Protein AF-0000000080200320 (afdb_homodimer)

Organism: NCBI:txid67003

InterPro domains:
  IPR001333 Peptidase M32, carboxypeptidase Taq [PF02074] (8-499)
  IPR001333 Peptidase M32, carboxypeptidase Taq [PIRSF006615] (2-500)
  IPR001333 Peptidase M32, carboxypeptidase Taq [PR00998] (148-168)
  IPR001333 Peptidase M32, carboxypeptidase Taq [PR00998] (246-265)
  IPR001333 Peptidase M32, carboxypeptidase Taq [PR00998] (266-285)
  IPR001333 Peptidase M32, carboxypeptidase Taq [PR00998] (334-353)
  IPR001333 Peptidase M32, carboxypeptidase Taq [PR00998] (404-425)
  IPR001333 Peptidase M32, carboxypeptidase Taq [PR00998] (451-469)
  IPR001333 Peptidase M32, carboxypeptidase Taq [PS52034] (1-500)
  IPR001333 Peptidase M32, carboxypeptidase Taq [PTHR34217] (1-501)

Sequence (1008 aa):
MMKAYKELEKVFAKLYRYGHLLHLADWDSQTMMPPKGAEARGAAMAELQVHMHEIITSPKLQQLLAEAETGSNELDLLQRANLREMRRSWEMENLLPESFVERKTILTTNAQQLWKKCRAENDFAGFLPTLKQLVELYREEGKLRAGNSGKHPYEALVDLYEPGMTLQRLDEIFNNVKSWLPDLLKEVQAKQKTLNASVVEPKGPFPVAQQEALGRFCMGVWKFDFDGGRLDVSAHPFCGNSKEDVRITTNYRETDFDKSLLAIIHETGHAKYEQNCGPKGFETQPARMGRSQAVHEGQALFAEMQVARSGAFMEFLAPKLSEYFGNQPAFTPENMKRITQRVEPGYIRIDADELCYPLHVILRYELERDLIDGKLEAEDVPKAWNEKMKSYLGLETLGNDKEGCLQDVHWAAGLFGYFPTYSLGAMLAAQLMNSVRKELGESVVDDCIRKGELDKLLEKQKEKIWQHGSSLTTDDLIKQATGESLNPEYYRKHLERRYRDDSGMMKAYKELEKVFAKLYRYGHLLHLADWDSQTMMPPKGAEARGAAMAELQVHMHEIITSPKLQQLLAEAETGSNELDLLQRANLREMRRSWEMENLLPESFVERKTILTTNAQQLWKKCRAENDFAGFLPTLKQLVELYREEGKLRAGNSGKHPYEALVDLYEPGMTLQRLDEIFNNVKSWLPDLLKEVQAKQKTLNASVVEPKGPFPVAQQEALGRFCMGVWKFDFDGGRLDVSAHPFCGNSKEDVRITTNYRETDFDKSLLAIIHETGHAKYEQNCGPKGFETQPARMGRSQAVHEGQALFAEMQVARSGAFMEFLAPKLSEYFGNQPAFTPENMKRITQRVEPGYIRIDADELCYPLHVILRYELERDLIDGKLEAEDVPKAWNEKMKSYLGLETLGNDKEGCLQDVHWAAGLFGYFPTYSLGAMLAAQLMNSVRKELGESVVDDCIRKGELDKLLEKQKEKIWQHGSSLTTDDLIKQATGESLNPEYYRKHLERRYRDDSG

Secondary structure (DSSP, 8-state):
-HHHHHHHHHHHHHHHHHHHHHHHHHHHHHHT--GGGHHHHHHHHHHHHHHHHHHHT-HHHHHHHHHHHHTGGGS-HHHHHHHHHHHHHHHHHHSS-HHHHHHHHHHHHHHHHHHHHHHHTT-HHHHHHHHHHHHHHHHHHHHHHHTTS---HHHHHHTTTSTT--HHHHHHHHHHHHHHHHHHHHHHHHHHHHHTTT---------HHHHHHHHHHHHHHTT--GGGEEEEE-SS--EEEETTEEEEEE--BTTBSHHHHHHHHHHHHHHHHHHH-S-TT-TTSGGGS---HHHHHHHHHIIIIIIITSHHHHHHHHHHHHHHH---TT-SHHHHHHHHT-----S-GGG--TTTHHHHHHHHHHHHHHHHHTSS-GGGHHHHHHHHHHHHHS---TT-TTTTTTS-STTTTT-TT-THHHHHHHHHHHHHHHHHHHHH-HHHHHHHHHHT--HHHHHHHHHHTGGGTTSS-HHHHHHHHHSSS--HHHHHHHHIIIIIS---/-HHHHHHHHHHHHHHHHHHHHHHHHHHHHHHT--GGGHHHHHHHHHHHHHHHHHHHT-HHHHHHHHHHHHTGGGS-HHHHHHHHHHHHHHHHHHSS-HHHHHHHHHHHHHHHHHHHHHHHTT-HHHHHHHHHHHHHHHHHHHHHHHTTS---HHHHHHTTTSTT--HHHHHHHHHHHHHHHHHHHHHHHHHHHHHTTT-----S---HHHHHHHHHHHHHHTT--TTSEEEEE-SS--EEEETTEEEEEE--BTTBSHHHHHHHHHHHHHHHHHHH-S-TT-TTSGGGS---HHHHHHHHHIIIIIIITSHHHHHHHHHHHHHHH---TT-SHHHHHHHHT-----S-GGG--TTTHHHHHHHHHHHHHHHHHTSS-GGGHHHHHHHHHHHHHS---TT-TTTTTTS-STTTTT-TT-THHHHHHHHHHHHHHHHHHHHH-HHHHHHHHHHT--HHHHHHHHHHTGGGTTSS-HHHHHHHHHSSS--HHHHHHHHIIIIIS---

pLDDT: mean 96.86, std 2.33, range [79.75, 98.81]

Foldseek 3Di:
DVVLLVVLLVLLLVLLVLVLVLQVLVVCVFFPDDPVCVVVSVVVSVVSVVVSLCSLQPPSNVVSLVVCVVVVVPDDLLSNLLSVLSVVVSLVSHLDDPVLVVVLVVLLVVLLVQLVVCLVVVHLVSSLVSLQVLLVSQLVVLCSQCPPVPADSLQSLLCVFANPDHPVNLCVLLVVCLVCLLVVLVLLVVVLVVVCPPFDDDFWQQDPVLLVVLLVVLLVLVPQDVQQEEEGAGPDWAWTRALSYIYTYFHDDRGDSVVRNLSSQLRSLLNLLSVQFAAPPQRSTQQRAAAGLLQSNLSSCLRRPVFCLDLLLLLVCLVVCCVSGNDDPNSDSSSSNSVSQPAAQDLALVPHHPSLNSLVLSLLLVLLSCSSVVVDGSVCQQVSQQVSCCVRRVDGCVSPCSSTVSVDSCSSNSSRSPSSSNVSSLLLSLLLVVQLCVVQNVVRCSVCSNNSNCVSVSVLCSVLHRHRGSSDHPQVSSCSSRVGGRDSVSVVVVCCCCRVVVND/DVVLLVVLLVLLLVLLVLVLVLQVLVVCVFFPDDPVCVVVSVVVSVVSVVVSLCSLQPPSNVVSLVVCVVVVVPDDLLSNLLSVLSVVVSLVSHLDDPVLVVVLVVLLVVLLVQLVVCLVVVNLVSSLVSLQVLLVSQLVVLCSQCPPVPAGSLQSLLCVFANPDHPVNLCVLLVVCLVCLLVVLVLLVVVLVVVCPPFDDDFWQQDPVLLVVLLVVLLVLVPQDVQQEEEGAGPDWAWTRALSYIYTYFHDDRGDSVVRNLSSQLRSLLNLLSVQFAAPPQRSTQQRAAAGLLQSNLSSCLRRPVFCLDLLLLLVCLVVCCVSGNDDPNSDSSSSNSVSQPAAQDLALVPHHPSLNSLVLSLLLVQLSCSSVVVDGSVCQQVSQQVSCCVRRVDGCVSPCSSTVSVDSCSSNSSRSPSSSNVSSLLLSLLLVVQLCVVQNVVRCSVCSNNSNCVSVSVLCSVLHRHRGSSDHPQVSSCSSRVGGRDSVSVVVVCCCCRVVVND

Radius of gyration: 32.93 Å; Cα contacts (8 Å, |Δi|>4): 1588; chains: 2; bounding box: 68×91×69 Å

Solvent-accessible surface area (backbone atoms only — not comparable to full-atom values): 50701 Å² total; per-residue (Å²): 66,70,64,32,42,55,52,46,52,52,52,41,32,50,49,41,27,54,46,44,54,49,29,47,52,51,51,35,62,54,57,68,54,33,73,57,23,49,65,62,50,51,52,23,48,51,54,53,50,51,51,49,50,52,55,59,59,29,69,65,48,56,49,31,50,53,43,20,60,74,35,42,85,78,45,53,74,66,54,44,25,25,50,55,38,48,50,49,56,37,46,74,65,57,58,59,55,69,69,54,52,52,53,48,54,57,48,31,59,50,31,40,58,49,42,56,54,22,30,74,64,51,31,58,77,78,40,43,68,57,47,42,52,47,49,53,52,50,35,48,48,10,43,51,63,15,59,89,73,74,50,51,33,53,30,36,35,22,31,74,40,34,55,85,55,46,55,67,58,49,50,52,50,51,52,53,48,61,71,48,46,56,59,49,49,52,55,30,43,62,54,43,58,66,71,52,71,76,62,52,77,76,76,58,77,40,55,61,70,43,49,50,51,51,35,52,52,50,37,49,45,70,60,55,57,63,49,28,24,52,80,48,55,21,94,63,60,43,59,44,51,38,56,47,35,28,36,28,26,26,49,82,45,44,74,45,59,63,67,32,42,48,44,40,41,23,29,43,20,37,38,52,37,44,63,44,34,12,44,88,92,31,85,48,39,60,19,17,35,77,60,27,49,20,59,44,40,10,38,13,34,30,37,31,56,67,40,61,49,18,42,42,24,21,58,39,45,19,62,51,48,29,70,61,71,47,83,54,90,26,54,33,35,69,43,41,29,52,63,67,63,49,72,61,75,66,71,48,58,93,75,35,28,86,82,48,33,51,53,51,32,48,50,52,42,54,50,51,46,29,42,51,69,63,77,36,54,67,90,47,44,57,61,54,48,22,53,46,36,34,71,62,59,70,38,83,32,78,94,35,36,33,57,35,76,47,59,59,62,44,66,35,62,60,46,62,47,47,55,52,29,58,48,51,2,45,25,47,19,32,34,48,50,52,41,50,30,70,75,65,28,61,68,51,51,45,50,24,40,33,68,50,50,42,62,69,60,51,50,49,44,37,73,42,48,21,37,41,21,26,50,42,55,59,59,57,36,38,24,71,47,55,73,43,61,93,48,61,63,38,30,50,52,48,50,40,37,33,57,67,66,62,75,62,67,70,65,33,42,54,50,48,52,52,52,42,34,51,48,41,28,55,45,42,55,48,29,45,53,51,52,35,62,51,57,68,53,34,73,57,24,49,66,61,51,52,51,22,48,51,53,52,49,52,52,50,49,52,55,58,58,28,68,66,46,56,50,32,50,54,43,21,59,73,36,41,87,78,45,55,72,66,55,44,25,25,51,54,38,48,50,50,57,36,46,74,65,56,56,59,54,67,68,56,52,52,52,48,52,56,49,31,60,52,31,40,58,49,42,56,54,22,32,76,64,50,28,57,77,77,38,42,68,56,48,42,51,47,50,53,50,50,35,50,49,10,42,50,62,15,59,89,74,75,50,51,31,52,30,37,35,22,33,76,40,34,56,84,54,45,56,66,57,49,49,53,50,52,52,54,48,62,71,47,47,55,60,50,50,54,52,31,44,61,53,44,59,66,72,50,70,75,62,52,77,76,77,57,79,40,55,61,70,44,49,51,52,51,36,51,52,49,37,48,44,72,62,54,57,62,48,27,24,52,80,48,56,22,95,62,60,42,59,44,52,38,56,47,35,29,36,28,25,25,51,81,45,43,74,45,59,63,67,34,41,46,42,39,42,22,28,42,20,38,38,52,38,43,62,44,36,12,44,87,90,30,84,47,38,60,18,16,36,76,60,27,50,19,60,45,41,10,38,13,34,30,38,29,57,66,41,61,47,19,42,43,24,20,58,41,44,19,63,51,49,28,70,61,70,46,83,53,90,26,52,34,36,70,42,42,29,51,62,66,62,50,70,61,76,65,69,48,59,92,74,34,26,86,81,49,32,49,55,52,31,50,50,52,44,53,51,50,46,28,43,50,69,64,78,37,53,68,89,47,43,57,60,54,47,22,53,46,35,34,71,64,58,69,39,83,30,78,95,35,36,33,56,37,76,44,58,58,63,45,67,33,64,60,47,62,48,47,54,53,28,58,50,50,1,46,27,48,20,32,35,49,48,51,40,49,30,68,73,67,30,61,67,51,50,43,49,24,39,33,69,50,50,40,64,70,60,52,50,50,44,37,72,40,49,22,38,41,22,28,49,44,55,59,59,58,37,39,24,71,47,54,72,43,61,93,49,63,63,40,30,50,52,49,51,40,37,32,58,65,66,62,76,61

Nearest PDB structures (foldseek):
  3dwc-assembly2_C  TM=9.964E-01  e=3.372E-61  Trypanosoma cruzi
  3dwc-assembly2_D  TM=9.963E-01  e=1.013E-58  Trypanosoma cruzi
  5giv-assembly3_E  TM=9.480E-01  e=1.657E-33  Deinococcus radiodurans R1 = ATCC 13939 = DSM 20539
  5e3x-assembly1_A-2  TM=9.395E-01  e=3.184E-33  Fervidobacterium islandicum
  1ka2-assembly1_A  TM=9.566E-01  e=1.741E-32  Pyrococcus furiosus

Structure (mmCIF, N/CA/C/O backbone):
data_AF-0000000080200320-model_v1
#
loop_
_entity.id
_entity.type
_entity.pdbx_description
1 polymer 'carboxypeptidase Taq'
#
loop_
_atom_site.group_PDB
_atom_site.id
_atom_site.type_symbol
_atom_site.label_atom_id
_atom_site.label_alt_id
_atom_site.label_comp_id
_atom_site.label_asym_id
_atom_site.label_entity_id
_atom_site.label_seq_id
_atom_site.pdbx_PDB_ins_code
_atom_site.Cartn_x
_atom_site.Cartn_y
_atom_site.Cartn_z
_atom_site.occupancy
_atom_site.B_iso_or_equiv
_atom_site.auth_seq_id
_atom_site.auth_comp_id
_atom_site.auth_asym_id
_atom_site.auth_atom_id
_atom_site.pdbx_PDB_model_num
ATOM 1 N N . MET A 1 1 ? -33.406 -9.492 -20.016 1 81.38 1 MET A N 1
ATOM 2 C CA . MET A 1 1 ? -32.281 -10.422 -19.875 1 81.38 1 MET A CA 1
ATOM 3 C C . MET A 1 1 ? -30.953 -9.703 -20.062 1 81.38 1 MET A C 1
ATOM 5 O O . MET A 1 1 ? -30.078 -9.789 -19.188 1 81.38 1 MET A O 1
ATOM 9 N N . MET A 1 2 ? -30.953 -8.898 -21.125 1 87.06 2 MET A N 1
ATOM 10 C CA . MET A 1 2 ? -29.75 -8.078 -21.312 1 87.06 2 MET A CA 1
ATOM 11 C C . MET A 1 2 ? -29.578 -7.086 -20.172 1 87.06 2 MET A C 1
ATOM 13 O O . MET A 1 2 ? -28.453 -6.789 -19.766 1 87.06 2 MET A O 1
ATOM 17 N N . LYS A 1 3 ? -30.719 -6.641 -19.609 1 92.94 3 LYS A N 1
ATOM 18 C CA . LYS A 1 3 ? -30.688 -5.715 -18.484 1 92.94 3 LYS A CA 1
ATOM 19 C C . LYS A 1 3 ? -30.062 -6.371 -17.25 1 92.94 3 LYS A C 1
ATOM 21 O O . LYS A 1 3 ? -29.266 -5.75 -16.547 1 92.94 3 LYS A O 1
ATOM 26 N N . ALA A 1 4 ? -30.438 -7.605 -16.984 1 97.38 4 ALA A N 1
ATOM 27 C CA . ALA A 1 4 ? -29.906 -8.352 -15.844 1 97.38 4 ALA A CA 1
ATOM 28 C C . ALA A 1 4 ? -28.391 -8.562 -15.992 1 97.38 4 ALA A C 1
ATOM 30 O O . ALA A 1 4 ? -27.656 -8.422 -15.023 1 97.38 4 ALA A O 1
ATOM 31 N N . TYR A 1 5 ? -27.969 -8.867 -17.188 1 98.06 5 TYR A N 1
ATOM 32 C CA . TYR A 1 5 ? -26.547 -9.062 -17.438 1 98.06 5 TYR A CA 1
ATOM 33 C C . TYR A 1 5 ? -25.766 -7.773 -17.188 1 98.06 5 TYR A C 1
ATOM 35 O O . TYR A 1 5 ? -24.703 -7.793 -16.594 1 98.06 5 TYR A O 1
ATOM 43 N N . LYS A 1 6 ? -26.312 -6.676 -17.672 1 97.62 6 LYS A N 1
ATOM 44 C CA . LYS A 1 6 ? -25.641 -5.387 -17.484 1 97.62 6 LYS A CA 1
ATOM 45 C C . LYS A 1 6 ? -25.531 -5.031 -16 1 97.62 6 LYS A C 1
ATOM 47 O O . LYS A 1 6 ? -24.547 -4.445 -15.57 1 97.62 6 LYS A O 1
ATOM 52 N N . GLU A 1 7 ? -26.547 -5.379 -15.297 1 98 7 GLU A N 1
ATOM 53 C CA . GLU A 1 7 ? -26.5 -5.16 -13.852 1 98 7 GLU A CA 1
ATOM 54 C C . GLU A 1 7 ? -25.453 -6.047 -13.195 1 98 7 GLU A C 1
ATOM 56 O O . GLU A 1 7 ? -24.766 -5.621 -12.266 1 98 7 GLU A O 1
ATOM 61 N N . LEU A 1 8 ? -25.328 -7.277 -13.664 1 98.56 8 LEU A N 1
ATOM 62 C CA . LEU A 1 8 ? -24.297 -8.172 -13.164 1 98.56 8 LEU A CA 1
ATOM 63 C C . LEU A 1 8 ? -22.906 -7.602 -13.43 1 98.56 8 LEU A C 1
ATOM 65 O O . LEU A 1 8 ? -22.031 -7.66 -12.57 1 98.56 8 LEU A O 1
ATOM 69 N N . GLU A 1 9 ? -22.703 -7.07 -14.609 1 98.31 9 GLU A N 1
ATOM 70 C CA . GLU A 1 9 ? -21.422 -6.465 -14.945 1 98.31 9 GLU A CA 1
ATOM 71 C C . GLU A 1 9 ? -21.062 -5.355 -13.961 1 98.31 9 GLU A C 1
ATOM 73 O O . GLU A 1 9 ? -19.906 -5.23 -13.555 1 98.31 9 GLU A O 1
ATOM 78 N N . LYS A 1 10 ? -22.062 -4.605 -13.617 1 98.12 10 LYS A N 1
ATOM 79 C CA . LYS A 1 10 ? -21.828 -3.52 -12.664 1 98.12 10 LYS A CA 1
ATOM 80 C C . LYS A 1 10 ? -21.453 -4.062 -11.289 1 98.12 10 LYS A C 1
ATOM 82 O O . LYS A 1 10 ? -20.547 -3.529 -10.641 1 98.12 10 LYS A O 1
ATOM 87 N N . VAL A 1 11 ? -22.141 -5.102 -10.883 1 98.44 11 VAL A N 1
ATOM 88 C CA . VAL A 1 11 ? -21.891 -5.688 -9.57 1 98.44 11 VAL A CA 1
ATOM 89 C C . VAL A 1 11 ? -20.469 -6.273 -9.539 1 98.44 11 VAL A C 1
ATOM 91 O O . VAL A 1 11 ? -19.734 -6.07 -8.57 1 98.44 11 VAL A O 1
ATOM 94 N N . PHE A 1 12 ? -20.078 -6.961 -10.547 1 98.56 12 PHE A N 1
ATOM 95 C CA . PHE A 1 12 ? -18.781 -7.613 -10.555 1 98.56 12 PHE A CA 1
ATOM 96 C C . PHE A 1 12 ? -17.656 -6.594 -10.742 1 98.56 12 PHE A C 1
ATOM 98 O O . PHE A 1 12 ? -16.547 -6.793 -10.266 1 98.56 12 PHE A O 1
ATOM 105 N N . ALA A 1 13 ? -17.938 -5.496 -11.453 1 98.38 13 ALA A N 1
ATOM 106 C CA . ALA A 1 13 ? -16.984 -4.395 -11.484 1 98.38 13 ALA A CA 1
ATOM 107 C C . ALA A 1 13 ? -16.75 -3.836 -10.086 1 98.38 13 ALA A C 1
ATOM 109 O O . ALA A 1 13 ? -15.602 -3.529 -9.727 1 98.38 13 ALA A O 1
ATOM 110 N N . LYS A 1 14 ? -17.828 -3.693 -9.312 1 97.94 14 LYS A N 1
ATOM 111 C CA . LYS A 1 14 ? -17.719 -3.242 -7.93 1 97.94 14 LYS A CA 1
ATOM 112 C C . LYS A 1 14 ? -16.859 -4.199 -7.105 1 97.94 14 LYS A C 1
ATOM 114 O O . LYS A 1 14 ? -16 -3.764 -6.332 1 97.94 14 LYS A O 1
ATOM 119 N N . LEU A 1 15 ? -17.094 -5.48 -7.258 1 98.38 15 LEU A N 1
ATOM 120 C CA . LEU A 1 15 ? -16.344 -6.492 -6.523 1 98.38 15 LEU A CA 1
ATOM 121 C C . LEU A 1 15 ? -14.867 -6.457 -6.91 1 98.38 15 LEU A C 1
ATOM 123 O O . LEU A 1 15 ? -13.992 -6.605 -6.051 1 98.38 15 LEU A O 1
ATOM 127 N N . TYR A 1 16 ? -14.617 -6.27 -8.211 1 98.19 16 TYR A N 1
ATOM 128 C CA . TYR A 1 16 ? -13.242 -6.145 -8.68 1 98.19 16 TYR A CA 1
ATOM 129 C C . TYR A 1 16 ? -12.547 -4.961 -8.023 1 98.19 16 TYR A C 1
ATOM 131 O O . TYR A 1 16 ? -11.391 -5.066 -7.602 1 98.19 16 TYR A O 1
ATOM 139 N N . ARG A 1 17 ? -13.227 -3.875 -7.926 1 98.44 17 ARG A N 1
ATOM 140 C CA . ARG A 1 17 ? -12.672 -2.646 -7.363 1 98.44 17 ARG A CA 1
ATOM 141 C C . ARG A 1 17 ? -12.391 -2.807 -5.871 1 98.44 17 ARG A C 1
ATOM 143 O O . ARG A 1 17 ? -11.359 -2.355 -5.379 1 98.44 17 ARG A O 1
ATOM 150 N N . TYR A 1 18 ? -13.289 -3.443 -5.148 1 98.62 18 TYR A N 1
ATOM 151 C CA . TYR A 1 18 ? -13.008 -3.748 -3.746 1 98.62 18 TYR A CA 1
ATOM 152 C C . TYR A 1 18 ? -11.812 -4.68 -3.617 1 98.62 18 TYR A C 1
ATOM 154 O O . TYR A 1 18 ? -10.945 -4.473 -2.766 1 98.62 18 TYR A O 1
ATOM 162 N N . GLY A 1 19 ? -11.742 -5.691 -4.484 1 98.19 19 GLY A N 1
ATOM 163 C CA . GLY A 1 19 ? -10.625 -6.617 -4.48 1 98.19 19 GLY A CA 1
ATOM 164 C C . GLY A 1 19 ? -9.289 -5.938 -4.715 1 98.19 19 GLY A C 1
ATOM 165 O O . GLY A 1 19 ? -8.266 -6.355 -4.164 1 98.19 19 GLY A O 1
ATOM 166 N N . HIS A 1 20 ? -9.328 -4.926 -5.547 1 98.44 20 HIS A N 1
ATOM 167 C CA . HIS A 1 20 ? -8.141 -4.121 -5.805 1 98.44 20 HIS A CA 1
ATOM 168 C C . HIS A 1 20 ? -7.508 -3.637 -4.508 1 98.44 20 HIS A C 1
ATOM 170 O O . HIS A 1 20 ? -6.293 -3.734 -4.332 1 98.44 20 HIS A O 1
ATOM 176 N N . LEU A 1 21 ? -8.312 -3.156 -3.574 1 98.69 21 LEU A N 1
ATOM 177 C CA . LEU A 1 21 ? -7.824 -2.623 -2.307 1 98.69 21 LEU A CA 1
ATOM 178 C C . LEU A 1 21 ? -7.328 -3.742 -1.398 1 98.69 21 LEU A C 1
ATOM 180 O O . LEU A 1 21 ? -6.359 -3.566 -0.66 1 98.69 21 LEU A O 1
ATOM 184 N N . LEU A 1 22 ? -7.965 -4.875 -1.444 1 98.38 22 LEU A N 1
ATOM 185 C CA . LEU A 1 22 ? -7.543 -6.012 -0.637 1 98.38 22 LEU A CA 1
ATOM 186 C C . LEU A 1 22 ? -6.188 -6.535 -1.104 1 98.38 22 LEU A C 1
ATOM 188 O O . LEU A 1 22 ? -5.336 -6.883 -0.283 1 98.38 22 LEU A O 1
ATOM 192 N N . HIS A 1 23 ? -6.016 -6.609 -2.404 1 98.19 23 HIS A N 1
ATOM 193 C CA . HIS A 1 23 ? -4.742 -7.07 -2.945 1 98.19 23 HIS A CA 1
ATOM 194 C C . HIS A 1 23 ? -3.607 -6.121 -2.568 1 98.19 23 HIS A C 1
ATOM 196 O O . HIS A 1 23 ? -2.504 -6.562 -2.244 1 98.19 23 HIS A O 1
ATOM 202 N N . LEU A 1 24 ? -3.877 -4.836 -2.623 1 98.69 24 LEU A N 1
ATOM 203 C CA . LEU A 1 24 ? -2.883 -3.85 -2.209 1 98.69 24 LEU A CA 1
ATOM 204 C C . LEU A 1 24 ? -2.514 -4.035 -0.741 1 98.69 24 LEU A C 1
ATOM 206 O O . LEU A 1 24 ? -1.334 -3.982 -0.382 1 98.69 24 LEU A O 1
ATOM 210 N N . ALA A 1 25 ? -3.549 -4.18 0.047 1 98.56 25 ALA A N 1
ATOM 211 C CA . ALA A 1 25 ? -3.332 -4.363 1.479 1 98.56 25 ALA A CA 1
ATOM 212 C C . ALA A 1 25 ? -2.486 -5.605 1.752 1 98.56 25 ALA A C 1
ATOM 214 O O . ALA A 1 25 ? -1.626 -5.594 2.637 1 98.56 25 ALA A O 1
ATOM 215 N N . ASP A 1 26 ? -2.717 -6.605 1.021 1 97.06 26 ASP A N 1
ATOM 216 C CA . ASP A 1 26 ? -1.963 -7.848 1.172 1 97.06 26 ASP A CA 1
ATOM 217 C C . ASP A 1 26 ? -0.501 -7.652 0.775 1 97.06 26 ASP A C 1
ATOM 219 O O . ASP A 1 26 ? 0.405 -8.047 1.512 1 97.06 26 ASP A O 1
ATOM 223 N N . TRP A 1 27 ? -0.26 -7.062 -0.391 1 97.94 27 TRP A N 1
ATOM 224 C CA . TRP A 1 27 ? 1.1 -6.758 -0.823 1 97.94 27 TRP A CA 1
ATOM 225 C C . TRP A 1 27 ? 1.843 -5.957 0.24 1 97.94 27 TRP A C 1
ATOM 227 O O . TRP A 1 27 ? 2.973 -6.289 0.602 1 97.94 27 TRP A O 1
ATOM 237 N N . ASP A 1 28 ? 1.208 -4.918 0.737 1 98.44 28 ASP A N 1
ATOM 238 C CA . ASP A 1 28 ? 1.854 -4.055 1.72 1 98.44 28 ASP A CA 1
ATOM 239 C C . ASP A 1 28 ? 2.184 -4.82 2.998 1 98.44 28 ASP A C 1
ATOM 241 O O . ASP A 1 28 ? 3.232 -4.602 3.607 1 98.44 28 ASP A O 1
ATOM 245 N N . SER A 1 29 ? 1.301 -5.684 3.439 1 97.44 29 SER A N 1
ATOM 246 C CA . SER A 1 29 ? 1.502 -6.453 4.664 1 97.44 29 SER A CA 1
ATOM 247 C C . SER A 1 29 ? 2.721 -7.363 4.551 1 97.44 29 SER A C 1
ATOM 249 O O . SER A 1 29 ? 3.357 -7.684 5.559 1 97.44 29 SER A O 1
ATOM 251 N N . GLN A 1 30 ? 3.098 -7.703 3.293 1 96.56 30 GLN A N 1
ATOM 252 C CA . GLN A 1 30 ? 4.188 -8.656 3.09 1 96.56 30 GLN A CA 1
ATOM 253 C C . GLN A 1 30 ? 5.48 -7.938 2.713 1 96.56 30 GLN A C 1
ATOM 255 O O . GLN A 1 30 ? 6.523 -8.57 2.559 1 96.56 30 GLN A O 1
ATOM 260 N N . THR A 1 31 ? 5.402 -6.633 2.504 1 97.44 31 THR A N 1
ATOM 261 C CA . THR A 1 31 ? 6.57 -5.949 1.965 1 97.44 31 THR A CA 1
ATOM 262 C C . THR A 1 31 ? 6.914 -4.723 2.807 1 97.44 31 THR A C 1
ATOM 264 O O . THR A 1 31 ? 8.07 -4.531 3.191 1 97.44 31 THR A O 1
ATOM 267 N N . MET A 1 32 ? 5.906 -3.908 3.158 1 97.5 32 MET A N 1
ATOM 268 C CA . MET A 1 32 ? 6.191 -2.561 3.646 1 97.5 32 MET A CA 1
ATOM 269 C C . MET A 1 32 ? 5.703 -2.389 5.082 1 97.5 32 MET A C 1
ATOM 271 O O . MET A 1 32 ? 6.273 -1.608 5.848 1 97.5 32 MET A O 1
ATOM 275 N N . MET A 1 33 ? 4.641 -3.045 5.5 1 97.81 33 MET A N 1
ATOM 276 C CA . MET A 1 33 ? 3.902 -2.736 6.719 1 97.81 33 MET A CA 1
ATOM 277 C C . MET A 1 33 ? 4.746 -3.035 7.957 1 97.81 33 MET A C 1
ATOM 279 O O . MET A 1 33 ? 5.266 -4.141 8.102 1 97.81 33 MET A O 1
ATOM 283 N N . PRO A 1 34 ? 4.953 -2.045 8.844 1 97.69 34 PRO A N 1
ATOM 284 C CA . PRO A 1 34 ? 5.594 -2.344 10.125 1 97.69 34 PRO A CA 1
ATOM 285 C C . PRO A 1 34 ? 4.777 -3.305 10.984 1 97.69 34 PRO A C 1
ATOM 287 O O . PRO A 1 34 ? 3.557 -3.395 10.828 1 97.69 34 PRO A O 1
ATOM 290 N N . PRO A 1 35 ? 5.359 -3.994 11.922 1 96.5 35 PRO A N 1
ATOM 291 C CA . PRO A 1 35 ? 4.715 -5.078 12.664 1 96.5 35 PRO A CA 1
ATOM 292 C C . PRO A 1 35 ? 3.496 -4.609 13.461 1 96.5 35 PRO A C 1
ATOM 294 O O . PRO A 1 35 ? 2.51 -5.344 13.57 1 96.5 35 PRO A O 1
ATOM 297 N N . LYS A 1 36 ? 3.436 -3.406 13.961 1 97.31 36 LYS A N 1
ATOM 298 C CA . LYS A 1 36 ? 2.355 -2.947 14.836 1 97.31 36 LYS A CA 1
ATOM 299 C C . LYS A 1 36 ? 1.099 -2.629 14.031 1 97.31 36 LYS A C 1
ATOM 301 O O . LYS A 1 36 ? 0.015 -2.475 14.594 1 97.31 36 LYS A O 1
ATOM 306 N N . GLY A 1 37 ? 1.262 -2.564 12.703 1 97.5 37 GLY A N 1
ATOM 307 C CA . GLY A 1 37 ? 0.108 -2.283 11.867 1 97.5 37 GLY A CA 1
ATOM 308 C C . GLY A 1 37 ? -0.724 -3.514 11.562 1 97.5 37 GLY A C 1
ATOM 309 O O . GLY A 1 37 ? -1.831 -3.406 11.023 1 97.5 37 GLY A O 1
ATOM 310 N N . ALA A 1 38 ? -0.299 -4.707 11.961 1 96.44 38 ALA A N 1
ATOM 311 C CA . ALA A 1 38 ? -0.834 -5.98 11.492 1 96.44 38 ALA A CA 1
ATOM 312 C C . ALA A 1 38 ? -2.283 -6.164 11.93 1 96.44 38 ALA A C 1
ATOM 314 O O . ALA A 1 38 ? -3.143 -6.531 11.125 1 96.44 38 ALA A O 1
ATOM 315 N N . GLU A 1 39 ? -2.592 -5.906 13.172 1 96.38 39 GLU A N 1
ATOM 316 C CA . GLU A 1 39 ? -3.934 -6.129 13.703 1 96.38 39 GLU A CA 1
ATOM 317 C C . GLU A 1 39 ? -4.953 -5.219 13.016 1 96.38 39 GLU A C 1
ATOM 319 O O . GLU A 1 39 ? -6.012 -5.68 12.586 1 96.38 39 GLU A O 1
ATOM 324 N N . ALA A 1 40 ? -4.648 -3.936 12.914 1 97.44 40 ALA A N 1
ATOM 325 C CA . ALA A 1 40 ? -5.551 -2.979 12.281 1 97.44 40 ALA A CA 1
ATOM 326 C C . ALA A 1 40 ? -5.75 -3.307 10.805 1 97.44 40 ALA A C 1
ATOM 328 O O . ALA A 1 40 ? -6.863 -3.201 10.281 1 97.44 40 ALA A O 1
ATOM 329 N N . ARG A 1 41 ? -4.641 -3.705 10.133 1 98 41 ARG A N 1
ATOM 330 C CA . ARG A 1 41 ? -4.719 -4.113 8.734 1 98 41 ARG A CA 1
ATOM 331 C C . ARG A 1 41 ? -5.645 -5.312 8.562 1 98 41 ARG A C 1
ATOM 333 O O . ARG A 1 41 ? -6.5 -5.32 7.672 1 98 41 ARG A O 1
ATOM 340 N N . GLY A 1 42 ? -5.418 -6.309 9.406 1 96.5 42 GLY A N 1
ATOM 341 C CA . GLY A 1 42 ? -6.266 -7.488 9.359 1 96.5 42 GLY A CA 1
ATOM 342 C C . GLY A 1 42 ? -7.738 -7.176 9.539 1 96.5 42 GLY A C 1
ATOM 343 O O . GLY A 1 42 ? -8.586 -7.695 8.812 1 96.5 42 GLY A O 1
ATOM 344 N N . ALA A 1 43 ? -8.07 -6.27 10.461 1 97.12 43 ALA A N 1
ATOM 345 C CA . ALA A 1 43 ? -9.453 -5.879 10.727 1 97.12 43 ALA A CA 1
ATOM 346 C C . ALA A 1 43 ? -10.055 -5.152 9.531 1 97.12 43 ALA A C 1
ATOM 348 O O . ALA A 1 43 ? -11.219 -5.379 9.18 1 97.12 43 ALA A O 1
ATOM 349 N N . ALA A 1 44 ? -9.297 -4.277 8.914 1 98.19 44 ALA A N 1
ATOM 350 C CA . ALA A 1 44 ? -9.766 -3.533 7.75 1 98.19 44 ALA A CA 1
ATOM 351 C C . ALA A 1 44 ? -10.062 -4.469 6.582 1 98.19 44 ALA A C 1
ATOM 353 O O . ALA A 1 44 ? -11.117 -4.363 5.945 1 98.19 44 ALA A O 1
ATOM 354 N N . MET A 1 45 ? -9.18 -5.41 6.336 1 97.75 45 MET A N 1
ATOM 355 C CA . MET A 1 45 ? -9.359 -6.371 5.254 1 97.75 45 MET A CA 1
ATOM 356 C C . MET A 1 45 ? -10.586 -7.25 5.504 1 97.75 45 MET A C 1
ATOM 358 O O . MET A 1 45 ? -11.391 -7.473 4.602 1 97.75 45 MET A O 1
ATOM 362 N N . ALA A 1 46 ? -10.695 -7.699 6.734 1 96.06 46 ALA A N 1
ATOM 363 C CA . ALA A 1 46 ? -11.836 -8.547 7.094 1 96.06 46 ALA A CA 1
ATOM 364 C C . ALA A 1 46 ? -13.156 -7.816 6.875 1 96.06 46 ALA A C 1
ATOM 366 O O . ALA A 1 46 ? -14.109 -8.398 6.359 1 96.06 46 ALA A O 1
ATOM 367 N N . GLU A 1 47 ? -13.18 -6.52 7.266 1 97.56 47 GLU A N 1
ATOM 368 C CA . GLU A 1 47 ? -14.398 -5.73 7.113 1 97.56 47 GLU A CA 1
ATOM 369 C C . GLU A 1 47 ? -14.82 -5.633 5.648 1 97.56 47 GLU A C 1
ATOM 371 O O . GLU A 1 47 ? -16 -5.793 5.32 1 97.56 47 GLU A O 1
ATOM 376 N N . LEU A 1 48 ? -13.883 -5.355 4.77 1 98 48 LEU A N 1
ATOM 377 C CA . LEU A 1 48 ? -14.195 -5.23 3.352 1 98 48 LEU A CA 1
ATOM 378 C C . LEU A 1 48 ? -14.578 -6.578 2.758 1 98 48 LEU A C 1
ATOM 380 O O . LEU A 1 48 ? -15.477 -6.66 1.913 1 98 48 LEU A O 1
ATOM 384 N N . GLN A 1 49 ? -13.906 -7.648 3.205 1 95.75 49 GLN A N 1
ATOM 385 C CA . GLN A 1 49 ? -14.227 -8.992 2.734 1 95.75 49 GLN A CA 1
ATOM 386 C C . GLN A 1 49 ? -15.656 -9.375 3.096 1 95.75 49 GLN A C 1
ATOM 388 O O . GLN A 1 49 ? -16.359 -10.016 2.301 1 95.75 49 GLN A O 1
ATOM 393 N N . VAL A 1 50 ? -16.078 -9.047 4.285 1 95 50 VAL A N 1
ATOM 394 C CA . VAL A 1 50 ? -17.438 -9.312 4.711 1 95 50 VAL A CA 1
ATOM 395 C C . VAL A 1 50 ? -18.422 -8.586 3.785 1 95 50 VAL A C 1
ATOM 397 O O . VAL A 1 50 ? -19.422 -9.172 3.352 1 95 50 VAL A O 1
ATOM 400 N N . HIS A 1 51 ? -18.125 -7.352 3.459 1 96.81 51 HIS A N 1
ATOM 401 C CA . HIS A 1 51 ? -18.984 -6.582 2.572 1 96.81 51 HIS A CA 1
ATOM 402 C C . HIS A 1 51 ? -19.062 -7.215 1.188 1 96.81 51 HIS A C 1
ATOM 404 O O . HIS A 1 51 ? -20.141 -7.34 0.616 1 96.81 51 HIS A O 1
ATOM 410 N N . MET A 1 52 ? -18 -7.613 0.655 1 97.5 52 MET A N 1
ATOM 411 C CA . MET A 1 52 ? -17.953 -8.281 -0.644 1 97.5 52 MET A CA 1
ATOM 412 C C . MET A 1 52 ? -18.766 -9.57 -0.617 1 97.5 52 MET A C 1
ATOM 414 O O . MET A 1 52 ? -19.516 -9.859 -1.561 1 97.5 52 MET A O 1
ATOM 418 N N . HIS A 1 53 ? -18.594 -10.297 0.469 1 95.06 53 HIS A N 1
ATOM 419 C CA . HIS A 1 53 ? -19.344 -11.539 0.635 1 95.06 53 HIS A CA 1
ATOM 420 C C . HIS A 1 53 ? -20.844 -11.281 0.654 1 95.06 53 HIS A C 1
ATOM 422 O O . HIS A 1 53 ? -21.609 -12.031 0.053 1 95.06 53 HIS A O 1
ATOM 428 N N . GLU A 1 54 ? -21.234 -10.219 1.329 1 95.75 54 GLU A N 1
ATOM 429 C CA . GLU A 1 54 ? -22.641 -9.836 1.376 1 95.75 54 GLU A CA 1
ATOM 430 C C . GLU A 1 54 ? -23.172 -9.539 -0.021 1 95.75 54 GLU A C 1
ATOM 432 O O . GLU A 1 54 ? -24.312 -9.914 -0.351 1 95.75 54 GLU A O 1
ATOM 437 N N . ILE A 1 55 ? -22.391 -8.898 -0.824 1 97.25 55 ILE A N 1
ATOM 438 C CA . ILE A 1 55 ? -22.812 -8.523 -2.172 1 97.25 55 ILE A CA 1
ATOM 439 C C . ILE A 1 55 ? -23 -9.773 -3.021 1 97.25 55 ILE A C 1
ATOM 441 O O . ILE A 1 55 ? -24.062 -9.961 -3.631 1 97.25 55 ILE A O 1
ATOM 445 N N . ILE A 1 56 ? -22.031 -10.641 -2.998 1 97.25 56 ILE A N 1
ATOM 446 C CA . ILE A 1 56 ? -22.031 -11.758 -3.938 1 97.25 56 ILE A CA 1
ATOM 447 C C . ILE A 1 56 ? -23.047 -12.805 -3.486 1 97.25 56 ILE A C 1
ATOM 449 O O . ILE A 1 56 ? -23.562 -13.57 -4.305 1 97.25 56 ILE A O 1
ATOM 453 N N . THR A 1 57 ? -23.406 -12.836 -2.188 1 95.88 57 THR A N 1
ATOM 454 C CA . THR A 1 57 ? -24.328 -13.844 -1.681 1 95.88 57 THR A CA 1
ATOM 455 C C . THR A 1 57 ? -25.734 -13.273 -1.567 1 95.88 57 THR A C 1
ATOM 457 O O . THR A 1 57 ? -26.641 -13.945 -1.064 1 95.88 57 THR A O 1
ATOM 460 N N . SER A 1 58 ? -25.938 -12.031 -2.004 1 96.38 58 SER A N 1
ATOM 461 C CA . SER A 1 58 ? -27.25 -11.391 -1.895 1 96.38 58 SER A CA 1
ATOM 462 C C . SER A 1 58 ? -28.281 -12.117 -2.738 1 96.38 58 SER A C 1
ATOM 464 O O . SER A 1 58 ? -27.984 -12.609 -3.826 1 96.38 58 SER A O 1
ATOM 466 N N . PRO A 1 59 ? -29.562 -12.125 -2.328 1 96.75 59 PRO A N 1
ATOM 467 C CA . PRO A 1 59 ? -30.625 -12.703 -3.137 1 96.75 59 PRO A CA 1
ATOM 468 C C . PRO A 1 59 ? -30.797 -12.016 -4.488 1 96.75 59 PRO A C 1
ATOM 470 O O . PRO A 1 59 ? -31.125 -12.664 -5.48 1 96.75 59 PRO A O 1
ATOM 473 N N . LYS A 1 60 ? -30.547 -10.781 -4.449 1 96.81 60 LYS A N 1
ATOM 474 C CA . LYS A 1 60 ? -30.656 -10.008 -5.684 1 96.81 60 LYS A CA 1
ATOM 475 C C . LYS A 1 60 ? -29.703 -10.539 -6.746 1 96.81 60 LYS A C 1
ATOM 477 O O . LYS A 1 60 ? -30.062 -10.641 -7.922 1 96.81 60 LYS A O 1
ATOM 482 N N . LEU A 1 61 ? -28.5 -10.875 -6.359 1 97.56 61 LEU A N 1
ATOM 483 C CA . LEU A 1 61 ? -27.516 -11.375 -7.316 1 97.56 61 LEU A CA 1
ATOM 484 C C . LEU A 1 61 ? -27.938 -12.734 -7.859 1 97.56 61 LEU A C 1
ATOM 486 O O . LEU A 1 61 ? -27.75 -13.016 -9.047 1 97.56 61 LEU A O 1
ATOM 490 N N . GLN A 1 62 ? -28.406 -13.555 -7.004 1 96.75 62 GLN A N 1
ATOM 491 C CA . GLN A 1 62 ? -28.906 -14.852 -7.438 1 96.75 62 GLN A CA 1
ATOM 492 C C . GLN A 1 62 ? -30 -14.695 -8.492 1 96.75 62 GLN A C 1
ATOM 494 O O . GLN A 1 62 ? -30.016 -15.414 -9.492 1 96.75 62 GLN A O 1
ATOM 499 N N . GLN A 1 63 ? -30.875 -13.727 -8.266 1 97.75 63 GLN A N 1
ATOM 500 C CA . GLN A 1 63 ? -31.969 -13.453 -9.195 1 97.75 63 GLN A CA 1
ATOM 501 C C . GLN A 1 63 ? -31.438 -12.93 -10.523 1 97.75 63 GLN A C 1
ATOM 503 O O . GLN A 1 63 ? -31.891 -13.344 -11.594 1 97.75 63 GLN A O 1
ATOM 508 N N . LEU A 1 64 ? -30.484 -12.031 -10.43 1 98.06 64 LEU A N 1
ATOM 509 C CA . LEU A 1 64 ? -29.891 -11.469 -11.633 1 98.06 64 LEU A CA 1
ATOM 510 C C . LEU A 1 64 ? -29.219 -12.562 -12.461 1 98.06 64 LEU A C 1
ATOM 512 O O . LEU A 1 64 ? -29.312 -12.562 -13.695 1 98.06 64 LEU A O 1
ATOM 516 N N . LEU A 1 65 ? -28.531 -13.469 -11.812 1 98.19 65 LEU A N 1
ATOM 517 C CA . LEU A 1 65 ? -27.859 -14.57 -12.492 1 98.19 65 LEU A CA 1
ATOM 518 C C . LEU A 1 65 ? -28.875 -15.461 -13.211 1 98.19 65 LEU A C 1
ATOM 520 O O . LEU A 1 65 ? -28.688 -15.797 -14.383 1 98.19 65 LEU A O 1
ATOM 524 N N . ALA A 1 66 ? -29.938 -15.797 -12.539 1 97.5 66 ALA A N 1
ATOM 525 C CA . ALA A 1 66 ? -30.969 -16.641 -13.125 1 97.5 66 ALA A CA 1
ATOM 526 C C . ALA A 1 66 ? -31.594 -15.984 -14.352 1 97.5 66 ALA A C 1
ATOM 528 O O . ALA A 1 66 ? -31.797 -16.641 -15.375 1 97.5 66 ALA A O 1
ATOM 529 N N . GLU A 1 67 ? -31.859 -14.727 -14.195 1 97.62 67 GLU A N 1
ATOM 530 C CA . GLU A 1 67 ? -32.469 -13.977 -15.289 1 97.62 67 GLU A CA 1
ATOM 531 C C . GLU A 1 67 ? -31.531 -13.883 -16.484 1 97.62 67 GLU A C 1
ATOM 533 O O . GLU A 1 67 ? -31.938 -14.062 -17.625 1 97.62 67 GLU A O 1
ATOM 538 N N . ALA A 1 68 ? -30.297 -13.547 -16.203 1 98.06 68 ALA A N 1
ATOM 539 C CA . ALA A 1 68 ? -29.328 -13.43 -17.281 1 98.06 68 ALA A CA 1
ATOM 540 C C . ALA A 1 68 ? -29.109 -14.766 -17.984 1 98.06 68 ALA A C 1
ATOM 542 O O . ALA A 1 68 ? -28.938 -14.812 -19.203 1 98.06 68 ALA A O 1
ATOM 543 N N . GLU A 1 69 ? -29.094 -15.836 -17.234 1 97.44 69 GLU A N 1
ATOM 544 C CA . GLU A 1 69 ? -28.906 -17.172 -17.781 1 97.44 69 GLU A CA 1
ATOM 545 C C . GLU A 1 69 ? -30.062 -17.594 -18.672 1 97.44 69 GLU A C 1
ATOM 547 O O . GLU A 1 69 ? -29.875 -18.281 -19.672 1 97.44 69 GLU A O 1
ATOM 552 N N . THR A 1 70 ? -31.25 -17.203 -18.312 1 96.06 70 THR A N 1
ATOM 553 C CA . THR A 1 70 ? -32.438 -17.484 -19.125 1 96.06 70 THR A CA 1
ATOM 554 C C . THR A 1 70 ? -32.344 -16.797 -20.469 1 96.06 70 THR A C 1
ATOM 556 O O . THR A 1 70 ? -32.812 -17.328 -21.484 1 96.06 70 THR A O 1
ATOM 559 N N . GLY A 1 71 ? -31.812 -15.617 -20.469 1 93.44 71 GLY A N 1
ATOM 560 C CA . GLY A 1 71 ? -31.688 -14.852 -21.703 1 93.44 71 GLY A CA 1
ATOM 561 C C . GLY A 1 71 ? -30.312 -14.977 -22.344 1 93.44 71 GLY A C 1
ATOM 562 O O . GLY A 1 71 ? -29.875 -14.07 -23.062 1 93.44 71 GLY A O 1
ATOM 563 N N . SER A 1 72 ? -29.578 -16.047 -22.094 1 92.44 72 SER A N 1
ATOM 564 C CA . SER A 1 72 ? -28.188 -16.172 -22.5 1 92.44 72 SER A CA 1
ATOM 565 C C . SER A 1 72 ? -28.047 -16.172 -24.016 1 92.44 72 SER A C 1
ATOM 567 O O . SER A 1 72 ? -27 -15.812 -24.562 1 92.44 72 SER A O 1
ATOM 569 N N . ASN A 1 73 ? -29.031 -16.406 -24.734 1 93.5 73 ASN A N 1
ATOM 570 C CA . ASN A 1 73 ? -29.016 -16.422 -26.188 1 93.5 73 ASN A CA 1
ATOM 571 C C . ASN A 1 73 ? -28.844 -15.023 -26.766 1 93.5 73 ASN A C 1
ATOM 573 O O . ASN A 1 73 ? -28.453 -14.875 -27.938 1 93.5 73 ASN A O 1
ATOM 577 N N . GLU A 1 74 ? -29.094 -14.008 -25.969 1 94.88 74 GLU A N 1
ATOM 578 C CA . GLU A 1 74 ? -28.953 -12.625 -26.406 1 94.88 74 GLU A CA 1
ATOM 579 C C . GLU A 1 74 ? -27.531 -12.125 -26.203 1 94.88 74 GLU A C 1
ATOM 581 O O . GLU A 1 74 ? -27.156 -11.07 -26.719 1 94.88 74 GLU A O 1
ATOM 586 N N . LEU A 1 75 ? -26.781 -12.883 -25.562 1 97 75 LEU A N 1
ATOM 587 C CA . LEU A 1 75 ? -25.422 -12.484 -25.234 1 97 75 LEU A CA 1
ATOM 588 C C . LEU A 1 75 ? -24.438 -12.977 -26.281 1 97 75 LEU A C 1
ATOM 590 O O . LEU A 1 75 ? -24.625 -14.047 -26.875 1 97 75 LEU A O 1
ATOM 594 N N . ASP A 1 76 ? -23.422 -12.133 -26.609 1 96.12 76 ASP A N 1
ATOM 595 C CA . ASP A 1 76 ? -22.375 -12.609 -27.5 1 96.12 76 ASP A CA 1
ATOM 596 C C . ASP A 1 76 ? -21.484 -13.633 -26.797 1 96.12 76 ASP A C 1
ATOM 598 O O . ASP A 1 76 ? -21.719 -13.969 -25.641 1 96.12 76 ASP A O 1
ATOM 602 N N . LEU A 1 77 ? -20.547 -14.188 -27.484 1 96.31 77 LEU A N 1
ATOM 603 C CA . LEU A 1 77 ? -19.75 -15.305 -27 1 96.31 77 LEU A CA 1
ATOM 604 C C . LEU A 1 77 ? -18.969 -14.914 -25.75 1 96.31 77 LEU A C 1
ATOM 606 O O . LEU A 1 77 ? -18.906 -15.68 -24.781 1 96.31 77 LEU A O 1
ATOM 610 N N . LEU A 1 78 ? -18.359 -13.75 -25.75 1 97.5 78 LEU A N 1
ATOM 611 C CA . LEU A 1 78 ? -17.562 -13.305 -24.609 1 97.5 78 LEU A CA 1
ATOM 612 C C . LEU A 1 78 ? -18.453 -13 -23.406 1 97.5 78 LEU A C 1
ATOM 614 O O . LEU A 1 78 ? -18.078 -13.289 -22.266 1 97.5 78 LEU A O 1
ATOM 618 N N . GLN A 1 79 ? -19.594 -12.438 -23.641 1 97.94 79 GLN A N 1
ATOM 619 C CA . GLN A 1 79 ? -20.547 -12.164 -22.562 1 97.94 79 GLN A CA 1
ATOM 620 C C . GLN A 1 79 ? -21.047 -13.453 -21.938 1 97.94 79 GLN A C 1
ATOM 622 O O . GLN A 1 79 ? -21.234 -13.523 -20.719 1 97.94 79 GLN A O 1
ATOM 627 N N . ARG A 1 80 ? -21.266 -14.422 -22.75 1 98 80 ARG A N 1
ATOM 628 C CA . ARG A 1 80 ? -21.688 -15.719 -22.219 1 98 80 ARG A CA 1
ATOM 629 C C . ARG A 1 80 ? -20.594 -16.328 -21.359 1 98 80 ARG A C 1
ATOM 631 O O . ARG A 1 80 ? -20.875 -16.922 -20.312 1 98 80 ARG A O 1
ATOM 638 N N . ALA A 1 81 ? -19.359 -16.266 -21.844 1 97.94 81 ALA A N 1
ATOM 639 C CA . ALA A 1 81 ? -18.234 -16.75 -21.047 1 97.94 81 ALA A CA 1
ATOM 640 C C . ALA A 1 81 ? -18.125 -16 -19.719 1 97.94 81 ALA A C 1
ATOM 642 O O . ALA A 1 81 ? -17.875 -16.625 -18.688 1 97.94 81 ALA A O 1
ATOM 643 N N . ASN A 1 82 ? -18.344 -14.727 -19.797 1 98.44 82 ASN A N 1
ATOM 644 C CA . ASN A 1 82 ? -18.297 -13.914 -18.578 1 98.44 82 ASN A CA 1
ATOM 645 C C . ASN A 1 82 ? -19.391 -14.32 -17.594 1 98.44 82 ASN A C 1
ATOM 647 O O . ASN A 1 82 ? -19.141 -14.414 -16.391 1 98.44 82 ASN A O 1
ATOM 651 N N . LEU A 1 83 ? -20.578 -14.523 -18.141 1 98.5 83 LEU A N 1
ATOM 652 C CA . LEU A 1 83 ? -21.688 -14.969 -17.312 1 98.5 83 LEU A CA 1
ATOM 653 C C . LEU A 1 83 ? -21.375 -16.297 -16.641 1 98.5 83 LEU A C 1
ATOM 655 O O . LEU A 1 83 ? -21.703 -16.5 -15.469 1 98.5 83 LEU A O 1
ATOM 659 N N . ARG A 1 84 ? -20.75 -17.234 -17.344 1 97.62 84 ARG A N 1
ATOM 660 C CA . ARG A 1 84 ? -20.328 -18.516 -16.797 1 97.62 84 ARG A CA 1
ATOM 661 C C . ARG A 1 84 ? -19.375 -18.312 -15.609 1 97.62 84 ARG A C 1
ATOM 663 O O . ARG A 1 84 ? -19.531 -18.953 -14.57 1 97.62 84 ARG A O 1
ATOM 670 N N . GLU A 1 85 ? -18.469 -17.375 -15.773 1 98 85 GLU A N 1
ATOM 671 C CA . GLU A 1 85 ? -17.484 -17.125 -14.719 1 98 85 GLU A CA 1
ATOM 672 C C . GLU A 1 85 ? -18.125 -16.391 -13.539 1 98 85 GLU A C 1
ATOM 674 O O . GLU A 1 85 ? -17.734 -16.594 -12.391 1 98 85 GLU A O 1
ATOM 679 N N . MET A 1 86 ? -19.094 -15.539 -13.82 1 98.31 86 MET A N 1
ATOM 680 C CA . MET A 1 86 ? -19.859 -14.914 -12.742 1 98.31 86 MET A CA 1
ATOM 681 C C . MET A 1 86 ? -20.578 -15.969 -11.898 1 98.31 86 MET A C 1
ATOM 683 O O . MET A 1 86 ? -20.547 -15.906 -10.672 1 98.31 86 MET A O 1
ATOM 687 N N . ARG A 1 87 ? -21.188 -16.891 -12.594 1 97.38 87 ARG A N 1
ATOM 688 C CA . ARG A 1 87 ? -21.859 -18 -11.914 1 97.38 87 ARG A CA 1
ATOM 689 C C . ARG A 1 87 ? -20.891 -18.781 -11.039 1 97.38 87 ARG A C 1
ATOM 691 O O . ARG A 1 87 ? -21.203 -19.094 -9.891 1 97.38 87 ARG A O 1
ATOM 698 N N . ARG A 1 88 ? -19.766 -19.047 -11.539 1 96.31 88 ARG A N 1
ATOM 699 C CA . ARG A 1 88 ? -18.75 -19.766 -10.789 1 96.31 88 ARG A CA 1
ATOM 700 C C . ARG A 1 88 ? -18.344 -19 -9.539 1 96.31 88 ARG A C 1
ATOM 702 O O . ARG A 1 88 ? -18.234 -19.578 -8.453 1 96.31 88 ARG A O 1
ATOM 709 N N . SER A 1 89 ? -18.094 -17.734 -9.719 1 96.69 89 SER A N 1
ATOM 710 C CA . SER A 1 89 ? -17.734 -16.891 -8.578 1 96.69 89 SER A CA 1
ATOM 711 C C . SER A 1 89 ? -18.812 -16.922 -7.504 1 96.69 89 SER A C 1
ATOM 713 O O . SER A 1 89 ? -18.5 -16.984 -6.312 1 96.69 89 SER A O 1
ATOM 715 N N . TRP A 1 90 ? -20.016 -16.828 -7.961 1 97.06 90 TRP A N 1
ATOM 716 C CA . TRP A 1 90 ? -21.156 -16.875 -7.047 1 97.06 90 TRP A CA 1
ATOM 717 C C . TRP A 1 90 ? -21.203 -18.219 -6.316 1 97.06 90 TRP A C 1
ATOM 719 O O . TRP A 1 90 ? -21.391 -18.266 -5.098 1 97.06 90 TRP A O 1
ATOM 729 N N . GLU A 1 91 ? -20.984 -19.297 -7 1 94.12 91 GLU A N 1
ATOM 730 C CA . GLU A 1 91 ? -21.047 -20.641 -6.422 1 94.12 91 GLU A CA 1
ATOM 731 C C . GLU A 1 91 ? -19.953 -20.844 -5.371 1 94.12 91 GLU A C 1
ATOM 733 O O . GLU A 1 91 ? -20.188 -21.484 -4.344 1 94.12 91 GLU A O 1
ATOM 738 N N . MET A 1 92 ? -18.859 -20.312 -5.625 1 92.06 92 MET A N 1
ATOM 739 C CA . MET A 1 92 ? -17.734 -20.438 -4.703 1 92.06 92 MET A CA 1
ATOM 740 C C . MET A 1 92 ? -18.078 -19.828 -3.348 1 92.06 92 MET A C 1
ATOM 742 O O . MET A 1 92 ? -17.625 -20.312 -2.311 1 92.06 92 MET A O 1
ATOM 746 N N . GLU A 1 93 ? -18.938 -18.859 -3.365 1 91.88 93 GLU A N 1
ATOM 747 C CA . GLU A 1 93 ? -19.234 -18.125 -2.141 1 91.88 93 GLU A CA 1
ATOM 748 C C . GLU A 1 93 ? -20.562 -18.562 -1.532 1 91.88 93 GLU A C 1
ATOM 750 O O . GLU A 1 93 ? -20.828 -18.312 -0.357 1 91.88 93 GLU A O 1
ATOM 755 N N . ASN A 1 94 ? -21.391 -19.219 -2.312 1 92.12 94 ASN A N 1
ATOM 756 C CA . ASN A 1 94 ? -22.766 -19.438 -1.88 1 92.12 94 ASN A CA 1
ATOM 757 C C . ASN A 1 94 ? -23.047 -20.906 -1.613 1 92.12 94 ASN A C 1
ATOM 759 O O . ASN A 1 94 ? -24.078 -21.266 -1.035 1 92.12 94 ASN A O 1
ATOM 763 N N . LEU A 1 95 ? -22.078 -21.766 -1.932 1 91.25 95 LEU A N 1
ATOM 764 C CA . LEU A 1 95 ? -22.328 -23.203 -1.817 1 91.25 95 LEU A CA 1
ATOM 765 C C . LEU A 1 95 ? -22.188 -23.656 -0.371 1 91.25 95 LEU A C 1
ATOM 767 O O . LEU A 1 95 ? -22.719 -24.719 0.004 1 91.25 95 LEU A O 1
ATOM 771 N N . LEU A 1 96 ? -21.469 -22.891 0.469 1 93.31 96 LEU A N 1
ATOM 772 C CA . LEU A 1 96 ? -21.203 -23.312 1.841 1 93.31 96 LEU A CA 1
ATOM 773 C C . LEU A 1 96 ? -22.078 -22.547 2.822 1 93.31 96 LEU A C 1
ATOM 775 O O . LEU A 1 96 ? -22.234 -21.328 2.715 1 93.31 96 LEU A O 1
ATOM 779 N N . PRO A 1 97 ? -22.656 -23.203 3.777 1 93.44 97 PRO A N 1
ATOM 780 C CA . PRO A 1 97 ? -23.422 -22.531 4.824 1 93.44 97 PRO A CA 1
ATOM 781 C C . PRO A 1 97 ? -22.547 -21.578 5.652 1 93.44 97 PRO A C 1
ATOM 783 O O . PRO A 1 97 ? -21.375 -21.844 5.883 1 93.44 97 PRO A O 1
ATOM 786 N N . GLU A 1 98 ? -23.156 -20.547 6.09 1 89.81 98 GLU A N 1
ATOM 787 C CA . GLU A 1 98 ? -22.453 -19.562 6.898 1 89.81 98 GLU A CA 1
ATOM 788 C C . GLU A 1 98 ? -21.797 -20.219 8.109 1 89.81 98 GLU A C 1
ATOM 790 O O . GLU A 1 98 ? -20.672 -19.844 8.484 1 89.81 98 GLU A O 1
ATOM 795 N N . SER A 1 99 ? -22.453 -21.062 8.719 1 94.06 99 SER A N 1
ATOM 796 C CA . SER A 1 99 ? -21.922 -21.75 9.898 1 94.06 99 SER A CA 1
ATOM 797 C C . SER A 1 99 ? -20.656 -22.531 9.555 1 94.06 99 SER A C 1
ATOM 799 O O . SER A 1 99 ? -19.719 -22.594 10.352 1 94.06 99 SER A O 1
ATOM 801 N N . PHE A 1 100 ? -20.641 -23.156 8.414 1 95.62 100 PHE A N 1
ATOM 802 C CA . PHE A 1 100 ? -19.453 -23.891 7.969 1 95.62 100 PHE A CA 1
ATOM 803 C C . PHE A 1 100 ? -18.281 -22.938 7.746 1 95.62 100 PHE A C 1
ATOM 805 O O . PHE A 1 100 ? -17.172 -23.234 8.164 1 95.62 100 PHE A O 1
ATOM 812 N N . VAL A 1 101 ? -18.594 -21.859 7.09 1 92.25 101 VAL A N 1
ATOM 813 C CA . VAL A 1 101 ? -17.562 -20.875 6.773 1 92.25 101 VAL A CA 1
ATOM 814 C C . VAL A 1 101 ? -16.953 -20.328 8.062 1 92.25 101 VAL A C 1
ATOM 816 O O . VAL A 1 101 ? -15.742 -20.125 8.141 1 92.25 101 VAL A O 1
ATOM 819 N N . GLU A 1 102 ? -17.734 -20.078 9.016 1 91.06 102 GLU A N 1
ATOM 820 C CA . GLU A 1 102 ? -17.25 -19.609 10.312 1 91.06 102 GLU A CA 1
ATOM 821 C C . GLU A 1 102 ? -16.328 -20.625 10.961 1 91.06 102 GLU A C 1
ATOM 823 O O . GLU A 1 102 ? -15.234 -20.266 11.43 1 91.06 102 GLU A O 1
ATOM 828 N N . ARG A 1 103 ? -16.734 -21.844 11 1 95.06 103 ARG A N 1
ATOM 829 C CA . ARG A 1 103 ? -15.914 -22.906 11.555 1 95.06 103 ARG A CA 1
ATOM 830 C C . ARG A 1 103 ? -14.594 -23.031 10.805 1 95.06 103 ARG A C 1
ATOM 832 O O . ARG A 1 103 ? -13.539 -23.203 11.422 1 95.06 103 ARG A O 1
ATOM 839 N N . LYS A 1 104 ? -14.648 -22.984 9.562 1 95.81 104 LYS A N 1
ATOM 840 C CA . LYS A 1 104 ? -13.469 -23.094 8.711 1 95.81 104 LYS A CA 1
ATOM 841 C C . LYS A 1 104 ? -12.477 -21.969 9 1 95.81 104 LYS A C 1
ATOM 843 O O . LYS A 1 104 ? -11.273 -22.234 9.156 1 95.81 104 LYS A O 1
ATOM 848 N N . THR A 1 105 ? -13.016 -20.812 9.047 1 90.56 105 THR A N 1
ATOM 849 C CA . THR A 1 105 ? -12.164 -19.656 9.281 1 90.56 105 THR A CA 1
ATOM 850 C C . THR A 1 105 ? -11.453 -19.766 10.625 1 90.56 105 THR A C 1
ATOM 852 O O . THR A 1 105 ? -10.242 -19.547 10.711 1 90.56 105 THR A O 1
ATOM 855 N N . ILE A 1 106 ? -12.125 -20.047 11.656 1 92.69 106 ILE A N 1
ATOM 856 C CA . ILE A 1 106 ? -11.57 -20.172 13 1 92.69 106 ILE A CA 1
ATOM 857 C C . ILE A 1 106 ? -10.523 -21.281 13.023 1 92.69 106 ILE A C 1
ATOM 859 O O . ILE A 1 106 ? -9.406 -21.078 13.508 1 92.69 106 ILE A O 1
ATOM 863 N N . LEU A 1 107 ? -10.844 -22.344 12.438 1 96.12 107 LEU A N 1
ATOM 864 C CA . LEU A 1 107 ? -9.961 -23.516 12.477 1 96.12 107 LEU A CA 1
ATOM 865 C C . LEU A 1 107 ? -8.688 -23.25 11.688 1 96.12 107 LEU A C 1
ATOM 867 O O . LEU A 1 107 ? -7.582 -23.531 12.164 1 96.12 107 LEU A O 1
ATOM 871 N N . THR A 1 108 ? -8.797 -22.734 10.547 1 95.62 108 THR A N 1
ATOM 872 C CA . THR A 1 108 ? -7.637 -22.578 9.68 1 95.62 108 THR A CA 1
ATOM 873 C C . THR A 1 108 ? -6.711 -21.484 10.219 1 95.62 108 THR A C 1
ATOM 875 O O . THR A 1 108 ? -5.488 -21.594 10.094 1 95.62 108 THR A O 1
ATOM 878 N N . THR A 1 109 ? -7.266 -20.469 10.789 1 90.12 109 THR A N 1
ATOM 879 C CA . THR A 1 109 ? -6.445 -19.438 11.406 1 90.12 109 THR A CA 1
ATOM 880 C C . THR A 1 109 ? -5.613 -20 12.547 1 90.12 109 THR A C 1
ATOM 882 O O . THR A 1 109 ? -4.406 -19.781 12.617 1 90.12 109 THR A O 1
ATOM 885 N N . ASN A 1 110 ? -6.176 -20.734 13.344 1 94.25 110 ASN A N 1
ATOM 886 C CA . ASN A 1 110 ? -5.496 -21.344 14.477 1 94.25 110 ASN A CA 1
ATOM 887 C C . ASN A 1 110 ? -4.52 -22.438 14.023 1 94.25 110 ASN A C 1
ATOM 889 O O . ASN A 1 110 ? -3.451 -22.594 14.617 1 94.25 110 ASN A O 1
ATOM 893 N N . ALA A 1 111 ? -4.945 -23.094 13.016 1 97.38 111 ALA A N 1
ATOM 894 C CA . ALA A 1 111 ? -4.145 -24.219 12.531 1 97.38 111 ALA A CA 1
ATOM 895 C C . ALA A 1 111 ? -2.801 -23.734 11.984 1 97.38 111 ALA A C 1
ATOM 897 O O . ALA A 1 111 ? -1.774 -24.375 12.188 1 97.38 111 ALA A O 1
ATOM 898 N N . GLN A 1 112 ? -2.77 -22.703 11.328 1 96.06 112 GLN A N 1
ATOM 899 C CA . GLN A 1 112 ? -1.533 -22.172 10.758 1 96.06 112 GLN A CA 1
ATOM 900 C C . GLN A 1 112 ? -0.539 -21.797 11.859 1 96.06 112 GLN A C 1
ATOM 902 O O . GLN A 1 112 ? 0.654 -22.094 11.742 1 96.06 112 GLN A O 1
ATOM 907 N N . GLN A 1 113 ? -1.001 -21.203 12.883 1 94.19 113 GLN A N 1
ATOM 908 C CA . GLN A 1 113 ? -0.144 -20.828 14 1 94.19 113 GLN A CA 1
ATOM 909 C C . GLN A 1 113 ? 0.418 -22.062 14.703 1 94.19 113 GLN A C 1
ATOM 911 O O . GLN A 1 113 ? 1.609 -22.109 15.016 1 94.19 113 GLN A O 1
ATOM 916 N N . LEU A 1 114 ? -0.455 -22.938 14.906 1 96.94 114 LEU A N 1
ATOM 917 C CA . LEU A 1 114 ? -0.035 -24.156 15.562 1 96.94 114 LEU A CA 1
ATOM 918 C C . LEU A 1 114 ? 0.949 -24.938 14.695 1 96.94 114 LEU A C 1
ATOM 920 O O . LEU A 1 114 ? 1.917 -25.516 15.211 1 96.94 114 LEU A O 1
ATOM 924 N N . TRP A 1 115 ? 0.706 -24.969 13.422 1 97.88 115 TRP A N 1
ATOM 925 C CA . TRP A 1 115 ? 1.584 -25.656 12.477 1 97.88 115 TRP A CA 1
ATOM 926 C C . TRP A 1 115 ? 2.996 -25.094 12.531 1 97.88 115 TRP A C 1
ATOM 928 O O . TRP A 1 115 ? 3.977 -25.844 12.57 1 97.88 115 TRP A O 1
ATOM 938 N N . LYS A 1 116 ? 3.158 -23.828 12.539 1 95.81 116 LYS A N 1
ATOM 939 C CA . LYS A 1 116 ? 4.469 -23.188 12.602 1 95.81 116 LYS A CA 1
ATOM 940 C C . LYS A 1 116 ? 5.258 -23.656 13.82 1 95.81 116 LYS A C 1
ATOM 942 O O . LYS A 1 116 ? 6.441 -23.984 13.711 1 95.81 116 LYS A O 1
ATOM 947 N N . LYS A 1 117 ? 4.555 -23.641 14.906 1 97.19 117 LYS A N 1
ATOM 948 C CA . LYS A 1 117 ? 5.184 -24.094 16.141 1 97.19 117 LYS A CA 1
ATOM 949 C C . LYS A 1 117 ? 5.566 -25.562 16.062 1 97.19 117 LYS A C 1
ATOM 951 O O . LYS A 1 117 ? 6.695 -25.938 16.391 1 97.19 117 LYS A O 1
ATOM 956 N N . CYS A 1 118 ? 4.621 -26.312 15.625 1 98.19 118 CYS A N 1
ATOM 957 C CA . CYS A 1 118 ? 4.828 -27.766 15.586 1 98.19 118 CYS A CA 1
ATOM 958 C C . CYS A 1 118 ? 5.918 -28.125 14.586 1 98.19 118 CYS A C 1
ATOM 960 O O . CYS A 1 118 ? 6.711 -29.047 14.828 1 98.19 118 CYS A O 1
ATOM 962 N N . ARG A 1 119 ? 5.949 -27.5 13.453 1 97.88 119 ARG A N 1
ATOM 963 C CA . ARG A 1 119 ? 7.012 -27.75 12.477 1 97.88 119 ARG A CA 1
ATOM 964 C C . ARG A 1 119 ? 8.375 -27.422 13.07 1 97.88 119 ARG A C 1
ATOM 966 O O . ARG A 1 119 ? 9.312 -28.219 12.945 1 97.88 119 ARG A O 1
ATOM 973 N N . ALA A 1 120 ? 8.477 -26.312 13.703 1 97 120 ALA A N 1
ATOM 974 C CA . ALA A 1 120 ? 9.742 -25.891 14.297 1 97 120 ALA A CA 1
ATOM 975 C C . ALA A 1 120 ? 10.234 -26.922 15.32 1 97 120 ALA A C 1
ATOM 977 O O . ALA A 1 120 ? 11.445 -27.125 15.469 1 97 120 ALA A O 1
ATOM 978 N N . GLU A 1 121 ? 9.359 -27.562 15.953 1 97.94 121 GLU A N 1
ATOM 979 C CA . GLU A 1 121 ? 9.695 -28.484 17.031 1 97.94 121 GLU A CA 1
ATOM 980 C C . GLU A 1 121 ? 9.664 -29.938 16.547 1 97.94 121 GLU A C 1
ATOM 982 O O . GLU A 1 121 ? 9.812 -30.859 17.344 1 97.94 121 GLU A O 1
ATOM 987 N N . ASN A 1 122 ? 9.461 -30.141 15.273 1 98.06 122 ASN A N 1
ATOM 988 C CA . ASN A 1 122 ? 9.32 -31.484 14.719 1 98.06 122 ASN A CA 1
ATOM 989 C C . ASN A 1 122 ? 8.297 -32.312 15.5 1 98.06 122 ASN A C 1
ATOM 991 O O . ASN A 1 122 ? 8.562 -33.438 15.875 1 98.06 122 ASN A O 1
ATOM 995 N N . ASP A 1 123 ? 7.156 -31.672 15.773 1 97.94 123 ASP A N 1
ATOM 996 C CA . ASP A 1 123 ? 6.152 -32.219 16.672 1 97.94 123 ASP A CA 1
ATOM 997 C C . ASP A 1 123 ? 4.855 -32.531 15.922 1 97.94 123 ASP A C 1
ATOM 999 O O . ASP A 1 123 ? 3.859 -31.812 16.094 1 97.94 123 ASP A O 1
ATOM 1003 N N . PHE A 1 124 ? 4.809 -33.656 15.289 1 98.12 124 PHE A N 1
ATOM 1004 C CA . PHE A 1 124 ? 3.59 -34.031 14.586 1 98.12 124 PHE A CA 1
ATOM 1005 C C . PHE A 1 124 ? 2.484 -34.375 15.578 1 98.12 124 PHE A C 1
ATOM 1007 O O . PHE A 1 124 ? 1.31 -34.094 15.328 1 98.12 124 PHE A O 1
ATOM 1014 N N . ALA A 1 125 ? 2.818 -35.031 16.609 1 97.94 125 ALA A N 1
ATOM 1015 C CA . ALA A 1 125 ? 1.844 -35.406 17.625 1 97.94 125 ALA A CA 1
ATOM 1016 C C . ALA A 1 125 ? 1.062 -34.188 18.125 1 97.94 125 ALA A C 1
ATOM 1018 O O . ALA A 1 125 ? -0.138 -34.281 18.391 1 97.94 125 ALA A O 1
ATOM 1019 N N . GLY A 1 126 ? 1.785 -33.125 18.312 1 98.25 126 GLY A N 1
ATOM 1020 C CA . GLY A 1 126 ? 1.14 -31.891 18.734 1 98.25 126 GLY A CA 1
ATOM 1021 C C . GLY A 1 126 ? 0.188 -31.328 17.703 1 98.25 126 GLY A C 1
ATOM 1022 O O . GLY A 1 126 ? -0.812 -30.688 18.047 1 98.25 126 GLY A O 1
ATOM 1023 N N . PHE A 1 127 ? 0.437 -31.516 16.406 1 98.44 127 PHE A N 1
ATOM 1024 C CA . PHE A 1 127 ? -0.375 -30.984 15.312 1 98.44 127 PHE A CA 1
ATOM 1025 C C . PHE A 1 127 ? -1.518 -31.938 14.977 1 98.44 127 PHE A C 1
ATOM 1027 O O . PHE A 1 127 ? -2.527 -31.516 14.398 1 98.44 127 PHE A O 1
ATOM 1034 N N . LEU A 1 128 ? -1.412 -33.188 15.375 1 98.44 128 LEU A N 1
ATOM 1035 C CA . LEU A 1 128 ? -2.285 -34.25 14.938 1 98.44 128 LEU A CA 1
ATOM 1036 C C . LEU A 1 128 ? -3.742 -33.938 15.258 1 98.44 128 LEU A C 1
ATOM 1038 O O . LEU A 1 128 ? -4.621 -34.125 14.414 1 98.44 128 LEU A O 1
ATOM 1042 N N . PRO A 1 129 ? -4.082 -33.438 16.484 1 98.5 129 PRO A N 1
ATOM 1043 C CA . PRO A 1 129 ? -5.492 -33.156 16.766 1 98.5 129 PRO A CA 1
ATOM 1044 C C . PRO A 1 129 ? -6.078 -32.125 15.797 1 98.5 129 PRO A C 1
ATOM 1046 O O . PRO A 1 129 ? -7.219 -32.25 15.352 1 98.5 129 PRO A O 1
ATOM 1049 N N . THR A 1 130 ? -5.293 -31.141 15.492 1 98.38 130 THR A N 1
ATOM 1050 C CA . THR A 1 130 ? -5.73 -30.109 14.555 1 98.38 130 THR A CA 1
ATOM 1051 C C . THR A 1 130 ? -5.84 -30.672 13.141 1 98.38 130 THR A C 1
ATOM 1053 O O . THR A 1 130 ? -6.781 -30.344 12.414 1 98.38 130 THR A O 1
ATOM 1056 N N . LEU A 1 131 ? -4.891 -31.484 12.75 1 98.44 131 LEU A N 1
ATOM 1057 C CA . LEU A 1 131 ? -4.949 -32.094 11.43 1 98.44 131 LEU A CA 1
ATOM 1058 C C . LEU A 1 131 ? -6.199 -32.969 11.273 1 98.44 131 LEU A C 1
ATOM 1060 O O . LEU A 1 131 ? -6.82 -32.969 10.211 1 98.44 131 LEU A O 1
ATOM 1064 N N . LYS A 1 132 ? -6.555 -33.656 12.289 1 98.5 132 LYS A N 1
ATOM 1065 C CA . LYS A 1 132 ? -7.777 -34.469 12.273 1 98.5 132 LYS A CA 1
ATOM 1066 C C . LYS A 1 132 ? -9 -33.594 12.016 1 98.5 132 LYS A C 1
ATOM 1068 O O . LYS A 1 132 ? -9.859 -33.938 11.211 1 98.5 132 LYS A O 1
ATOM 1073 N N . GLN A 1 133 ? -9.031 -32.469 12.688 1 98.38 133 GLN A N 1
ATOM 1074 C CA . GLN A 1 133 ? -10.141 -31.531 12.508 1 98.38 133 GLN A CA 1
ATOM 1075 C C . GLN A 1 133 ? -10.164 -30.969 11.086 1 98.38 133 GLN A C 1
ATOM 1077 O O . GLN A 1 133 ? -11.227 -30.812 10.492 1 98.38 133 GLN A O 1
ATOM 1082 N N . LEU A 1 134 ? -9 -30.672 10.562 1 98.38 134 LEU A N 1
ATOM 1083 C CA . LEU A 1 134 ? -8.898 -30.156 9.203 1 98.38 134 LEU A CA 1
ATOM 1084 C C . LEU A 1 134 ? -9.391 -31.188 8.195 1 98.38 134 LEU A C 1
ATOM 1086 O O . LEU A 1 134 ? -10.18 -30.859 7.301 1 98.38 134 LEU A O 1
ATOM 1090 N N . VAL A 1 135 ? -8.969 -32.406 8.367 1 98.38 135 VAL A N 1
ATOM 1091 C CA . VAL A 1 135 ? -9.359 -33.469 7.445 1 98.38 135 VAL A CA 1
ATOM 1092 C C . VAL A 1 135 ? -10.883 -33.625 7.465 1 98.38 135 VAL A C 1
ATOM 1094 O O . VAL A 1 135 ? -11.516 -33.719 6.41 1 98.38 135 VAL A O 1
ATOM 1097 N N . GLU A 1 136 ? -11.438 -33.656 8.609 1 98.25 136 GLU A N 1
ATOM 1098 C CA . GLU A 1 136 ? -12.891 -33.781 8.727 1 98.25 136 GLU A CA 1
ATOM 1099 C C . GLU A 1 136 ? -13.594 -32.562 8.086 1 98.25 136 GLU A C 1
ATOM 1101 O O . GLU A 1 136 ? -14.609 -32.75 7.402 1 98.25 136 GLU A O 1
ATOM 1106 N N . LEU A 1 137 ? -13.078 -31.438 8.391 1 98.25 137 LEU A N 1
ATOM 1107 C CA . LEU A 1 137 ? -13.656 -30.219 7.828 1 98.25 137 LEU A CA 1
ATOM 1108 C C . LEU A 1 137 ? -13.625 -30.266 6.301 1 98.25 137 LEU A C 1
ATOM 1110 O O . LEU A 1 137 ? -14.602 -29.891 5.648 1 98.25 137 LEU A O 1
ATOM 1114 N N . TYR A 1 138 ? -12.57 -30.719 5.719 1 98 138 TYR A N 1
ATOM 1115 C CA . TYR A 1 138 ? -12.438 -30.656 4.27 1 98 138 TYR A CA 1
ATOM 1116 C C . TYR A 1 138 ? -13.102 -31.859 3.611 1 98 138 TYR A C 1
ATOM 1118 O O . TYR A 1 138 ? -13.445 -31.828 2.428 1 98 138 TYR A O 1
ATOM 1126 N N . ARG A 1 139 ? -13.328 -32.938 4.328 1 98.12 139 ARG A N 1
ATOM 1127 C CA . ARG A 1 139 ? -14.266 -33.969 3.881 1 98.12 139 ARG A CA 1
ATOM 1128 C C . ARG A 1 139 ? -15.672 -33.375 3.725 1 98.12 139 ARG A C 1
ATOM 1130 O O . ARG A 1 139 ? -16.328 -33.625 2.711 1 98.12 139 ARG A O 1
ATOM 1137 N N . GLU A 1 140 ? -16 -32.625 4.738 1 97.81 140 GLU A N 1
ATOM 1138 C CA . GLU A 1 140 ? -17.297 -31.984 4.711 1 97.81 140 GLU A CA 1
ATOM 1139 C C . GLU A 1 140 ? -17.391 -30.969 3.576 1 97.81 140 GLU A C 1
ATOM 1141 O O . GLU A 1 140 ? -18.391 -30.938 2.846 1 97.81 140 GLU A O 1
ATOM 1146 N N . GLU A 1 141 ? -16.359 -30.156 3.406 1 97.69 141 GLU A N 1
ATOM 1147 C CA . GLU A 1 141 ? -16.375 -29.172 2.336 1 97.69 141 GLU A CA 1
ATOM 1148 C C . GLU A 1 141 ? -16.484 -29.828 0.968 1 97.69 141 GLU A C 1
ATOM 1150 O O . GLU A 1 141 ? -17.234 -29.359 0.103 1 97.69 141 GLU A O 1
ATOM 1155 N N . GLY A 1 142 ? -15.672 -30.859 0.801 1 97.75 142 GLY A N 1
ATOM 1156 C CA . GLY A 1 142 ? -15.75 -31.594 -0.453 1 97.75 142 GLY A CA 1
ATOM 1157 C C . GLY A 1 142 ? -17.156 -32.062 -0.781 1 97.75 142 GLY A C 1
ATOM 1158 O O . GLY A 1 142 ? -17.609 -31.922 -1.914 1 97.75 142 GLY A O 1
ATOM 1159 N N . LYS A 1 143 ? -17.797 -32.531 0.175 1 97.19 143 LYS A N 1
ATOM 1160 C CA . LYS A 1 143 ? -19.156 -33.031 -0.016 1 97.19 143 LYS A CA 1
ATOM 1161 C C . LYS A 1 143 ? -20.125 -31.906 -0.331 1 97.19 143 LYS A C 1
ATOM 1163 O O . LYS A 1 143 ? -20.984 -32.031 -1.209 1 97.19 143 LYS A O 1
ATOM 1168 N N . LEU A 1 144 ? -20 -30.859 0.439 1 96.81 144 LEU A N 1
ATOM 1169 C CA . LEU A 1 144 ? -20.875 -29.719 0.236 1 96.81 144 LEU A CA 1
ATOM 1170 C C . LEU A 1 144 ? -20.703 -29.141 -1.169 1 96.81 144 LEU A C 1
ATOM 1172 O O . LEU A 1 144 ? -21.688 -28.797 -1.827 1 96.81 144 LEU A O 1
ATOM 1176 N N . ARG A 1 145 ? -19.547 -29.109 -1.655 1 96.19 145 ARG A N 1
ATOM 1177 C CA . ARG A 1 145 ? -19.266 -28.516 -2.961 1 96.19 145 ARG A CA 1
ATOM 1178 C C . ARG A 1 145 ? -19.656 -29.469 -4.086 1 96.19 145 ARG A C 1
ATOM 1180 O O . ARG A 1 145 ? -20.078 -29.047 -5.16 1 96.19 145 ARG A O 1
ATOM 1187 N N . ALA A 1 146 ? -19.453 -30.734 -3.795 1 95.81 146 ALA A N 1
ATOM 1188 C CA . ALA A 1 146 ? -19.891 -31.734 -4.773 1 95.81 146 ALA A CA 1
ATOM 1189 C C . ALA A 1 146 ? -21.422 -31.703 -4.941 1 95.81 146 ALA A C 1
ATOM 1191 O O . ALA A 1 146 ? -21.922 -31.875 -6.047 1 95.81 146 ALA A O 1
ATOM 1192 N N . GLY A 1 147 ? -22.047 -31.531 -3.807 1 93.81 147 GLY A N 1
ATOM 1193 C CA . GLY A 1 147 ? -23.5 -31.531 -3.836 1 93.81 147 GLY A CA 1
ATOM 1194 C C . GLY A 1 147 ? -24.078 -32.75 -4.547 1 93.81 147 GLY A C 1
ATOM 1195 O O . GLY A 1 147 ? -23.703 -33.875 -4.258 1 93.81 147 GLY A O 1
ATOM 1196 N N . ASN A 1 148 ? -24.953 -32.375 -5.566 1 91.94 148 ASN A N 1
ATOM 1197 C CA . ASN A 1 148 ? -25.609 -33.438 -6.301 1 91.94 148 ASN A CA 1
ATOM 1198 C C . ASN A 1 148 ? -25 -33.625 -7.688 1 91.94 148 ASN A C 1
ATOM 1200 O O . ASN A 1 148 ? -25.594 -34.25 -8.555 1 91.94 148 ASN A O 1
ATOM 1204 N N . SER A 1 149 ? -23.875 -33.062 -7.828 1 90.19 149 SER A N 1
ATOM 1205 C CA . SER A 1 149 ? -23.25 -33.094 -9.141 1 90.19 149 SER A CA 1
ATOM 1206 C C . SER A 1 149 ? -22.688 -34.469 -9.477 1 90.19 149 SER A C 1
ATOM 1208 O O . SER A 1 149 ? -22.391 -34.781 -10.633 1 90.19 149 SER A O 1
ATOM 1210 N N . GLY A 1 150 ? -22.406 -35.312 -8.43 1 90.25 150 GLY A N 1
ATOM 1211 C CA . GLY A 1 150 ? -21.766 -36.594 -8.625 1 90.25 150 GLY A CA 1
ATOM 1212 C C . GLY A 1 150 ? -20.25 -36.531 -8.57 1 90.25 150 GLY A C 1
ATOM 1213 O O . GLY A 1 150 ? -19.578 -37.562 -8.594 1 90.25 150 GLY A O 1
ATOM 1214 N N . LYS A 1 151 ? -19.688 -35.344 -8.398 1 93.19 151 LYS A N 1
ATOM 1215 C CA . LYS A 1 151 ? -18.25 -35.188 -8.266 1 93.19 151 LYS A CA 1
ATOM 1216 C C . LYS A 1 151 ? -17.734 -35.875 -6.992 1 93.19 151 LYS A C 1
ATOM 1218 O O . LYS A 1 151 ? -18.406 -35.812 -5.953 1 93.19 151 LYS A O 1
ATOM 1223 N N . HIS A 1 152 ? -16.625 -36.469 -7.203 1 94.81 152 HIS A N 1
ATOM 1224 C CA . HIS A 1 152 ? -15.906 -36.906 -6.008 1 94.81 152 HIS A CA 1
ATOM 1225 C C . HIS A 1 152 ? -15.57 -35.719 -5.105 1 94.81 152 HIS A C 1
ATOM 1227 O O . HIS A 1 152 ? -15.211 -34.625 -5.594 1 94.81 152 HIS A O 1
ATOM 1233 N N . PRO A 1 153 ? -15.703 -35.875 -3.775 1 96.88 153 PRO A N 1
ATOM 1234 C CA . PRO A 1 153 ? -15.445 -34.75 -2.859 1 96.88 153 PRO A CA 1
ATOM 1235 C C . PRO A 1 153 ? -14.078 -34.125 -3.072 1 96.88 153 PRO A C 1
ATOM 1237 O O . PRO A 1 153 ? -13.945 -32.906 -3.041 1 96.88 153 PRO A O 1
ATOM 1240 N N . TYR A 1 154 ? -13.047 -34.906 -3.271 1 98 154 TYR A N 1
ATOM 1241 C CA . TYR A 1 154 ? -11.719 -34.344 -3.512 1 98 154 TYR A CA 1
ATOM 1242 C C . TYR A 1 154 ? -11.672 -33.594 -4.844 1 98 154 TYR A C 1
ATOM 1244 O O . TYR A 1 154 ? -10.984 -32.594 -4.973 1 98 154 TYR A O 1
ATOM 1252 N N . GLU A 1 155 ? -12.359 -34.156 -5.832 1 97.56 155 GLU A N 1
ATOM 1253 C CA . GLU A 1 155 ? -12.469 -33.469 -7.117 1 97.56 155 GLU A CA 1
ATOM 1254 C C . GLU A 1 155 ? -13.078 -32.062 -6.953 1 97.56 155 GLU A C 1
ATOM 1256 O O . GLU A 1 155 ? -12.641 -31.109 -7.598 1 97.56 155 GLU A O 1
ATOM 1261 N N . ALA A 1 156 ? -14.055 -32.031 -6.086 1 97.19 156 ALA A N 1
ATOM 1262 C CA . ALA A 1 156 ? -14.711 -30.734 -5.82 1 97.19 156 ALA A CA 1
ATOM 1263 C C . ALA A 1 156 ? -13.742 -29.75 -5.195 1 97.19 156 ALA A C 1
ATOM 1265 O O . ALA A 1 156 ? -13.82 -28.547 -5.457 1 97.19 156 ALA A O 1
ATOM 1266 N N . LEU A 1 157 ? -12.812 -30.234 -4.387 1 97.94 157 LEU A N 1
ATOM 1267 C CA . LEU A 1 157 ? -11.797 -29.375 -3.787 1 97.94 157 LEU A CA 1
ATOM 1268 C C . LEU A 1 157 ? -10.773 -28.922 -4.828 1 97.94 157 LEU A C 1
ATOM 1270 O O . LEU A 1 157 ? -10.367 -27.766 -4.852 1 97.94 157 LEU A O 1
ATOM 1274 N N . VAL A 1 158 ? -10.391 -29.828 -5.723 1 98.06 158 VAL A N 1
ATOM 1275 C CA . VAL A 1 158 ? -9.453 -29.5 -6.797 1 98.06 158 VAL A CA 1
ATOM 1276 C C . VAL A 1 158 ? -10.07 -28.469 -7.73 1 98.06 158 VAL A C 1
ATOM 1278 O O . VAL A 1 158 ? -9.375 -27.578 -8.234 1 98.06 158 VAL A O 1
ATOM 1281 N N . ASP A 1 159 ? -11.367 -28.547 -7.91 1 96.5 159 ASP A N 1
ATOM 1282 C CA . ASP A 1 159 ? -12.109 -27.688 -8.828 1 96.5 159 ASP A CA 1
ATOM 1283 C C . ASP A 1 159 ? -12.008 -26.234 -8.406 1 96.5 159 ASP A C 1
ATOM 1285 O O . ASP A 1 159 ? -12.203 -25.328 -9.227 1 96.5 159 ASP A O 1
ATOM 1289 N N . LEU A 1 160 ? -11.68 -26.031 -7.164 1 96 160 LEU A N 1
ATOM 1290 C CA . LEU A 1 160 ? -11.5 -24.672 -6.672 1 96 160 LEU A CA 1
ATOM 1291 C C . LEU A 1 160 ? -10.305 -24 -7.355 1 96 160 LEU A C 1
ATOM 1293 O O . LEU A 1 160 ? -10.312 -22.797 -7.57 1 96 160 LEU A O 1
ATOM 1297 N N . TYR A 1 161 ? -9.344 -24.812 -7.738 1 97.44 161 TYR A N 1
ATOM 1298 C CA . TYR A 1 161 ? -8.078 -24.297 -8.25 1 97.44 161 TYR A CA 1
ATOM 1299 C C . TYR A 1 161 ? -7.93 -24.594 -9.734 1 97.44 161 TYR A C 1
ATOM 1301 O O . TYR A 1 161 ? -7.242 -23.859 -10.461 1 97.44 161 TYR A O 1
ATOM 1309 N N . GLU A 1 162 ? -8.516 -25.656 -10.117 1 97.38 162 GLU A N 1
ATOM 1310 C CA . GLU A 1 162 ? -8.414 -26.125 -11.492 1 97.38 162 GLU A CA 1
ATOM 1311 C C . GLU A 1 162 ? -9.781 -26.516 -12.047 1 97.38 162 GLU A C 1
ATOM 1313 O O . GLU A 1 162 ? -10.055 -27.688 -12.266 1 97.38 162 GLU A O 1
ATOM 1318 N N . PRO A 1 163 ? -10.531 -25.516 -12.438 1 95.75 163 PRO A N 1
ATOM 1319 C CA . PRO A 1 163 ? -11.898 -25.797 -12.898 1 95.75 163 PRO A CA 1
ATOM 1320 C C . PRO A 1 163 ? -11.93 -26.734 -14.109 1 95.75 163 PRO A C 1
ATOM 1322 O O . PRO A 1 163 ? -11.234 -26.484 -15.102 1 95.75 163 PRO A O 1
ATOM 1325 N N . GLY A 1 164 ? -12.688 -27.75 -13.953 1 93.75 164 GLY A N 1
ATOM 1326 C CA . GLY A 1 164 ? -12.883 -28.672 -15.07 1 93.75 164 GLY A CA 1
ATOM 1327 C C . GLY A 1 164 ? -11.992 -29.891 -14.992 1 93.75 164 GLY A C 1
ATOM 1328 O O . GLY A 1 164 ? -12.211 -30.875 -15.719 1 93.75 164 GLY A O 1
ATOM 1329 N N . MET A 1 165 ? -11.031 -29.891 -14.102 1 96.19 165 MET A N 1
ATOM 1330 C CA . MET A 1 165 ? -10.156 -31.047 -13.945 1 96.19 165 MET A CA 1
ATOM 1331 C C . MET A 1 165 ? -10.852 -32.156 -13.172 1 96.19 165 MET A C 1
ATOM 1333 O O . MET A 1 165 ? -11.367 -31.938 -12.078 1 96.19 165 MET A O 1
ATOM 1337 N N . THR A 1 166 ? -10.898 -33.312 -13.734 1 96.5 166 THR A N 1
ATOM 1338 C CA . THR A 1 166 ? -11.539 -34.438 -13.055 1 96.5 166 THR A CA 1
ATOM 1339 C C . THR A 1 166 ? -10.508 -35.312 -12.336 1 96.5 166 THR A C 1
ATOM 1341 O O . THR A 1 166 ? -9.328 -35.281 -12.695 1 96.5 166 THR A O 1
ATOM 1344 N N . LEU A 1 167 ? -10.969 -35.938 -11.352 1 96.75 167 LEU A N 1
ATOM 1345 C CA . LEU A 1 167 ? -10.094 -36.875 -10.633 1 96.75 167 LEU A CA 1
ATOM 1346 C C . LEU A 1 167 ? -9.586 -37.969 -11.555 1 96.75 167 LEU A C 1
ATOM 1348 O O . LEU A 1 167 ? -8.43 -38.375 -11.453 1 96.75 167 LEU A O 1
ATOM 1352 N N . GLN A 1 168 ? -10.422 -38.406 -12.406 1 96.75 168 GLN A N 1
ATOM 1353 C CA . GLN A 1 168 ? -10.039 -39.438 -13.375 1 96.75 168 GLN A CA 1
ATOM 1354 C C . GLN A 1 168 ? -8.891 -38.969 -14.258 1 96.75 168 GLN A C 1
ATOM 1356 O O . GLN A 1 168 ? -7.918 -39.688 -14.469 1 96.75 168 GLN A O 1
ATOM 1361 N N . ARG A 1 169 ? -9.031 -37.812 -14.773 1 97.06 169 ARG A N 1
ATOM 1362 C CA . ARG A 1 169 ? -7.988 -37.25 -15.625 1 97.06 169 ARG A CA 1
ATOM 1363 C C . ARG A 1 169 ? -6.688 -37.062 -14.852 1 97.06 169 ARG A C 1
ATOM 1365 O O . ARG A 1 169 ? -5.605 -37.312 -15.375 1 97.06 169 ARG A O 1
ATOM 1372 N N . LEU A 1 170 ? -6.793 -36.625 -13.594 1 97.44 170 LEU A N 1
ATOM 1373 C CA . LEU A 1 170 ? -5.613 -36.469 -12.75 1 97.44 170 LEU A CA 1
ATOM 1374 C C . LEU A 1 170 ? -4.914 -37.781 -12.531 1 97.44 170 LEU A C 1
ATOM 1376 O O . LEU A 1 170 ? -3.686 -37.875 -12.617 1 97.44 170 LEU A O 1
ATOM 1380 N N . ASP A 1 171 ? -5.691 -38.781 -12.258 1 97.12 171 ASP A N 1
ATOM 1381 C CA . ASP A 1 171 ? -5.133 -40.094 -12.07 1 97.12 171 ASP A CA 1
ATOM 1382 C C . ASP A 1 171 ? -4.41 -40.594 -13.32 1 97.12 171 ASP A C 1
ATOM 1384 O O . ASP A 1 171 ? -3.318 -41.156 -13.242 1 97.12 171 ASP A O 1
ATOM 1388 N N . GLU A 1 172 ? -5.031 -40.344 -14.406 1 97.69 172 GLU A N 1
ATOM 1389 C CA . GLU A 1 172 ? -4.422 -40.719 -15.672 1 97.69 172 GLU A CA 1
ATOM 1390 C C . GLU A 1 172 ? -3.082 -40.031 -15.883 1 97.69 172 GLU A C 1
ATOM 1392 O O . GLU A 1 172 ? -2.092 -40.688 -16.234 1 97.69 172 GLU A O 1
ATOM 1397 N N . ILE A 1 173 ? -3.061 -38.781 -15.641 1 97.88 173 ILE A N 1
ATOM 1398 C CA . ILE A 1 173 ? -1.874 -37.969 -15.875 1 97.88 173 ILE A CA 1
ATOM 1399 C C . ILE A 1 173 ? -0.768 -38.375 -14.906 1 97.88 173 ILE A C 1
ATOM 1401 O O . ILE A 1 173 ? 0.362 -38.656 -15.32 1 97.88 173 ILE A O 1
ATOM 1405 N N . PHE A 1 174 ? -1.076 -38.469 -13.625 1 98 174 PHE A N 1
ATOM 1406 C CA . PHE A 1 174 ? -0.055 -38.719 -12.617 1 98 174 PHE A CA 1
ATOM 1407 C C . PHE A 1 174 ? 0.416 -40.156 -12.664 1 98 174 PHE A C 1
ATOM 1409 O O . PHE A 1 174 ? 1.587 -40.469 -12.406 1 98 174 PHE A O 1
ATOM 1416 N N . ASN A 1 175 ? -0.486 -41.062 -13.016 1 97 175 ASN A N 1
ATOM 1417 C CA . ASN A 1 175 ? -0.063 -42.438 -13.219 1 97 175 ASN A CA 1
ATOM 1418 C C . ASN A 1 175 ? 0.896 -42.562 -14.398 1 97 175 ASN A C 1
ATOM 1420 O O . ASN A 1 175 ? 1.844 -43.344 -14.352 1 97 175 ASN A O 1
ATOM 1424 N N . ASN A 1 176 ? 0.557 -41.844 -15.398 1 97.56 176 ASN A N 1
ATOM 1425 C CA . ASN A 1 176 ? 1.475 -41.781 -16.531 1 97.56 176 ASN A CA 1
ATOM 1426 C C . ASN A 1 176 ? 2.859 -41.312 -16.109 1 97.56 176 ASN A C 1
ATOM 1428 O O . ASN A 1 176 ? 3.865 -41.938 -16.422 1 97.56 176 ASN A O 1
ATOM 1432 N N . VAL A 1 177 ? 2.963 -40.281 -15.406 1 97.81 177 VAL A N 1
ATOM 1433 C CA . VAL A 1 177 ? 4.23 -39.688 -14.977 1 97.81 177 VAL A CA 1
ATOM 1434 C C . VAL A 1 177 ? 4.984 -40.688 -14.086 1 97.81 177 VAL A C 1
ATOM 1436 O O . VAL A 1 177 ? 6.188 -40.875 -14.25 1 97.81 177 VAL A O 1
ATOM 1439 N N . LYS A 1 178 ? 4.277 -41.344 -13.18 1 95.44 178 LYS A N 1
ATOM 1440 C CA . LYS A 1 178 ? 4.883 -42.281 -12.242 1 95.44 178 LYS A CA 1
ATOM 1441 C C . LYS A 1 178 ? 5.469 -43.5 -12.969 1 95.44 178 LYS A C 1
ATOM 1443 O O . LYS A 1 178 ? 6.406 -44.125 -12.477 1 95.44 178 LYS A O 1
ATOM 1448 N N . SER A 1 179 ? 4.957 -43.719 -14.102 1 96.38 179 SER A N 1
ATOM 1449 C CA . SER A 1 179 ? 5.352 -44.938 -14.82 1 96.38 179 SER A CA 1
ATOM 1450 C C . SER A 1 179 ? 6.75 -44.781 -15.414 1 96.38 179 SER A C 1
ATOM 1452 O O . SER A 1 179 ? 7.414 -45.781 -15.688 1 96.38 179 SER A O 1
ATOM 1454 N N . TRP A 1 180 ? 7.211 -43.625 -15.656 1 96.81 180 TRP A N 1
ATOM 1455 C CA . TRP A 1 180 ? 8.492 -43.5 -16.344 1 96.81 180 TRP A CA 1
ATOM 1456 C C . TRP A 1 180 ? 9.453 -42.625 -15.547 1 96.81 180 TRP A C 1
ATOM 1458 O O . TRP A 1 180 ? 10.672 -42.719 -15.68 1 96.81 180 TRP A O 1
ATOM 1468 N N . LEU A 1 181 ? 8.977 -41.75 -14.656 1 97.31 181 LEU A N 1
ATOM 1469 C CA . LEU A 1 181 ? 9.797 -40.688 -14.07 1 97.31 181 LEU A CA 1
ATOM 1470 C C . LEU A 1 181 ? 10.82 -41.25 -13.109 1 97.31 181 LEU A C 1
ATOM 1472 O O . LEU A 1 181 ? 11.984 -40.844 -13.102 1 97.31 181 LEU A O 1
ATOM 1476 N N . PRO A 1 182 ? 10.469 -42.25 -12.234 1 93.69 182 PRO A N 1
ATOM 1477 C CA . PRO A 1 182 ? 11.469 -42.812 -11.328 1 93.69 182 PRO A CA 1
ATOM 1478 C C . PRO A 1 182 ? 12.656 -43.438 -12.062 1 93.69 182 PRO A C 1
ATOM 1480 O O . PRO A 1 182 ? 13.805 -43.281 -11.641 1 93.69 182 PRO A O 1
ATOM 1483 N N . ASP A 1 183 ? 12.422 -44.062 -13.148 1 94.75 183 ASP A N 1
ATOM 1484 C CA . ASP A 1 183 ? 13.492 -44.656 -13.938 1 94.75 183 ASP A CA 1
ATOM 1485 C C . ASP A 1 183 ? 14.344 -43.594 -14.617 1 94.75 183 ASP A C 1
ATOM 1487 O O . ASP A 1 183 ? 15.57 -43.688 -14.656 1 94.75 183 ASP A O 1
ATOM 1491 N N . LEU A 1 184 ? 13.641 -42.625 -15.148 1 96.88 184 LEU A N 1
ATOM 1492 C CA . LEU A 1 184 ? 14.367 -41.531 -15.758 1 96.88 184 LEU A CA 1
ATOM 1493 C C . LEU A 1 184 ? 15.273 -40.844 -14.727 1 96.88 184 LEU A C 1
ATOM 1495 O O . LEU A 1 184 ? 16.406 -40.469 -15.047 1 96.88 184 LEU A O 1
ATOM 1499 N N . LEU A 1 185 ? 14.766 -40.688 -13.547 1 96.44 185 LEU A N 1
ATOM 1500 C CA . LEU A 1 185 ? 15.531 -40.062 -12.469 1 96.44 185 LEU A CA 1
ATOM 1501 C C . LEU A 1 185 ? 16.812 -40.844 -12.195 1 96.44 185 LEU A C 1
ATOM 1503 O O . LEU A 1 185 ? 17.891 -40.25 -12.094 1 96.44 185 LEU A O 1
ATOM 1507 N N . LYS A 1 186 ? 16.766 -42.125 -12.148 1 94.25 186 LYS A N 1
ATOM 1508 C CA . LYS A 1 186 ? 17.922 -42.969 -11.914 1 94.25 186 LYS A CA 1
ATOM 1509 C C . LYS A 1 186 ? 18.938 -42.844 -13.047 1 94.25 186 LYS A C 1
ATOM 1511 O O . LYS A 1 186 ? 20.141 -42.781 -12.797 1 94.25 186 LYS A O 1
ATOM 1516 N N . GLU A 1 187 ? 18.406 -42.875 -14.211 1 95.81 187 GLU A N 1
ATOM 1517 C CA . GLU A 1 187 ? 19.25 -42.75 -15.383 1 95.81 187 GLU A CA 1
ATOM 1518 C C . GLU A 1 187 ? 20.016 -41.438 -15.375 1 95.81 187 GLU A C 1
ATOM 1520 O O . GLU A 1 187 ? 21.219 -41.406 -15.648 1 95.81 187 GLU A O 1
ATOM 1525 N N . VAL A 1 188 ? 19.297 -40.406 -15.094 1 96.25 188 VAL A N 1
ATOM 1526 C CA . VAL A 1 188 ? 19.859 -39.062 -15.109 1 96.25 188 VAL A CA 1
ATOM 1527 C C . VAL A 1 188 ? 20.891 -38.906 -13.984 1 96.25 188 VAL A C 1
ATOM 1529 O O . VAL A 1 188 ? 21.953 -38.344 -14.18 1 96.25 188 VAL A O 1
ATOM 1532 N N . GLN A 1 189 ? 20.594 -39.438 -12.82 1 94.19 189 GLN A N 1
ATOM 1533 C CA . GLN A 1 189 ? 21.531 -39.375 -11.695 1 94.19 189 GLN A CA 1
ATOM 1534 C C . GLN A 1 189 ? 22.844 -40.094 -12.031 1 94.19 189 GLN A C 1
ATOM 1536 O O . GLN A 1 189 ? 23.922 -39.594 -11.711 1 94.19 189 GLN A O 1
ATOM 1541 N N . ALA A 1 190 ? 22.734 -41.188 -12.641 1 93.88 190 ALA A N 1
ATOM 1542 C CA . ALA A 1 190 ? 23.922 -41.969 -13.023 1 93.88 190 ALA A CA 1
ATOM 1543 C C . ALA A 1 190 ? 24.781 -41.188 -14.023 1 93.88 190 ALA A C 1
ATOM 1545 O O . ALA A 1 190 ? 26 -41.156 -13.906 1 93.88 190 ALA A O 1
ATOM 1546 N N . LYS A 1 191 ? 24.141 -40.625 -14.914 1 93.62 191 LYS A N 1
ATOM 1547 C CA . LYS A 1 191 ? 24.828 -39.844 -15.93 1 93.62 191 LYS A CA 1
ATOM 1548 C C . LYS A 1 191 ? 25.484 -38.594 -15.32 1 93.62 191 LYS A C 1
ATOM 1550 O O . LYS A 1 191 ? 26.625 -38.25 -15.672 1 93.62 191 LYS A O 1
ATOM 1555 N N . GLN A 1 192 ? 24.844 -37.938 -14.453 1 93.56 192 GLN A N 1
ATOM 1556 C CA . GLN A 1 192 ? 25.312 -36.656 -13.93 1 93.56 192 GLN A CA 1
ATOM 1557 C C . GLN A 1 192 ? 26.438 -36.844 -12.922 1 93.56 192 GLN A C 1
ATOM 1559 O O . GLN A 1 192 ? 27.203 -35.906 -12.641 1 93.56 192 GLN A O 1
ATOM 1564 N N . LYS A 1 193 ? 26.562 -38.031 -12.383 1 91.44 193 LYS A N 1
ATOM 1565 C CA . LYS A 1 193 ? 27.703 -38.312 -11.508 1 91.44 193 LYS A CA 1
ATOM 1566 C C . LYS A 1 193 ? 29.016 -38.031 -12.219 1 91.44 193 LYS A C 1
ATOM 1568 O O . LYS A 1 193 ? 29.953 -37.469 -11.617 1 91.44 193 LYS A O 1
ATOM 1573 N N . THR A 1 194 ? 29.109 -38.312 -13.43 1 88.5 194 THR A N 1
ATOM 1574 C CA . THR A 1 194 ? 30.328 -38.125 -14.211 1 88.5 194 THR A CA 1
ATOM 1575 C C . THR A 1 194 ? 30.406 -36.688 -14.734 1 88.5 194 THR A C 1
ATOM 1577 O O . THR A 1 194 ? 31.469 -36.062 -14.688 1 88.5 194 THR A O 1
ATOM 1580 N N . LEU A 1 195 ? 29.344 -36.188 -15.164 1 86.69 195 LEU A N 1
ATOM 1581 C CA . LEU A 1 195 ? 29.312 -34.875 -15.812 1 86.69 195 LEU A CA 1
ATOM 1582 C C . LEU A 1 195 ? 29.594 -33.781 -14.812 1 86.69 195 LEU A C 1
ATOM 1584 O O . LEU A 1 195 ? 30.125 -32.719 -15.18 1 86.69 195 LEU A O 1
ATOM 1588 N N . ASN A 1 196 ? 29.234 -34 -13.539 1 84.06 196 ASN A N 1
ATOM 1589 C CA . ASN A 1 196 ? 29.266 -32.938 -12.547 1 84.06 196 ASN A CA 1
ATOM 1590 C C . ASN A 1 196 ? 30.547 -33 -11.719 1 84.06 196 ASN A C 1
ATOM 1592 O O . ASN A 1 196 ? 30.734 -32.188 -10.805 1 84.06 196 ASN A O 1
ATOM 1596 N N . ALA A 1 197 ? 31.422 -33.781 -11.977 1 86.38 197 ALA A N 1
ATOM 1597 C CA . ALA A 1 197 ? 32.656 -34 -11.195 1 86.38 197 ALA A CA 1
ATOM 1598 C C . ALA A 1 197 ? 33.531 -32.75 -11.25 1 86.38 197 ALA A C 1
ATOM 1600 O O . ALA A 1 197 ? 34.281 -32.469 -10.305 1 86.38 197 ALA A O 1
ATOM 1601 N N . SER A 1 198 ? 33.406 -31.953 -12.195 1 90.94 198 SER A N 1
ATOM 1602 C CA . SER A 1 198 ? 34.281 -30.812 -12.367 1 90.94 198 SER A CA 1
ATOM 1603 C C . SER A 1 198 ? 33.562 -29.5 -12.227 1 90.94 198 SER A C 1
ATOM 1605 O O . SER A 1 198 ? 34.062 -28.438 -12.625 1 90.94 198 SER A O 1
ATOM 1607 N N . VAL A 1 199 ? 32.406 -29.547 -11.711 1 95.25 199 VAL A N 1
ATOM 1608 C CA . VAL A 1 199 ? 31.609 -28.328 -11.586 1 95.25 199 VAL A CA 1
ATOM 1609 C C . VAL A 1 199 ? 32.25 -27.391 -10.578 1 95.25 199 VAL A C 1
ATOM 1611 O O . VAL A 1 199 ? 32.719 -27.828 -9.523 1 95.25 199 VAL A O 1
ATOM 1614 N N . VAL A 1 200 ? 32.344 -26.094 -10.922 1 96.75 200 VAL A N 1
ATOM 1615 C CA . VAL A 1 200 ? 32.875 -25.047 -10.055 1 96.75 200 VAL A CA 1
ATOM 1616 C C . VAL A 1 200 ? 31.719 -24.188 -9.523 1 96.75 200 VAL A C 1
ATOM 1618 O O . VAL A 1 200 ? 30.984 -23.578 -10.297 1 96.75 200 VAL A O 1
ATOM 1621 N N . GLU A 1 201 ? 31.594 -24.141 -8.18 1 96.44 201 GLU A N 1
ATOM 1622 C CA . GLU A 1 201 ? 30.516 -23.375 -7.574 1 96.44 201 GLU A CA 1
ATOM 1623 C C . GLU A 1 201 ? 30.812 -21.891 -7.59 1 96.44 201 GLU A C 1
ATOM 1625 O O . GLU A 1 201 ? 31.969 -21.484 -7.371 1 96.44 201 GLU A O 1
ATOM 1630 N N . PRO A 1 202 ? 29.859 -21.031 -7.898 1 96.94 202 PRO A N 1
ATOM 1631 C CA . PRO A 1 202 ? 30.062 -19.594 -7.73 1 96.94 202 PRO A CA 1
ATOM 1632 C C . PRO A 1 202 ? 30.406 -19.203 -6.293 1 96.94 202 PRO A C 1
ATOM 1634 O O . PRO A 1 202 ? 29.875 -19.797 -5.348 1 96.94 202 PRO A O 1
ATOM 1637 N N . LYS A 1 203 ? 31.297 -18.234 -6.16 1 95.81 203 LYS A N 1
ATOM 1638 C CA . LYS A 1 203 ? 31.719 -17.766 -4.84 1 95.81 203 LYS A CA 1
ATOM 1639 C C . LYS A 1 203 ? 31.203 -16.359 -4.562 1 95.81 203 LYS A C 1
ATOM 1641 O O . LYS A 1 203 ? 31.469 -15.438 -5.336 1 95.81 203 LYS A O 1
ATOM 1646 N N . GLY A 1 204 ? 30.516 -16.312 -3.461 1 95 204 GLY A N 1
ATOM 1647 C CA . GLY A 1 204 ? 30.062 -15 -3.031 1 95 204 GLY A CA 1
ATOM 1648 C C . GLY A 1 204 ? 31.156 -14.188 -2.375 1 95 204 GLY A C 1
ATOM 1649 O O . GLY A 1 204 ? 32.344 -14.57 -2.398 1 95 204 GLY A O 1
ATOM 1650 N N . PRO A 1 205 ? 30.797 -13.008 -1.814 1 97.44 205 PRO A N 1
ATOM 1651 C CA . PRO A 1 205 ? 29.438 -12.469 -1.668 1 97.44 205 PRO A CA 1
ATOM 1652 C C . PRO A 1 205 ? 28.891 -11.898 -2.971 1 97.44 205 PRO A C 1
ATOM 1654 O O . PRO A 1 205 ? 29.656 -11.383 -3.793 1 97.44 205 PRO A O 1
ATOM 1657 N N . PHE A 1 206 ? 27.641 -12.016 -3.131 1 98.25 206 PHE A N 1
ATOM 1658 C CA . PHE A 1 206 ? 26.859 -11.375 -4.184 1 98.25 206 PHE A CA 1
ATOM 1659 C C . PHE A 1 206 ? 26.016 -10.242 -3.619 1 98.25 206 PHE A C 1
ATOM 1661 O O . PHE A 1 206 ? 24.922 -10.477 -3.107 1 98.25 206 PHE A O 1
ATOM 1668 N N . PRO A 1 207 ? 26.5 -9.078 -3.787 1 97.69 207 PRO A N 1
ATOM 1669 C CA . PRO A 1 207 ? 25.812 -7.957 -3.148 1 97.69 207 PRO A CA 1
ATOM 1670 C C . PRO A 1 207 ? 24.344 -7.836 -3.576 1 97.69 207 PRO A C 1
ATOM 1672 O O . PRO A 1 207 ? 24.031 -8.023 -4.75 1 97.69 207 PRO A O 1
ATOM 1675 N N . VAL A 1 208 ? 23.484 -7.441 -2.639 1 97.62 208 VAL A N 1
ATOM 1676 C CA . VAL A 1 208 ? 22.031 -7.383 -2.848 1 97.62 208 VAL A CA 1
ATOM 1677 C C . VAL A 1 208 ? 21.719 -6.402 -3.973 1 97.62 208 VAL A C 1
ATOM 1679 O O . VAL A 1 208 ? 20.875 -6.691 -4.836 1 97.62 208 VAL A O 1
ATOM 1682 N N . ALA A 1 209 ? 22.391 -5.254 -3.992 1 96.75 209 ALA A N 1
ATOM 1683 C CA . ALA A 1 209 ? 22.141 -4.238 -5.012 1 96.75 209 ALA A CA 1
ATOM 1684 C C . ALA A 1 209 ? 22.422 -4.785 -6.41 1 96.75 209 ALA A C 1
ATOM 1686 O O . ALA A 1 209 ? 21.688 -4.48 -7.355 1 96.75 209 ALA A O 1
ATOM 1687 N N . GLN A 1 210 ? 23.484 -5.547 -6.559 1 98.12 210 GLN A N 1
ATOM 1688 C CA . GLN A 1 210 ? 23.828 -6.145 -7.844 1 98.12 210 GLN A CA 1
ATOM 1689 C C . GLN A 1 210 ? 22.844 -7.242 -8.227 1 98.12 210 GLN A C 1
ATOM 1691 O O . GLN A 1 210 ? 22.516 -7.406 -9.398 1 98.12 210 GLN A O 1
ATOM 1696 N N . GLN A 1 211 ? 22.375 -8.031 -7.242 1 98.56 211 GLN A N 1
ATOM 1697 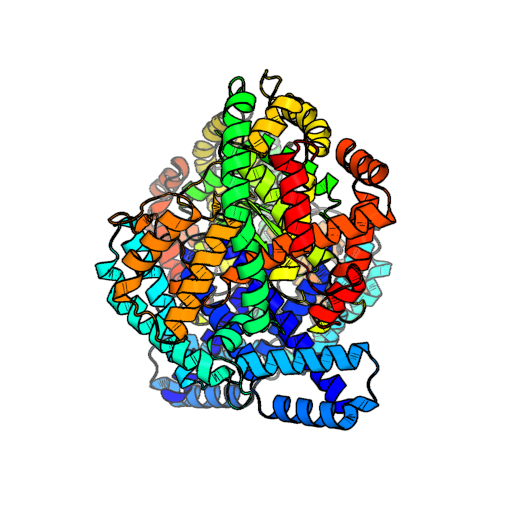C CA . GLN A 1 211 ? 21.359 -9.047 -7.492 1 98.56 211 GLN A CA 1
ATOM 1698 C C . GLN A 1 211 ? 20.062 -8.414 -8 1 98.56 211 GLN A C 1
ATOM 1700 O O . GLN A 1 211 ? 19.453 -8.906 -8.961 1 98.56 211 GLN A O 1
ATOM 1705 N N . GLU A 1 212 ? 19.656 -7.34 -7.297 1 98.31 212 GLU A N 1
ATOM 1706 C CA . GLU A 1 212 ? 18.438 -6.645 -7.707 1 98.31 212 GLU A CA 1
ATOM 1707 C C . GLU A 1 212 ? 18.578 -6.094 -9.125 1 98.31 212 GLU A C 1
ATOM 1709 O O . GLU A 1 212 ? 17.641 -6.191 -9.922 1 98.31 212 GLU A O 1
ATOM 1714 N N . ALA A 1 213 ? 19.703 -5.48 -9.406 1 98.38 213 ALA A N 1
ATOM 1715 C CA . ALA A 1 213 ? 19.938 -4.922 -10.734 1 98.38 213 ALA A CA 1
ATOM 1716 C C . ALA A 1 213 ? 19.891 -6.008 -11.805 1 98.38 213 ALA A C 1
ATOM 1718 O O . ALA A 1 213 ? 19.297 -5.809 -12.875 1 98.38 213 ALA A O 1
ATOM 1719 N N . LEU A 1 214 ? 20.547 -7.133 -11.531 1 98.69 214 LEU A N 1
ATOM 1720 C CA . LEU A 1 214 ? 20.5 -8.258 -12.453 1 98.69 214 LEU A CA 1
ATOM 1721 C C . LEU A 1 214 ? 19.078 -8.781 -12.625 1 98.69 214 LEU A C 1
ATOM 1723 O O . LEU A 1 214 ? 18.656 -9.109 -13.734 1 98.69 214 LEU A O 1
ATOM 1727 N N . GLY A 1 215 ? 18.328 -8.898 -11.516 1 98.62 215 GLY A N 1
ATOM 1728 C CA . GLY A 1 215 ? 16.938 -9.297 -11.57 1 98.62 215 GLY A CA 1
ATOM 1729 C C . GLY A 1 215 ? 16.094 -8.391 -12.438 1 98.62 215 GLY A C 1
ATOM 1730 O O . GLY A 1 215 ? 15.336 -8.859 -13.289 1 98.62 215 GLY A O 1
ATOM 1731 N N . ARG A 1 216 ? 16.234 -7.098 -12.266 1 98.62 216 ARG A N 1
ATOM 1732 C CA . ARG A 1 216 ? 15.5 -6.121 -13.055 1 98.62 216 ARG A CA 1
ATOM 1733 C C . ARG A 1 216 ? 15.883 -6.211 -14.531 1 98.62 216 ARG A C 1
ATOM 1735 O O . ARG A 1 216 ? 15.031 -6.051 -15.406 1 98.62 216 ARG A O 1
ATOM 1742 N N . PHE A 1 217 ? 17.188 -6.352 -14.766 1 98.62 217 PHE A N 1
ATOM 1743 C CA . PHE A 1 217 ? 17.641 -6.562 -16.141 1 98.62 217 PHE A CA 1
ATOM 1744 C C . PHE A 1 217 ? 16.922 -7.738 -16.781 1 98.62 217 PHE A C 1
ATOM 1746 O O . PHE A 1 217 ? 16.422 -7.629 -17.891 1 98.62 217 PHE A O 1
ATOM 1753 N N . CYS A 1 218 ? 16.797 -8.883 -16.031 1 98.69 218 CYS A N 1
ATOM 1754 C CA . CYS A 1 218 ? 16.125 -10.07 -16.562 1 98.69 218 CYS A CA 1
ATOM 1755 C C . CYS A 1 218 ? 14.641 -9.82 -16.766 1 98.69 218 CYS A C 1
ATOM 1757 O O . CYS A 1 218 ? 14.047 -10.305 -17.734 1 98.69 218 CYS A O 1
ATOM 1759 N N . MET A 1 219 ? 14.023 -9.109 -15.82 1 98.81 219 MET A N 1
ATOM 1760 C CA . MET A 1 219 ? 12.633 -8.719 -16.031 1 98.81 219 MET A CA 1
ATOM 1761 C C . MET A 1 219 ? 12.461 -7.977 -17.344 1 98.81 219 MET A C 1
ATOM 1763 O O . MET A 1 219 ? 11.477 -8.188 -18.062 1 98.81 219 MET A O 1
ATOM 1767 N N . GLY A 1 220 ? 13.406 -7.125 -17.625 1 98.56 220 GLY A N 1
ATOM 1768 C CA . GLY A 1 220 ? 13.398 -6.414 -18.891 1 98.56 220 GLY A CA 1
ATOM 1769 C C . GLY A 1 220 ? 13.516 -7.332 -20.094 1 98.56 220 GLY A C 1
ATOM 1770 O O . GLY A 1 220 ? 12.906 -7.082 -21.125 1 98.56 220 GLY A O 1
ATOM 1771 N N . VAL A 1 221 ? 14.344 -8.359 -19.938 1 98.62 221 VAL A N 1
ATOM 1772 C CA . VAL A 1 221 ? 14.484 -9.359 -20.984 1 98.62 221 VAL A CA 1
ATOM 1773 C C . VAL A 1 221 ? 13.117 -9.969 -21.297 1 98.62 221 VAL A C 1
ATOM 1775 O O . VAL A 1 221 ? 12.805 -10.25 -22.469 1 98.62 221 VAL A O 1
ATOM 1778 N N . TRP A 1 222 ? 12.273 -10.156 -20.281 1 98.62 222 TRP A N 1
ATOM 1779 C CA . TRP A 1 222 ? 10.922 -10.695 -20.453 1 98.62 222 TRP A CA 1
ATOM 1780 C C . TRP A 1 222 ? 9.945 -9.586 -20.812 1 98.62 222 TRP A C 1
ATOM 1782 O O . TRP A 1 222 ? 8.734 -9.812 -20.859 1 98.62 222 TRP A O 1
ATOM 1792 N N . LYS A 1 223 ? 10.43 -8.352 -20.969 1 98.44 223 LYS A N 1
ATOM 1793 C CA . LYS A 1 223 ? 9.609 -7.207 -21.359 1 98.44 223 LYS A CA 1
ATOM 1794 C C . LYS A 1 223 ? 8.555 -6.891 -20.297 1 98.44 223 LYS A C 1
ATOM 1796 O O . LYS A 1 223 ? 7.414 -6.57 -20.625 1 98.44 223 LYS A O 1
ATOM 1801 N N . PHE A 1 224 ? 8.93 -7.086 -19.078 1 98.56 224 PHE A N 1
ATOM 1802 C CA . PHE A 1 224 ? 8.07 -6.629 -18 1 98.56 224 PHE A CA 1
ATOM 1803 C C . PHE A 1 224 ? 7.797 -5.133 -18.109 1 98.56 224 PHE A C 1
ATOM 1805 O O . PHE A 1 224 ? 8.711 -4.352 -18.391 1 98.56 224 PHE A O 1
ATOM 1812 N N . ASP A 1 225 ? 6.531 -4.75 -18 1 98.44 225 ASP A N 1
ATOM 1813 C CA . ASP A 1 225 ? 6.152 -3.344 -18.062 1 98.44 225 ASP A CA 1
ATOM 1814 C C . ASP A 1 225 ? 6.316 -2.66 -16.719 1 98.44 225 ASP A C 1
ATOM 1816 O O . ASP A 1 225 ? 5.418 -2.715 -15.875 1 98.44 225 ASP A O 1
ATOM 1820 N N . PHE A 1 226 ? 7.375 -1.948 -16.5 1 98.25 226 PHE A N 1
ATOM 1821 C CA . PHE A 1 226 ? 7.68 -1.319 -15.227 1 98.25 226 PHE A CA 1
ATOM 1822 C C . PHE A 1 226 ? 6.766 -0.127 -14.977 1 98.25 226 PHE A C 1
ATOM 1824 O O . PHE A 1 226 ? 6.699 0.389 -13.859 1 98.25 226 PHE A O 1
ATOM 1831 N N . ASP A 1 227 ? 5.977 0.337 -15.953 1 98.06 227 ASP A N 1
ATOM 1832 C CA . ASP A 1 227 ? 4.973 1.376 -15.734 1 98.06 227 ASP A CA 1
ATOM 1833 C C . ASP A 1 227 ? 3.693 0.791 -15.141 1 98.06 227 ASP A C 1
ATOM 1835 O O . ASP A 1 227 ? 2.832 1.53 -14.664 1 98.06 227 ASP A O 1
ATOM 1839 N N . GLY A 1 228 ? 3.596 -0.549 -15.203 1 98.12 228 GLY A N 1
ATOM 1840 C CA . GLY A 1 228 ? 2.434 -1.229 -14.648 1 98.12 228 GLY A CA 1
ATOM 1841 C C . GLY A 1 228 ? 2.789 -2.268 -13.602 1 98.12 228 GLY A C 1
ATOM 1842 O O . GLY A 1 228 ? 2.027 -3.211 -13.375 1 98.12 228 GLY A O 1
ATOM 1843 N N . GLY A 1 229 ? 3.975 -2.143 -13.031 1 98.12 229 GLY A N 1
ATOM 1844 C CA . GLY A 1 229 ? 4.383 -3.104 -12.016 1 98.12 229 GLY A CA 1
ATOM 1845 C C . GLY A 1 229 ? 5.715 -2.766 -11.375 1 98.12 229 GLY A C 1
ATOM 1846 O O . GLY A 1 229 ? 6.352 -1.776 -11.742 1 98.12 229 GLY A O 1
ATOM 1847 N N . ARG A 1 230 ? 6.09 -3.566 -10.375 1 97.69 230 ARG A N 1
ATOM 1848 C CA . ARG A 1 230 ? 7.344 -3.299 -9.672 1 97.69 230 ARG A CA 1
ATOM 1849 C C . ARG A 1 230 ? 7.887 -4.566 -9.023 1 97.69 230 ARG A C 1
ATOM 1851 O O . ARG A 1 230 ? 7.211 -5.598 -8.992 1 97.69 230 ARG A O 1
ATOM 1858 N N . LEU A 1 231 ? 9.109 -4.57 -8.57 1 98.5 231 LEU A N 1
ATOM 1859 C CA . LEU A 1 231 ? 9.812 -5.617 -7.828 1 98.5 231 LEU A CA 1
ATOM 1860 C C . LEU A 1 231 ? 10.117 -5.164 -6.406 1 98.5 231 LEU A C 1
ATOM 1862 O O . LEU A 1 231 ? 10.703 -4.102 -6.199 1 98.5 231 LEU A O 1
ATOM 1866 N N . ASP A 1 232 ? 9.641 -5.926 -5.445 1 98.19 232 ASP A N 1
ATOM 1867 C CA . ASP A 1 232 ? 9.891 -5.605 -4.043 1 98.19 232 ASP A CA 1
ATOM 1868 C C . ASP A 1 232 ? 10.461 -6.812 -3.301 1 98.19 232 ASP A C 1
ATOM 1870 O O . ASP A 1 232 ? 10.703 -7.859 -3.9 1 98.19 232 ASP A O 1
ATOM 1874 N N . VAL A 1 233 ? 10.82 -6.66 -2.055 1 97.88 233 VAL A N 1
ATOM 1875 C CA . VAL A 1 233 ? 11.406 -7.703 -1.224 1 97.88 233 VAL A CA 1
ATOM 1876 C C . VAL A 1 233 ? 10.367 -8.242 -0.247 1 97.88 233 VAL A C 1
ATOM 1878 O O . VAL A 1 233 ? 9.602 -7.469 0.341 1 97.88 233 VAL A O 1
ATOM 1881 N N . SER A 1 234 ? 10.195 -9.438 -0.153 1 96.81 234 SER A N 1
ATOM 1882 C CA . SER A 1 234 ? 9.344 -10.117 0.815 1 96.81 234 SER A CA 1
ATOM 1883 C C . SER A 1 234 ? 10 -11.406 1.313 1 96.81 234 SER A C 1
ATOM 1885 O O . SER A 1 234 ? 11.008 -11.844 0.766 1 96.81 234 SER A O 1
ATOM 1887 N N . ALA A 1 235 ? 9.445 -12.008 2.393 1 92.31 235 ALA A N 1
ATOM 1888 C CA . ALA A 1 235 ? 9.969 -13.266 2.93 1 92.31 235 ALA A CA 1
ATOM 1889 C C . ALA A 1 235 ? 9.836 -14.398 1.914 1 92.31 235 ALA A C 1
ATOM 1891 O O . ALA A 1 235 ? 10.734 -15.227 1.775 1 92.31 235 ALA A O 1
ATOM 1892 N N . HIS A 1 236 ? 8.68 -14.383 1.23 1 92 236 HIS A N 1
ATOM 1893 C CA . HIS A 1 236 ? 8.414 -15.352 0.175 1 92 236 HIS A CA 1
ATOM 1894 C C . HIS A 1 236 ? 8.055 -14.656 -1.135 1 92 236 HIS A C 1
ATOM 1896 O O . HIS A 1 236 ? 7.168 -13.805 -1.166 1 92 236 HIS A O 1
ATOM 1902 N N . PRO A 1 237 ? 8.758 -15.047 -2.154 1 95.31 237 PRO A N 1
ATOM 1903 C CA . PRO A 1 237 ? 8.445 -14.438 -3.451 1 95.31 237 PRO A CA 1
ATOM 1904 C C . PRO A 1 237 ? 6.992 -14.641 -3.869 1 95.31 237 PRO A C 1
ATOM 1906 O O . PRO A 1 237 ? 6.426 -15.719 -3.641 1 95.31 237 PRO A O 1
ATOM 1909 N N . PHE A 1 238 ? 6.414 -13.688 -4.426 1 96 238 PHE A N 1
ATOM 1910 C CA . PHE A 1 238 ? 5.066 -13.82 -4.961 1 96 238 PHE A CA 1
ATOM 1911 C C . PHE A 1 238 ? 4.805 -12.773 -6.039 1 96 238 PHE A C 1
ATOM 1913 O O . PHE A 1 238 ? 5.617 -11.875 -6.246 1 96 238 PHE A O 1
ATOM 1920 N N . CYS A 1 239 ? 3.791 -12.969 -6.758 1 97.62 239 CYS A N 1
ATOM 1921 C CA . CYS A 1 239 ? 3.188 -12.039 -7.703 1 97.62 239 CYS A CA 1
ATOM 1922 C C . CYS A 1 239 ? 1.76 -11.695 -7.297 1 97.62 239 CYS A C 1
ATOM 1924 O O . CYS A 1 239 ? 0.947 -12.586 -7.055 1 97.62 239 CYS A O 1
ATOM 1926 N N . GLY A 1 240 ? 1.53 -10.453 -7.184 1 96.44 240 GLY A N 1
ATOM 1927 C CA . GLY A 1 240 ? 0.18 -10.117 -6.758 1 96.44 240 GLY A CA 1
ATOM 1928 C C . GLY A 1 240 ? -0.249 -8.719 -7.16 1 96.44 240 GLY A C 1
ATOM 1929 O O . GLY A 1 240 ? 0.13 -8.234 -8.227 1 96.44 240 GLY A O 1
ATOM 1930 N N . ASN A 1 241 ? -1.153 -8.195 -6.426 1 94.88 241 ASN A N 1
ATOM 1931 C CA . ASN A 1 241 ? -1.8 -6.902 -6.621 1 94.88 241 ASN A CA 1
ATOM 1932 C C . ASN A 1 241 ? -2.809 -6.945 -7.766 1 94.88 241 ASN A C 1
ATOM 1934 O O . ASN A 1 241 ? -3.582 -7.898 -7.879 1 94.88 241 ASN A O 1
ATOM 1938 N N . SER A 1 242 ? -2.992 -5.852 -8.578 1 94.56 242 SER A N 1
ATOM 1939 C CA . SER A 1 242 ? -3.99 -5.812 -9.641 1 94.56 242 SER A CA 1
ATOM 1940 C C . SER A 1 242 ? -3.34 -5.938 -11.016 1 94.56 242 SER A C 1
ATOM 1942 O O . SER A 1 242 ? -2.123 -5.785 -11.148 1 94.56 242 SER A O 1
ATOM 1944 N N . LYS A 1 243 ? -4.102 -6.23 -12.023 1 94.19 243 LYS A N 1
ATOM 1945 C CA . LYS A 1 243 ? -3.6 -6.453 -13.383 1 94.19 243 LYS A CA 1
ATOM 1946 C C . LYS A 1 243 ? -2.953 -5.188 -13.938 1 94.19 243 LYS A C 1
ATOM 1948 O O . LYS A 1 243 ? -2.031 -5.266 -14.758 1 94.19 243 LYS A O 1
ATOM 1953 N N . GLU A 1 244 ? -3.408 -4.016 -13.477 1 95.81 244 GLU A N 1
ATOM 1954 C CA . GLU A 1 244 ? -2.904 -2.734 -13.961 1 95.81 244 GLU A CA 1
ATOM 1955 C C . GLU A 1 244 ? -1.628 -2.332 -13.227 1 95.81 244 GLU A C 1
ATOM 1957 O O . GLU A 1 244 ? -0.917 -1.423 -13.656 1 95.81 244 GLU A O 1
ATOM 1962 N N . ASP A 1 245 ? -1.353 -2.943 -12.18 1 98 245 ASP A N 1
ATOM 1963 C CA . ASP A 1 245 ? -0.211 -2.727 -11.297 1 98 245 ASP A CA 1
ATOM 1964 C C . ASP A 1 245 ? 0.25 -4.035 -10.656 1 98 245 ASP A C 1
ATOM 1966 O O . ASP A 1 245 ? 0.005 -4.273 -9.477 1 98 245 ASP A O 1
ATOM 1970 N N . VAL A 1 246 ? 0.99 -4.828 -11.445 1 98.56 246 VAL A N 1
ATOM 1971 C CA . VAL A 1 246 ? 1.41 -6.156 -11.008 1 98.56 246 VAL A CA 1
ATOM 1972 C C . VAL A 1 246 ? 2.705 -6.047 -10.203 1 98.56 246 VAL A C 1
ATOM 1974 O O . VAL A 1 246 ? 3.719 -5.559 -10.711 1 98.56 246 VAL A O 1
ATOM 1977 N N . ARG A 1 247 ? 2.666 -6.531 -8.992 1 98.56 247 ARG A N 1
ATOM 1978 C CA . ARG A 1 247 ? 3.822 -6.402 -8.109 1 98.56 247 ARG A CA 1
ATOM 1979 C C . ARG A 1 247 ? 4.406 -7.77 -7.777 1 98.56 247 ARG A C 1
ATOM 1981 O O . ARG A 1 247 ? 3.688 -8.664 -7.336 1 98.56 247 ARG A O 1
ATOM 1988 N N . ILE A 1 248 ? 5.703 -7.926 -8.047 1 98.38 248 ILE A N 1
ATOM 1989 C CA . ILE A 1 248 ? 6.379 -9.18 -7.734 1 98.38 248 ILE A CA 1
ATOM 1990 C C . ILE A 1 248 ? 7.41 -8.953 -6.629 1 98.38 248 ILE A C 1
ATOM 1992 O O . ILE A 1 248 ? 7.867 -7.824 -6.422 1 98.38 248 ILE A O 1
ATOM 1996 N N . THR A 1 249 ? 7.691 -9.938 -5.902 1 98.19 249 THR A N 1
ATOM 1997 C CA . THR A 1 249 ? 8.641 -9.82 -4.801 1 98.19 249 THR A CA 1
ATOM 1998 C C . THR A 1 249 ? 9.648 -10.961 -4.832 1 98.19 249 THR A C 1
ATOM 2000 O O . THR A 1 249 ? 9.43 -11.969 -5.508 1 98.19 249 THR A O 1
ATOM 2003 N N . THR A 1 250 ? 10.703 -10.75 -4.27 1 98.06 250 THR A N 1
ATOM 2004 C CA . THR A 1 250 ? 11.75 -11.742 -4.062 1 98.06 250 THR A CA 1
ATOM 2005 C C . THR A 1 250 ? 12.492 -11.477 -2.754 1 98.06 250 THR A C 1
ATOM 2007 O O . THR A 1 250 ? 12.086 -10.617 -1.97 1 98.06 250 THR A O 1
ATOM 2010 N N . ASN A 1 251 ? 13.398 -12.32 -2.428 1 97.5 251 ASN A N 1
ATOM 2011 C CA . ASN A 1 251 ? 14.359 -12.117 -1.345 1 97.5 251 ASN A CA 1
ATOM 2012 C C . ASN A 1 251 ? 15.781 -12.414 -1.791 1 97.5 251 ASN A C 1
ATOM 2014 O O . ASN A 1 251 ? 15.992 -13.039 -2.834 1 97.5 251 ASN A O 1
ATOM 2018 N N . TYR A 1 252 ? 16.781 -11.961 -1.078 1 97.62 252 TYR A N 1
ATOM 2019 C CA . TYR A 1 252 ? 18.188 -12.047 -1.501 1 97.62 252 TYR A CA 1
ATOM 2020 C C . TYR A 1 252 ? 19.047 -12.672 -0.412 1 97.62 252 TYR A C 1
ATOM 2022 O O . TYR A 1 252 ? 18.781 -12.492 0.779 1 97.62 252 TYR A O 1
ATOM 2030 N N . ARG A 1 253 ? 19.969 -13.477 -0.899 1 96 253 ARG A N 1
ATOM 2031 C CA . ARG A 1 253 ? 21.047 -13.984 -0.065 1 96 253 ARG A CA 1
ATOM 2032 C C . ARG A 1 253 ? 22.406 -13.672 -0.68 1 96 253 ARG A C 1
ATOM 2034 O O . ARG A 1 253 ? 22.672 -14.008 -1.838 1 96 253 ARG A O 1
ATOM 2041 N N . GLU A 1 254 ? 23.281 -13.117 0.114 1 97.06 254 GLU A N 1
ATOM 2042 C CA . GLU A 1 254 ? 24.578 -12.711 -0.431 1 97.06 254 GLU A CA 1
ATOM 2043 C C . GLU A 1 254 ? 25.438 -13.922 -0.781 1 97.06 254 GLU A C 1
ATOM 2045 O O . GLU A 1 254 ? 26.422 -13.805 -1.512 1 97.06 254 GLU A O 1
ATOM 2050 N N . THR A 1 255 ? 25.078 -15.078 -0.303 1 96.44 255 THR A N 1
ATOM 2051 C CA . THR A 1 255 ? 25.859 -16.281 -0.542 1 96.44 255 THR A CA 1
ATOM 2052 C C . THR A 1 255 ? 25.359 -17.016 -1.782 1 96.44 255 THR A C 1
ATOM 2054 O O . THR A 1 255 ? 26 -17.969 -2.254 1 96.44 255 THR A O 1
ATOM 2057 N N . ASP A 1 256 ? 24.266 -16.625 -2.264 1 94.94 256 ASP A N 1
ATOM 2058 C CA . ASP A 1 256 ? 23.625 -17.312 -3.379 1 94.94 256 ASP A CA 1
ATOM 2059 C C . ASP A 1 256 ? 22.75 -16.359 -4.184 1 94.94 256 ASP A C 1
ATOM 2061 O O . ASP A 1 256 ? 21.797 -15.789 -3.646 1 94.94 256 ASP A O 1
ATOM 2065 N N . PHE A 1 257 ? 23.016 -16.219 -5.473 1 96.94 257 PHE A N 1
ATOM 2066 C CA . PHE A 1 257 ? 22.219 -15.312 -6.297 1 96.94 257 PHE A CA 1
ATOM 2067 C C . PHE A 1 257 ? 21.188 -16.078 -7.109 1 96.94 257 PHE A C 1
ATOM 2069 O O . PHE A 1 257 ? 20.203 -15.5 -7.574 1 96.94 257 PHE A O 1
ATOM 2076 N N . ASP A 1 258 ? 21.438 -17.328 -7.289 1 95.5 258 ASP A N 1
ATOM 2077 C CA . ASP A 1 258 ? 20.688 -18.141 -8.25 1 95.5 258 ASP A CA 1
ATOM 2078 C C . ASP A 1 258 ? 19.234 -18.25 -7.84 1 95.5 258 ASP A C 1
ATOM 2080 O O . ASP A 1 258 ? 18.328 -18.109 -8.672 1 95.5 258 ASP A O 1
ATOM 2084 N N . LYS A 1 259 ? 18.969 -18.547 -6.586 1 94.62 259 LYS A N 1
ATOM 2085 C CA . LYS A 1 259 ? 17.594 -18.734 -6.098 1 94.62 259 LYS A CA 1
ATOM 2086 C C . LYS A 1 259 ? 16.781 -17.453 -6.281 1 94.62 259 LYS A C 1
ATOM 2088 O O . LYS A 1 259 ? 15.633 -17.516 -6.742 1 94.62 259 LYS A O 1
ATOM 2093 N N . SER A 1 260 ? 17.344 -16.328 -5.941 1 97.19 260 SER A N 1
ATOM 2094 C CA . SER A 1 260 ? 16.656 -15.039 -6.078 1 97.19 260 SER A CA 1
ATOM 2095 C C . SER A 1 260 ? 16.391 -14.711 -7.547 1 97.19 260 SER A C 1
ATOM 2097 O O . SER A 1 260 ? 15.312 -14.242 -7.898 1 97.19 260 SER A O 1
ATOM 2099 N N . LEU A 1 261 ? 17.406 -14.961 -8.344 1 98.25 261 LEU A N 1
ATOM 2100 C CA . LEU A 1 261 ? 17.281 -14.641 -9.766 1 98.25 261 LEU A CA 1
ATOM 2101 C C . LEU A 1 261 ? 16.188 -15.477 -10.414 1 98.25 261 LEU A C 1
ATOM 2103 O O . LEU A 1 261 ? 15.344 -14.945 -11.141 1 98.25 261 LEU A O 1
ATOM 2107 N N . LEU A 1 262 ? 16.203 -16.75 -10.172 1 97.56 262 LEU A N 1
ATOM 2108 C CA . LEU A 1 262 ? 15.211 -17.641 -10.766 1 97.56 262 LEU A CA 1
ATOM 2109 C C . LEU A 1 262 ? 13.82 -17.359 -10.219 1 97.56 262 LEU A C 1
ATOM 2111 O O . LEU A 1 262 ? 12.82 -17.484 -10.938 1 97.56 262 LEU A O 1
ATOM 2115 N N . ALA A 1 263 ? 13.742 -16.984 -8.914 1 98.06 263 ALA A N 1
ATOM 2116 C CA . ALA A 1 263 ? 12.469 -16.562 -8.344 1 98.06 263 ALA A CA 1
ATOM 2117 C C . ALA A 1 263 ? 11.922 -15.328 -9.062 1 98.06 263 ALA A C 1
ATOM 2119 O O . ALA A 1 263 ? 10.727 -15.25 -9.359 1 98.06 263 ALA A O 1
ATOM 2120 N N . ILE A 1 264 ? 12.789 -14.359 -9.352 1 98.69 264 ILE A N 1
ATOM 2121 C CA . ILE A 1 264 ? 12.383 -13.156 -10.07 1 98.69 264 ILE A CA 1
ATOM 2122 C C . ILE A 1 264 ? 11.859 -13.531 -11.453 1 98.69 264 ILE A C 1
ATOM 2124 O O . ILE A 1 264 ? 10.797 -13.055 -11.867 1 98.69 264 ILE A O 1
ATOM 2128 N N . ILE A 1 265 ? 12.547 -14.391 -12.125 1 98.81 265 ILE A N 1
ATOM 2129 C CA . ILE A 1 265 ? 12.141 -14.805 -13.461 1 98.81 265 ILE A CA 1
ATOM 2130 C C . ILE A 1 265 ? 10.82 -15.562 -13.391 1 98.81 265 ILE A C 1
ATOM 2132 O O . ILE A 1 265 ? 9.922 -15.328 -14.203 1 98.81 265 ILE A O 1
ATOM 2136 N N . HIS A 1 266 ? 10.68 -16.422 -12.398 1 98.69 266 HIS A N 1
ATOM 2137 C CA . HIS A 1 266 ? 9.445 -17.156 -12.148 1 98.69 266 HIS A CA 1
ATOM 2138 C C . HIS A 1 266 ? 8.266 -16.203 -11.953 1 98.69 266 HIS A C 1
ATOM 2140 O O . HIS A 1 266 ? 7.25 -16.312 -12.648 1 98.69 266 HIS A O 1
ATOM 2146 N N . GLU A 1 267 ? 8.414 -15.258 -11.055 1 98.75 267 GLU A N 1
ATOM 2147 C CA . GLU A 1 267 ? 7.348 -14.305 -10.758 1 98.75 267 GLU A CA 1
ATOM 2148 C C . GLU A 1 267 ? 7.086 -13.383 -11.945 1 98.75 267 GLU A C 1
ATOM 2150 O O . GLU A 1 267 ? 5.953 -12.945 -12.156 1 98.75 267 GLU A O 1
ATOM 2155 N N . THR A 1 268 ? 8.133 -13.133 -12.734 1 98.81 268 THR A N 1
ATOM 2156 C CA . THR A 1 268 ? 7.941 -12.344 -13.945 1 98.81 268 THR A CA 1
ATOM 2157 C C . THR A 1 268 ? 7.047 -13.086 -14.93 1 98.81 268 THR A C 1
ATOM 2159 O O . THR A 1 268 ? 6.246 -12.469 -15.641 1 98.81 268 THR A O 1
ATOM 2162 N N . GLY A 1 269 ? 7.188 -14.398 -14.977 1 98.81 269 GLY A N 1
ATOM 2163 C CA . GLY A 1 269 ? 6.27 -15.188 -15.789 1 98.81 269 GLY A CA 1
ATOM 2164 C C . GLY A 1 269 ? 4.816 -15.008 -15.383 1 98.81 269 GLY A C 1
ATOM 2165 O O . GLY A 1 269 ? 3.953 -14.789 -16.234 1 98.81 269 GLY A O 1
ATOM 2166 N N . HIS A 1 270 ? 4.539 -15.062 -14.094 1 98.62 270 HIS A N 1
ATOM 2167 C CA . HIS A 1 270 ? 3.211 -14.758 -13.578 1 98.62 270 HIS A CA 1
ATOM 2168 C C . HIS A 1 270 ? 2.771 -13.352 -13.992 1 98.62 270 HIS A C 1
ATOM 2170 O O . HIS A 1 270 ? 1.646 -13.164 -14.461 1 98.62 270 HIS A O 1
ATOM 2176 N N . ALA A 1 271 ? 3.68 -12.445 -13.805 1 98.69 271 ALA A N 1
ATOM 2177 C CA . ALA A 1 271 ? 3.381 -11.031 -13.992 1 98.69 271 ALA A CA 1
ATOM 2178 C C . ALA A 1 271 ? 3.033 -10.734 -15.453 1 98.69 271 ALA A C 1
ATOM 2180 O O . ALA A 1 271 ? 2.141 -9.93 -15.734 1 98.69 271 ALA A O 1
ATOM 2181 N N . LYS A 1 272 ? 3.768 -11.359 -16.312 1 98.62 272 LYS A N 1
ATOM 2182 C CA . LYS A 1 272 ? 3.48 -11.148 -17.734 1 98.62 272 LYS A CA 1
ATOM 2183 C C . LYS A 1 272 ? 2.094 -11.664 -18.094 1 98.62 272 LYS A C 1
ATOM 2185 O O . LYS A 1 272 ? 1.381 -11.047 -18.891 1 98.62 272 LYS A O 1
ATOM 2190 N N . TYR A 1 273 ? 1.712 -12.766 -17.547 1 98.44 273 TYR A N 1
ATOM 2191 C CA . TYR A 1 273 ? 0.352 -13.258 -17.734 1 98.44 273 TYR A CA 1
ATOM 2192 C C . TYR A 1 273 ? -0.668 -12.25 -17.219 1 98.44 273 TYR A C 1
ATOM 2194 O O . TYR A 1 273 ? -1.58 -11.859 -17.953 1 98.44 273 TYR A O 1
ATOM 2202 N N . GLU A 1 274 ? -0.441 -11.727 -16.094 1 98 274 GLU A N 1
ATOM 2203 C CA . GLU A 1 274 ? -1.381 -10.805 -15.469 1 98 274 GLU A CA 1
ATOM 2204 C C . GLU A 1 274 ? -1.461 -9.492 -16.234 1 98 274 GLU A C 1
ATOM 2206 O O . GLU A 1 274 ? -2.553 -8.961 -16.453 1 98 274 GLU A O 1
ATOM 2211 N N . GLN A 1 275 ? -0.322 -8.992 -16.641 1 97.75 275 GLN A N 1
ATOM 2212 C CA . GLN A 1 275 ? -0.271 -7.711 -17.344 1 97.75 275 GLN A CA 1
ATOM 2213 C C . GLN A 1 275 ? -1.007 -7.789 -18.688 1 97.75 275 GLN A C 1
ATOM 2215 O O . GLN A 1 275 ? -1.426 -6.766 -19.234 1 97.75 275 GLN A O 1
ATOM 2220 N N . ASN A 1 276 ? -1.188 -9.047 -19.188 1 97.44 276 ASN A N 1
ATOM 2221 C CA . ASN A 1 276 ? -1.762 -9.211 -20.516 1 97.44 276 ASN A CA 1
ATOM 2222 C C . ASN A 1 276 ? -3.041 -10.039 -20.484 1 97.44 276 ASN A C 1
ATOM 2224 O O . ASN A 1 276 ? -3.578 -10.414 -21.516 1 97.44 276 ASN A O 1
ATOM 2228 N N . CYS A 1 277 ? -3.584 -10.289 -19.375 1 96.06 277 CYS A N 1
ATOM 2229 C CA . CYS A 1 277 ? -4.555 -11.352 -19.172 1 96.06 277 CYS A CA 1
ATOM 2230 C C . CYS A 1 277 ? -5.949 -10.914 -19.609 1 96.06 277 CYS A C 1
ATOM 2232 O O . CYS A 1 277 ? -6.449 -9.883 -19.141 1 96.06 277 CYS A O 1
ATOM 2234 N N . GLY A 1 278 ? -6.516 -11.742 -20.453 1 95.75 278 GLY A N 1
ATOM 2235 C CA . GLY A 1 278 ? -7.945 -11.672 -20.719 1 95.75 278 GLY A CA 1
ATOM 2236 C C . GLY A 1 278 ? -8.297 -10.789 -21.906 1 95.75 278 GLY A C 1
ATOM 2237 O O . GLY A 1 278 ? -7.434 -10.094 -22.438 1 95.75 278 GLY A O 1
ATOM 2238 N N . PRO A 1 279 ? -9.578 -10.867 -22.312 1 96.31 279 PRO A N 1
ATOM 2239 C CA . PRO A 1 279 ? -10.039 -10.078 -23.469 1 96.31 279 PRO A CA 1
ATOM 2240 C C . PRO A 1 279 ? -10.203 -8.602 -23.141 1 96.31 279 PRO A C 1
ATOM 2242 O O . PRO A 1 279 ? -10.617 -8.242 -22.031 1 96.31 279 PRO A O 1
ATOM 2245 N N . LYS A 1 280 ? -9.914 -7.812 -24.141 1 93 280 LYS A N 1
ATOM 2246 C CA . LYS A 1 280 ? -10.078 -6.367 -24 1 93 280 LYS A CA 1
ATOM 2247 C C . LYS A 1 280 ? -11.531 -6 -23.734 1 93 280 LYS A C 1
ATOM 2249 O O . LYS A 1 280 ? -12.445 -6.598 -24.312 1 93 280 LYS A O 1
ATOM 2254 N N . GLY A 1 281 ? -11.75 -5.078 -22.891 1 94.56 281 GLY A N 1
ATOM 2255 C CA . GLY A 1 281 ? -13.094 -4.609 -22.594 1 94.56 281 GLY A CA 1
ATOM 2256 C C . GLY A 1 281 ? -13.727 -5.281 -21.391 1 94.56 281 GLY A C 1
ATOM 2257 O O . GLY A 1 281 ? -14.812 -4.902 -20.969 1 94.56 281 GLY A O 1
ATOM 2258 N N . PHE A 1 282 ? -13.086 -6.238 -20.875 1 96.69 282 PHE A N 1
ATOM 2259 C CA . PHE A 1 282 ? -13.617 -6.984 -19.734 1 96.69 282 PHE A CA 1
ATOM 2260 C C . PHE A 1 282 ? -12.719 -6.82 -18.516 1 96.69 282 PHE A C 1
ATOM 2262 O O . PHE A 1 282 ? -12.695 -7.688 -17.641 1 96.69 282 PHE A O 1
ATOM 2269 N N . GLU A 1 283 ? -11.945 -5.723 -18.391 1 95 283 GLU A N 1
ATOM 2270 C CA . GLU A 1 283 ? -10.859 -5.508 -17.438 1 95 283 GLU A CA 1
ATOM 2271 C C . GLU A 1 283 ? -11.336 -5.73 -16 1 95 283 GLU A C 1
ATOM 2273 O O . GLU A 1 283 ? -10.57 -6.203 -15.156 1 95 283 GLU A O 1
ATOM 2278 N N . THR A 1 284 ? -12.625 -5.5 -15.711 1 97.31 284 THR A N 1
ATOM 2279 C CA . THR A 1 284 ? -13.125 -5.602 -14.344 1 97.31 284 THR A CA 1
ATOM 2280 C C . THR A 1 284 ? -14.023 -6.828 -14.188 1 97.31 284 THR A C 1
ATOM 2282 O O . THR A 1 284 ? -14.797 -6.918 -13.227 1 97.31 284 THR A O 1
ATOM 2285 N N . GLN A 1 285 ? -14.008 -7.684 -15.18 1 98.19 285 GLN A N 1
ATOM 2286 C CA . GLN A 1 285 ? -14.938 -8.805 -15.211 1 98.19 285 GLN A CA 1
ATOM 2287 C C . GLN A 1 285 ? -14.219 -10.125 -14.953 1 98.19 285 GLN A C 1
ATOM 2289 O O . GLN A 1 285 ? -13.023 -10.258 -15.242 1 98.19 285 GLN A O 1
ATOM 2294 N N . PRO A 1 286 ? -14.922 -11.172 -14.516 1 97.94 286 PRO A N 1
ATOM 2295 C CA . PRO A 1 286 ? -14.305 -12.469 -14.211 1 97.94 286 PRO A CA 1
ATOM 2296 C C . PRO A 1 286 ? -13.672 -13.117 -15.438 1 97.94 286 PRO A C 1
ATOM 2298 O O . PRO A 1 286 ? -12.68 -13.844 -15.312 1 97.94 286 PRO A O 1
ATOM 2301 N N . ALA A 1 287 ? -14.148 -12.781 -16.609 1 97.75 287 ALA A N 1
ATOM 2302 C CA . ALA A 1 287 ? -13.633 -13.406 -17.828 1 97.75 287 ALA A CA 1
ATOM 2303 C C . ALA A 1 287 ? -12.188 -12.984 -18.094 1 97.75 287 ALA A C 1
ATOM 2305 O O . ALA A 1 287 ? -11.461 -13.664 -18.812 1 97.75 287 ALA A O 1
ATOM 2306 N N . ARG A 1 288 ? -11.789 -11.914 -17.547 1 96.19 288 ARG A N 1
ATOM 2307 C CA . ARG A 1 288 ? -10.453 -11.391 -17.797 1 96.19 288 ARG A CA 1
ATOM 2308 C C . ARG A 1 288 ? -9.438 -11.977 -16.812 1 96.19 288 ARG A C 1
ATOM 2310 O O . ARG A 1 288 ? -8.227 -11.844 -17.016 1 96.19 288 ARG A O 1
ATOM 2317 N N . MET A 1 289 ? -9.867 -12.719 -15.789 1 95.81 289 MET A N 1
ATOM 2318 C CA . MET A 1 289 ? -8.977 -13.273 -14.766 1 95.81 289 MET A CA 1
ATOM 2319 C C . MET A 1 289 ? -8.25 -14.508 -15.289 1 95.81 289 MET A C 1
ATOM 2321 O O . MET A 1 289 ? -8.672 -15.109 -16.281 1 95.81 289 MET A O 1
ATOM 2325 N N . GLY A 1 290 ? -7.176 -14.781 -14.586 1 96.38 290 GLY A N 1
ATOM 2326 C CA . GLY A 1 290 ? -6.48 -16 -14.938 1 96.38 290 GLY A CA 1
ATOM 2327 C C . GLY A 1 290 ? -7.367 -17.234 -14.883 1 96.38 290 GLY A C 1
ATOM 2328 O O . GLY A 1 290 ? -8.227 -17.344 -14 1 96.38 290 GLY A O 1
ATOM 2329 N N . ARG A 1 291 ? -7.16 -18.047 -15.711 1 96.38 291 ARG A N 1
ATOM 2330 C CA . ARG A 1 291 ? -8.039 -19.188 -15.93 1 96.38 291 ARG A CA 1
ATOM 2331 C C . ARG A 1 291 ? -8 -20.156 -14.742 1 96.38 291 ARG A C 1
ATOM 2333 O O . ARG A 1 291 ? -9.047 -20.594 -14.266 1 96.38 291 ARG A O 1
ATOM 2340 N N . SER A 1 292 ? -6.824 -20.531 -14.336 1 97.44 292 SER A N 1
ATOM 2341 C CA . SER A 1 292 ? -6.641 -21.5 -13.258 1 97.44 292 SER A CA 1
ATOM 2342 C C . SER A 1 292 ? -5.25 -21.391 -12.641 1 97.44 292 SER A C 1
ATOM 2344 O O . SER A 1 292 ? -4.391 -20.672 -13.164 1 97.44 292 SER A O 1
ATOM 2346 N N . GLN A 1 293 ? -5.074 -22.078 -11.539 1 97.44 293 GLN A N 1
ATOM 2347 C CA . GLN A 1 293 ? -3.764 -22.062 -10.891 1 97.44 293 GLN A CA 1
ATOM 2348 C C . GLN A 1 293 ? -2.723 -22.781 -11.75 1 97.44 293 GLN A C 1
ATOM 2350 O O . GLN A 1 293 ? -1.566 -22.359 -11.812 1 97.44 293 GLN A O 1
ATOM 2355 N N . ALA A 1 294 ? -3.113 -23.781 -12.43 1 98.25 294 ALA A N 1
ATOM 2356 C CA . ALA A 1 294 ? -2.18 -24.5 -13.289 1 98.25 294 ALA A CA 1
ATOM 2357 C C . ALA A 1 294 ? -1.756 -23.656 -14.477 1 98.25 294 ALA A C 1
ATOM 2359 O O . ALA A 1 294 ? -0.586 -23.656 -14.867 1 98.25 294 ALA A O 1
ATOM 2360 N N . VAL A 1 295 ? -2.742 -22.969 -15.062 1 98.5 295 VAL A N 1
ATOM 2361 C CA . VAL A 1 295 ? -2.422 -22.125 -16.203 1 98.5 295 VAL A CA 1
ATOM 2362 C C . VAL A 1 295 ? -1.521 -20.969 -15.75 1 98.5 295 VAL A C 1
ATOM 2364 O O . VAL A 1 295 ? -0.54 -20.641 -16.422 1 98.5 295 VAL A O 1
ATOM 2367 N N . HIS A 1 296 ? -1.873 -20.406 -14.633 1 98.25 296 HIS A N 1
ATOM 2368 C CA . HIS A 1 296 ? -1.06 -19.344 -14.062 1 98.25 296 HIS A CA 1
ATOM 2369 C C . HIS A 1 296 ? 0.353 -19.828 -13.75 1 98.25 296 HIS A C 1
ATOM 2371 O O . HIS A 1 296 ? 1.333 -19.203 -14.156 1 98.25 296 HIS A O 1
ATOM 2377 N N . GLU A 1 297 ? 0.457 -20.953 -13.094 1 98.31 297 GLU A N 1
ATOM 2378 C CA . GLU A 1 297 ? 1.741 -21.578 -12.781 1 98.31 297 GLU A CA 1
ATOM 2379 C C . GLU A 1 297 ? 2.496 -21.953 -14.055 1 98.31 297 GLU A C 1
ATOM 2381 O O . GLU A 1 297 ? 3.725 -21.859 -14.102 1 98.31 297 GLU A O 1
ATOM 2386 N N . GLY A 1 298 ? 1.786 -22.359 -15.031 1 98.69 298 GLY A N 1
ATOM 2387 C CA . GLY A 1 298 ? 2.395 -22.719 -16.312 1 98.69 298 GLY A CA 1
ATOM 2388 C C . GLY A 1 298 ? 3.145 -21.562 -16.953 1 98.69 298 GLY A C 1
ATOM 2389 O O . GLY A 1 298 ? 4.176 -21.766 -17.594 1 98.69 298 GLY A O 1
ATOM 2390 N N . GLN A 1 299 ? 2.609 -20.359 -16.719 1 98.75 299 GLN A N 1
ATOM 2391 C CA . GLN A 1 299 ? 3.295 -19.188 -17.266 1 98.75 299 GLN A CA 1
ATOM 2392 C C . GLN A 1 299 ? 4.598 -18.922 -16.531 1 98.75 299 GLN A C 1
ATOM 2394 O O . GLN A 1 299 ? 5.605 -18.562 -17.141 1 98.75 299 GLN A O 1
ATOM 2399 N N . ALA A 1 300 ? 4.582 -19.062 -15.258 1 98.69 300 ALA A N 1
ATOM 2400 C CA . ALA A 1 300 ? 5.785 -18.891 -14.445 1 98.69 300 ALA A CA 1
ATOM 2401 C C . ALA A 1 300 ? 6.832 -19.953 -14.797 1 98.69 300 ALA A C 1
ATOM 2403 O O . ALA A 1 300 ? 8.016 -19.641 -14.945 1 98.69 300 ALA A O 1
ATOM 2404 N N . LEU A 1 301 ? 6.367 -21.156 -14.977 1 98.75 301 LEU A N 1
ATOM 2405 C CA . LEU A 1 301 ? 7.281 -22.266 -15.242 1 98.75 301 LEU A CA 1
ATOM 2406 C C . LEU A 1 301 ? 7.762 -22.234 -16.688 1 98.75 301 LEU A C 1
ATOM 2408 O O . LEU A 1 301 ? 8.852 -22.719 -17 1 98.75 301 LEU A O 1
ATOM 2412 N N . PHE A 1 302 ? 6.957 -21.672 -17.578 1 98.81 302 PHE A N 1
ATOM 2413 C CA . PHE A 1 302 ? 7.457 -21.422 -18.922 1 98.81 302 PHE A CA 1
ATOM 2414 C C . PHE A 1 302 ? 8.68 -20.516 -18.891 1 98.81 302 PHE A C 1
ATOM 2416 O O . PHE A 1 302 ? 9.688 -20.797 -19.547 1 98.81 302 PHE A O 1
ATOM 2423 N N . ALA A 1 303 ? 8.617 -19.5 -18.078 1 98.75 303 ALA A N 1
ATOM 2424 C CA . ALA A 1 303 ? 9.727 -18.547 -17.953 1 98.75 303 ALA A CA 1
ATOM 2425 C C . ALA A 1 303 ? 10.906 -19.172 -17.234 1 98.75 303 ALA A C 1
ATOM 2427 O O . ALA A 1 303 ? 12.039 -19.141 -17.734 1 98.75 303 ALA A O 1
ATOM 2428 N N . GLU A 1 304 ? 10.703 -19.812 -16.172 1 98.38 304 GLU A N 1
ATOM 2429 C CA . GLU A 1 304 ? 11.766 -20.297 -15.289 1 98.38 304 GLU A CA 1
ATOM 2430 C C . GLU A 1 304 ? 12.391 -21.594 -15.836 1 98.38 304 GLU A C 1
ATOM 2432 O O . GLU A 1 304 ? 13.609 -21.688 -15.969 1 98.38 304 GLU A O 1
ATOM 2437 N N . MET A 1 305 ? 11.5 -22.531 -16.188 1 98.12 305 MET A N 1
ATOM 2438 C CA . MET A 1 305 ? 11.992 -23.875 -16.484 1 98.12 305 MET A CA 1
ATOM 2439 C C . MET A 1 305 ? 12.266 -24.031 -17.969 1 98.12 305 MET A C 1
ATOM 2441 O O . MET A 1 305 ? 13.32 -24.547 -18.359 1 98.12 305 MET A O 1
ATOM 2445 N N . GLN A 1 306 ? 11.375 -23.578 -18.812 1 98.38 306 GLN A N 1
ATOM 2446 C CA . GLN A 1 306 ? 11.539 -23.797 -20.25 1 98.38 306 GLN A CA 1
ATOM 2447 C C . GLN A 1 306 ? 12.609 -22.891 -20.828 1 98.38 306 GLN A C 1
ATOM 2449 O O . GLN A 1 306 ? 13.344 -23.281 -21.734 1 98.38 306 GLN A O 1
ATOM 2454 N N . VAL A 1 307 ? 12.688 -21.656 -20.219 1 98.5 307 VAL A N 1
ATOM 2455 C CA . VAL A 1 307 ? 13.578 -20.688 -20.844 1 98.5 307 VAL A CA 1
ATOM 2456 C C . VAL A 1 307 ? 14.805 -20.469 -19.953 1 98.5 307 VAL A C 1
ATOM 2458 O O . VAL A 1 307 ? 15.914 -20.859 -20.312 1 98.5 307 VAL A O 1
ATOM 2461 N N . ALA A 1 308 ? 14.672 -20.078 -18.766 1 98.38 308 ALA A N 1
ATOM 2462 C CA . ALA A 1 308 ? 15.75 -19.547 -17.938 1 98.38 308 ALA A CA 1
ATOM 2463 C C . ALA A 1 308 ? 16.719 -20.641 -17.531 1 98.38 308 ALA A C 1
ATOM 2465 O O . ALA A 1 308 ? 17.906 -20.375 -17.266 1 98.38 308 ALA A O 1
ATOM 2466 N N . ARG A 1 309 ? 16.297 -21.875 -17.484 1 97.25 309 ARG A N 1
ATOM 2467 C CA . ARG A 1 309 ? 17.156 -22.969 -17.078 1 97.25 309 ARG A CA 1
ATOM 2468 C C . ARG A 1 309 ? 17.734 -23.703 -18.281 1 97.25 309 ARG A C 1
ATOM 2470 O O . ARG A 1 309 ? 18.469 -24.688 -18.125 1 97.25 309 ARG A O 1
ATOM 2477 N N . SER A 1 310 ? 17.484 -23.219 -19.484 1 97.5 310 SER A N 1
ATOM 2478 C CA . SER A 1 310 ? 17.984 -23.859 -20.688 1 97.5 310 SER A CA 1
ATOM 2479 C C . SER A 1 310 ? 19.469 -23.562 -20.891 1 97.5 310 SER A C 1
ATOM 2481 O O . SER A 1 310 ? 19.984 -22.578 -20.344 1 97.5 310 SER A O 1
ATOM 2483 N N . GLY A 1 311 ? 20.078 -24.453 -21.625 1 96.81 311 GLY A N 1
ATOM 2484 C CA . GLY A 1 311 ? 21.469 -24.203 -22 1 96.81 311 GLY A CA 1
ATOM 2485 C C . GLY A 1 311 ? 21.641 -22.938 -22.812 1 96.81 311 GLY A C 1
ATOM 2486 O O . GLY A 1 311 ? 22.609 -22.203 -22.625 1 96.81 311 GLY A O 1
ATOM 2487 N N . ALA A 1 312 ? 20.75 -22.672 -23.719 1 97.62 312 ALA A N 1
ATOM 2488 C CA . ALA A 1 312 ? 20.797 -21.469 -24.547 1 97.62 312 ALA A CA 1
ATOM 2489 C C . ALA A 1 312 ? 20.75 -20.203 -23.672 1 97.62 312 ALA A C 1
ATOM 2491 O O . ALA A 1 312 ? 21.469 -19.234 -23.953 1 97.62 312 ALA A O 1
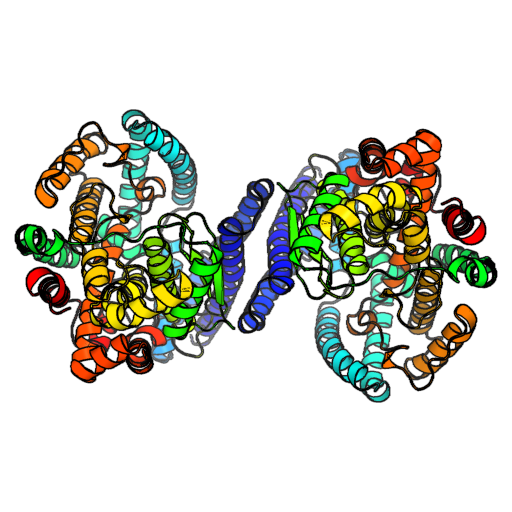ATOM 2492 N N . PHE A 1 313 ? 19.969 -20.219 -22.641 1 98.31 313 PHE A N 1
ATOM 2493 C CA . PHE A 1 313 ? 19.875 -19.047 -21.781 1 98.31 313 PHE A CA 1
ATOM 2494 C C . PHE A 1 313 ? 21.141 -18.875 -20.953 1 98.31 313 PHE A C 1
ATOM 2496 O O . PHE A 1 313 ? 21.531 -17.75 -20.641 1 98.31 313 PHE A O 1
ATOM 2503 N N . MET A 1 314 ? 21.812 -19.984 -20.594 1 97.88 314 MET A N 1
ATOM 2504 C CA . MET A 1 314 ? 23.062 -19.875 -19.859 1 97.88 314 MET A CA 1
ATOM 2505 C C . MET A 1 314 ? 24.125 -19.172 -20.672 1 97.88 314 MET A C 1
ATOM 2507 O O . MET A 1 314 ? 24.969 -18.469 -20.125 1 97.88 314 MET A O 1
ATOM 2511 N N . GLU A 1 315 ? 24.047 -19.422 -22 1 98.06 315 GLU A N 1
ATOM 2512 C CA . GLU A 1 315 ? 24.953 -18.703 -22.891 1 98.06 315 GLU A CA 1
ATOM 2513 C C . GLU A 1 315 ? 24.688 -17.203 -22.828 1 98.06 315 GLU A C 1
ATOM 2515 O O . GLU A 1 315 ? 25.625 -16.406 -22.922 1 98.06 315 GLU A O 1
ATOM 2520 N N . PHE A 1 316 ? 23.469 -16.828 -22.703 1 98.38 316 PHE A N 1
ATOM 2521 C CA . PHE A 1 316 ? 23.078 -15.438 -22.578 1 98.38 316 PHE A CA 1
ATOM 2522 C C . PHE A 1 316 ? 23.453 -14.883 -21.203 1 98.38 316 PHE A C 1
ATOM 2524 O O . PHE A 1 316 ? 23.984 -13.773 -21.109 1 98.38 316 PHE A O 1
ATOM 2531 N N . LEU A 1 317 ? 23.25 -15.633 -20.109 1 98.25 317 LEU A N 1
ATOM 2532 C CA . LEU A 1 317 ? 23.297 -15.164 -18.734 1 98.25 317 LEU A CA 1
ATOM 2533 C C . LEU A 1 317 ? 24.734 -15.086 -18.234 1 98.25 317 LEU A C 1
ATOM 2535 O O . LEU A 1 317 ? 25.078 -14.203 -17.453 1 98.25 317 LEU A O 1
ATOM 2539 N N . ALA A 1 318 ? 25.609 -16 -18.641 1 97.88 318 ALA A N 1
ATOM 2540 C CA . ALA A 1 318 ? 26.938 -16.172 -18.078 1 97.88 318 ALA A CA 1
ATOM 2541 C C . ALA A 1 318 ? 27.734 -14.867 -18.172 1 97.88 318 ALA A C 1
ATOM 2543 O O . ALA A 1 318 ? 28.297 -14.398 -17.172 1 97.88 318 ALA A O 1
ATOM 2544 N N . PRO A 1 319 ? 27.766 -14.227 -19.344 1 98.12 319 PRO A N 1
ATOM 2545 C CA . PRO A 1 319 ? 28.5 -12.953 -19.406 1 98.12 319 PRO A CA 1
ATOM 2546 C C . PRO A 1 319 ? 27.891 -11.883 -18.5 1 98.12 319 PRO A C 1
ATOM 2548 O O . PRO A 1 319 ? 28.609 -11.031 -17.984 1 98.12 319 PRO A O 1
ATOM 2551 N N . LYS A 1 320 ? 26.562 -11.891 -18.344 1 98.38 320 LYS A N 1
ATOM 2552 C CA . LYS A 1 320 ? 25.906 -10.922 -17.484 1 98.38 320 LYS A CA 1
ATOM 2553 C C . LYS A 1 320 ? 26.281 -11.133 -16.016 1 98.38 320 LYS A C 1
ATOM 2555 O O . LYS A 1 320 ? 26.406 -10.172 -15.258 1 98.38 320 LYS A O 1
ATOM 2560 N N . LEU A 1 321 ? 26.484 -12.398 -15.625 1 98.44 321 LEU A N 1
ATOM 2561 C CA . LEU A 1 321 ? 26.922 -12.688 -14.258 1 98.44 321 LEU A CA 1
ATOM 2562 C C . LEU A 1 321 ? 28.266 -12.047 -13.977 1 98.44 321 LEU A C 1
ATOM 2564 O O . LEU A 1 321 ? 28.484 -11.461 -12.906 1 98.44 321 LEU A O 1
ATOM 2568 N N . SER A 1 322 ? 29.156 -12.156 -14.938 1 98.12 322 SER A N 1
ATOM 2569 C CA . SER A 1 322 ? 30.469 -11.539 -14.805 1 98.12 322 SER A CA 1
ATOM 2570 C C . SER A 1 322 ? 30.359 -10.016 -14.742 1 98.12 322 SER A C 1
ATOM 2572 O O . SER A 1 322 ? 31.094 -9.367 -13.992 1 98.12 322 SER A O 1
ATOM 2574 N N . GLU A 1 323 ? 29.453 -9.5 -15.523 1 98.25 323 GLU A N 1
ATOM 2575 C CA . GLU A 1 323 ? 29.25 -8.062 -15.562 1 98.25 323 GLU A CA 1
ATOM 2576 C C . GLU A 1 323 ? 28.766 -7.535 -14.211 1 98.25 323 GLU A C 1
ATOM 2578 O O . GLU A 1 323 ? 29.219 -6.492 -13.742 1 98.25 323 GLU A O 1
ATOM 2583 N N . TYR A 1 324 ? 27.891 -8.242 -13.586 1 98.12 324 TYR A N 1
ATOM 2584 C CA . TYR A 1 324 ? 27.234 -7.734 -12.383 1 98.12 324 TYR A CA 1
ATOM 2585 C C . TYR A 1 324 ? 28.031 -8.125 -11.133 1 98.12 324 TYR A C 1
ATOM 2587 O O . TYR A 1 324 ? 28.016 -7.398 -10.133 1 98.12 324 TYR A O 1
ATOM 2595 N N . PHE A 1 325 ? 28.797 -9.305 -11.156 1 98 325 PHE A N 1
ATOM 2596 C CA . PHE A 1 325 ? 29.391 -9.828 -9.93 1 98 325 PHE A CA 1
ATOM 2597 C C . PHE A 1 325 ? 30.906 -9.883 -10.055 1 98 325 PHE A C 1
ATOM 2599 O O . PHE A 1 325 ? 31.594 -10.242 -9.094 1 98 325 PHE A O 1
ATOM 2606 N N . GLY A 1 326 ? 31.422 -9.57 -11.195 1 97.62 326 GLY A N 1
ATOM 2607 C CA . GLY A 1 326 ? 32.844 -9.742 -11.453 1 97.62 326 GLY A CA 1
ATOM 2608 C C . GLY A 1 326 ? 33.188 -11.102 -12.039 1 97.62 326 GLY A C 1
ATOM 2609 O O . GLY A 1 326 ? 32.438 -12.07 -11.828 1 97.62 326 GLY A O 1
ATOM 2610 N N . ASN A 1 327 ? 34.25 -11.211 -12.711 1 96.94 327 ASN A N 1
ATOM 2611 C CA . ASN A 1 327 ? 34.688 -12.445 -13.375 1 96.94 327 ASN A CA 1
ATOM 2612 C C . ASN A 1 327 ? 35.062 -13.531 -12.367 1 96.94 327 ASN A C 1
ATOM 2614 O O . ASN A 1 327 ? 35.688 -13.242 -11.359 1 96.94 327 ASN A O 1
ATOM 2618 N N . GLN A 1 328 ? 34.469 -14.758 -12.703 1 95.94 328 GLN A N 1
ATOM 2619 C CA . GLN A 1 328 ? 34.844 -15.953 -11.953 1 95.94 328 GLN A CA 1
ATOM 2620 C C . GLN A 1 328 ? 34.844 -17.188 -12.844 1 95.94 328 GLN A C 1
ATOM 2622 O O . GLN A 1 328 ? 34.062 -17.266 -13.805 1 95.94 328 GLN A O 1
ATOM 2627 N N . PRO A 1 329 ? 35.625 -18.141 -12.469 1 96.88 329 PRO A N 1
ATOM 2628 C CA . PRO A 1 329 ? 35.688 -19.375 -13.273 1 96.88 329 PRO A CA 1
ATOM 2629 C C . PRO A 1 329 ? 34.344 -20.094 -13.367 1 96.88 329 PRO A C 1
ATOM 2631 O O . PRO A 1 329 ? 34.094 -20.781 -14.352 1 96.88 329 PRO A O 1
ATOM 2634 N N . ALA A 1 330 ? 33.531 -19.812 -12.477 1 97.5 330 ALA A N 1
ATOM 2635 C CA . ALA A 1 330 ? 32.25 -20.5 -12.43 1 97.5 330 ALA A CA 1
ATOM 2636 C C . ALA A 1 330 ? 31.281 -19.969 -13.492 1 97.5 330 ALA A C 1
ATOM 2638 O O . ALA A 1 330 ? 30.359 -20.672 -13.922 1 97.5 330 ALA A O 1
ATOM 2639 N N . PHE A 1 331 ? 31.516 -18.766 -13.969 1 98 331 PHE A N 1
ATOM 2640 C CA . PHE A 1 331 ? 30.547 -18.078 -14.82 1 98 331 PHE A CA 1
ATOM 2641 C C . PHE A 1 331 ? 30.812 -18.391 -16.281 1 98 331 PHE A C 1
ATOM 2643 O O . PHE A 1 331 ? 30.969 -17.484 -17.109 1 98 331 PHE A O 1
ATOM 2650 N N . THR A 1 332 ? 30.875 -19.656 -16.594 1 97.56 332 THR A N 1
ATOM 2651 C CA . THR A 1 332 ? 30.828 -20.125 -17.969 1 97.56 332 THR A CA 1
ATOM 2652 C C . THR A 1 332 ? 29.484 -20.75 -18.297 1 97.56 332 THR A C 1
ATOM 2654 O O . THR A 1 332 ? 28.812 -21.297 -17.406 1 97.56 332 THR A O 1
ATOM 2657 N N . PRO A 1 333 ? 29.094 -20.656 -19.547 1 97.06 333 PRO A N 1
ATOM 2658 C CA . PRO A 1 333 ? 27.797 -21.234 -19.906 1 97.06 333 PRO A CA 1
ATOM 2659 C C . PRO A 1 333 ? 27.688 -22.719 -19.531 1 97.06 333 PRO A C 1
ATOM 2661 O O . PRO A 1 333 ? 26.672 -23.141 -19 1 97.06 333 PRO A O 1
ATOM 2664 N N . GLU A 1 334 ? 28.734 -23.453 -19.766 1 95.75 334 GLU A N 1
ATOM 2665 C CA . GLU A 1 334 ? 28.719 -24.891 -19.516 1 95.75 334 GLU A CA 1
ATOM 2666 C C . GLU A 1 334 ? 28.609 -25.203 -18.031 1 95.75 334 GLU A C 1
ATOM 2668 O O . GLU A 1 334 ? 27.844 -26.062 -17.625 1 95.75 334 GLU A O 1
ATOM 2673 N N . ASN A 1 335 ? 29.406 -24.5 -17.297 1 97.19 335 ASN A N 1
ATOM 2674 C CA . ASN A 1 335 ? 29.391 -24.719 -15.859 1 97.19 335 ASN A CA 1
ATOM 2675 C C . ASN A 1 335 ? 28.047 -24.297 -15.242 1 97.19 335 ASN A C 1
ATOM 2677 O O . ASN A 1 335 ? 27.5 -25.016 -14.406 1 97.19 335 ASN A O 1
ATOM 2681 N N . MET A 1 336 ? 27.562 -23.156 -15.703 1 96.75 336 MET A N 1
ATOM 2682 C CA . MET A 1 336 ? 26.297 -22.672 -15.164 1 96.75 336 MET A CA 1
ATOM 2683 C C . MET A 1 336 ? 25.141 -23.594 -15.562 1 96.75 336 MET A C 1
ATOM 2685 O O . MET A 1 336 ? 24.203 -23.781 -14.789 1 96.75 336 MET A O 1
ATOM 2689 N N . LYS A 1 337 ? 25.172 -24.141 -16.75 1 96.25 337 LYS A N 1
ATOM 2690 C CA . LYS A 1 337 ? 24.172 -25.125 -17.156 1 96.25 337 LYS A CA 1
ATOM 2691 C C . LYS A 1 337 ? 24.172 -26.328 -16.219 1 96.25 337 LYS A C 1
ATOM 2693 O O . LYS A 1 337 ? 23.109 -26.797 -15.805 1 96.25 337 LYS A O 1
ATOM 2698 N N . ARG A 1 338 ? 25.375 -26.797 -15.859 1 95.75 338 ARG A N 1
ATOM 2699 C CA . ARG A 1 338 ? 25.484 -27.953 -14.961 1 95.75 338 ARG A CA 1
ATOM 2700 C C . ARG A 1 338 ? 24.906 -27.625 -13.586 1 95.75 338 ARG A C 1
ATOM 2702 O O . ARG A 1 338 ? 24.219 -28.453 -12.992 1 95.75 338 ARG A O 1
ATOM 2709 N N . ILE A 1 339 ? 25.172 -26.484 -13.188 1 95.25 339 ILE A N 1
ATOM 2710 C CA . ILE A 1 339 ? 24.734 -26.062 -11.859 1 95.25 339 ILE A CA 1
ATOM 2711 C C . ILE A 1 339 ? 23.203 -25.922 -11.852 1 95.25 339 ILE A C 1
ATOM 2713 O O . ILE A 1 339 ? 22.531 -26.406 -10.945 1 95.25 339 ILE A O 1
ATOM 2717 N N . THR A 1 340 ? 22.641 -25.328 -12.867 1 94.88 340 THR A N 1
ATOM 2718 C CA . THR A 1 340 ? 21.219 -25 -12.906 1 94.88 340 THR A CA 1
ATOM 2719 C C . THR A 1 340 ? 20.391 -26.234 -13.211 1 94.88 340 THR A C 1
ATOM 2721 O O . THR A 1 340 ? 19.203 -26.297 -12.875 1 94.88 340 THR A O 1
ATOM 2724 N N . GLN A 1 341 ? 21 -27.297 -13.789 1 96.06 341 GLN A N 1
ATOM 2725 C CA . GLN A 1 341 ? 20.281 -28.484 -14.203 1 96.06 341 GLN A CA 1
ATOM 2726 C C . GLN A 1 341 ? 20.656 -29.688 -13.344 1 96.06 341 GLN A C 1
ATOM 2728 O O . GLN A 1 341 ? 20.438 -30.828 -13.742 1 96.06 341 GLN A O 1
ATOM 2733 N N . ARG A 1 342 ? 21.219 -29.375 -12.203 1 95.06 342 ARG A N 1
ATOM 2734 C CA . ARG A 1 342 ? 21.578 -30.453 -11.273 1 95.06 342 ARG A CA 1
ATOM 2735 C C . ARG A 1 342 ? 20.344 -31.141 -10.742 1 95.06 342 ARG A C 1
ATOM 2737 O O . ARG A 1 342 ? 19.359 -30.5 -10.398 1 95.06 342 ARG A O 1
ATOM 2744 N N . VAL A 1 343 ? 20.359 -32.5 -10.758 1 96.31 343 VAL A N 1
ATOM 2745 C CA . VAL A 1 343 ? 19.25 -33.312 -10.273 1 96.31 343 VAL A CA 1
ATOM 2746 C C . VAL A 1 343 ? 19.688 -34.125 -9.039 1 96.31 343 VAL A C 1
ATOM 2748 O O . VAL A 1 343 ? 20.625 -34.906 -9.102 1 96.31 343 VAL A O 1
ATOM 2751 N N . GLU A 1 344 ? 19.094 -33.812 -7.961 1 94.31 344 GLU A N 1
ATOM 2752 C CA . GLU A 1 344 ? 19.375 -34.469 -6.695 1 94.31 344 GLU A CA 1
ATOM 2753 C C . GLU A 1 344 ? 18.109 -34.562 -5.832 1 94.31 344 GLU A C 1
ATOM 2755 O O . GLU A 1 344 ? 17.578 -33.531 -5.402 1 94.31 344 GLU A O 1
ATOM 2760 N N . PRO A 1 345 ? 17.672 -35.812 -5.582 1 96.25 345 PRO A N 1
ATOM 2761 C CA . PRO A 1 345 ? 16.516 -35.938 -4.691 1 96.25 345 PRO A CA 1
ATOM 2762 C C . PRO A 1 345 ? 16.734 -35.25 -3.344 1 96.25 345 PRO A C 1
ATOM 2764 O O . PRO A 1 345 ? 17.844 -35.312 -2.787 1 96.25 345 PRO A O 1
ATOM 2767 N N . GLY A 1 346 ? 15.812 -34.5 -2.896 1 96.62 346 GLY A N 1
ATOM 2768 C CA . GLY A 1 346 ? 15.828 -33.844 -1.607 1 96.62 346 GLY A CA 1
ATOM 2769 C C . GLY A 1 346 ? 14.516 -33.938 -0.862 1 96.62 346 GLY A C 1
ATOM 2770 O O . GLY A 1 346 ? 13.516 -34.406 -1.418 1 96.62 346 GLY A O 1
ATOM 2771 N N . TYR A 1 347 ? 14.508 -33.531 0.347 1 97.62 347 TYR A N 1
ATOM 2772 C CA . TYR A 1 347 ? 13.344 -33.688 1.215 1 97.62 347 TYR A CA 1
ATOM 2773 C C . TYR A 1 347 ? 12.312 -32.594 0.936 1 97.62 347 TYR A C 1
ATOM 2775 O O . TYR A 1 347 ? 11.109 -32.812 1.08 1 97.62 347 TYR A O 1
ATOM 2783 N N . ILE A 1 348 ? 12.797 -31.422 0.548 1 96.62 348 ILE A N 1
ATOM 2784 C CA . ILE A 1 348 ? 11.977 -30.219 0.55 1 96.62 348 ILE A CA 1
ATOM 2785 C C . ILE A 1 348 ? 11.469 -29.938 -0.864 1 96.62 348 ILE A C 1
ATOM 2787 O O . ILE A 1 348 ? 12.266 -29.734 -1.783 1 96.62 348 ILE A O 1
ATOM 2791 N N . ARG A 1 349 ? 10.188 -29.891 -1.027 1 96.88 349 ARG A N 1
ATOM 2792 C CA . ARG A 1 349 ? 9.531 -29.766 -2.324 1 96.88 349 ARG A CA 1
ATOM 2793 C C . ARG A 1 349 ? 9.961 -28.484 -3.033 1 96.88 349 ARG A C 1
ATOM 2795 O O . ARG A 1 349 ? 10.328 -28.516 -4.211 1 96.88 349 ARG A O 1
ATOM 2802 N N . ILE A 1 350 ? 9.992 -27.344 -2.346 1 92.31 350 ILE A N 1
ATOM 2803 C CA . ILE A 1 350 ? 10.211 -26.047 -2.969 1 92.31 350 ILE A CA 1
ATOM 2804 C C . ILE A 1 350 ? 11.664 -25.922 -3.41 1 92.31 350 ILE A C 1
ATOM 2806 O O . ILE A 1 350 ? 12 -25.047 -4.219 1 92.31 350 ILE A O 1
ATOM 2810 N N . ASP A 1 351 ? 12.531 -26.797 -2.922 1 93.12 351 ASP A N 1
ATOM 2811 C CA . ASP A 1 351 ? 13.945 -26.797 -3.285 1 93.12 351 ASP A CA 1
ATOM 2812 C C . ASP A 1 351 ? 14.242 -27.891 -4.316 1 93.12 351 ASP A C 1
ATOM 2814 O O . ASP A 1 351 ? 15.383 -28.016 -4.781 1 93.12 351 ASP A O 1
ATOM 2818 N N . ALA A 1 352 ? 13.234 -28.609 -4.672 1 96.69 352 ALA A N 1
ATOM 2819 C CA . ALA A 1 352 ? 13.445 -29.75 -5.547 1 96.69 352 ALA A CA 1
ATOM 2820 C C . ALA A 1 352 ? 13.781 -29.312 -6.969 1 96.69 352 ALA A C 1
ATOM 2822 O O . ALA A 1 352 ? 13.281 -28.281 -7.438 1 96.69 352 ALA A O 1
ATOM 2823 N N . ASP A 1 353 ? 14.625 -30.094 -7.629 1 96.44 353 ASP A N 1
ATOM 2824 C CA . ASP A 1 353 ? 14.922 -29.875 -9.039 1 96.44 353 ASP A CA 1
ATOM 2825 C C . ASP A 1 353 ? 13.727 -30.25 -9.914 1 96.44 353 ASP A C 1
ATOM 2827 O O . ASP A 1 353 ? 12.742 -30.797 -9.43 1 96.44 353 ASP A O 1
ATOM 2831 N N . GLU A 1 354 ? 13.852 -30.047 -11.18 1 96.56 354 GLU A N 1
ATOM 2832 C CA . GLU A 1 354 ? 12.742 -30.172 -12.117 1 96.56 354 GLU A CA 1
ATOM 2833 C C . GLU A 1 354 ? 12.289 -31.625 -12.25 1 96.56 354 GLU A C 1
ATOM 2835 O O . GLU A 1 354 ? 11.117 -31.891 -12.5 1 96.56 354 GLU A O 1
ATOM 2840 N N . LEU A 1 355 ? 13.203 -32.562 -12.062 1 96.94 355 LEU A N 1
ATOM 2841 C CA . LEU A 1 355 ? 12.883 -34 -12.242 1 96.94 355 LEU A CA 1
ATOM 2842 C C . LEU A 1 355 ? 12.219 -34.562 -10.992 1 96.94 355 LEU A C 1
ATOM 2844 O O . LEU A 1 355 ? 11.336 -35.406 -11.086 1 96.94 355 LEU A O 1
ATOM 2848 N N . CYS A 1 356 ? 12.617 -34.062 -9.867 1 97.75 356 CYS A N 1
ATOM 2849 C CA . CYS A 1 356 ? 12.133 -34.625 -8.602 1 97.75 356 CYS A CA 1
ATOM 2850 C C . CYS A 1 356 ? 10.812 -33.969 -8.195 1 97.75 356 CYS A C 1
ATOM 2852 O O . CYS A 1 356 ? 10 -34.594 -7.504 1 97.75 356 CYS A O 1
ATOM 2854 N N . TYR A 1 357 ? 10.555 -32.75 -8.617 1 97.94 357 TYR A N 1
ATOM 2855 C CA . TYR A 1 357 ? 9.453 -31.938 -8.148 1 97.94 357 TYR A CA 1
ATOM 2856 C C . TYR A 1 357 ? 8.117 -32.625 -8.383 1 97.94 357 TYR A C 1
ATOM 2858 O O . TYR A 1 357 ? 7.266 -32.656 -7.492 1 97.94 357 TYR A O 1
ATOM 2866 N N . PRO A 1 358 ? 7.867 -33.25 -9.539 1 98.31 358 PRO A N 1
ATOM 2867 C CA . PRO A 1 358 ? 6.559 -33.875 -9.758 1 98.31 358 PRO A CA 1
ATOM 2868 C C . PRO A 1 358 ? 6.289 -35.031 -8.797 1 98.31 358 PRO A C 1
ATOM 2870 O O . PRO A 1 358 ? 5.137 -35.281 -8.438 1 98.31 358 PRO A O 1
ATOM 2873 N N . LEU A 1 359 ? 7.336 -35.688 -8.406 1 98.12 359 LEU A N 1
ATOM 2874 C CA . LEU A 1 359 ? 7.16 -36.781 -7.457 1 98.12 359 LEU A CA 1
ATOM 2875 C C . LEU A 1 359 ? 6.727 -36.281 -6.09 1 98.12 359 LEU A C 1
ATOM 2877 O O . LEU A 1 359 ? 5.914 -36.906 -5.41 1 98.12 359 LEU A O 1
ATOM 2881 N N . HIS A 1 360 ? 7.293 -35.094 -5.719 1 98.25 360 HIS A N 1
ATOM 2882 C CA . HIS A 1 360 ? 6.836 -34.406 -4.508 1 98.25 360 HIS A CA 1
ATOM 2883 C C . HIS A 1 360 ? 5.355 -34.062 -4.605 1 98.25 360 HIS A C 1
ATOM 2885 O O . HIS A 1 360 ? 4.617 -34.188 -3.627 1 98.25 360 HIS A O 1
ATOM 2891 N N . VAL A 1 361 ? 4.879 -33.625 -5.734 1 98.44 361 VAL A N 1
ATOM 2892 C CA . VAL A 1 361 ? 3.496 -33.219 -5.941 1 98.44 361 VAL A CA 1
ATOM 2893 C C . VAL A 1 361 ? 2.584 -34.438 -5.93 1 98.44 361 VAL A C 1
ATOM 2895 O O . VAL A 1 361 ? 1.529 -34.438 -5.289 1 98.44 361 VAL A O 1
ATOM 2898 N N . ILE A 1 362 ? 3.006 -35.5 -6.609 1 98.06 362 ILE A N 1
ATOM 2899 C CA . ILE A 1 362 ? 2.193 -36.688 -6.75 1 98.06 362 ILE A CA 1
ATOM 2900 C C . ILE A 1 362 ? 1.963 -37.312 -5.379 1 98.06 362 ILE A C 1
ATOM 2902 O O . ILE A 1 362 ? 0.852 -37.75 -5.066 1 98.06 362 ILE A O 1
ATOM 2906 N N . LEU A 1 363 ? 2.996 -37.344 -4.594 1 97.69 363 LEU A N 1
ATOM 2907 C CA . LEU A 1 363 ? 2.846 -37.906 -3.26 1 97.69 363 LEU A CA 1
ATOM 2908 C C . LEU A 1 363 ? 1.791 -37.156 -2.461 1 97.69 363 LEU A C 1
ATOM 2910 O O . LEU A 1 363 ? 0.963 -37.781 -1.781 1 97.69 363 LEU A O 1
ATOM 2914 N N . ARG A 1 364 ? 1.729 -35.844 -2.508 1 98.12 364 ARG A N 1
ATOM 2915 C CA . ARG A 1 364 ? 0.771 -35 -1.784 1 98.12 364 ARG A CA 1
ATOM 2916 C C . ARG A 1 364 ? -0.639 -35.188 -2.334 1 98.12 364 ARG A C 1
ATOM 2918 O O . ARG A 1 364 ? -1.604 -35.25 -1.57 1 98.12 364 ARG A O 1
ATOM 2925 N N . TYR A 1 365 ? -0.743 -35.281 -3.643 1 98 365 TYR A N 1
ATOM 2926 C CA . TYR A 1 365 ? -2.025 -35.531 -4.285 1 98 365 TYR A CA 1
ATOM 2927 C C . TYR A 1 365 ? -2.631 -36.844 -3.787 1 98 365 TYR A C 1
ATOM 2929 O O . TYR A 1 365 ? -3.797 -36.875 -3.391 1 98 365 TYR A O 1
ATOM 2937 N N . GLU A 1 366 ? -1.819 -37.844 -3.811 1 97.94 366 GLU A N 1
ATOM 2938 C CA . GLU A 1 366 ? -2.289 -39.156 -3.412 1 97.94 366 GLU A CA 1
ATOM 2939 C C . GLU A 1 366 ? -2.682 -39.188 -1.938 1 97.94 366 GLU A C 1
ATOM 2941 O O . GLU A 1 366 ? -3.695 -39.781 -1.571 1 97.94 366 GLU A O 1
ATOM 2946 N N . LEU A 1 367 ? -1.893 -38.562 -1.146 1 98.31 367 LEU A N 1
ATOM 2947 C CA . LEU A 1 367 ? -2.211 -38.5 0.277 1 98.31 367 LEU A CA 1
ATOM 2948 C C . LEU A 1 367 ? -3.508 -37.75 0.519 1 98.31 367 LEU A C 1
ATOM 2950 O O . LEU A 1 367 ? -4.367 -38.188 1.282 1 98.31 367 LEU A O 1
ATOM 2954 N N . GLU A 1 368 ? -3.668 -36.594 -0.139 1 98.38 368 GLU A N 1
ATOM 2955 C CA . GLU A 1 368 ? -4.875 -35.781 0.033 1 98.38 368 GLU A CA 1
ATOM 2956 C C . GLU A 1 368 ? -6.117 -36.531 -0.424 1 98.38 368 GLU A C 1
ATOM 2958 O O . GLU A 1 368 ? -7.141 -36.531 0.259 1 98.38 368 GLU A O 1
ATOM 2963 N N . ARG A 1 369 ? -6 -37.125 -1.581 1 97.56 369 ARG A N 1
ATOM 2964 C CA . ARG A 1 369 ? -7.109 -37.906 -2.111 1 97.56 369 ARG A CA 1
ATOM 2965 C C . ARG A 1 369 ? -7.527 -39 -1.134 1 97.56 369 ARG A C 1
ATOM 2967 O O . ARG A 1 369 ? -8.711 -39.156 -0.843 1 97.56 369 ARG A O 1
ATOM 2974 N N . ASP A 1 370 ? -6.59 -39.719 -0.6 1 98 370 ASP A N 1
ATOM 2975 C CA . ASP A 1 370 ? -6.867 -40.812 0.313 1 98 370 ASP A CA 1
ATOM 2976 C C . ASP A 1 370 ? -7.418 -40.312 1.643 1 98 370 ASP A C 1
ATOM 2978 O O . ASP A 1 370 ? -8.258 -40.938 2.266 1 98 370 ASP A O 1
ATOM 2982 N N . LEU A 1 371 ? -6.902 -39.156 2.117 1 98.38 371 LEU A N 1
ATOM 2983 C C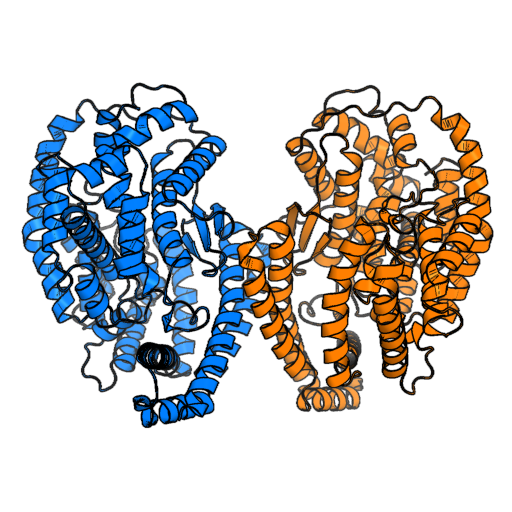A . LEU A 1 371 ? -7.434 -38.562 3.334 1 98.38 371 LEU A CA 1
ATOM 2984 C C . LEU A 1 371 ? -8.906 -38.188 3.164 1 98.38 371 LEU A C 1
ATOM 2986 O O . LEU A 1 371 ? -9.727 -38.5 4.027 1 98.38 371 LEU A O 1
ATOM 2990 N N . ILE A 1 372 ? -9.219 -37.594 2.012 1 98.19 372 ILE A N 1
ATOM 2991 C CA . ILE A 1 372 ? -10.578 -37.094 1.765 1 98.19 372 ILE A CA 1
ATOM 2992 C C . ILE A 1 372 ? -11.508 -38.281 1.525 1 98.19 372 ILE A C 1
ATOM 2994 O O . ILE A 1 372 ? -12.672 -38.25 1.927 1 98.19 372 ILE A O 1
ATOM 2998 N N . ASP A 1 373 ? -10.969 -39.375 0.982 1 95.12 373 ASP A N 1
ATOM 2999 C CA . ASP A 1 373 ? -11.75 -40.562 0.667 1 95.12 373 ASP A CA 1
ATOM 3000 C C . ASP A 1 373 ? -11.922 -41.469 1.899 1 95.12 373 ASP A C 1
ATOM 3002 O O . ASP A 1 373 ? -12.703 -42.406 1.881 1 95.12 373 ASP A O 1
ATOM 3006 N N . GLY A 1 374 ? -11.203 -41.219 2.871 1 96.06 374 GLY A N 1
ATOM 3007 C CA . GLY A 1 374 ? -11.297 -42.031 4.082 1 96.06 374 GLY A CA 1
ATOM 3008 C C . GLY A 1 374 ? -10.438 -43.281 4.035 1 96.06 374 GLY A C 1
ATOM 3009 O O . GLY A 1 374 ? -10.531 -44.125 4.914 1 96.06 374 GLY A O 1
ATOM 3010 N N . LYS A 1 375 ? -9.633 -43.375 3.104 1 97.5 375 LYS A N 1
ATOM 3011 C CA . LYS A 1 375 ? -8.727 -44.531 2.975 1 97.5 375 LYS A CA 1
ATOM 3012 C C . LYS A 1 375 ? -7.48 -44.344 3.836 1 97.5 375 LYS A C 1
ATOM 3014 O O . LYS A 1 375 ? -6.762 -45.281 4.113 1 97.5 375 LYS A O 1
ATOM 3019 N N . LEU A 1 376 ? -7.203 -43.125 4.16 1 98 376 LEU A N 1
ATOM 3020 C CA . LEU A 1 376 ? -6.102 -42.75 5.035 1 98 376 LEU A CA 1
ATOM 3021 C C . LEU A 1 376 ? -6.598 -41.844 6.168 1 98 376 LEU A C 1
ATOM 3023 O O . LEU A 1 376 ? -7.441 -40.969 5.953 1 98 376 LEU A O 1
ATOM 3027 N N . GLU A 1 377 ? -6.082 -42.094 7.297 1 98.06 377 GLU A N 1
ATOM 3028 C CA . GLU A 1 377 ? -6.414 -41.25 8.438 1 98.06 377 GLU A CA 1
ATOM 3029 C C . GLU A 1 377 ? -5.238 -40.344 8.82 1 98.06 377 GLU A C 1
ATOM 3031 O O . GLU A 1 377 ? -4.086 -40.656 8.5 1 98.06 377 GLU A O 1
ATOM 3036 N N . ALA A 1 378 ? -5.562 -39.312 9.555 1 98.19 378 ALA A N 1
ATOM 3037 C CA . ALA A 1 378 ? -4.574 -38.281 9.883 1 98.19 378 ALA A CA 1
ATOM 3038 C C . ALA A 1 378 ? -3.395 -38.875 10.641 1 98.19 378 ALA A C 1
ATOM 3040 O O . ALA A 1 378 ? -2.246 -38.469 10.438 1 98.19 378 ALA A O 1
ATOM 3041 N N . GLU A 1 379 ? -3.635 -39.812 11.492 1 97.38 379 GLU A N 1
ATOM 3042 C CA . GLU A 1 379 ? -2.6 -40.375 12.344 1 97.38 379 GLU A CA 1
ATOM 3043 C C . GLU A 1 379 ? -1.599 -41.188 11.539 1 97.38 379 GLU A C 1
ATOM 3045 O O . GLU A 1 379 ? -0.471 -41.406 11.977 1 97.38 379 GLU A O 1
ATOM 3050 N N . ASP A 1 380 ? -1.963 -41.594 10.305 1 97.81 380 ASP A N 1
ATOM 3051 C CA . ASP A 1 380 ? -1.128 -42.469 9.484 1 97.81 380 ASP A CA 1
ATOM 3052 C C . ASP A 1 380 ? -0.295 -41.656 8.5 1 97.81 380 ASP A C 1
ATOM 3054 O O . ASP A 1 380 ? 0.512 -42.219 7.754 1 97.81 380 ASP A O 1
ATOM 3058 N N . VAL A 1 381 ? -0.446 -40.406 8.484 1 98.31 381 VAL A N 1
ATOM 3059 C CA . VAL A 1 381 ? 0.131 -39.531 7.461 1 98.31 381 VAL A CA 1
ATOM 3060 C C . VAL A 1 381 ? 1.653 -39.656 7.477 1 98.31 381 VAL A C 1
ATOM 3062 O O . VAL A 1 381 ? 2.281 -39.812 6.43 1 98.31 381 VAL A O 1
ATOM 3065 N N . PRO A 1 382 ? 2.324 -39.625 8.688 1 98.12 382 PRO A N 1
ATOM 3066 C CA . PRO A 1 382 ? 3.785 -39.719 8.672 1 98.12 382 PRO A CA 1
ATOM 3067 C C . PRO A 1 382 ? 4.289 -41 8.055 1 98.12 382 PRO A C 1
ATOM 3069 O O . PRO A 1 382 ? 5.25 -41 7.277 1 98.12 382 PRO A O 1
ATOM 3072 N N . LYS A 1 383 ? 3.656 -42.062 8.375 1 97.94 383 LYS A N 1
ATOM 3073 C CA . LYS A 1 383 ? 4.043 -43.344 7.836 1 97.94 383 LYS A CA 1
ATOM 3074 C C . LYS A 1 383 ? 3.805 -43.406 6.328 1 97.94 383 LYS A C 1
ATOM 3076 O O . LYS A 1 383 ? 4.672 -43.875 5.574 1 97.94 383 LYS A O 1
ATOM 3081 N N . ALA A 1 384 ? 2.625 -43 5.879 1 98.31 384 ALA A N 1
ATOM 3082 C CA . ALA A 1 384 ? 2.295 -43 4.457 1 98.31 384 ALA A CA 1
ATOM 3083 C C . ALA A 1 384 ? 3.236 -42.094 3.676 1 98.31 384 ALA A C 1
ATOM 3085 O O . ALA A 1 384 ? 3.664 -42.438 2.568 1 98.31 384 ALA A O 1
ATOM 3086 N N . TRP A 1 385 ? 3.512 -40.906 4.258 1 98.38 385 TRP A N 1
ATOM 3087 C CA . TRP A 1 385 ? 4.461 -39.969 3.66 1 98.38 385 TRP A CA 1
ATOM 3088 C C . TRP A 1 385 ? 5.824 -40.625 3.473 1 98.38 385 TRP A C 1
ATOM 3090 O O . TRP A 1 385 ? 6.422 -40.531 2.398 1 98.38 385 TRP A O 1
ATOM 3100 N N . ASN A 1 386 ? 6.316 -41.281 4.469 1 98 386 ASN A N 1
ATOM 3101 C CA . ASN A 1 386 ? 7.613 -41.938 4.43 1 98 386 ASN A CA 1
ATOM 3102 C C . ASN A 1 386 ? 7.648 -43.031 3.355 1 98 386 ASN A C 1
ATOM 3104 O O . ASN A 1 386 ? 8.641 -43.156 2.633 1 98 386 ASN A O 1
ATOM 3108 N N . GLU A 1 387 ? 6.66 -43.812 3.262 1 97.69 387 GLU A N 1
ATOM 3109 C CA . GLU A 1 387 ? 6.59 -44.875 2.27 1 97.69 387 GLU A CA 1
ATOM 3110 C C . GLU A 1 387 ? 6.688 -44.312 0.852 1 97.69 387 GLU A C 1
ATOM 3112 O O . GLU A 1 387 ? 7.406 -44.844 0.013 1 97.69 387 GLU A O 1
ATOM 3117 N N . LYS A 1 388 ? 5.98 -43.281 0.631 1 96.81 388 LYS A N 1
ATOM 3118 C CA . LYS A 1 388 ? 5.984 -42.688 -0.703 1 96.81 388 LYS A CA 1
ATOM 3119 C C . LYS A 1 388 ? 7.309 -42 -0.993 1 96.81 388 LYS A C 1
ATOM 3121 O O . LYS A 1 388 ? 7.805 -42.031 -2.121 1 96.81 388 LYS A O 1
ATOM 3126 N N . MET A 1 389 ? 7.875 -41.281 0.006 1 97.38 389 MET A N 1
ATOM 3127 C CA . MET A 1 389 ? 9.188 -40.656 -0.159 1 97.38 389 MET A CA 1
ATOM 3128 C C . MET A 1 389 ? 10.242 -41.688 -0.493 1 97.38 389 MET A C 1
ATOM 3130 O O . MET A 1 389 ? 11.094 -41.469 -1.362 1 97.38 389 MET A O 1
ATOM 3134 N N . LYS A 1 390 ? 10.18 -42.781 0.167 1 95.81 390 LYS A N 1
ATOM 3135 C CA . LYS A 1 390 ? 11.117 -43.875 -0.093 1 95.81 390 LYS A CA 1
ATOM 3136 C C . LYS A 1 390 ? 10.93 -44.438 -1.5 1 95.81 390 LYS A C 1
ATOM 3138 O O . LYS A 1 390 ? 11.898 -44.625 -2.23 1 95.81 390 LYS A O 1
ATOM 3143 N N . SER A 1 391 ? 9.766 -44.625 -1.834 1 94.94 391 SER A N 1
ATOM 3144 C CA . SER A 1 391 ? 9.445 -45.25 -3.113 1 94.94 391 SER A CA 1
ATOM 3145 C C . SER A 1 391 ? 9.789 -44.344 -4.281 1 94.94 391 SER A C 1
ATOM 3147 O O . SER A 1 391 ? 10.297 -44.781 -5.305 1 94.94 391 SER A O 1
ATOM 3149 N N . TYR A 1 392 ? 9.5 -43.062 -4.133 1 94.75 392 TYR A N 1
ATOM 3150 C CA . TYR A 1 392 ? 9.594 -42.156 -5.266 1 94.75 392 TYR A CA 1
ATOM 3151 C C . TYR A 1 392 ? 10.969 -41.5 -5.328 1 94.75 392 TYR A C 1
ATOM 3153 O O . TYR A 1 392 ? 11.523 -41.312 -6.414 1 94.75 392 TYR A O 1
ATOM 3161 N N . LEU A 1 393 ? 11.539 -41.188 -4.148 1 95.62 393 LEU A N 1
ATOM 3162 C CA . LEU A 1 393 ? 12.742 -40.375 -4.145 1 95.62 393 LEU A CA 1
ATOM 3163 C C . LEU A 1 393 ? 13.891 -41.094 -3.441 1 95.62 393 LEU A C 1
ATOM 3165 O O . LEU A 1 393 ? 15.008 -40.562 -3.4 1 95.62 393 LEU A O 1
ATOM 3169 N N . GLY A 1 394 ? 13.602 -42.281 -2.852 1 94.62 394 GLY A N 1
ATOM 3170 C CA . GLY A 1 394 ? 14.633 -43.031 -2.156 1 94.62 394 GLY A CA 1
ATOM 3171 C C . GLY A 1 394 ? 15.039 -42.406 -0.834 1 94.62 394 GLY A C 1
ATOM 3172 O O . GLY A 1 394 ? 16.156 -42.625 -0.369 1 94.62 394 GLY A O 1
ATOM 3173 N N . LEU A 1 395 ? 14.172 -41.625 -0.242 1 96.5 395 LEU A N 1
ATOM 3174 C CA . LEU A 1 395 ? 14.508 -40.906 0.982 1 96.5 395 LEU A CA 1
ATOM 3175 C C . LEU A 1 395 ? 13.625 -41.344 2.139 1 96.5 395 LEU A C 1
ATOM 3177 O O . LEU A 1 395 ? 12.438 -41.625 1.943 1 96.5 395 LEU A O 1
ATOM 3181 N N . GLU A 1 396 ? 14.148 -41.406 3.271 1 97 396 GLU A N 1
ATOM 3182 C CA . GLU A 1 396 ? 13.414 -41.781 4.48 1 97 396 GLU A CA 1
ATOM 3183 C C . GLU A 1 396 ? 13.102 -40.562 5.328 1 97 396 GLU A C 1
ATOM 3185 O O . GLU A 1 396 ? 13.953 -39.688 5.508 1 97 396 GLU A O 1
ATOM 3190 N N . THR A 1 397 ? 11.883 -40.469 5.848 1 97.06 397 THR A N 1
ATOM 3191 C CA . THR A 1 397 ? 11.484 -39.281 6.59 1 97.06 397 THR A CA 1
ATOM 3192 C C . THR A 1 397 ? 10.945 -39.656 7.969 1 97.06 397 THR A C 1
ATOM 3194 O O . THR A 1 397 ? 10.508 -38.781 8.727 1 97.06 397 THR A O 1
ATOM 3197 N N . LEU A 1 398 ? 10.922 -40.938 8.336 1 94.69 398 LEU A N 1
ATOM 3198 C CA . LEU A 1 398 ? 10.398 -41.312 9.641 1 94.69 398 LEU A CA 1
ATOM 3199 C C . LEU A 1 398 ? 11.18 -40.625 10.758 1 94.69 398 LEU A C 1
ATOM 3201 O O . LEU A 1 398 ? 12.414 -40.625 10.766 1 94.69 398 LEU A O 1
ATOM 3205 N N . GLY A 1 399 ? 10.508 -40.062 11.664 1 93.94 399 GLY A N 1
ATOM 3206 C CA . GLY A 1 399 ? 11.133 -39.312 12.758 1 93.94 399 GLY A CA 1
ATOM 3207 C C . GLY A 1 399 ? 11.516 -37.906 12.375 1 93.94 399 GLY A C 1
ATOM 3208 O O . GLY A 1 399 ? 11.922 -37.125 13.234 1 93.94 399 GLY A O 1
ATOM 3209 N N . ASN A 1 400 ? 11.383 -37.531 11.148 1 97.06 400 ASN A N 1
ATOM 3210 C CA . ASN A 1 400 ? 11.688 -36.219 10.633 1 97.06 400 ASN A CA 1
ATOM 3211 C C . ASN A 1 400 ? 10.477 -35.594 9.953 1 97.06 400 ASN A C 1
ATOM 3213 O O . ASN A 1 400 ? 10.508 -35.312 8.75 1 97.06 400 ASN A O 1
ATOM 3217 N N . ASP A 1 401 ? 9.508 -35.281 10.789 1 97.12 401 ASP A N 1
ATOM 3218 C CA . ASP A 1 401 ? 8.258 -34.75 10.242 1 97.12 401 ASP A CA 1
ATOM 3219 C C . ASP A 1 401 ? 8.43 -33.312 9.758 1 97.12 401 ASP A C 1
ATOM 3221 O O . ASP A 1 401 ? 7.73 -32.875 8.844 1 97.12 401 ASP A O 1
ATOM 3225 N N . LYS A 1 402 ? 9.375 -32.625 10.359 1 97.44 402 LYS A N 1
ATOM 3226 C CA . LYS A 1 402 ? 9.688 -31.266 9.977 1 97.44 402 LYS A CA 1
ATOM 3227 C C . LYS A 1 402 ? 10.008 -31.156 8.492 1 97.44 402 LYS A C 1
ATOM 3229 O O . LYS A 1 402 ? 9.523 -30.25 7.805 1 97.44 402 LYS A O 1
ATOM 3234 N N . GLU A 1 403 ? 10.789 -32.094 7.98 1 97.25 403 GLU A N 1
ATOM 3235 C CA . GLU A 1 403 ? 11.141 -32.125 6.562 1 97.25 403 GLU A CA 1
ATOM 3236 C C . GLU A 1 403 ? 10.289 -33.156 5.809 1 97.25 403 GLU A C 1
ATOM 3238 O O . GLU A 1 403 ? 10.516 -33.406 4.621 1 97.25 403 GLU A O 1
ATOM 3243 N N . GLY A 1 404 ? 9.375 -33.75 6.543 1 97.56 404 GLY A N 1
ATOM 3244 C CA . GLY A 1 404 ? 8.406 -34.656 5.969 1 97.56 404 GLY A CA 1
ATOM 3245 C C . GLY A 1 404 ? 7.02 -34.062 5.832 1 97.56 404 GLY A C 1
ATOM 3246 O O . GLY A 1 404 ? 6.852 -33.031 5.184 1 97.56 404 GLY A O 1
ATOM 3247 N N . CYS A 1 405 ? 6.102 -34.594 6.594 1 97.69 405 CYS A N 1
ATOM 3248 C CA . CYS A 1 405 ? 4.695 -34.281 6.371 1 97.69 405 CYS A CA 1
ATOM 3249 C C . CYS A 1 405 ? 4.352 -32.906 6.91 1 97.69 405 CYS A C 1
ATOM 3251 O O . CYS A 1 405 ? 3.299 -32.344 6.59 1 97.69 405 CYS A O 1
ATOM 3253 N N . LEU A 1 406 ? 5.242 -32.219 7.672 1 97.81 406 LEU A N 1
ATOM 3254 C CA . LEU A 1 406 ? 4.98 -30.875 8.203 1 97.81 406 LEU A CA 1
ATOM 3255 C C . LEU A 1 406 ? 5.691 -29.812 7.375 1 97.81 406 LEU A C 1
ATOM 3257 O O . LEU A 1 406 ? 5.699 -28.625 7.742 1 97.81 406 LEU A O 1
ATOM 3261 N N . GLN A 1 407 ? 6.258 -30.156 6.227 1 96.38 407 GLN A N 1
ATOM 3262 C CA . GLN A 1 407 ? 7.141 -29.219 5.539 1 96.38 407 GLN A CA 1
ATOM 3263 C C . GLN A 1 407 ? 6.348 -28.109 4.867 1 96.38 407 GLN A C 1
ATOM 3265 O O . GLN A 1 407 ? 6.875 -27.031 4.621 1 96.38 407 GLN A O 1
ATOM 3270 N N . ASP A 1 408 ? 5.012 -28.391 4.609 1 95.69 408 ASP A N 1
ATOM 3271 C CA . ASP A 1 408 ? 4.195 -27.422 3.893 1 95.69 408 ASP A CA 1
ATOM 3272 C C . ASP A 1 408 ? 3.076 -26.891 4.785 1 95.69 408 ASP A C 1
ATOM 3274 O O . ASP A 1 408 ? 2.486 -27.625 5.566 1 95.69 408 ASP A O 1
ATOM 3278 N N . VAL A 1 409 ? 2.76 -25.656 4.582 1 95.31 409 VAL A N 1
ATOM 3279 C CA . VAL A 1 409 ? 1.717 -25 5.367 1 95.31 409 VAL A CA 1
ATOM 3280 C C . VAL A 1 409 ? 0.348 -25.312 4.762 1 95.31 409 VAL A C 1
ATOM 3282 O O . VAL A 1 409 ? -0.683 -25.109 5.406 1 95.31 409 VAL A O 1
ATOM 3285 N N . HIS A 1 410 ? 0.226 -25.859 3.578 1 96.25 410 HIS A N 1
ATOM 3286 C CA . HIS A 1 41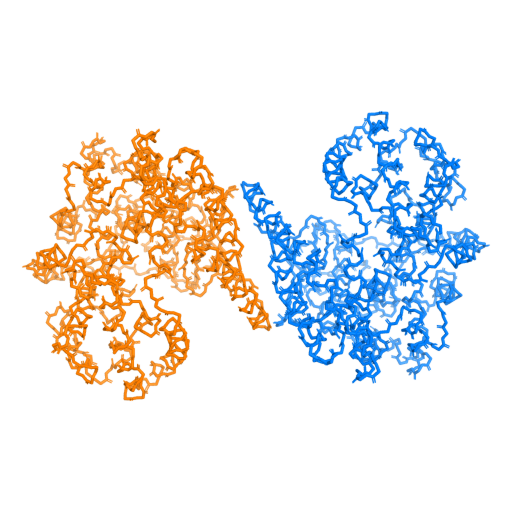0 ? -0.966 -25.906 2.738 1 96.25 410 HIS A CA 1
ATOM 3287 C C . HIS A 1 410 ? -2.131 -26.562 3.469 1 96.25 410 HIS A C 1
ATOM 3289 O O . HIS A 1 410 ? -3.252 -26.062 3.445 1 96.25 410 HIS A O 1
ATOM 3295 N N . TRP A 1 411 ? -1.835 -27.641 4.176 1 97 411 TRP A N 1
ATOM 3296 C CA . TRP A 1 411 ? -2.916 -28.328 4.883 1 97 411 TRP A CA 1
ATOM 3297 C C . TRP A 1 411 ? -3.41 -27.484 6.055 1 97 411 TRP A C 1
ATOM 3299 O O . TRP A 1 411 ? -4.617 -27.375 6.281 1 97 411 TRP A O 1
ATOM 3309 N N . ALA A 1 412 ? -2.479 -26.875 6.754 1 96.62 412 ALA A N 1
ATOM 3310 C CA . ALA A 1 412 ? -2.84 -26 7.867 1 96.62 412 ALA A CA 1
ATOM 3311 C C . ALA A 1 412 ? -3.629 -24.781 7.383 1 96.62 412 ALA A C 1
ATOM 3313 O O . ALA A 1 412 ? -4.527 -24.297 8.078 1 96.62 412 ALA A O 1
ATOM 3314 N N . ALA A 1 413 ? -3.338 -24.406 6.168 1 94.94 413 ALA A N 1
ATOM 3315 C CA . ALA A 1 413 ? -4.012 -23.25 5.582 1 94.94 413 ALA A CA 1
ATOM 3316 C C . ALA A 1 413 ? -5.309 -23.656 4.891 1 94.94 413 ALA A C 1
ATOM 3318 O O . ALA A 1 413 ? -6.047 -22.812 4.387 1 94.94 413 ALA A O 1
ATOM 3319 N N . GLY A 1 414 ? -5.5 -24.875 4.832 1 95.38 414 GLY A N 1
ATOM 3320 C CA . GLY A 1 414 ? -6.734 -25.359 4.242 1 95.38 414 GLY A CA 1
ATOM 3321 C C . GLY A 1 414 ? -6.68 -25.453 2.729 1 95.38 414 GLY A C 1
ATOM 3322 O O . GLY A 1 414 ? -7.715 -25.406 2.061 1 95.38 414 GLY A O 1
ATOM 3323 N N . LEU A 1 415 ? -5.59 -25.656 2.115 1 96.81 415 LEU A N 1
ATOM 3324 C CA . LEU A 1 415 ? -5.434 -25.656 0.664 1 96.81 415 LEU A CA 1
ATOM 3325 C C . LEU A 1 415 ? -5.391 -27.078 0.125 1 96.81 415 LEU A C 1
ATOM 3327 O O . LEU A 1 415 ? -4.484 -27.438 -0.632 1 96.81 415 LEU A O 1
ATOM 3331 N N . PHE A 1 416 ? -6.43 -27.828 0.504 1 97.62 416 PHE A N 1
ATOM 3332 C CA . PHE A 1 416 ? -6.574 -29.156 -0.069 1 97.62 416 PHE A CA 1
ATOM 3333 C C . PHE A 1 416 ? -6.996 -29.078 -1.531 1 97.62 416 PHE A C 1
ATOM 3335 O O . PHE A 1 416 ? -7.91 -28.328 -1.879 1 97.62 416 PHE A O 1
ATOM 3342 N N . GLY A 1 417 ? -6.332 -29.812 -2.346 1 97.81 417 GLY A N 1
ATOM 3343 C CA . GLY A 1 417 ? -6.621 -29.828 -3.77 1 97.81 417 GLY A CA 1
ATOM 3344 C C . GLY A 1 417 ? -5.719 -28.906 -4.566 1 97.81 417 GLY A C 1
ATOM 3345 O O . GLY A 1 417 ? -5.75 -28.906 -5.801 1 97.81 417 GLY A O 1
ATOM 3346 N N . TYR A 1 418 ? -4.844 -28.219 -3.891 1 98 418 TYR A N 1
ATOM 3347 C CA . TYR A 1 418 ? -4.027 -27.188 -4.516 1 98 418 TYR A CA 1
ATOM 3348 C C . TYR A 1 418 ? -2.789 -27.781 -5.168 1 98 418 TYR A C 1
ATOM 3350 O O . TYR A 1 418 ? -2.355 -27.328 -6.23 1 98 418 TYR A O 1
ATOM 3358 N N . PHE A 1 419 ? -2.162 -28.812 -4.68 1 98.06 419 PHE A N 1
ATOM 3359 C CA . PHE A 1 419 ? -0.824 -29.281 -5.004 1 98.06 419 PHE A CA 1
ATOM 3360 C C . PHE A 1 419 ? -0.749 -29.734 -6.457 1 98.06 419 PHE A C 1
ATOM 3362 O O . PHE A 1 419 ? 0.231 -29.453 -7.152 1 98.06 419 PHE A O 1
ATOM 3369 N N . PRO A 1 420 ? -1.799 -30.359 -6.996 1 98.31 420 PRO A N 1
ATOM 3370 C CA . PRO A 1 420 ? -1.693 -30.828 -8.375 1 98.31 420 PRO A CA 1
ATOM 3371 C C . PRO A 1 420 ? -1.426 -29.703 -9.367 1 98.31 420 PRO A C 1
ATOM 3373 O O . PRO A 1 420 ? -0.85 -29.922 -10.438 1 98.31 420 PRO A O 1
ATOM 3376 N N . THR A 1 421 ? -1.819 -28.5 -8.977 1 98.12 421 THR A N 1
ATOM 3377 C CA . THR A 1 421 ? -1.741 -27.391 -9.914 1 98.12 421 THR A CA 1
ATOM 3378 C C . THR A 1 421 ? -0.292 -27.109 -10.297 1 98.12 421 THR A C 1
ATOM 3380 O O . THR A 1 421 ? -0.017 -26.641 -11.406 1 98.12 421 THR A O 1
ATOM 3383 N N . TYR A 1 422 ? 0.655 -27.469 -9.438 1 97.75 422 TYR A N 1
ATOM 3384 C CA . TYR A 1 422 ? 2.064 -27.219 -9.711 1 97.75 422 TYR A CA 1
ATOM 3385 C C . TYR A 1 422 ? 2.559 -28.062 -10.883 1 97.75 422 TYR A C 1
ATOM 3387 O O . TYR A 1 422 ? 3.178 -27.531 -11.812 1 97.75 422 TYR A O 1
ATOM 3395 N N . SER A 1 423 ? 2.281 -29.328 -10.836 1 98.25 423 SER A N 1
ATOM 3396 C CA . SER A 1 423 ? 2.746 -30.234 -11.883 1 98.25 423 SER A CA 1
ATOM 3397 C C . SER A 1 423 ? 1.958 -30.016 -13.172 1 98.25 423 SER A C 1
ATOM 3399 O O . SER A 1 423 ? 2.516 -30.109 -14.273 1 98.25 423 SER A O 1
ATOM 3401 N N . LEU A 1 424 ? 0.653 -29.781 -13.016 1 98.69 424 LEU A N 1
ATOM 3402 C CA . LEU A 1 424 ? -0.146 -29.484 -14.195 1 98.69 424 LEU A CA 1
ATOM 3403 C C . LEU A 1 424 ? 0.397 -28.25 -14.914 1 98.69 424 LEU A C 1
ATOM 3405 O O . LEU A 1 424 ? 0.441 -28.219 -16.156 1 98.69 424 LEU A O 1
ATOM 3409 N N . GLY A 1 425 ? 0.825 -27.281 -14.133 1 98.62 425 GLY A N 1
ATOM 3410 C CA . GLY A 1 425 ? 1.439 -26.094 -14.711 1 98.62 425 GLY A CA 1
ATOM 3411 C C . GLY A 1 425 ? 2.727 -26.406 -15.461 1 98.62 425 GLY A C 1
ATOM 3412 O O . GLY A 1 425 ? 2.959 -25.875 -16.547 1 98.62 425 GLY A O 1
ATOM 3413 N N . ALA A 1 426 ? 3.549 -27.266 -14.906 1 98.69 426 ALA A N 1
ATOM 3414 C CA . ALA A 1 426 ? 4.801 -27.656 -15.547 1 98.69 426 ALA A CA 1
ATOM 3415 C C . ALA A 1 426 ? 4.535 -28.375 -16.859 1 98.69 426 ALA A C 1
ATOM 3417 O O . ALA A 1 426 ? 5.227 -28.141 -17.859 1 98.69 426 ALA A O 1
ATOM 3418 N N . MET A 1 427 ? 3.553 -29.219 -16.875 1 98.75 427 MET A N 1
ATOM 3419 C CA . MET A 1 427 ? 3.186 -29.953 -18.078 1 98.75 427 MET A CA 1
ATOM 3420 C C . MET A 1 427 ? 2.66 -29.016 -19.156 1 98.75 427 MET A C 1
ATOM 3422 O O . MET A 1 427 ? 2.992 -29.156 -20.328 1 98.75 427 MET A O 1
ATOM 3426 N N . LEU A 1 428 ? 1.854 -28.062 -18.688 1 98.75 428 LEU A N 1
ATOM 3427 C CA . LEU A 1 428 ? 1.35 -27.094 -19.641 1 98.75 428 LEU A CA 1
ATOM 3428 C C . LEU A 1 428 ? 2.492 -26.266 -20.234 1 98.75 428 LEU A C 1
ATOM 3430 O O . LEU A 1 428 ? 2.51 -26 -21.438 1 98.75 428 LEU A O 1
ATOM 3434 N N . ALA A 1 429 ? 3.453 -25.859 -19.406 1 98.81 429 ALA A N 1
ATOM 3435 C CA . ALA A 1 429 ? 4.602 -25.078 -19.875 1 98.81 429 ALA A CA 1
ATOM 3436 C C . ALA A 1 429 ? 5.363 -25.844 -20.969 1 98.81 429 ALA A C 1
ATOM 3438 O O . ALA A 1 429 ? 5.715 -25.266 -22 1 98.81 429 ALA A O 1
ATOM 3439 N N . ALA A 1 430 ? 5.59 -27.094 -20.766 1 98.75 430 ALA A N 1
ATOM 3440 C CA . ALA A 1 430 ? 6.312 -27.938 -21.719 1 98.75 430 ALA A CA 1
ATOM 3441 C C . ALA A 1 430 ? 5.516 -28.094 -23.016 1 98.75 430 ALA A C 1
ATOM 3443 O O . ALA A 1 430 ? 6.082 -28.031 -24.109 1 98.75 430 ALA A O 1
ATOM 3444 N N . GLN A 1 431 ? 4.207 -28.328 -22.844 1 98.81 431 GLN A N 1
ATOM 3445 C CA . GLN A 1 431 ? 3.34 -28.484 -24 1 98.81 431 GLN A CA 1
ATOM 3446 C C . GLN A 1 431 ? 3.283 -27.188 -24.812 1 98.81 431 GLN A C 1
ATOM 3448 O O . GLN A 1 431 ? 3.312 -27.234 -26.047 1 98.81 431 GLN A O 1
ATOM 3453 N N . LEU A 1 432 ? 3.23 -26.062 -24.188 1 98.81 432 LEU A N 1
ATOM 3454 C CA . LEU A 1 432 ? 3.238 -24.766 -24.844 1 98.81 432 LEU A CA 1
ATOM 3455 C C . LEU A 1 432 ? 4.555 -24.531 -25.578 1 98.81 432 LEU A C 1
ATOM 3457 O O . LEU A 1 432 ? 4.555 -24.094 -26.734 1 98.81 432 LEU A O 1
ATOM 3461 N N . MET A 1 433 ? 5.684 -24.828 -24.906 1 98.62 433 MET A N 1
ATOM 3462 C CA . MET A 1 433 ? 6.984 -24.656 -25.547 1 98.62 433 MET A CA 1
ATOM 3463 C C . MET A 1 433 ? 7.102 -25.531 -26.781 1 98.62 433 MET A C 1
ATOM 3465 O O . MET A 1 433 ? 7.605 -25.078 -27.812 1 98.62 433 MET A O 1
ATOM 3469 N N . ASN A 1 434 ? 6.621 -26.75 -26.656 1 98.25 434 ASN A N 1
ATOM 3470 C CA . ASN A 1 434 ? 6.629 -27.625 -27.828 1 98.25 434 ASN A CA 1
ATOM 3471 C C . ASN A 1 434 ? 5.863 -27.016 -28.984 1 98.25 434 ASN A C 1
ATOM 3473 O O . ASN A 1 434 ? 6.324 -27.062 -30.125 1 98.25 434 ASN A O 1
ATOM 3477 N N . SER A 1 435 ? 4.715 -26.484 -28.688 1 98.5 435 SER A N 1
ATOM 3478 C CA . SER A 1 435 ? 3.896 -25.859 -29.719 1 98.5 435 SER A CA 1
ATOM 3479 C C . SER A 1 435 ? 4.598 -24.641 -30.312 1 98.5 435 SER A C 1
ATOM 3481 O O . SER A 1 435 ? 4.57 -24.438 -31.531 1 98.5 435 SER A O 1
ATOM 3483 N N . VAL A 1 436 ? 5.238 -23.844 -29.516 1 98.5 436 VAL A N 1
ATOM 3484 C CA . VAL A 1 436 ? 5.957 -22.656 -29.953 1 98.5 436 VAL A CA 1
ATOM 3485 C C . VAL A 1 436 ? 7.125 -23.062 -30.859 1 98.5 436 VAL A C 1
ATOM 3487 O O . VAL A 1 436 ? 7.34 -22.469 -31.922 1 98.5 436 VAL A O 1
ATOM 3490 N N . ARG A 1 437 ? 7.859 -24.062 -30.453 1 97.94 437 ARG A N 1
ATOM 3491 C CA . ARG A 1 437 ? 8.984 -24.562 -31.234 1 97.94 437 ARG A CA 1
ATOM 3492 C C . ARG A 1 437 ? 8.516 -25.094 -32.594 1 97.94 437 ARG A C 1
ATOM 3494 O O . ARG A 1 437 ? 9.188 -24.906 -33.594 1 97.94 437 ARG A O 1
ATOM 3501 N N . LYS A 1 438 ? 7.41 -25.75 -32.562 1 97.94 438 LYS A N 1
ATOM 3502 C CA . LYS A 1 438 ? 6.848 -26.266 -33.812 1 97.94 438 LYS A CA 1
ATOM 3503 C C . LYS A 1 438 ? 6.492 -25.141 -34.781 1 97.94 438 LYS A C 1
ATOM 3505 O O . LYS A 1 438 ? 6.727 -25.25 -35.969 1 97.94 438 LYS A O 1
ATOM 3510 N N . GLU A 1 439 ? 5.969 -24.109 -34.281 1 98.12 439 GLU A N 1
ATOM 3511 C CA . GLU A 1 439 ? 5.469 -23.016 -35.094 1 98.12 439 GLU A CA 1
ATOM 3512 C C . GLU A 1 439 ? 6.602 -22.094 -35.531 1 98.12 439 GLU A C 1
ATOM 3514 O O . GLU A 1 439 ? 6.637 -21.641 -36.688 1 98.12 439 GLU A O 1
ATOM 3519 N N . LEU A 1 440 ? 7.535 -21.812 -34.625 1 98.12 440 LEU A N 1
ATOM 3520 C CA . LEU A 1 440 ? 8.586 -20.844 -34.906 1 98.12 440 LEU A CA 1
ATOM 3521 C C . LEU A 1 440 ? 9.828 -21.531 -35.469 1 98.12 440 LEU A C 1
ATOM 3523 O O . LEU A 1 440 ? 10.633 -20.891 -36.188 1 98.12 440 LEU A O 1
ATOM 3527 N N . GLY A 1 441 ? 10.062 -22.734 -35.156 1 97.94 441 GLY A N 1
ATOM 3528 C CA . GLY A 1 441 ? 11.281 -23.469 -35.438 1 97.94 441 GLY A CA 1
ATOM 3529 C C . GLY A 1 441 ? 12.227 -23.562 -34.25 1 97.94 441 GLY A C 1
ATOM 3530 O O . GLY A 1 441 ? 12.414 -22.594 -33.531 1 97.94 441 GLY A O 1
ATOM 3531 N N . GLU A 1 442 ? 12.766 -24.75 -34.125 1 95.75 442 GLU A N 1
ATOM 3532 C CA . GLU A 1 442 ? 13.656 -25.031 -33 1 95.75 442 GLU A CA 1
ATOM 3533 C C . GLU A 1 442 ? 14.82 -24.047 -32.938 1 95.75 442 GLU A C 1
ATOM 3535 O O . GLU A 1 442 ? 15.133 -23.5 -31.891 1 95.75 442 GLU A O 1
ATOM 3540 N N . SER A 1 443 ? 15.383 -23.828 -34.062 1 96.81 443 SER A N 1
ATOM 3541 C CA . SER A 1 443 ? 16.562 -22.969 -34.125 1 96.81 443 SER A CA 1
ATOM 3542 C C . SER A 1 443 ? 16.219 -21.516 -33.812 1 96.81 443 SER A C 1
ATOM 3544 O O . SER A 1 443 ? 17 -20.812 -33.188 1 96.81 443 SER A O 1
ATOM 3546 N N . VAL A 1 444 ? 15.062 -21.125 -34.219 1 98.12 444 VAL A N 1
ATOM 3547 C CA . VAL A 1 444 ? 14.625 -19.75 -33.969 1 98.12 444 VAL A CA 1
ATOM 3548 C C . VAL A 1 444 ? 14.406 -19.547 -32.469 1 98.12 444 VAL A C 1
ATOM 3550 O O . VAL A 1 444 ? 14.852 -18.547 -31.922 1 98.12 444 VAL A O 1
ATOM 3553 N N . VAL A 1 445 ? 13.75 -20.5 -31.844 1 98.19 445 VAL A N 1
ATOM 3554 C CA . VAL A 1 445 ? 13.477 -20.406 -30.422 1 98.19 445 VAL A CA 1
ATOM 3555 C C . VAL A 1 445 ? 14.789 -20.375 -29.641 1 98.19 445 VAL A C 1
ATOM 3557 O O . VAL A 1 445 ? 14.977 -19.516 -28.766 1 98.19 445 VAL A O 1
ATOM 3560 N N . ASP A 1 446 ? 15.719 -21.234 -29.984 1 97.56 446 ASP A N 1
ATOM 3561 C CA . ASP A 1 446 ? 17 -21.281 -29.281 1 97.56 446 ASP A CA 1
ATOM 3562 C C . ASP A 1 446 ? 17.781 -19.984 -29.469 1 97.56 446 ASP A C 1
ATOM 3564 O O . ASP A 1 446 ? 18.438 -19.5 -28.547 1 97.56 446 ASP A O 1
ATOM 3568 N N . ASP A 1 447 ? 17.734 -19.484 -30.672 1 98.25 447 ASP A N 1
ATOM 3569 C CA . ASP A 1 447 ? 18.422 -18.234 -30.969 1 98.25 447 ASP A CA 1
ATOM 3570 C C . ASP A 1 447 ? 17.844 -17.078 -30.172 1 98.25 447 ASP A C 1
ATOM 3572 O O . ASP A 1 447 ? 18.594 -16.234 -29.656 1 98.25 447 ASP A O 1
ATOM 3576 N N . CYS A 1 448 ? 16.5 -17.047 -30.125 1 98.5 448 CYS A N 1
ATOM 3577 C CA . CYS A 1 448 ? 15.836 -16.031 -29.312 1 98.5 448 CYS A CA 1
ATOM 3578 C C . CYS A 1 448 ? 16.297 -16.094 -27.859 1 98.5 448 CYS A C 1
ATOM 3580 O O . CYS A 1 448 ? 16.625 -15.078 -27.25 1 98.5 448 CYS A O 1
ATOM 3582 N N . ILE A 1 449 ? 16.406 -17.297 -27.312 1 98.56 449 ILE A N 1
ATOM 3583 C CA . ILE A 1 449 ? 16.781 -17.516 -25.922 1 98.56 449 ILE A CA 1
ATOM 3584 C C . ILE A 1 449 ? 18.25 -17.156 -25.703 1 98.56 449 ILE A C 1
ATOM 3586 O O . ILE A 1 449 ? 18.594 -16.469 -24.75 1 98.56 449 ILE A O 1
ATOM 3590 N N . ARG A 1 450 ? 19.094 -17.547 -26.641 1 98.19 450 ARG A N 1
ATOM 3591 C CA . ARG A 1 450 ? 20.531 -17.344 -26.562 1 98.19 450 ARG A CA 1
ATOM 3592 C C . ARG A 1 450 ? 20.875 -15.867 -26.594 1 98.19 450 ARG A C 1
ATOM 3594 O O . ARG A 1 450 ? 21.844 -15.438 -25.953 1 98.19 450 ARG A O 1
ATOM 3601 N N . LYS A 1 451 ? 20.047 -15.117 -27.219 1 98.31 451 LYS A N 1
ATOM 3602 C CA . LYS A 1 451 ? 20.312 -13.688 -27.391 1 98.31 451 LYS A CA 1
ATOM 3603 C C . LYS A 1 451 ? 19.531 -12.859 -26.375 1 98.31 451 LYS A C 1
ATOM 3605 O O . LYS A 1 451 ? 19.719 -11.648 -26.266 1 98.31 451 LYS A O 1
ATOM 3610 N N . GLY A 1 452 ? 18.609 -13.508 -25.656 1 98.12 452 GLY A N 1
ATOM 3611 C CA . GLY A 1 452 ? 17.75 -12.789 -24.719 1 98.12 452 GLY A CA 1
ATOM 3612 C C . GLY A 1 452 ? 16.703 -11.945 -25.422 1 98.12 452 GLY A C 1
ATOM 3613 O O . GLY A 1 452 ? 16.281 -10.914 -24.906 1 98.12 452 GLY A O 1
ATOM 3614 N N . GLU A 1 453 ? 16.391 -12.266 -26.625 1 98.56 453 GLU A N 1
ATOM 3615 C CA . GLU A 1 453 ? 15.359 -11.602 -27.422 1 98.56 453 GLU A CA 1
ATOM 3616 C C . GLU A 1 453 ? 14.086 -12.43 -27.469 1 98.56 453 GLU A C 1
ATOM 3618 O O . GLU A 1 453 ? 13.82 -13.117 -28.453 1 98.56 453 GLU A O 1
ATOM 3623 N N . LEU A 1 454 ? 13.242 -12.258 -26.5 1 98.62 454 LEU A N 1
ATOM 3624 C CA . LEU A 1 454 ? 12.164 -13.211 -26.25 1 98.62 454 LEU A CA 1
ATOM 3625 C C . LEU A 1 454 ? 10.867 -12.742 -26.891 1 98.62 454 LEU A C 1
ATOM 3627 O O . LEU A 1 454 ? 9.82 -13.359 -26.703 1 98.62 454 LEU A O 1
ATOM 3631 N N . ASP A 1 455 ? 10.883 -11.688 -27.703 1 98.38 455 ASP A N 1
ATOM 3632 C CA . ASP A 1 455 ? 9.68 -11.07 -28.25 1 98.38 455 ASP A CA 1
ATOM 3633 C C . ASP A 1 455 ? 8.812 -12.109 -28.969 1 98.38 455 ASP A C 1
ATOM 3635 O O . ASP A 1 455 ? 7.602 -12.172 -28.734 1 98.38 455 ASP A O 1
ATOM 3639 N N . LYS A 1 456 ? 9.422 -12.953 -29.781 1 98.5 456 LYS A N 1
ATOM 3640 C CA . LYS A 1 456 ? 8.664 -13.938 -30.547 1 98.5 456 LYS A CA 1
ATOM 3641 C C . LYS A 1 456 ? 7.984 -14.953 -29.625 1 98.5 456 LYS A C 1
ATOM 3643 O O . LYS A 1 456 ? 6.844 -15.352 -29.875 1 98.5 456 LYS A O 1
ATOM 3648 N N . LEU A 1 457 ? 8.68 -15.367 -28.625 1 98.62 457 LEU A N 1
ATOM 3649 C CA . LEU A 1 457 ? 8.125 -16.312 -27.672 1 98.62 457 LEU A CA 1
ATOM 3650 C C . LEU A 1 457 ? 6.984 -15.688 -26.875 1 98.62 457 LEU A C 1
ATOM 3652 O O . LEU A 1 457 ? 5.945 -16.328 -26.656 1 98.62 457 LEU A O 1
ATOM 3656 N N . LEU A 1 458 ? 7.148 -14.438 -26.453 1 98.44 458 LEU A N 1
ATOM 3657 C CA . LEU A 1 458 ? 6.148 -13.742 -25.656 1 98.44 458 LEU A CA 1
ATOM 3658 C C . LEU A 1 458 ? 4.895 -13.461 -26.484 1 98.44 458 LEU A C 1
ATOM 3660 O O . LEU A 1 458 ? 3.777 -13.531 -25.969 1 98.44 458 LEU A O 1
ATOM 3664 N N . GLU A 1 459 ? 5.109 -13.172 -27.734 1 98.5 459 GLU A N 1
ATOM 3665 C CA . GLU A 1 459 ? 3.969 -12.977 -28.625 1 98.5 459 GLU A CA 1
ATOM 3666 C C . GLU A 1 459 ? 3.154 -14.258 -28.766 1 98.5 459 GLU A C 1
ATOM 3668 O O . GLU A 1 459 ? 1.924 -14.219 -28.828 1 98.5 459 GLU A O 1
ATOM 3673 N N . LYS A 1 460 ? 3.848 -15.367 -28.875 1 98.56 460 LYS A N 1
ATOM 3674 C CA . LYS A 1 460 ? 3.16 -16.656 -28.938 1 98.56 460 LYS A CA 1
ATOM 3675 C C . LYS A 1 460 ? 2.4 -16.938 -27.641 1 98.56 460 LYS A C 1
ATOM 3677 O O . LYS A 1 460 ? 1.288 -17.469 -27.672 1 98.56 460 LYS A O 1
ATOM 3682 N N . GLN A 1 461 ? 3.004 -16.625 -26.484 1 98.19 461 GLN A N 1
ATOM 3683 C CA . GLN A 1 461 ? 2.314 -16.797 -25.219 1 98.19 461 GLN A CA 1
ATOM 3684 C C . GLN A 1 461 ? 1.041 -15.961 -25.156 1 98.19 461 GLN A C 1
ATOM 3686 O O . GLN A 1 461 ? 0 -16.438 -24.703 1 98.19 461 GLN A O 1
ATOM 3691 N N . LYS A 1 462 ? 1.136 -14.695 -25.594 1 98.12 462 LYS A N 1
ATOM 3692 C CA . LYS A 1 462 ? -0.018 -13.805 -25.609 1 98.12 462 LYS A CA 1
ATOM 3693 C C . LYS A 1 462 ? -1.128 -14.359 -26.5 1 98.12 462 LYS A C 1
ATOM 3695 O O . LYS A 1 462 ? -2.287 -14.43 -26.078 1 98.12 462 LYS A O 1
ATOM 3700 N N . GLU A 1 463 ? -0.726 -14.781 -27.672 1 98.12 463 GLU A N 1
ATOM 3701 C CA . GLU A 1 463 ? -1.666 -15.32 -28.641 1 98.12 463 GLU A CA 1
ATOM 3702 C C . GLU A 1 463 ? -2.34 -16.578 -28.109 1 98.12 463 GLU A C 1
ATOM 3704 O O . GLU A 1 463 ? -3.555 -16.75 -28.25 1 98.12 463 GLU A O 1
ATOM 3709 N N . LYS A 1 464 ? -1.606 -17.406 -27.5 1 98.31 464 LYS A N 1
ATOM 3710 C CA . LYS A 1 464 ? -2.072 -18.75 -27.188 1 98.31 464 LYS A CA 1
ATOM 3711 C C . LYS A 1 464 ? -2.793 -18.781 -25.844 1 98.31 464 LYS A C 1
ATOM 3713 O O . LYS A 1 464 ? -3.711 -19.578 -25.641 1 98.31 464 LYS A O 1
ATOM 3718 N N . ILE A 1 465 ? -2.305 -17.953 -24.891 1 98.56 465 ILE A N 1
ATOM 3719 C CA . ILE A 1 465 ? -2.807 -18.125 -23.531 1 98.56 465 ILE A CA 1
ATOM 3720 C C . ILE A 1 465 ? -3.309 -16.781 -23 1 98.56 465 ILE A C 1
ATOM 3722 O O . ILE A 1 465 ? -4.48 -16.656 -22.641 1 98.56 465 ILE A O 1
ATOM 3726 N N . TRP A 1 466 ? -2.463 -15.727 -22.953 1 98.38 466 TRP A N 1
ATOM 3727 C CA . TRP A 1 466 ? -2.645 -14.562 -22.094 1 98.38 466 TRP A CA 1
ATOM 3728 C C . TRP A 1 466 ? -3.932 -13.82 -22.438 1 98.38 466 TRP A C 1
ATOM 3730 O O . TRP A 1 466 ? -4.73 -13.5 -21.547 1 98.38 466 TRP A O 1
ATOM 3740 N N . GLN A 1 467 ? -4.223 -13.555 -23.672 1 97.5 467 GLN A N 1
ATOM 3741 C CA . GLN A 1 467 ? -5.293 -12.656 -24.078 1 97.5 467 GLN A CA 1
ATOM 3742 C C . GLN A 1 467 ? -6.66 -13.289 -23.844 1 97.5 467 GLN A C 1
ATOM 3744 O O . GLN A 1 467 ? -7.688 -12.617 -23.969 1 97.5 467 GLN A O 1
ATOM 3749 N N . HIS A 1 468 ? -6.672 -14.602 -23.438 1 97.88 468 HIS A N 1
ATOM 3750 C CA . HIS A 1 468 ? -7.941 -15.312 -23.328 1 97.88 468 HIS A CA 1
ATOM 3751 C C . HIS A 1 468 ? -8.469 -15.289 -21.906 1 97.88 468 HIS A C 1
ATOM 3753 O O . HIS A 1 468 ? -9.672 -15.414 -21.672 1 97.88 468 HIS A O 1
ATOM 3759 N N . GLY A 1 469 ? -7.555 -15.172 -20.969 1 97.25 469 GLY A N 1
ATOM 3760 C CA . GLY A 1 469 ? -8.008 -15.227 -19.594 1 97.25 469 GLY A CA 1
ATOM 3761 C C . GLY A 1 469 ? -8.938 -16.391 -19.312 1 97.25 469 GLY A C 1
ATOM 3762 O O . GLY A 1 469 ? -8.641 -17.531 -19.688 1 97.25 469 GLY A O 1
ATOM 3763 N N . SER A 1 470 ? -10.047 -16.078 -18.719 1 97.94 470 SER A N 1
ATOM 3764 C CA . SER A 1 470 ? -11.023 -17.109 -18.375 1 97.94 470 SER A CA 1
ATOM 3765 C C . SER A 1 470 ? -12.188 -17.125 -19.359 1 97.94 470 SER A C 1
ATOM 3767 O O . SER A 1 470 ? -13.273 -17.609 -19.031 1 97.94 470 SER A O 1
ATOM 3769 N N . SER A 1 471 ? -11.984 -16.547 -20.531 1 97.88 471 SER A N 1
ATOM 3770 C CA . SER A 1 471 ? -13.039 -16.562 -21.547 1 97.88 471 SER A CA 1
ATOM 3771 C C . SER A 1 471 ? -13.25 -17.953 -22.109 1 97.88 471 SER A C 1
ATOM 3773 O O . SER A 1 471 ? -14.305 -18.25 -22.688 1 97.88 471 SER A O 1
ATOM 3775 N N . LEU A 1 472 ? -12.234 -18.828 -21.953 1 97.62 472 LEU A N 1
ATOM 3776 C CA . LEU A 1 472 ? -12.32 -20.234 -22.344 1 97.62 472 LEU A CA 1
ATOM 3777 C C . LEU A 1 472 ? -12.211 -21.156 -21.125 1 97.62 472 LEU A C 1
ATOM 3779 O O . LEU A 1 472 ? -11.633 -20.76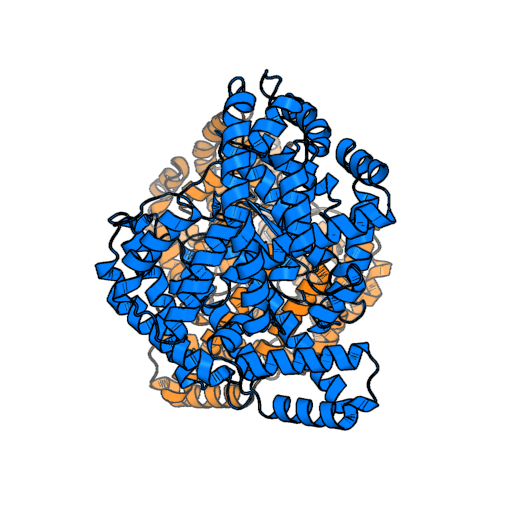6 -20.109 1 97.62 472 LEU A O 1
ATOM 3783 N N . THR A 1 473 ? -12.805 -22.359 -21.281 1 97.06 473 THR A N 1
ATOM 3784 C CA . THR A 1 473 ? -12.516 -23.359 -20.266 1 97.06 473 THR A CA 1
ATOM 3785 C C . THR A 1 473 ? -11.055 -23.797 -20.328 1 97.06 473 THR A C 1
ATOM 3787 O O . THR A 1 473 ? -10.367 -23.547 -21.328 1 97.06 473 THR A O 1
ATOM 3790 N N . THR A 1 474 ? -10.602 -24.422 -19.297 1 97.25 474 THR A N 1
ATOM 3791 C CA . THR A 1 474 ? -9.195 -24.812 -19.25 1 97.25 474 THR A CA 1
ATOM 3792 C C . THR A 1 474 ? -8.844 -25.734 -20.422 1 97.25 474 THR A C 1
ATOM 3794 O O . THR A 1 474 ? -7.859 -25.5 -21.125 1 97.25 474 THR A O 1
ATOM 3797 N N . ASP A 1 475 ? -9.688 -26.688 -20.625 1 97.25 475 ASP A N 1
ATOM 3798 C CA . ASP A 1 475 ? -9.422 -27.641 -21.688 1 97.25 475 ASP A CA 1
ATOM 3799 C C . ASP A 1 475 ? -9.492 -26.969 -23.062 1 97.25 475 ASP A C 1
ATOM 3801 O O . ASP A 1 475 ? -8.648 -27.203 -23.922 1 97.25 475 ASP A O 1
ATOM 3805 N N . ASP A 1 476 ? -10.484 -26.094 -23.281 1 97.94 476 ASP A N 1
ATOM 3806 C CA . ASP A 1 476 ? -10.609 -25.391 -24.562 1 97.94 476 ASP A CA 1
ATOM 3807 C C . ASP A 1 476 ? -9.422 -24.469 -24.797 1 97.94 476 ASP A C 1
ATOM 3809 O O . ASP A 1 476 ? -8.953 -24.312 -25.922 1 97.94 476 ASP A O 1
ATOM 3813 N N . LEU A 1 477 ? -8.984 -23.844 -23.719 1 98.25 477 LEU A N 1
ATOM 3814 C CA . LEU A 1 477 ? -7.832 -22.969 -23.812 1 98.25 477 LEU A CA 1
ATOM 3815 C C . LEU A 1 477 ? -6.59 -23.719 -24.266 1 98.25 477 LEU A C 1
ATOM 3817 O O . LEU A 1 477 ? -5.875 -23.281 -25.156 1 98.25 477 LEU A O 1
ATOM 3821 N N . ILE A 1 478 ? -6.336 -24.859 -23.656 1 98.38 478 ILE A N 1
ATOM 3822 C CA . ILE A 1 478 ? -5.152 -25.656 -23.969 1 98.38 478 ILE A CA 1
ATOM 3823 C C . ILE A 1 478 ? -5.258 -26.219 -25.375 1 98.38 478 ILE A C 1
ATOM 3825 O O . ILE A 1 478 ? -4.285 -26.172 -26.141 1 98.38 478 ILE A O 1
ATOM 3829 N N . LYS A 1 479 ? -6.469 -26.688 -25.781 1 98.44 479 LYS A N 1
ATOM 3830 C CA . LYS A 1 479 ? -6.676 -27.203 -27.125 1 98.44 479 LYS A CA 1
ATOM 3831 C C . LYS A 1 479 ? -6.438 -26.109 -28.172 1 98.44 479 LYS A C 1
ATOM 3833 O O . LYS A 1 479 ? -5.801 -26.359 -29.188 1 98.44 479 LYS A O 1
ATOM 3838 N N . GLN A 1 480 ? -6.973 -25 -27.844 1 97.56 480 GLN A N 1
ATOM 3839 C CA . GLN A 1 480 ? -6.781 -23.875 -28.766 1 97.56 480 GLN A CA 1
ATOM 3840 C C . GLN A 1 480 ? -5.309 -23.484 -28.844 1 97.56 480 GLN A C 1
ATOM 3842 O O . GLN A 1 480 ? -4.816 -23.141 -29.922 1 97.56 480 GLN A O 1
ATOM 3847 N N . ALA A 1 481 ? -4.586 -23.547 -27.812 1 98.25 481 ALA A N 1
ATOM 3848 C CA . ALA A 1 481 ? -3.199 -23.094 -27.719 1 98.25 481 ALA A CA 1
ATOM 3849 C C . ALA A 1 481 ? -2.256 -24.109 -28.375 1 98.25 481 ALA A C 1
ATOM 3851 O O . ALA A 1 481 ? -1.271 -23.719 -29.016 1 98.25 481 ALA A O 1
ATOM 3852 N N . THR A 1 482 ? -2.611 -25.422 -28.234 1 98.44 482 THR A N 1
ATOM 3853 C CA . THR A 1 482 ? -1.566 -26.391 -28.547 1 98.44 482 THR A CA 1
ATOM 3854 C C . THR A 1 482 ? -2.102 -27.484 -29.469 1 98.44 482 THR A C 1
ATOM 3856 O O . THR A 1 482 ? -1.346 -28.359 -29.922 1 98.44 482 THR A O 1
ATOM 3859 N N . GLY A 1 483 ? -3.406 -27.516 -29.688 1 98 483 GLY A N 1
ATOM 3860 C CA . GLY A 1 483 ? -3.998 -28.438 -30.641 1 98 483 GLY A CA 1
ATOM 3861 C C . GLY A 1 483 ? -4.574 -29.688 -29.969 1 98 483 GLY A C 1
ATOM 3862 O O . GLY A 1 483 ? -5.273 -30.469 -30.625 1 98 483 GLY A O 1
ATOM 3863 N N . GLU A 1 484 ? -4.383 -29.906 -28.703 1 97.88 484 GLU A N 1
ATOM 3864 C CA . GLU A 1 484 ? -4.914 -31.062 -27.984 1 97.88 484 GLU A CA 1
ATOM 3865 C C . GLU A 1 484 ? -5.016 -30.781 -26.484 1 97.88 484 GLU A C 1
ATOM 3867 O O . GLU A 1 484 ? -4.523 -29.766 -26 1 97.88 484 GLU A O 1
ATOM 3872 N N . SER A 1 485 ? -5.695 -31.656 -25.734 1 97.81 485 SER A N 1
ATOM 3873 C CA . SER A 1 485 ? -5.793 -31.547 -24.297 1 97.81 485 SER A CA 1
ATOM 3874 C C . SER A 1 485 ? -4.434 -31.734 -23.625 1 97.81 485 SER A C 1
ATOM 3876 O O . SER A 1 485 ? -3.484 -32.188 -24.266 1 97.81 485 SER A O 1
ATOM 3878 N N . LEU A 1 486 ? -4.332 -31.359 -22.406 1 98.19 486 LEU A N 1
ATOM 3879 C CA . LEU A 1 486 ? -3.08 -31.5 -21.672 1 98.19 486 LEU A CA 1
ATOM 3880 C C . LEU A 1 486 ? -2.52 -32.906 -21.797 1 98.19 486 LEU A C 1
ATOM 3882 O O . LEU A 1 486 ? -3.219 -33.875 -21.516 1 98.19 486 LEU A O 1
ATOM 3886 N N . ASN A 1 487 ? -1.34 -32.969 -22.281 1 97.94 487 ASN A N 1
ATOM 3887 C CA . ASN A 1 487 ? -0.667 -34.219 -22.578 1 97.94 487 ASN A CA 1
ATOM 3888 C C . ASN A 1 487 ? 0.691 -34.312 -21.875 1 97.94 487 ASN A C 1
ATOM 3890 O O . ASN A 1 487 ? 1.632 -33.625 -22.266 1 97.94 487 ASN A O 1
ATOM 3894 N N . PRO A 1 488 ? 0.832 -35.188 -20.859 1 97.44 488 PRO A N 1
ATOM 3895 C CA . PRO A 1 488 ? 2.076 -35.25 -20.078 1 97.44 488 PRO A CA 1
ATOM 3896 C C . PRO A 1 488 ? 3.26 -35.719 -20.922 1 97.44 488 PRO A C 1
ATOM 3898 O O . PRO A 1 488 ? 4.41 -35.625 -20.5 1 97.44 488 PRO A O 1
ATOM 3901 N N . GLU A 1 489 ? 2.994 -36.219 -22.125 1 97.88 489 GLU A N 1
ATOM 3902 C CA . GLU A 1 489 ? 4.066 -36.688 -23 1 97.88 489 GLU A CA 1
ATOM 3903 C C . GLU A 1 489 ? 5.047 -35.562 -23.328 1 97.88 489 GLU A C 1
ATOM 3905 O O . GLU A 1 489 ? 6.242 -35.812 -23.5 1 97.88 489 GLU A O 1
ATOM 3910 N N . TYR A 1 490 ? 4.547 -34.375 -23.516 1 98.31 490 TYR A N 1
ATOM 3911 C CA . TYR A 1 490 ? 5.418 -33.25 -23.844 1 98.31 490 TYR A CA 1
ATOM 3912 C C . TYR A 1 490 ? 6.344 -32.938 -22.672 1 98.31 490 TYR A C 1
ATOM 3914 O O . TYR A 1 490 ? 7.473 -32.469 -22.875 1 98.31 490 TYR A O 1
ATOM 3922 N N . TYR A 1 491 ? 5.828 -33.125 -21.484 1 98.38 491 TYR A N 1
ATOM 3923 C CA . TYR A 1 491 ? 6.66 -32.938 -20.297 1 98.38 491 TYR A CA 1
ATOM 3924 C C . TYR A 1 491 ? 7.762 -33.969 -20.25 1 98.38 491 TYR A C 1
ATOM 3926 O O . TYR A 1 491 ? 8.914 -33.656 -19.938 1 98.38 491 TYR A O 1
ATOM 3934 N N . ARG A 1 492 ? 7.43 -35.219 -20.547 1 98.31 492 ARG A N 1
ATOM 3935 C CA . ARG A 1 492 ? 8.422 -36.281 -20.594 1 98.31 492 ARG A CA 1
ATOM 3936 C C . ARG A 1 492 ? 9.516 -35.969 -21.609 1 98.31 492 ARG A C 1
ATOM 3938 O O . ARG A 1 492 ? 10.703 -36.062 -21.297 1 98.31 492 ARG A O 1
ATOM 3945 N N . LYS A 1 493 ? 9.102 -35.594 -22.781 1 97.88 493 LYS A N 1
ATOM 3946 C CA . LYS A 1 493 ? 10.055 -35.25 -23.844 1 97.88 493 LYS A CA 1
ATOM 3947 C C . LYS A 1 493 ? 10.977 -34.125 -23.406 1 97.88 493 LYS A C 1
ATOM 3949 O O . LYS A 1 493 ? 12.18 -34.156 -23.688 1 97.88 493 LYS A O 1
ATOM 3954 N N . HIS A 1 494 ? 10.398 -33.188 -22.812 1 97.81 494 HIS A N 1
ATOM 3955 C CA . HIS A 1 494 ? 11.172 -32.062 -22.312 1 97.81 494 HIS A CA 1
ATOM 3956 C C . HIS A 1 494 ? 12.227 -32.5 -21.312 1 97.81 494 HIS A C 1
ATOM 3958 O O . HIS A 1 494 ? 13.398 -32.125 -21.422 1 97.81 494 HIS A O 1
ATOM 3964 N N . LEU A 1 495 ? 11.836 -33.312 -20.297 1 98.06 495 LEU A N 1
ATOM 3965 C CA . LEU A 1 495 ? 12.75 -33.75 -19.25 1 98.06 495 LEU A CA 1
ATOM 3966 C C . LEU A 1 495 ? 13.836 -34.656 -19.828 1 98.06 495 LEU A C 1
ATOM 3968 O O . LEU A 1 495 ? 15 -34.562 -19.438 1 98.06 495 LEU A O 1
ATOM 3972 N N . GLU A 1 496 ? 13.453 -35.5 -20.766 1 97.5 496 GLU A N 1
ATOM 3973 C CA . GLU A 1 496 ? 14.43 -36.375 -21.422 1 97.5 496 GLU A CA 1
ATOM 3974 C C . GLU A 1 496 ? 15.438 -35.562 -22.234 1 97.5 496 GLU A C 1
ATOM 3976 O O . GLU A 1 496 ? 16.641 -35.781 -22.141 1 97.5 496 GLU A O 1
ATOM 3981 N N . ARG A 1 497 ? 14.945 -34.656 -22.953 1 95.69 497 ARG A N 1
ATOM 3982 C CA . ARG A 1 497 ? 15.805 -33.812 -23.766 1 95.69 497 ARG A CA 1
ATOM 3983 C C . ARG A 1 497 ? 16.828 -33.062 -22.906 1 95.69 497 ARG A C 1
ATOM 3985 O O . ARG A 1 497 ? 18.016 -33.062 -23.219 1 95.69 497 ARG A O 1
ATOM 3992 N N . ARG A 1 498 ? 16.438 -32.531 -21.812 1 96.25 498 ARG A N 1
ATOM 3993 C CA . ARG A 1 498 ? 17.266 -31.672 -20.984 1 96.25 498 ARG A CA 1
ATOM 3994 C C . ARG A 1 498 ? 18.234 -32.5 -20.141 1 96.25 498 ARG A C 1
ATOM 3996 O O . ARG A 1 498 ? 19.438 -32.25 -20.109 1 96.25 498 ARG A O 1
ATOM 4003 N N . TYR A 1 499 ? 17.734 -33.531 -19.531 1 96.25 499 TYR A N 1
ATOM 4004 C CA . TYR A 1 499 ? 18.5 -34.188 -18.469 1 96.25 499 TYR A CA 1
ATOM 4005 C C . TYR A 1 499 ? 19.125 -35.469 -18.953 1 96.25 499 TYR A C 1
ATOM 4007 O O . TYR A 1 499 ? 20.234 -35.812 -18.547 1 96.25 499 TYR A O 1
ATOM 4015 N N . ARG A 1 500 ? 18.359 -36.188 -19.734 1 94.31 500 ARG A N 1
ATOM 4016 C CA . ARG A 1 500 ? 18.891 -37.469 -20.25 1 94.31 500 ARG A CA 1
ATOM 4017 C C . ARG A 1 500 ? 19.797 -37.219 -21.453 1 94.31 500 ARG A C 1
ATOM 4019 O O . ARG A 1 500 ? 20.922 -37.75 -21.5 1 94.31 500 ARG A O 1
ATOM 4026 N N . ASP A 1 501 ? 19.391 -36.438 -22.406 1 93 501 ASP A N 1
ATOM 4027 C CA . ASP A 1 501 ? 20.109 -36.25 -23.656 1 93 501 ASP A CA 1
ATOM 4028 C C . ASP A 1 501 ? 21.078 -35.062 -23.562 1 93 501 ASP A C 1
ATOM 4030 O O . ASP A 1 501 ? 21.922 -34.875 -24.438 1 93 501 ASP A O 1
ATOM 4034 N N . ASP A 1 502 ? 20.953 -34.25 -22.625 1 90.5 502 ASP A N 1
ATOM 4035 C CA . ASP A 1 502 ? 21.797 -33.094 -22.359 1 90.5 502 ASP A CA 1
ATOM 4036 C C . ASP A 1 502 ? 21.703 -32.062 -23.5 1 90.5 502 ASP A C 1
ATOM 4038 O O . ASP A 1 502 ? 22.719 -31.453 -23.859 1 90.5 502 ASP A O 1
ATOM 4042 N N . SER A 1 503 ? 20.609 -31.906 -24.25 1 84 503 SER A N 1
ATOM 4043 C CA . SER A 1 503 ? 20.453 -31.031 -25.391 1 84 503 SER A CA 1
ATOM 4044 C C . SER A 1 503 ? 19.453 -29.922 -25.109 1 84 503 SER A C 1
ATOM 4046 O O . SER A 1 503 ? 19.047 -29.188 -26.016 1 84 503 SER A O 1
ATOM 4048 N N . GLY A 1 504 ? 19.203 -29.703 -23.906 1 79.75 504 GLY A N 1
ATOM 4049 C CA . GLY A 1 504 ? 18.234 -28.672 -23.531 1 79.75 504 GLY A CA 1
ATOM 4050 C C . GLY A 1 504 ? 18.688 -27.828 -22.359 1 79.75 504 GLY A C 1
ATOM 4051 O O . GLY A 1 504 ? 19.562 -28.234 -21.594 1 79.75 504 GLY A O 1
ATOM 4052 N N . MET B 1 1 ? -31.266 3.555 24.5 1 80.88 1 MET B N 1
ATOM 4053 C CA . MET B 1 1 ? -30.359 4.66 24.203 1 80.88 1 MET B CA 1
ATOM 4054 C C . MET B 1 1 ? -28.906 4.18 24.188 1 80.88 1 MET B C 1
ATOM 4056 O O . MET B 1 1 ? -28.188 4.391 23.203 1 80.88 1 MET B O 1
ATOM 4060 N N . MET B 1 2 ? -28.609 3.391 25.219 1 86.88 2 MET B N 1
ATOM 4061 C CA . MET B 1 2 ? -27.281 2.789 25.234 1 86.88 2 MET B CA 1
ATOM 4062 C C . MET B 1 2 ? -27.109 1.826 24.062 1 86.88 2 MET B C 1
ATOM 4064 O O . MET B 1 2 ? -26.016 1.719 23.5 1 86.88 2 MET B O 1
ATOM 4068 N N . LYS B 1 3 ? -28.234 1.161 23.672 1 93.25 3 LYS B N 1
ATOM 4069 C CA . LYS B 1 3 ? -28.203 0.241 22.531 1 93.25 3 LYS B CA 1
ATOM 4070 C C . LYS B 1 3 ? -27.891 0.979 21.234 1 93.25 3 LYS B C 1
ATOM 4072 O O . LYS B 1 3 ? -27.125 0.489 20.406 1 93.25 3 LYS B O 1
ATOM 4077 N N . ALA B 1 4 ? -28.484 2.133 21.031 1 97.44 4 ALA B N 1
ATOM 4078 C CA . ALA B 1 4 ? -28.266 2.947 19.828 1 97.44 4 ALA B CA 1
ATOM 4079 C C . ALA B 1 4 ? -26.812 3.42 19.766 1 97.44 4 ALA B C 1
ATOM 4081 O O . ALA B 1 4 ? -26.203 3.393 18.688 1 97.44 4 ALA B O 1
ATOM 4082 N N . TYR B 1 5 ? -26.281 3.818 20.891 1 98.06 5 TYR B N 1
ATOM 4083 C CA . TYR B 1 5 ? -24.891 4.262 20.922 1 98.06 5 TYR B CA 1
ATOM 4084 C C . TYR B 1 5 ? -23.938 3.125 20.562 1 98.06 5 TYR B C 1
ATOM 4086 O O . TYR B 1 5 ? -22.984 3.32 19.812 1 98.06 5 TYR B O 1
ATOM 4094 N N . LYS B 1 6 ? -24.203 1.96 21.094 1 97.62 6 LYS B N 1
ATOM 4095 C CA . LYS B 1 6 ? -23.359 0.803 20.797 1 97.62 6 LYS B CA 1
ATOM 4096 C C . LYS B 1 6 ? -23.406 0.451 19.312 1 97.62 6 LYS B C 1
ATOM 4098 O O . LYS B 1 6 ? -22.406 0.04 18.734 1 97.62 6 LYS B O 1
ATOM 4103 N N . GLU B 1 7 ? -24.562 0.606 18.766 1 98 7 GLU B N 1
ATOM 4104 C CA . GLU B 1 7 ? -24.688 0.379 17.328 1 98 7 GLU B CA 1
ATOM 4105 C C . GLU B 1 7 ? -23.906 1.428 16.547 1 98 7 GLU B C 1
ATOM 4107 O O . GLU B 1 7 ? -23.297 1.116 15.516 1 98 7 GLU B O 1
ATOM 4112 N N . LEU B 1 8 ? -23.938 2.666 17 1 98.56 8 LEU B N 1
ATOM 4113 C CA . LEU B 1 8 ? -23.156 3.723 16.375 1 98.56 8 LEU B CA 1
ATOM 4114 C C . LEU B 1 8 ? -21.656 3.402 16.422 1 98.56 8 LEU B C 1
ATOM 4116 O O . LEU B 1 8 ? -20.938 3.605 15.445 1 98.56 8 LEU B O 1
ATOM 4120 N N . GLU B 1 9 ? -21.203 2.932 17.562 1 98.31 9 GLU B N 1
ATOM 4121 C CA . GLU B 1 9 ? -19.812 2.562 17.703 1 98.31 9 GLU B CA 1
ATOM 4122 C C . GLU B 1 9 ? -19.406 1.519 16.656 1 98.31 9 GLU B C 1
ATOM 4124 O O . GLU B 1 9 ? -18.312 1.591 16.094 1 98.31 9 GLU B O 1
ATOM 4129 N N . LYS B 1 10 ? -20.297 0.6 16.453 1 98.12 10 LYS B N 1
ATOM 4130 C CA . LYS B 1 10 ? -20.016 -0.442 15.461 1 98.12 10 LYS B CA 1
ATOM 4131 C C . LYS B 1 10 ? -19.938 0.142 14.055 1 98.12 10 LYS B C 1
ATOM 4133 O O . LYS B 1 10 ? -19.062 -0.235 13.273 1 98.12 10 LYS B O 1
ATOM 4138 N N . VAL B 1 11 ? -20.844 1.037 13.766 1 98.44 11 VAL B N 1
ATOM 4139 C CA . VAL B 1 11 ? -20.891 1.645 12.438 1 98.44 11 VAL B CA 1
ATOM 4140 C C . VAL B 1 11 ? -19.625 2.467 12.203 1 98.44 11 VAL B C 1
ATOM 4142 O O . VAL B 1 11 ? -19.016 2.385 11.141 1 98.44 11 VAL B O 1
ATOM 4145 N N . PHE B 1 12 ? -19.219 3.225 13.156 1 98.56 12 PHE B N 1
ATOM 4146 C CA . PHE B 1 12 ? -18.062 4.094 12.984 1 98.56 12 PHE B CA 1
ATOM 4147 C C . PHE B 1 12 ? -16.766 3.283 13 1 98.56 12 PHE B C 1
ATOM 4149 O O . PHE B 1 12 ? -15.781 3.668 12.367 1 98.56 12 PHE B O 1
ATOM 4156 N N . ALA B 1 13 ? -16.75 2.164 13.727 1 98.38 13 ALA B N 1
ATOM 4157 C CA . ALA B 1 13 ? -15.625 1.245 13.602 1 98.38 13 ALA B CA 1
ATOM 4158 C C . ALA B 1 13 ? -15.492 0.721 12.18 1 98.38 13 ALA B C 1
ATOM 4160 O O . ALA B 1 13 ? -14.383 0.61 11.656 1 98.38 13 ALA B O 1
ATOM 4161 N N . LYS B 1 14 ? -16.625 0.379 11.562 1 97.88 14 LYS B N 1
ATOM 4162 C CA . LYS B 1 14 ? -16.656 -0.061 10.172 1 97.88 14 LYS B CA 1
ATOM 4163 C C . LYS B 1 14 ? -16.094 1.02 9.242 1 97.88 14 LYS B C 1
ATOM 4165 O O . LYS B 1 14 ? -15.297 0.731 8.352 1 97.88 14 LYS B O 1
ATOM 4170 N N . LEU B 1 15 ? -16.531 2.244 9.445 1 98.38 15 LEU B N 1
ATOM 4171 C CA . LEU B 1 15 ? -16.078 3.361 8.617 1 98.38 15 LEU B CA 1
ATOM 4172 C C . LEU B 1 15 ? -14.578 3.588 8.789 1 98.38 15 LEU B C 1
ATOM 4174 O O . LEU B 1 15 ? -13.875 3.875 7.812 1 98.38 15 LEU B O 1
ATOM 4178 N N . TYR B 1 16 ? -14.109 3.455 10.031 1 98.12 16 TYR B N 1
ATOM 4179 C CA . TYR B 1 16 ? -12.68 3.58 10.297 1 98.12 16 TYR B CA 1
ATOM 4180 C C . TYR B 1 16 ? -11.891 2.527 9.531 1 98.12 16 TYR B C 1
ATOM 4182 O O . TYR B 1 16 ? -10.844 2.828 8.945 1 98.12 16 TYR B O 1
ATOM 4190 N N . ARG B 1 17 ? -12.383 1.339 9.523 1 98.38 17 ARG B N 1
ATOM 4191 C CA . ARG B 1 17 ? -11.719 0.217 8.867 1 98.38 17 ARG B CA 1
ATOM 4192 C C . ARG B 1 17 ? -11.695 0.402 7.355 1 98.38 17 ARG B C 1
ATOM 4194 O O . ARG B 1 17 ? -10.68 0.131 6.711 1 98.38 17 ARG B O 1
ATOM 4201 N N . TYR B 1 18 ? -12.781 0.869 6.777 1 98.56 18 TYR B N 1
ATOM 4202 C CA . TYR B 1 18 ? -12.773 1.199 5.359 1 98.56 18 TYR B CA 1
ATOM 4203 C C . TYR B 1 18 ? -11.781 2.324 5.066 1 98.56 18 TYR B C 1
ATOM 4205 O O . TYR B 1 18 ? -11.031 2.26 4.094 1 98.56 18 TYR B O 1
ATOM 4213 N N . GLY B 1 19 ? -11.766 3.336 5.93 1 98.12 19 GLY B N 1
ATOM 4214 C CA . GLY B 1 19 ? -10.836 4.445 5.773 1 98.12 19 GLY B CA 1
ATOM 4215 C C . GLY B 1 19 ? -9.383 4.012 5.801 1 98.12 19 GLY B C 1
ATOM 4216 O O . GLY B 1 19 ? -8.539 4.59 5.109 1 98.12 19 GLY B O 1
ATOM 4217 N N . HIS B 1 20 ? -9.125 3.018 6.617 1 98.44 20 HIS B N 1
ATOM 4218 C CA . HIS B 1 20 ? -7.789 2.436 6.691 1 98.44 20 HIS B CA 1
ATOM 4219 C C . HIS B 1 20 ? -7.277 2.053 5.305 1 98.44 20 HIS B C 1
ATOM 4221 O O . HIS B 1 20 ? -6.133 2.355 4.957 1 98.44 20 HIS B O 1
ATOM 4227 N N . LEU B 1 21 ? -8.117 1.43 4.488 1 98.69 21 LEU B N 1
ATOM 4228 C CA . LEU B 1 21 ? -7.734 0.971 3.158 1 98.69 21 LEU B CA 1
ATOM 4229 C C . LEU B 1 21 ? -7.578 2.148 2.201 1 98.69 21 LEU B C 1
ATOM 4231 O O . LEU B 1 21 ? -6.711 2.133 1.326 1 98.69 21 LEU B O 1
ATOM 4235 N N . LEU B 1 22 ? -8.383 3.152 2.355 1 98.38 22 LEU B N 1
ATOM 4236 C CA . LEU B 1 22 ? -8.289 4.336 1.511 1 98.38 22 LEU B CA 1
ATOM 4237 C C . LEU B 1 22 ? -6.992 5.094 1.781 1 98.38 22 LEU B C 1
ATOM 4239 O O . LEU B 1 22 ? -6.34 5.57 0.85 1 98.38 22 LEU B O 1
ATOM 4243 N N . HIS B 1 23 ? -6.648 5.207 3.043 1 98.25 23 HIS B N 1
ATOM 4244 C CA . HIS B 1 23 ? -5.41 5.887 3.398 1 98.25 23 HIS B CA 1
ATOM 4245 C C . HIS B 1 23 ? -4.195 5.141 2.852 1 98.25 23 HIS B C 1
ATOM 4247 O O . HIS B 1 23 ? -3.242 5.766 2.377 1 98.25 23 HIS B O 1
ATOM 4253 N N . LEU B 1 24 ? -4.23 3.83 2.934 1 98.69 24 LEU B N 1
ATOM 4254 C CA . LEU B 1 24 ? -3.152 3.025 2.367 1 98.69 24 LEU B CA 1
ATOM 4255 C C . LEU B 1 24 ? -3.035 3.252 0.864 1 98.69 24 LEU B C 1
ATOM 4257 O O . LEU B 1 24 ? -1.93 3.396 0.338 1 98.69 24 LEU B O 1
ATOM 4261 N N . ALA B 1 25 ? -4.184 3.211 0.231 1 98.56 25 ALA B N 1
ATOM 4262 C CA . ALA B 1 25 ? -4.211 3.414 -1.215 1 98.56 25 ALA B CA 1
ATOM 4263 C C . ALA B 1 25 ? -3.639 4.777 -1.59 1 98.56 25 ALA B C 1
ATOM 4265 O O . ALA B 1 25 ? -2.93 4.906 -2.59 1 98.56 25 ALA B O 1
ATOM 4266 N N . ASP B 1 26 ? -3.93 5.734 -0.822 1 97.12 26 ASP B N 1
ATOM 4267 C CA . ASP B 1 26 ? -3.43 7.086 -1.062 1 97.12 26 ASP B CA 1
ATOM 4268 C C . ASP B 1 26 ? -1.915 7.152 -0.88 1 97.12 26 ASP B C 1
ATOM 4270 O O . ASP B 1 26 ? -1.206 7.691 -1.733 1 97.12 26 ASP B O 1
ATOM 4274 N N . TRP B 1 27 ? -1.402 6.621 0.231 1 97.94 27 TRP B N 1
ATOM 4275 C CA . TRP B 1 27 ? 0.038 6.559 0.457 1 97.94 27 TRP B CA 1
ATOM 4276 C C . TRP B 1 27 ? 0.745 5.887 -0.715 1 97.94 27 TRP B C 1
ATOM 4278 O O . TRP B 1 27 ? 1.736 6.406 -1.231 1 97.94 27 TRP B O 1
ATOM 4288 N N . ASP B 1 28 ? 0.223 4.758 -1.134 1 98.44 28 ASP B N 1
ATOM 4289 C CA . ASP B 1 28 ? 0.856 4.004 -2.211 1 98.44 28 ASP B CA 1
ATOM 4290 C C . ASP B 1 28 ? 0.86 4.801 -3.512 1 98.44 28 ASP B C 1
ATOM 4292 O O . ASP B 1 28 ? 1.831 4.762 -4.27 1 98.44 28 ASP B O 1
ATOM 4296 N N . SER B 1 29 ? -0.216 5.492 -3.807 1 97.44 29 SER B N 1
ATOM 4297 C CA . SER B 1 29 ? -0.33 6.27 -5.035 1 97.44 29 SER B CA 1
ATOM 4298 C C . SER B 1 29 ? 0.719 7.375 -5.09 1 97.44 29 SER B C 1
ATOM 4300 O O . SER B 1 29 ? 1.141 7.789 -6.172 1 97.44 29 SER B O 1
ATOM 4302 N N . GLN B 1 30 ? 1.212 7.785 -3.898 1 96.56 30 GLN B N 1
ATOM 4303 C CA . GLN B 1 30 ? 2.139 8.914 -3.842 1 96.56 30 GLN B CA 1
ATOM 4304 C C . GLN B 1 30 ? 3.576 8.43 -3.66 1 96.56 30 GLN B C 1
ATOM 4306 O O . GLN B 1 30 ? 4.508 9.242 -3.646 1 96.56 30 GLN B O 1
ATOM 4311 N N . THR B 1 31 ? 3.756 7.141 -3.469 1 97.44 31 THR B N 1
ATOM 4312 C CA . THR B 1 31 ? 5.09 6.676 -3.107 1 97.44 31 THR B CA 1
ATOM 4313 C C . THR B 1 31 ? 5.52 5.516 -4.004 1 97.44 31 THR B C 1
ATOM 4315 O O . THR B 1 31 ? 6.629 5.516 -4.535 1 97.44 31 THR B O 1
ATOM 4318 N N . MET B 1 32 ? 4.625 4.539 -4.223 1 97.5 32 MET B N 1
ATOM 4319 C CA . MET B 1 32 ? 5.062 3.258 -4.762 1 97.5 32 MET B CA 1
ATOM 4320 C C . MET B 1 32 ? 4.41 2.986 -6.117 1 97.5 32 MET B C 1
ATOM 4322 O O . MET B 1 32 ? 4.988 2.305 -6.965 1 97.5 32 MET B O 1
ATOM 4326 N N . MET B 1 33 ? 3.201 3.445 -6.371 1 97.81 33 MET B N 1
ATOM 4327 C CA . MET B 1 33 ? 2.355 2.996 -7.477 1 97.81 33 MET B CA 1
ATOM 4328 C C . MET B 1 33 ? 2.947 3.414 -8.82 1 97.81 33 MET B C 1
ATOM 4330 O O . MET B 1 33 ? 3.242 4.59 -9.031 1 97.81 33 MET B O 1
ATOM 4334 N N . PRO B 1 34 ? 3.189 2.457 -9.742 1 97.69 34 PRO B N 1
ATOM 4335 C CA . PRO B 1 34 ? 3.576 2.844 -11.102 1 97.69 34 PRO B CA 1
ATOM 4336 C C . PRO B 1 34 ? 2.488 3.635 -11.82 1 97.69 34 PRO B C 1
ATOM 4338 O O . PRO B 1 34 ? 1.308 3.516 -11.484 1 97.69 34 PRO B O 1
ATOM 4341 N N . PRO B 1 35 ? 2.799 4.395 -12.812 1 96.62 35 PRO B N 1
ATOM 4342 C CA . PRO B 1 35 ? 1.874 5.344 -13.445 1 96.62 35 PRO B CA 1
ATOM 4343 C C . PRO B 1 35 ? 0.654 4.656 -14.055 1 96.62 35 PRO B C 1
ATOM 4345 O O . PRO B 1 35 ? -0.45 5.207 -14.016 1 96.62 35 PRO B O 1
ATOM 4348 N N . LYS B 1 36 ? 0.73 3.457 -14.562 1 97.38 36 LYS B N 1
ATOM 4349 C CA . LYS B 1 36 ? -0.369 2.807 -15.266 1 97.38 36 LYS B CA 1
ATOM 4350 C C . LYS B 1 36 ? -1.42 2.285 -14.289 1 97.38 36 LYS B C 1
ATOM 4352 O O . LYS B 1 36 ? -2.533 1.941 -14.695 1 97.38 36 LYS B O 1
ATOM 4357 N N . GLY B 1 37 ? -1.062 2.266 -13.008 1 97.56 37 GLY B N 1
ATOM 4358 C CA . GLY B 1 37 ? -2.016 1.804 -12.008 1 97.56 37 GLY B CA 1
ATOM 4359 C C . GLY B 1 37 ? -2.998 2.877 -11.578 1 97.56 37 GLY B C 1
ATOM 4360 O O . GLY B 1 37 ? -3.982 2.586 -10.898 1 97.56 37 GLY B O 1
ATOM 4361 N N . ALA B 1 38 ? -2.855 4.121 -12.031 1 96.62 38 ALA B N 1
ATOM 4362 C CA . ALA B 1 38 ? -3.527 5.293 -11.477 1 96.62 38 ALA B CA 1
ATOM 4363 C C . ALA B 1 38 ? -5.035 5.215 -11.695 1 96.62 38 ALA B C 1
ATOM 4365 O O . ALA B 1 38 ? -5.82 5.441 -10.773 1 96.62 38 ALA B O 1
ATOM 4366 N N . GLU B 1 39 ? -5.465 4.883 -12.883 1 96.38 39 GLU B N 1
ATOM 4367 C CA . GLU B 1 39 ? -6.891 4.867 -13.203 1 96.38 39 GLU B CA 1
ATOM 4368 C C . GLU B 1 39 ? -7.629 3.811 -12.391 1 96.38 39 GLU B C 1
ATOM 4370 O O . GLU B 1 39 ? -8.672 4.09 -11.797 1 96.38 39 GLU B O 1
ATOM 4375 N N . ALA B 1 40 ? -7.102 2.598 -12.336 1 97.5 40 ALA B N 1
ATOM 4376 C CA . ALA B 1 40 ? -7.73 1.512 -11.586 1 97.5 40 ALA B CA 1
ATOM 4377 C C . ALA B 1 40 ? -7.762 1.823 -10.094 1 97.5 40 ALA B C 1
ATOM 4379 O O . ALA B 1 40 ? -8.75 1.533 -9.414 1 97.5 40 ALA B O 1
ATOM 4380 N N . ARG B 1 41 ? -6.645 2.418 -9.594 1 98.06 41 ARG B N 1
ATOM 4381 C CA . ARG B 1 41 ? -6.586 2.828 -8.195 1 98.06 41 ARG B CA 1
ATOM 4382 C C . ARG B 1 41 ? -7.668 3.854 -7.879 1 98.06 41 ARG B C 1
ATOM 4384 O O . ARG B 1 41 ? -8.375 3.73 -6.875 1 98.06 41 ARG B O 1
ATOM 4391 N N . GLY B 1 42 ? -7.746 4.859 -8.742 1 96.62 42 GLY B N 1
ATOM 4392 C CA . GLY B 1 42 ? -8.773 5.879 -8.555 1 96.62 42 GLY B CA 1
ATOM 4393 C C . GLY B 1 42 ? -10.18 5.309 -8.523 1 96.62 42 GLY B C 1
ATOM 4394 O O . GLY B 1 42 ? -10.984 5.688 -7.68 1 96.62 42 GLY B O 1
ATOM 4395 N N . ALA B 1 43 ? -10.477 4.352 -9.391 1 97.19 43 ALA B N 1
ATOM 4396 C CA . ALA B 1 43 ? -11.797 3.721 -9.461 1 97.19 43 ALA B CA 1
ATOM 4397 C C . ALA B 1 43 ? -12.086 2.92 -8.195 1 97.19 43 ALA B C 1
ATOM 4399 O O . ALA B 1 43 ? -13.203 2.945 -7.68 1 97.19 43 ALA B O 1
ATOM 4400 N N . ALA B 1 44 ? -11.102 2.203 -7.707 1 98.19 44 ALA B N 1
ATOM 4401 C CA . ALA B 1 44 ? -11.258 1.404 -6.492 1 98.19 44 ALA B CA 1
ATOM 4402 C C . ALA B 1 44 ? -11.539 2.293 -5.285 1 98.19 44 ALA B C 1
ATOM 4404 O O . ALA B 1 44 ? -12.453 2.012 -4.5 1 98.19 44 ALA B O 1
ATOM 4405 N N . MET B 1 45 ? -10.805 3.373 -5.156 1 97.81 45 MET B N 1
ATOM 4406 C CA . MET B 1 45 ? -10.992 4.305 -4.051 1 97.81 45 MET B CA 1
ATOM 4407 C C . MET B 1 45 ? -12.367 4.953 -4.113 1 97.81 45 MET B C 1
ATOM 4409 O O . MET B 1 45 ? -13.062 5.051 -3.096 1 97.81 45 MET B O 1
ATOM 4413 N N . ALA B 1 46 ? -12.742 5.355 -5.305 1 96.12 46 ALA B N 1
ATOM 4414 C CA . ALA B 1 46 ? -14.047 5.988 -5.488 1 96.12 46 ALA B CA 1
ATOM 4415 C C . ALA B 1 46 ? -15.172 5.047 -5.086 1 96.12 46 ALA B C 1
ATOM 4417 O O . ALA B 1 46 ? -16.125 5.457 -4.426 1 96.12 46 ALA B O 1
ATOM 4418 N N . GLU B 1 47 ? -15.031 3.76 -5.48 1 97.56 47 GLU B N 1
ATOM 4419 C CA . GLU B 1 47 ? -16.062 2.775 -5.164 1 97.56 47 GLU B CA 1
ATOM 4420 C C . GLU B 1 47 ? -16.234 2.627 -3.654 1 97.56 47 GLU B C 1
ATOM 4422 O O . GLU B 1 47 ? -17.359 2.582 -3.154 1 97.56 47 GLU B O 1
ATOM 4427 N N . LEU B 1 48 ? -15.148 2.521 -2.928 1 98.06 48 LEU B N 1
ATOM 4428 C CA . LEU B 1 48 ? -15.219 2.363 -1.479 1 98.06 48 LEU B CA 1
ATOM 4429 C C . LEU B 1 48 ? -15.742 3.633 -0.818 1 98.06 48 LEU B C 1
ATOM 4431 O O . LEU B 1 48 ? -16.5 3.566 0.149 1 98.06 48 LEU B O 1
ATOM 4435 N N . GLN B 1 49 ? -15.336 4.801 -1.344 1 95.81 49 GLN B N 1
ATOM 4436 C CA . GLN B 1 49 ? -15.805 6.074 -0.813 1 95.81 49 GLN B CA 1
ATOM 4437 C C . GLN B 1 49 ? -17.328 6.203 -0.957 1 95.81 49 GLN B C 1
ATOM 4439 O O . GLN B 1 49 ? -18 6.723 -0.063 1 95.81 49 GLN B O 1
ATOM 4444 N N . VAL B 1 50 ? -17.844 5.785 -2.08 1 95.06 50 VAL B N 1
ATOM 4445 C CA . VAL B 1 50 ? -19.281 5.805 -2.295 1 95.06 50 VAL B CA 1
ATOM 4446 C C . VAL B 1 50 ? -19.969 4.938 -1.247 1 95.06 50 VAL B C 1
ATOM 4448 O O . VAL B 1 50 ? -20.984 5.34 -0.664 1 95.06 50 VAL B O 1
ATOM 4451 N N . HIS B 1 51 ? -19.422 3.777 -0.986 1 96.88 51 HIS B N 1
ATOM 4452 C CA . HIS B 1 51 ? -20 2.879 0.006 1 96.88 51 HIS B CA 1
ATOM 4453 C C . HIS B 1 51 ? -19.984 3.508 1.396 1 96.88 51 HIS B C 1
ATOM 4455 O O . HIS B 1 51 ? -20.984 3.447 2.123 1 96.88 51 HIS B O 1
ATOM 4461 N N . MET B 1 52 ? -18.938 4.09 1.776 1 97.56 52 MET B N 1
ATOM 4462 C CA . MET B 1 52 ? -18.828 4.77 3.064 1 97.56 52 MET B CA 1
ATOM 4463 C C . MET B 1 52 ? -19.844 5.898 3.174 1 97.56 52 MET B C 1
ATOM 4465 O O . MET B 1 52 ? -20.484 6.07 4.219 1 97.56 52 MET B O 1
ATOM 4469 N N . HIS B 1 53 ? -19.953 6.633 2.084 1 95.25 53 HIS B N 1
ATOM 4470 C CA . HIS B 1 53 ? -20.922 7.723 2.045 1 95.25 53 HIS B CA 1
ATOM 4471 C C . HIS B 1 53 ? -22.344 7.207 2.242 1 95.25 53 HIS B C 1
ATOM 4473 O O . HIS B 1 53 ? -23.125 7.82 2.957 1 95.25 53 HIS B O 1
ATOM 4479 N N . GLU B 1 54 ? -22.641 6.082 1.617 1 95.88 54 GLU B N 1
ATOM 4480 C CA . GLU B 1 54 ? -23.953 5.461 1.772 1 95.88 54 GLU B CA 1
ATOM 4481 C C . GLU B 1 54 ? -24.219 5.094 3.229 1 95.88 54 GLU B C 1
ATOM 4483 O O . GLU B 1 54 ? -25.328 5.277 3.727 1 95.88 54 GLU B O 1
ATOM 4488 N N . ILE B 1 55 ? -23.219 4.609 3.904 1 97.31 55 ILE B N 1
ATOM 4489 C CA . ILE B 1 55 ? -23.359 4.18 5.293 1 97.31 55 ILE B CA 1
ATOM 4490 C C . ILE B 1 55 ? -23.641 5.395 6.176 1 97.31 55 ILE B C 1
ATOM 4492 O O . ILE B 1 55 ? -24.625 5.402 6.938 1 97.31 55 ILE B O 1
ATOM 4496 N N . ILE B 1 56 ? -22.859 6.418 6.023 1 97.31 56 ILE B N 1
ATOM 4497 C CA . ILE B 1 56 ? -22.922 7.527 6.969 1 97.31 56 ILE B CA 1
ATOM 4498 C C . ILE B 1 56 ? -24.156 8.383 6.68 1 97.31 56 ILE B C 1
ATOM 4500 O O . ILE B 1 56 ? -24.672 9.047 7.578 1 97.31 56 ILE B O 1
ATOM 4504 N N . THR B 1 57 ? -24.688 8.336 5.445 1 96 57 THR B N 1
ATOM 4505 C CA . THR B 1 57 ? -25.844 9.156 5.09 1 96 57 THR B CA 1
ATOM 4506 C C . THR B 1 57 ? -27.141 8.352 5.176 1 96 57 THR B C 1
ATOM 4508 O O . THR B 1 57 ? -28.203 8.844 4.812 1 96 57 THR B O 1
ATOM 4511 N N . SER B 1 58 ? -27.047 7.098 5.621 1 96.5 58 SER B N 1
ATOM 4512 C CA . SER B 1 58 ? -28.234 6.242 5.695 1 96.5 58 SER B CA 1
ATOM 4513 C C . SER B 1 58 ? -29.25 6.793 6.691 1 96.5 58 SER B C 1
ATOM 4515 O O . SER B 1 58 ? -28.875 7.344 7.73 1 96.5 58 SER B O 1
ATOM 4517 N N . PRO B 1 59 ? -30.547 6.57 6.465 1 96.81 59 PRO B N 1
ATOM 4518 C CA . PRO B 1 59 ? -31.578 6.969 7.426 1 96.81 59 PRO B CA 1
ATOM 4519 C C . PRO B 1 59 ? -31.422 6.273 8.781 1 96.81 59 PRO B C 1
ATOM 4521 O O . PRO B 1 59 ? -31.703 6.867 9.82 1 96.81 59 PRO B O 1
ATOM 4524 N N . LYS B 1 60 ? -30.969 5.098 8.695 1 96.81 60 LYS B N 1
ATOM 4525 C CA . LYS B 1 60 ? -30.766 4.336 9.922 1 96.81 60 LYS B CA 1
ATOM 4526 C C . LYS B 1 60 ? -29.766 5.035 10.844 1 96.81 60 LYS B C 1
ATOM 4528 O O . LYS B 1 60 ? -29.953 5.086 12.055 1 96.81 60 LYS B O 1
ATOM 4533 N N . LEU B 1 61 ? -28.703 5.57 10.289 1 97.62 61 LEU B N 1
ATOM 4534 C CA . LEU B 1 61 ? -27.703 6.242 11.102 1 97.62 61 LEU B CA 1
ATOM 4535 C C . LEU B 1 61 ? -28.266 7.52 11.711 1 97.62 61 LEU B C 1
ATOM 4537 O O . LEU B 1 61 ? -27.953 7.844 12.867 1 97.62 61 LEU B O 1
ATOM 4541 N N . GLN B 1 62 ? -29 8.234 10.945 1 96.88 62 GLN B N 1
ATOM 4542 C CA . GLN B 1 62 ? -29.641 9.43 11.469 1 96.88 62 GLN B CA 1
ATOM 4543 C C . GLN B 1 62 ? -30.531 9.102 12.664 1 96.88 62 GLN B C 1
ATOM 4545 O O . GLN B 1 62 ? -30.516 9.82 13.664 1 96.88 62 GLN B O 1
ATOM 4550 N N . GLN B 1 63 ? -31.234 7.996 12.555 1 97.75 63 GLN B N 1
ATOM 4551 C CA . GLN B 1 63 ? -32.125 7.555 13.633 1 97.75 63 GLN B CA 1
ATOM 4552 C C . GLN B 1 63 ? -31.312 7.148 14.867 1 97.75 63 GLN B C 1
ATOM 4554 O O . GLN B 1 63 ? -31.688 7.488 15.992 1 97.75 63 GLN B O 1
ATOM 4559 N N . LEU B 1 64 ? -30.25 6.414 14.617 1 98.06 64 LEU B N 1
ATOM 4560 C CA . LEU B 1 64 ? -29.406 5.984 15.719 1 98.06 64 LEU B CA 1
ATOM 4561 C C . LEU B 1 64 ? -28.812 7.184 16.453 1 98.06 64 LEU B C 1
ATOM 4563 O O . LEU B 1 64 ? -28.734 7.191 17.688 1 98.06 64 LEU B O 1
ATOM 4567 N N . LEU B 1 65 ? -28.391 8.195 15.711 1 98.19 65 LEU B N 1
ATOM 4568 C CA . LEU B 1 65 ? -27.828 9.406 16.312 1 98.19 65 LEU B CA 1
ATOM 4569 C C . LEU B 1 65 ? -28.859 10.117 17.172 1 98.19 65 LEU B C 1
ATOM 4571 O O . LEU B 1 65 ? -28.578 10.5 18.312 1 98.19 65 LEU B O 1
ATOM 4575 N N . ALA B 1 66 ? -30.047 10.258 16.672 1 97.5 66 ALA B N 1
ATOM 4576 C CA . ALA B 1 66 ? -31.125 10.922 17.406 1 97.5 66 ALA B CA 1
ATOM 4577 C C . ALA B 1 66 ? -31.438 10.18 18.703 1 97.5 66 ALA B C 1
ATOM 4579 O O . ALA B 1 66 ? -31.594 10.797 19.766 1 97.5 66 ALA B O 1
ATOM 4580 N N . GLU B 1 67 ? -31.516 8.891 18.578 1 97.62 67 GLU B N 1
ATOM 4581 C CA . GLU B 1 67 ? -31.812 8.062 19.734 1 97.62 67 GLU B CA 1
ATOM 4582 C C . GLU B 1 67 ? -30.703 8.148 20.781 1 97.62 67 GLU B C 1
ATOM 4584 O O . GLU B 1 67 ? -30.984 8.266 21.984 1 97.62 67 GLU B O 1
ATOM 4589 N N . ALA B 1 68 ? -29.5 8.023 20.328 1 98.06 68 ALA B N 1
ATOM 4590 C CA . ALA B 1 68 ? -28.375 8.086 21.25 1 98.06 68 ALA B CA 1
ATOM 4591 C C . ALA B 1 68 ? -28.297 9.453 21.938 1 98.06 68 ALA B C 1
ATOM 4593 O O . ALA B 1 68 ? -27.953 9.547 23.109 1 98.06 68 ALA B O 1
ATOM 4594 N N . GLU B 1 69 ? -28.578 10.5 21.203 1 97.44 69 GLU B N 1
ATOM 4595 C CA . GLU B 1 69 ? -28.531 11.859 21.734 1 97.44 69 GLU B CA 1
ATOM 4596 C C . GLU B 1 69 ? -29.609 12.078 22.781 1 97.44 69 GLU B C 1
ATOM 4598 O O . GLU B 1 69 ? -29.406 12.797 23.766 1 97.44 69 GLU B O 1
ATOM 4603 N N . THR B 1 70 ? -30.75 11.484 22.609 1 96.06 70 THR B N 1
ATOM 4604 C CA . THR B 1 70 ? -31.828 11.578 23.578 1 96.06 70 THR B CA 1
ATOM 4605 C C . THR B 1 70 ? -31.422 10.922 24.906 1 96.06 70 THR B C 1
ATOM 4607 O O . THR B 1 70 ? -31.828 11.391 25.969 1 96.06 70 THR B O 1
ATOM 4610 N N . GLY B 1 71 ? -30.688 9.867 24.797 1 93.31 71 GLY B N 1
ATOM 4611 C CA . GLY B 1 71 ? -30.25 9.148 26 1 93.31 71 GLY B CA 1
ATOM 4612 C C . GLY B 1 71 ? -28.844 9.516 26.438 1 93.31 71 GLY B C 1
ATOM 4613 O O . GLY B 1 71 ? -28.156 8.711 27.062 1 93.31 71 GLY B O 1
ATOM 4614 N N . SER B 1 72 ? -28.359 10.68 26.094 1 92.38 72 SER B N 1
ATOM 4615 C CA . SER B 1 72 ? -26.969 11.062 26.281 1 92.38 72 SER B CA 1
ATOM 4616 C C . SER B 1 72 ? -26.609 11.094 27.766 1 92.38 72 SER B C 1
ATOM 4618 O O . SER B 1 72 ? -25.438 10.938 28.125 1 92.38 72 SER B O 1
ATOM 4620 N N . ASN B 1 73 ? -27.5 11.18 28.625 1 93.5 73 ASN B N 1
ATOM 4621 C CA . ASN B 1 73 ? -27.266 11.219 30.062 1 93.5 73 ASN B CA 1
ATOM 4622 C C . ASN B 1 73 ? -26.766 9.875 30.594 1 93.5 73 ASN B C 1
ATOM 4624 O O . ASN B 1 73 ? -26.203 9.812 31.688 1 93.5 73 ASN B O 1
ATOM 4628 N N . GLU B 1 74 ? -26.969 8.82 29.828 1 94.81 74 GLU B N 1
ATOM 4629 C CA . GLU B 1 74 ? -26.531 7.484 30.219 1 94.81 74 GLU B CA 1
ATOM 4630 C C . GLU B 1 74 ? -25.078 7.23 29.797 1 94.81 74 GLU B C 1
ATOM 4632 O O . GLU B 1 74 ? -24.453 6.262 30.234 1 94.81 74 GLU B O 1
ATOM 4637 N N . LEU B 1 75 ? -24.578 8.102 29.062 1 96.94 75 LEU B N 1
ATOM 4638 C CA . LEU B 1 75 ? -23.219 7.938 28.531 1 96.94 75 LEU B CA 1
ATOM 4639 C C . LEU B 1 75 ? -22.203 8.602 29.438 1 96.94 75 LEU B C 1
ATOM 4641 O O . LEU B 1 75 ? -22.484 9.625 30.062 1 96.94 75 LEU B O 1
ATOM 4645 N N . ASP B 1 76 ? -21.016 7.953 29.609 1 96.12 76 ASP B N 1
ATOM 4646 C CA . ASP B 1 76 ? -19.938 8.617 30.344 1 96.12 76 ASP B CA 1
ATOM 4647 C C . ASP B 1 76 ? -19.359 9.766 29.531 1 96.12 76 ASP B C 1
ATOM 4649 O O . ASP B 1 76 ? -19.812 10.055 28.422 1 96.12 76 ASP B O 1
ATOM 4653 N N . LEU B 1 77 ? -18.438 10.477 30.062 1 96.31 77 LEU B N 1
ATOM 4654 C CA . LEU B 1 77 ? -17.922 11.711 29.484 1 96.31 77 LEU B CA 1
ATOM 4655 C C . LEU B 1 77 ? -17.281 11.445 28.125 1 96.31 77 LEU B C 1
ATOM 4657 O O . LEU B 1 77 ? -17.5 12.195 27.172 1 96.31 77 LEU B O 1
ATOM 4661 N N . LEU B 1 78 ? -16.5 10.398 28.016 1 97.56 78 LEU B N 1
ATOM 4662 C CA . LEU B 1 78 ? -15.812 10.078 26.766 1 97.56 78 LEU B CA 1
ATOM 4663 C C . LEU B 1 78 ? -16.797 9.617 25.719 1 97.56 78 LEU B C 1
ATOM 4665 O O . LEU B 1 78 ? -16.656 9.953 24.531 1 97.56 78 LEU B O 1
ATOM 4669 N N . GLN B 1 79 ? -17.781 8.867 26.109 1 98 79 GLN B N 1
ATOM 4670 C CA . GLN B 1 79 ? -18.828 8.422 25.172 1 98 79 GLN B CA 1
ATOM 4671 C C . GLN B 1 79 ? -19.625 9.602 24.641 1 98 79 GLN B C 1
ATOM 4673 O O . GLN B 1 79 ? -20 9.625 23.469 1 98 79 GLN B O 1
ATOM 4678 N N . ARG B 1 80 ? -19.891 10.523 25.484 1 98 80 ARG B N 1
ATOM 4679 C CA . ARG B 1 80 ? -20.594 11.727 25.047 1 98 80 ARG B CA 1
ATOM 4680 C C . ARG B 1 80 ? -19.766 12.508 24.047 1 98 80 ARG B C 1
ATOM 4682 O O . ARG B 1 80 ? -20.297 13.023 23.062 1 98 80 ARG B O 1
ATOM 4689 N N . ALA B 1 81 ? -18.484 12.656 24.344 1 98 81 ALA B N 1
ATOM 4690 C CA . ALA B 1 81 ? -17.578 13.32 23.406 1 98 81 ALA B CA 1
ATOM 4691 C C . ALA B 1 81 ? -17.547 12.586 22.062 1 98 81 ALA B C 1
ATOM 4693 O O . ALA B 1 81 ? -17.562 13.227 21 1 98 81 ALA B O 1
ATOM 4694 N N . ASN B 1 82 ? -17.531 11.297 22.141 1 98.44 82 ASN B N 1
ATOM 4695 C CA . ASN B 1 82 ? -17.516 10.492 20.938 1 98.44 82 ASN B CA 1
ATOM 4696 C C . ASN B 1 82 ? -18.797 10.688 20.125 1 98.44 82 ASN B C 1
ATOM 4698 O O . ASN B 1 82 ? -18.75 10.805 18.891 1 98.44 82 ASN B O 1
ATOM 4702 N N . LEU B 1 83 ? -19.922 10.695 20.828 1 98.5 83 LEU B N 1
ATOM 4703 C CA . LEU B 1 83 ? -21.203 10.922 20.188 1 98.5 83 LEU B CA 1
ATOM 4704 C C . LEU B 1 83 ? -21.219 12.281 19.484 1 98.5 83 LEU B C 1
ATOM 4706 O O . LEU B 1 83 ? -21.75 12.414 18.391 1 98.5 83 LEU B O 1
ATOM 4710 N N . ARG B 1 84 ? -20.656 13.312 20.125 1 97.69 84 ARG B N 1
ATOM 4711 C CA . ARG B 1 84 ? -20.547 14.641 19.516 1 97.69 84 ARG B CA 1
ATOM 4712 C C . ARG B 1 84 ? -19.766 14.586 18.219 1 97.69 84 ARG B C 1
ATOM 4714 O O . ARG B 1 84 ? -20.172 15.18 17.219 1 97.69 84 ARG B O 1
ATOM 4721 N N . GLU B 1 85 ? -18.688 13.836 18.234 1 98.06 85 GLU B N 1
ATOM 4722 C CA . GLU B 1 85 ? -17.844 13.742 17.047 1 98.06 85 GLU B CA 1
ATOM 4723 C C . GLU B 1 85 ? -18.516 12.891 15.961 1 98.06 85 GLU B C 1
ATOM 4725 O O . GLU B 1 85 ? -18.344 13.148 14.766 1 98.06 85 GLU B O 1
ATOM 4730 N N . MET B 1 86 ? -19.266 11.883 16.359 1 98.38 86 MET B N 1
ATOM 4731 C CA . MET B 1 86 ? -20.062 11.117 15.398 1 98.38 86 MET B CA 1
ATOM 4732 C C . MET B 1 86 ? -21.062 12.023 14.688 1 98.38 86 MET B C 1
ATOM 4734 O O . MET B 1 86 ? -21.203 11.953 13.461 1 98.38 86 MET B O 1
ATOM 4738 N N . ARG B 1 87 ? -21.719 12.844 15.469 1 97.44 87 ARG B N 1
ATOM 4739 C CA . ARG B 1 87 ? -22.656 13.805 14.914 1 97.44 87 ARG B CA 1
ATOM 4740 C C . ARG B 1 87 ? -21.984 14.727 13.914 1 97.44 87 ARG B C 1
ATOM 4742 O O . ARG B 1 87 ? -22.5 14.977 12.828 1 97.44 87 ARG B O 1
ATOM 4749 N N . ARG B 1 88 ? -20.859 15.188 14.242 1 96.38 88 ARG B N 1
ATOM 4750 C CA . ARG B 1 88 ? -20.109 16.078 13.359 1 96.38 88 ARG B CA 1
ATOM 4751 C C . ARG B 1 88 ? -19.75 15.367 12.055 1 96.38 88 ARG B C 1
ATOM 4753 O O . ARG B 1 88 ? -19.906 15.938 10.977 1 96.38 88 ARG B O 1
ATOM 4760 N N . SER B 1 89 ? -19.266 14.172 12.188 1 96.81 89 SER B N 1
ATOM 4761 C CA . SER B 1 89 ? -18.922 13.391 11 1 96.81 89 SER B CA 1
ATOM 4762 C C . SER B 1 89 ? -20.141 13.211 10.094 1 96.81 89 SER B C 1
ATOM 4764 O O . SER B 1 89 ? -20.031 13.32 8.867 1 96.81 89 SER B O 1
ATOM 4766 N N . TRP B 1 90 ? -21.234 12.914 10.711 1 97.19 90 TRP B N 1
ATOM 4767 C CA . TRP B 1 90 ? -22.484 12.766 9.977 1 97.19 90 TRP B CA 1
ATOM 4768 C C . TRP B 1 90 ? -22.859 14.062 9.273 1 97.19 90 TRP B C 1
ATOM 4770 O O . TRP B 1 90 ? -23.234 14.055 8.102 1 97.19 90 TRP B O 1
ATOM 4780 N N . GLU B 1 91 ? -22.75 15.172 9.938 1 94.31 91 GLU B N 1
ATOM 4781 C CA . GLU B 1 91 ? -23.125 16.484 9.391 1 94.31 91 GLU B CA 1
ATOM 4782 C C . GLU B 1 91 ? -22.25 16.844 8.195 1 94.31 91 GLU B C 1
ATOM 4784 O O . GLU B 1 91 ? -22.734 17.422 7.219 1 94.31 91 GLU B O 1
ATOM 4789 N N . MET B 1 92 ? -21.062 16.516 8.281 1 92.19 92 MET B N 1
ATOM 4790 C CA . MET B 1 92 ? -20.109 16.828 7.207 1 92.19 92 MET B CA 1
ATOM 4791 C C . MET B 1 92 ? -20.531 16.156 5.906 1 92.19 92 MET B C 1
ATOM 4793 O O . MET B 1 92 ? -20.328 16.703 4.82 1 92.19 92 MET B O 1
ATOM 4797 N N . GLU B 1 93 ? -21.203 15.039 6.035 1 92 93 GLU B N 1
ATOM 4798 C CA . GLU B 1 93 ? -21.547 14.25 4.855 1 92 93 GLU B CA 1
ATOM 4799 C C . GLU B 1 93 ? -23 14.461 4.453 1 92 93 GLU B C 1
ATOM 4801 O O . GLU B 1 93 ? -23.391 14.141 3.326 1 92 93 GLU B O 1
ATOM 4806 N N . ASN B 1 94 ? -23.812 14.977 5.355 1 92.31 94 ASN B N 1
ATOM 4807 C CA . ASN B 1 94 ? -25.25 14.945 5.133 1 92.31 94 ASN B CA 1
ATOM 4808 C C . ASN B 1 94 ? -25.812 16.359 4.926 1 92.31 94 ASN B C 1
ATOM 4810 O O . ASN B 1 94 ? -26.953 16.516 4.496 1 92.31 94 ASN B O 1
ATOM 4814 N N . LEU B 1 95 ? -24.969 17.359 5.117 1 91.38 95 LEU B N 1
ATOM 4815 C CA . LEU B 1 95 ? -25.484 18.719 5.062 1 91.38 95 LEU B CA 1
ATOM 4816 C C . LEU B 1 95 ? -25.641 19.188 3.617 1 91.38 95 LEU B C 1
ATOM 4818 O O . LEU B 1 95 ? -26.406 20.109 3.338 1 91.38 95 LEU B O 1
ATOM 4822 N N . LEU B 1 96 ? -24.906 18.547 2.668 1 93.5 96 LEU B N 1
ATOM 4823 C CA . LEU B 1 96 ? -24.922 19 1.278 1 93.5 96 LEU B CA 1
ATOM 4824 C C . LEU B 1 96 ? -25.797 18.078 0.425 1 93.5 96 LEU B C 1
ATOM 4826 O O . LEU B 1 96 ? -25.719 16.859 0.537 1 93.5 96 LEU B O 1
ATOM 4830 N N . PRO B 1 97 ? -26.609 18.625 -0.433 1 93.56 97 PRO B N 1
ATOM 4831 C CA . PRO B 1 97 ? -27.391 17.812 -1.371 1 93.56 97 PRO B CA 1
ATOM 4832 C C . PRO B 1 97 ? -26.5 17 -2.324 1 93.56 97 PRO B C 1
ATOM 4834 O O . PRO B 1 97 ? -25.438 17.484 -2.719 1 93.56 97 PRO B O 1
ATOM 4837 N N . GLU B 1 98 ? -26.984 15.898 -2.688 1 89.94 98 GLU B N 1
ATOM 4838 C CA . GLU B 1 98 ? -26.25 15.031 -3.602 1 89.94 98 GLU B CA 1
ATOM 4839 C C . GLU B 1 98 ? -25.875 15.766 -4.887 1 89.94 98 GLU B C 1
ATOM 4841 O O . GLU B 1 98 ? -24.781 15.586 -5.426 1 89.94 98 GLU B O 1
ATOM 4846 N N . SER B 1 99 ? -26.75 16.484 -5.387 1 94.12 99 SER B N 1
ATOM 4847 C CA . SER B 1 99 ? -26.531 17.234 -6.617 1 94.12 99 SER B CA 1
ATOM 4848 C C . SER B 1 99 ? -25.375 18.219 -6.453 1 94.12 99 SER B C 1
ATOM 4850 O O . SER B 1 99 ? -24.594 18.438 -7.383 1 94.12 99 SER B O 1
ATOM 4852 N N . PHE B 1 100 ? -25.297 18.859 -5.328 1 95.75 100 PHE B N 1
ATOM 4853 C CA . PHE B 1 100 ? -24.203 19.797 -5.047 1 95.75 100 PHE B CA 1
ATOM 4854 C C . PHE B 1 100 ? -22.875 19.062 -5.004 1 95.75 100 PHE B C 1
ATOM 4856 O O . PHE B 1 100 ? -21.891 19.531 -5.582 1 95.75 100 PHE B O 1
ATOM 4863 N N . VAL B 1 101 ? -22.891 17.953 -4.316 1 92.5 101 VAL B N 1
ATOM 4864 C CA . VAL B 1 101 ? -21.672 17.156 -4.164 1 92.5 101 VAL B CA 1
ATOM 4865 C C . VAL B 1 101 ? -21.172 16.719 -5.535 1 92.5 101 VAL B C 1
ATOM 4867 O O . VAL B 1 101 ? -19.969 16.703 -5.793 1 92.5 101 VAL B O 1
ATOM 4870 N N . GLU B 1 102 ? -22.031 16.312 -6.371 1 91.31 102 GLU B N 1
ATOM 4871 C CA . GLU B 1 102 ? -21.672 15.906 -7.727 1 91.31 102 GLU B CA 1
ATOM 4872 C C . GLU B 1 102 ? -21.031 17.062 -8.492 1 91.31 102 GLU B C 1
ATOM 4874 O O . GLU B 1 102 ? -19.984 16.891 -9.117 1 91.31 102 GLU B O 1
ATOM 4879 N N . ARG B 1 103 ? -21.641 18.188 -8.453 1 95.12 103 ARG B N 1
ATOM 4880 C CA . ARG B 1 103 ? -21.109 19.375 -9.109 1 95.12 103 ARG B CA 1
ATOM 4881 C C . ARG B 1 103 ? -19.734 19.734 -8.562 1 95.12 103 ARG B C 1
ATOM 4883 O O . ARG B 1 103 ? -18.812 20.062 -9.32 1 95.12 103 ARG B O 1
ATOM 4890 N N . LYS B 1 104 ? -19.609 19.703 -7.316 1 95.88 104 LYS B N 1
ATOM 4891 C CA . LYS B 1 104 ? -18.344 20.016 -6.637 1 95.88 104 LYS B CA 1
ATOM 4892 C C . LYS B 1 104 ? -17.234 19.078 -7.082 1 95.88 104 LYS B C 1
ATOM 4894 O O . LYS B 1 104 ? -16.125 19.531 -7.406 1 95.88 104 LYS B O 1
ATOM 4899 N N . THR B 1 105 ? -17.562 17.828 -7.074 1 90.69 105 THR B N 1
ATOM 4900 C CA . THR B 1 105 ? -16.562 16.828 -7.438 1 90.69 105 THR B CA 1
ATOM 4901 C C . THR B 1 105 ? -16.094 17.047 -8.867 1 90.69 105 THR B C 1
ATOM 4903 O O . THR B 1 105 ? -14.883 17.047 -9.133 1 90.69 105 THR B O 1
ATOM 4906 N N . ILE B 1 106 ? -16.938 17.203 -9.789 1 92.69 106 ILE B N 1
ATOM 4907 C CA . ILE B 1 106 ? -16.625 17.406 -11.195 1 92.69 106 ILE B CA 1
ATOM 4908 C C . ILE B 1 106 ? -15.789 18.672 -11.359 1 92.69 106 ILE B C 1
ATOM 4910 O O . ILE B 1 106 ? -14.734 18.656 -12 1 92.69 106 ILE B O 1
ATOM 4914 N N . LEU B 1 107 ? -16.188 19.688 -10.719 1 96.12 107 LEU B N 1
ATOM 4915 C CA . LEU B 1 107 ? -15.531 20.984 -10.875 1 96.12 107 LEU B CA 1
ATOM 4916 C C . LEU B 1 107 ? -14.133 20.953 -10.273 1 96.12 107 LEU B C 1
ATOM 4918 O O . LEU B 1 107 ? -13.172 21.406 -10.906 1 96.12 107 LEU B O 1
ATOM 4922 N N . THR B 1 108 ? -14 20.438 -9.141 1 95.56 108 THR B N 1
ATOM 4923 C CA . THR B 1 108 ? -12.711 20.484 -8.453 1 95.56 108 THR B CA 1
ATOM 4924 C C . THR B 1 108 ? -11.703 19.562 -9.133 1 95.56 108 THR B C 1
ATOM 4926 O O . THR B 1 108 ? -10.508 19.875 -9.18 1 95.56 108 THR B O 1
ATOM 4929 N N . THR B 1 109 ? -12.148 18.453 -9.625 1 90.12 109 THR B N 1
ATOM 4930 C CA . THR B 1 109 ? -11.258 17.562 -10.367 1 90.12 109 THR B CA 1
ATOM 4931 C C . THR B 1 109 ? -10.711 18.25 -11.609 1 90.12 109 THR B C 1
ATOM 4933 O O . THR B 1 109 ? -9.5 18.234 -11.859 1 90.12 109 THR B O 1
ATOM 4936 N N . ASN B 1 110 ? -11.492 18.875 -12.305 1 94.31 110 ASN B N 1
ATOM 4937 C CA . ASN B 1 110 ? -11.094 19.578 -13.516 1 94.31 110 ASN B CA 1
ATOM 4938 C C . ASN B 1 110 ? -10.266 20.812 -13.195 1 94.31 110 ASN B C 1
ATOM 4940 O O . ASN B 1 110 ? -9.344 21.156 -13.938 1 94.31 110 ASN B O 1
ATOM 4944 N N . ALA B 1 111 ? -10.648 21.406 -12.125 1 97.38 111 ALA B N 1
ATOM 4945 C CA . ALA B 1 111 ? -9.992 22.656 -11.742 1 97.38 111 ALA B CA 1
ATOM 4946 C C . ALA B 1 111 ? -8.516 22.422 -11.406 1 97.38 111 ALA B C 1
ATOM 4948 O O . ALA B 1 111 ? -7.66 23.25 -11.742 1 97.38 111 ALA B O 1
ATOM 4949 N N . GLN B 1 112 ? -8.219 21.422 -10.773 1 96 112 GLN B N 1
ATOM 4950 C CA . GLN B 1 112 ? -6.84 21.125 -10.398 1 96 112 GLN B CA 1
ATOM 4951 C C . GLN B 1 112 ? -5.969 20.906 -11.633 1 96 112 GLN B C 1
ATOM 4953 O O . GLN B 1 112 ? -4.836 21.406 -11.688 1 96 112 GLN B O 1
ATOM 4958 N N . GLN B 1 113 ? -6.461 20.234 -12.586 1 94.25 113 GLN B N 1
ATOM 4959 C CA . GLN B 1 113 ? -5.723 20 -13.82 1 94.25 113 GLN B CA 1
ATOM 4960 C C . GLN B 1 113 ? -5.492 21.297 -14.586 1 94.25 113 GLN B C 1
ATOM 4962 O O . GLN B 1 113 ? -4.383 21.547 -15.062 1 94.25 113 GLN B O 1
ATOM 4967 N N . LEU B 1 114 ? -6.52 22 -14.641 1 96.94 114 LEU B N 1
ATOM 4968 C CA . LEU B 1 114 ? -6.418 23.281 -15.344 1 96.94 114 LEU B CA 1
ATOM 4969 C C . LEU B 1 114 ? -5.473 24.219 -14.625 1 96.94 114 LEU B C 1
ATOM 4971 O O . LEU B 1 114 ? -4.703 24.938 -15.258 1 96.94 114 LEU B O 1
ATOM 4975 N N . TRP B 1 115 ? -5.531 24.219 -13.32 1 97.88 115 TRP B N 1
ATOM 4976 C CA . TRP B 1 115 ? -4.66 25.062 -12.508 1 97.88 115 TRP B CA 1
ATOM 4977 C C . TRP B 1 115 ? -3.193 24.75 -12.773 1 97.88 115 TRP B C 1
ATOM 4979 O O . TRP B 1 115 ? -2.375 25.656 -12.945 1 97.88 115 TRP B O 1
ATOM 4989 N N . LYS B 1 116 ? -2.82 23.531 -12.82 1 95.88 116 LYS B N 1
ATOM 4990 C CA . LYS B 1 116 ? -1.441 23.125 -13.07 1 95.88 116 LYS B CA 1
ATOM 4991 C C . LYS B 1 116 ? -0.929 23.703 -14.383 1 95.88 116 LYS B C 1
ATOM 4993 O O . LYS B 1 116 ? 0.184 24.234 -14.445 1 95.88 116 LYS B O 1
ATOM 4998 N N . LYS B 1 117 ? -1.763 23.562 -15.359 1 97.19 117 LYS B N 1
ATOM 4999 C CA . LYS B 1 117 ? -1.405 24.094 -16.672 1 97.19 117 LYS B CA 1
ATOM 5000 C C . LYS B 1 117 ? -1.277 25.609 -16.641 1 97.19 117 LYS B C 1
ATOM 5002 O O . LYS B 1 117 ? -0.288 26.172 -17.109 1 97.19 117 LYS B O 1
ATOM 5007 N N . CYS B 1 118 ? -2.258 26.203 -16.047 1 98.19 118 CYS B N 1
ATOM 5008 C CA . CYS B 1 118 ? -2.299 27.656 -16.031 1 98.19 118 CYS B CA 1
ATOM 5009 C C . CYS B 1 118 ? -1.159 28.219 -15.188 1 98.19 118 CYS B C 1
ATOM 5011 O O . CYS B 1 118 ? -0.584 29.266 -15.531 1 98.19 118 CYS B O 1
ATOM 5013 N N . ARG B 1 119 ? -0.858 27.609 -14.078 1 97.88 119 ARG B N 1
ATOM 5014 C CA . ARG B 1 119 ? 0.273 28.047 -13.266 1 97.88 119 ARG B CA 1
ATOM 5015 C C . ARG B 1 119 ? 1.577 27.969 -14.055 1 97.88 119 ARG B C 1
ATOM 5017 O O . ARG B 1 119 ? 2.371 28.906 -14.055 1 97.88 119 ARG B O 1
ATOM 5024 N N . ALA B 1 120 ? 1.771 26.891 -14.703 1 97.06 120 ALA B N 1
ATOM 5025 C CA . ALA B 1 120 ? 2.992 26.688 -15.477 1 97.06 120 ALA B CA 1
ATOM 5026 C C . ALA B 1 120 ? 3.15 27.766 -16.547 1 97.06 120 ALA B C 1
ATOM 5028 O O . ALA B 1 120 ? 4.27 28.172 -16.859 1 97.06 120 ALA B O 1
ATOM 5029 N N . GLU B 1 121 ? 2.088 28.25 -17.047 1 97.94 121 GLU B N 1
ATOM 5030 C CA . GLU B 1 121 ? 2.102 29.203 -18.156 1 97.94 121 GLU B CA 1
ATOM 5031 C C . GLU B 1 121 ? 1.891 30.625 -17.656 1 97.94 121 GLU B C 1
ATOM 5033 O O . GLU B 1 121 ? 1.758 31.547 -18.453 1 97.94 121 GLU B O 1
ATOM 5038 N N . ASN B 1 122 ? 1.846 30.812 -16.359 1 98.12 122 ASN B N 1
ATOM 5039 C CA . ASN B 1 122 ? 1.551 32.094 -15.773 1 98.12 122 ASN B CA 1
ATOM 5040 C C . ASN B 1 122 ? 0.299 32.719 -16.391 1 98.12 122 ASN B C 1
ATOM 5042 O O . ASN B 1 122 ? 0.311 33.906 -16.781 1 98.12 122 ASN B O 1
ATOM 5046 N N . ASP B 1 123 ? -0.735 31.906 -16.516 1 97.94 123 ASP B N 1
ATOM 5047 C CA . ASP B 1 123 ? -1.94 32.25 -17.25 1 97.94 123 ASP B CA 1
ATOM 5048 C C . ASP B 1 123 ? -3.148 32.344 -16.312 1 97.94 123 ASP B C 1
ATOM 5050 O O . ASP B 1 123 ? -4.02 31.484 -16.344 1 97.94 123 ASP B O 1
ATOM 5054 N N . PHE B 1 124 ? -3.307 33.469 -15.672 1 98.12 124 PHE B N 1
ATOM 5055 C CA . PHE B 1 124 ? -4.461 33.656 -14.805 1 98.12 124 PHE B CA 1
ATOM 5056 C C . PHE B 1 124 ? -5.738 33.781 -15.617 1 98.12 124 PHE B C 1
ATOM 5058 O O . PHE B 1 124 ? -6.801 33.312 -15.203 1 98.12 124 PHE B O 1
ATOM 5065 N N . ALA B 1 125 ? -5.668 34.438 -16.672 1 97.88 125 ALA B N 1
ATOM 5066 C CA . ALA B 1 125 ? -6.828 34.656 -17.531 1 97.88 125 ALA B CA 1
ATOM 5067 C C . ALA B 1 125 ? -7.453 33.312 -17.938 1 97.88 125 ALA B C 1
ATOM 5069 O O . ALA B 1 125 ? -8.68 33.188 -18.031 1 97.88 125 ALA B O 1
ATOM 5070 N N . GLY B 1 126 ? -6.586 32.375 -18.234 1 98.25 126 GLY B N 1
ATOM 5071 C CA . GLY B 1 126 ? -7.066 31.031 -18.562 1 98.25 126 GLY B CA 1
ATOM 5072 C C . GLY B 1 126 ? -7.742 30.328 -17.406 1 98.25 126 GLY B C 1
ATOM 5073 O O . GLY B 1 126 ? -8.656 29.531 -17.609 1 98.25 126 GLY B O 1
ATOM 5074 N N . PHE B 1 127 ? -7.352 30.594 -16.156 1 98.44 127 PHE B N 1
ATOM 5075 C CA . PHE B 1 127 ? -7.895 29.938 -14.977 1 98.44 127 PHE B CA 1
ATOM 5076 C C . PHE B 1 127 ? -9.125 30.688 -14.461 1 98.44 127 PHE B C 1
ATOM 5078 O O . PHE B 1 127 ? -9.953 30.109 -13.758 1 98.44 127 PHE B O 1
ATOM 5085 N N . LEU B 1 128 ? -9.289 31.922 -14.859 1 98.5 128 LEU B N 1
ATOM 5086 C CA . LEU B 1 128 ? -10.266 32.844 -14.289 1 98.5 128 LEU B CA 1
ATOM 5087 C C . LEU B 1 128 ? -11.68 32.281 -14.406 1 98.5 128 LEU B C 1
ATOM 5089 O O . LEU B 1 128 ? -12.445 32.312 -13.438 1 98.5 128 LEU B O 1
ATOM 5093 N N . PRO B 1 129 ? -12.094 31.703 -15.578 1 98.5 129 PRO B N 1
ATOM 5094 C CA . PRO B 1 129 ? -13.453 31.172 -15.648 1 98.5 129 PRO B CA 1
ATOM 5095 C C . PRO B 1 129 ? -13.711 30.062 -14.617 1 98.5 129 PRO B C 1
ATOM 5097 O O . PRO B 1 129 ? -14.789 30.016 -14.016 1 98.5 129 PRO B O 1
ATOM 5100 N N . THR B 1 130 ? -12.719 29.234 -14.438 1 98.38 130 THR B N 1
ATOM 5101 C CA . THR B 1 130 ? -12.836 28.156 -13.461 1 98.38 130 THR B CA 1
ATOM 5102 C C . THR B 1 130 ? -12.836 28.719 -12.039 1 98.38 130 THR B C 1
ATOM 5104 O O . THR B 1 130 ? -13.594 28.25 -11.188 1 98.38 130 THR B O 1
ATOM 5107 N N . LEU B 1 131 ? -12 29.703 -11.789 1 98.44 131 LEU B N 1
ATOM 5108 C CA . LEU B 1 131 ? -11.969 30.312 -10.461 1 98.44 131 LEU B CA 1
ATOM 5109 C C . LEU B 1 131 ? -13.32 30.938 -10.125 1 98.44 131 LEU B C 1
ATOM 5111 O O . LEU B 1 131 ? -13.773 30.875 -8.977 1 98.44 131 LEU B O 1
ATOM 5115 N N . LYS B 1 132 ? -13.938 31.547 -11.07 1 98.5 132 LYS B N 1
ATOM 5116 C CA . LYS B 1 132 ? -15.266 32.125 -10.867 1 98.5 132 LYS B CA 1
ATOM 5117 C C . LYS B 1 132 ? -16.266 31.062 -10.445 1 98.5 132 LYS B C 1
ATOM 5119 O O . LYS B 1 132 ? -17.047 31.266 -9.516 1 98.5 132 LYS B O 1
ATOM 5124 N N . GLN B 1 133 ? -16.203 29.953 -11.117 1 98.38 133 GLN B N 1
ATOM 5125 C CA . GLN B 1 133 ? -17.094 28.844 -10.789 1 98.38 133 GLN B CA 1
ATOM 5126 C C . GLN B 1 133 ? -16.812 28.312 -9.391 1 98.38 133 GLN B C 1
ATOM 5128 O O . GLN B 1 133 ? -17.734 27.969 -8.648 1 98.38 133 GLN B O 1
ATOM 5133 N N . LEU B 1 134 ? -15.562 28.219 -9.039 1 98.38 134 LEU B N 1
ATOM 5134 C CA . LEU B 1 134 ? -15.18 27.734 -7.715 1 98.38 134 LEU B CA 1
ATOM 5135 C C . LEU B 1 134 ? -15.688 28.688 -6.629 1 98.38 134 LEU B C 1
ATOM 5137 O O . LEU B 1 134 ? -16.266 28.234 -5.637 1 98.38 134 LEU B O 1
ATOM 5141 N N . VAL B 1 135 ? -15.508 29.969 -6.852 1 98.38 135 VAL B N 1
ATOM 5142 C CA . VAL B 1 135 ? -15.945 30.953 -5.871 1 98.38 135 VAL B CA 1
ATOM 5143 C C . VAL B 1 135 ? -17.453 30.859 -5.668 1 98.38 135 VAL B C 1
ATOM 5145 O O . VAL B 1 135 ? -17.922 30.844 -4.531 1 98.38 135 VAL B O 1
ATOM 5148 N N . GLU B 1 136 ? -18.156 30.766 -6.723 1 98.25 136 GLU B N 1
ATOM 5149 C CA . GLU B 1 136 ? -19.609 30.625 -6.629 1 98.25 136 GLU B CA 1
ATOM 5150 C C . GLU B 1 136 ? -20 29.344 -5.902 1 98.25 136 GLU B C 1
ATOM 5152 O O . GLU B 1 136 ? -20.922 29.344 -5.078 1 98.25 136 GLU B O 1
ATOM 5157 N N . LEU B 1 137 ? -19.344 28.312 -6.285 1 98.25 137 LEU B N 1
ATOM 5158 C CA . LEU B 1 137 ? -19.625 27.031 -5.664 1 98.25 137 LEU B CA 1
ATOM 5159 C C . LEU B 1 137 ? -19.375 27.078 -4.16 1 98.25 137 LEU B C 1
ATOM 5161 O O . LEU B 1 137 ? -20.172 26.547 -3.377 1 98.25 137 LEU B O 1
ATOM 5165 N N . TYR B 1 138 ? -18.344 27.719 -3.729 1 98 138 TYR B N 1
ATOM 5166 C CA . TYR B 1 138 ? -18 27.703 -2.312 1 98 138 TYR B CA 1
ATOM 5167 C C . TYR B 1 138 ? -18.75 28.781 -1.551 1 98 138 TYR B C 1
ATOM 5169 O O . TYR B 1 138 ? -18.906 28.688 -0.33 1 98 138 TYR B O 1
ATOM 5177 N N . ARG B 1 139 ? -19.266 29.797 -2.219 1 98.12 139 ARG B N 1
ATOM 5178 C CA . ARG B 1 139 ? -20.281 30.656 -1.627 1 98.12 139 ARG B CA 1
ATOM 5179 C C . ARG B 1 139 ? -21.531 29.844 -1.279 1 98.12 139 ARG B C 1
ATOM 5181 O O . ARG B 1 139 ? -22.062 29.953 -0.177 1 98.12 139 ARG B O 1
ATOM 5188 N N . GLU B 1 140 ? -21.875 29.031 -2.24 1 97.81 140 GLU B N 1
ATOM 5189 C CA . GLU B 1 140 ? -23.031 28.172 -2.035 1 97.81 140 GLU B CA 1
ATOM 5190 C C . GLU B 1 140 ? -22.781 27.172 -0.912 1 97.81 140 GLU B C 1
ATOM 5192 O O . GLU B 1 140 ? -23.625 26.969 -0.048 1 97.81 140 GLU B O 1
ATOM 5197 N N . GLU B 1 141 ? -21.609 26.547 -0.9 1 97.75 141 GLU B N 1
ATOM 5198 C CA . GLU B 1 141 ? -21.297 25.578 0.149 1 97.75 141 GLU B CA 1
ATOM 5199 C C . GLU B 1 141 ? -21.328 26.234 1.528 1 97.75 141 GLU B C 1
ATOM 5201 O O . GLU B 1 141 ? -21.844 25.656 2.484 1 97.75 141 GLU B O 1
ATOM 5206 N N . GLY B 1 142 ? -20.672 27.391 1.587 1 97.81 142 GLY B N 1
ATOM 5207 C CA . GLY B 1 142 ? -20.703 28.125 2.848 1 97.81 142 GLY B CA 1
ATOM 5208 C C . GLY B 1 142 ? -22.094 28.359 3.381 1 97.81 142 GLY B C 1
ATOM 5209 O O . GLY B 1 142 ? -22.359 28.156 4.57 1 97.81 142 GLY B O 1
ATOM 5210 N N . LYS B 1 143 ? -22.953 28.688 2.533 1 97.25 143 LYS B N 1
ATOM 5211 C CA . LYS B 1 143 ? -24.328 28.953 2.926 1 97.25 143 LYS B CA 1
ATOM 5212 C C . LYS B 1 143 ? -25.031 27.672 3.361 1 97.25 143 LYS B C 1
ATOM 5214 O O . LYS B 1 143 ? -25.766 27.656 4.355 1 97.25 143 LYS B O 1
ATOM 5219 N N . LEU B 1 144 ? -24.859 26.656 2.57 1 96.88 144 LEU B N 1
ATOM 5220 C CA . LEU B 1 144 ? -25.469 25.375 2.883 1 96.88 144 LEU B CA 1
ATOM 5221 C C . LEU B 1 144 ? -25.016 24.859 4.238 1 96.88 144 LEU B C 1
ATOM 5223 O O . LEU B 1 144 ? -25.812 24.359 5.027 1 96.88 144 LEU B O 1
ATOM 5227 N N . ARG B 1 145 ? -23.812 25.031 4.559 1 96.25 145 ARG B N 1
ATOM 5228 C CA . ARG B 1 145 ? -23.25 24.516 5.801 1 96.25 145 ARG B CA 1
ATOM 5229 C C . ARG B 1 145 ? -23.625 25.406 6.98 1 96.25 145 ARG B C 1
ATOM 5231 O O . ARG B 1 145 ? -23.797 24.922 8.102 1 96.25 145 ARG B O 1
ATOM 5238 N N . ALA B 1 146 ? -23.688 26.688 6.676 1 95.88 146 ALA B N 1
ATOM 5239 C CA . ALA B 1 146 ? -24.141 27.594 7.719 1 95.88 146 ALA B CA 1
ATOM 5240 C C . ALA B 1 146 ? -25.594 27.312 8.102 1 95.88 146 ALA B C 1
ATOM 5242 O O . ALA B 1 146 ? -25.969 27.406 9.273 1 95.88 146 ALA B O 1
ATOM 5243 N N . GLY B 1 147 ? -26.344 27.016 7.078 1 93.94 147 GLY B N 1
ATOM 5244 C CA . GLY B 1 147 ? -27.766 26.766 7.312 1 93.94 147 GLY B CA 1
ATOM 5245 C C . GLY B 1 147 ? -28.438 27.859 8.125 1 93.94 147 GLY B C 1
ATOM 5246 O O . GLY B 1 147 ? -28.297 29.047 7.805 1 93.94 147 GLY B O 1
ATOM 5247 N N . ASN B 1 148 ? -29.062 27.359 9.258 1 92.12 148 ASN B N 1
ATOM 5248 C CA . ASN B 1 148 ? -29.781 28.312 10.094 1 92.12 148 ASN B CA 1
ATOM 5249 C C . ASN B 1 148 ? -29.016 28.625 11.383 1 92.12 148 ASN B C 1
ATOM 5251 O O . ASN B 1 148 ? -29.578 29.141 12.344 1 92.12 148 ASN B O 1
ATOM 5255 N N . SER B 1 149 ? -27.812 28.25 11.344 1 90.31 149 SER B N 1
ATOM 5256 C CA . SER B 1 149 ? -27 28.391 12.555 1 90.31 149 SER B CA 1
ATOM 5257 C C . SER B 1 149 ? -26.656 29.859 12.82 1 90.31 149 SER B C 1
ATOM 5259 O O . SER B 1 149 ? -26.25 30.203 13.938 1 90.31 149 SER B O 1
ATOM 5261 N N . GLY B 1 150 ? -26.672 30.719 11.766 1 90.5 150 GLY B N 1
ATOM 5262 C CA . GLY B 1 150 ? -26.234 32.094 11.883 1 90.5 150 GLY B CA 1
ATOM 5263 C C . GLY B 1 150 ? -24.766 32.281 11.609 1 90.5 150 GLY B C 1
ATOM 5264 O O . GLY B 1 150 ? -24.281 33.406 11.547 1 90.5 150 GLY B O 1
ATOM 5265 N N . LYS B 1 151 ? -24.031 31.234 11.336 1 93.25 151 LYS B N 1
ATOM 5266 C CA . LYS B 1 151 ? -22.625 31.312 10.984 1 93.25 151 LYS B CA 1
ATOM 5267 C C . LYS B 1 151 ? -22.422 32.062 9.664 1 93.25 151 LYS B C 1
ATOM 5269 O O . LYS B 1 151 ? -23.219 31.891 8.734 1 93.25 151 LYS B O 1
ATOM 5274 N N . HIS B 1 152 ? -21.406 32.844 9.719 1 94.88 152 HIS B N 1
ATOM 5275 C CA . HIS B 1 152 ? -20.953 33.375 8.445 1 94.88 152 HIS B CA 1
ATOM 5276 C C . HIS B 1 152 ? -20.562 32.25 7.484 1 94.88 152 HIS B C 1
ATOM 5278 O O . HIS B 1 152 ? -19.953 31.266 7.898 1 94.88 152 HIS B O 1
ATOM 5284 N N . PRO B 1 153 ? -20.922 32.375 6.184 1 96.94 153 PRO B N 1
ATOM 5285 C CA . PRO B 1 153 ? -20.609 31.312 5.227 1 96.94 153 PRO B CA 1
ATOM 5286 C C . PRO B 1 153 ? -19.125 30.922 5.227 1 96.94 153 PRO B C 1
ATOM 5288 O O . PRO B 1 153 ? -18.797 29.734 5.16 1 96.94 153 PRO B O 1
ATOM 5291 N N . TYR B 1 154 ? -18.234 31.875 5.293 1 98.06 154 TYR B N 1
ATOM 5292 C CA . TYR B 1 154 ? -16.812 31.562 5.332 1 98.06 154 TYR B CA 1
ATOM 5293 C C . TYR B 1 154 ? -16.438 30.844 6.633 1 98.06 154 TYR B C 1
ATOM 5295 O O . TYR B 1 154 ? -15.578 29.969 6.645 1 98.06 154 TYR B O 1
ATOM 5303 N N . GLU B 1 155 ? -17.062 31.281 7.715 1 97.62 155 GLU B N 1
ATOM 5304 C CA . GLU B 1 155 ? -16.859 30.609 8.992 1 97.62 155 GLU B CA 1
ATOM 5305 C C . GLU B 1 155 ? -17.234 29.125 8.898 1 97.62 155 GLU B C 1
ATOM 5307 O O . GLU B 1 155 ? -16.562 28.266 9.461 1 97.62 155 GLU B O 1
ATOM 5312 N N . ALA B 1 156 ? -18.312 28.891 8.18 1 97.25 156 ALA B N 1
ATOM 5313 C CA . ALA B 1 156 ? -18.766 27.516 8 1 97.25 156 ALA B CA 1
ATOM 5314 C C . ALA B 1 156 ? -17.734 26.688 7.23 1 97.25 156 ALA B C 1
ATOM 5316 O O . ALA B 1 156 ? -17.578 25.5 7.48 1 97.25 156 ALA B O 1
ATOM 5317 N N . LEU B 1 157 ? -17.031 27.312 6.301 1 98 157 LEU B N 1
ATOM 5318 C CA . LEU B 1 157 ? -15.984 26.641 5.555 1 98 157 LEU B CA 1
ATOM 5319 C C . LEU B 1 157 ? -14.766 26.391 6.43 1 98 157 LEU B C 1
ATOM 5321 O O . LEU B 1 157 ? -14.156 25.312 6.379 1 98 157 LEU B O 1
ATOM 5325 N N . VAL B 1 158 ? -14.414 27.359 7.27 1 98.12 158 VAL B N 1
ATOM 5326 C CA . VAL B 1 158 ? -13.289 27.219 8.195 1 98.12 158 VAL B CA 1
ATOM 5327 C C . VAL B 1 158 ? -13.578 26.094 9.188 1 98.12 158 VAL B C 1
ATOM 5329 O O . VAL B 1 158 ? -12.672 25.359 9.578 1 98.12 158 VAL B O 1
ATOM 5332 N N . ASP B 1 159 ? -14.82 25.969 9.562 1 96.62 159 ASP B N 1
ATOM 5333 C CA . ASP B 1 159 ? -15.266 25 10.562 1 96.62 159 ASP B CA 1
ATOM 5334 C C . ASP B 1 159 ? -14.977 23.562 10.117 1 96.62 159 ASP B C 1
ATOM 5336 O O . ASP B 1 159 ? -14.891 22.656 10.945 1 96.62 159 ASP B O 1
ATOM 5340 N N . LEU B 1 160 ? -14.805 23.422 8.828 1 96.06 160 LEU B N 1
ATOM 5341 C CA . LEU B 1 160 ? -14.469 22.109 8.297 1 96.06 160 LEU B CA 1
ATOM 5342 C C . LEU B 1 160 ? -13.094 21.656 8.797 1 96.06 160 LEU B C 1
ATOM 5344 O O . LEU B 1 160 ? -12.859 20.469 8.992 1 96.06 160 LEU B O 1
ATOM 5348 N N . TYR B 1 161 ? -12.234 22.625 9.047 1 97.5 161 TYR B N 1
ATOM 5349 C CA . TYR B 1 161 ? -10.844 22.344 9.367 1 97.5 161 TYR B CA 1
ATOM 5350 C C . TYR B 1 161 ? -10.531 22.672 10.812 1 97.5 161 TYR B C 1
ATOM 5352 O O . TYR B 1 161 ? -9.633 22.094 11.422 1 97.5 161 TYR B O 1
ATOM 5360 N N . GLU B 1 162 ? -11.219 23.625 11.289 1 97.44 162 GLU B N 1
ATOM 5361 C CA . GLU B 1 162 ? -11.008 24.125 12.641 1 97.44 162 GLU B CA 1
ATOM 5362 C C . GLU B 1 162 ? -12.328 24.281 13.391 1 97.44 162 GLU B C 1
ATOM 5364 O O . GLU B 1 162 ? -12.766 25.406 13.672 1 97.44 162 GLU B O 1
ATOM 5369 N N . PRO B 1 163 ? -12.852 23.172 13.883 1 95.88 163 PRO B N 1
ATOM 5370 C CA . PRO B 1 163 ? -14.156 23.219 14.539 1 95.88 163 PRO B CA 1
ATOM 5371 C C . PRO B 1 163 ? -14.18 24.141 15.75 1 95.88 163 PRO B C 1
ATOM 5373 O O . PRO B 1 163 ? -13.32 24.031 16.625 1 95.88 163 PRO B O 1
ATOM 5376 N N . GLY B 1 164 ? -15.109 25.031 15.719 1 93.88 164 GLY B N 1
ATOM 5377 C CA . GLY B 1 164 ? -15.305 25.906 16.859 1 93.88 164 GLY B CA 1
ATOM 5378 C C . GLY B 1 164 ? -14.648 27.266 16.672 1 93.88 164 GLY B C 1
ATOM 5379 O O . GLY B 1 164 ? -14.914 28.203 17.438 1 93.88 164 GLY B O 1
ATOM 5380 N N . MET B 1 165 ? -13.844 27.422 15.648 1 96.25 165 MET B N 1
ATOM 5381 C CA . MET B 1 165 ? -13.211 28.703 15.383 1 96.25 165 MET B CA 1
ATOM 5382 C C . MET B 1 165 ? -14.188 29.688 14.734 1 96.25 165 MET B C 1
ATOM 5384 O O . MET B 1 165 ? -14.812 29.359 13.719 1 96.25 165 MET B O 1
ATOM 5388 N N . THR B 1 166 ? -14.352 30.812 15.312 1 96.56 166 THR B N 1
ATOM 5389 C CA . THR B 1 166 ? -15.266 31.797 14.75 1 96.56 166 THR B CA 1
ATOM 5390 C C . THR B 1 166 ? -14.516 32.812 13.898 1 96.56 166 THR B C 1
ATOM 5392 O O . THR B 1 166 ? -13.312 33 14.086 1 96.56 166 THR B O 1
ATOM 5395 N N . LEU B 1 167 ? -15.219 33.344 13 1 96.81 167 LEU B N 1
ATOM 5396 C CA . LEU B 1 167 ? -14.625 34.406 12.172 1 96.81 167 LEU B CA 1
ATOM 5397 C C . LEU B 1 167 ? -14.188 35.594 13.031 1 96.81 167 LEU B C 1
ATOM 5399 O O . LEU B 1 167 ? -13.148 36.188 12.766 1 96.81 167 LEU B O 1
ATOM 5403 N N . GLN B 1 168 ? -14.953 35.906 13.992 1 96.88 168 GLN B N 1
ATOM 5404 C CA . GLN B 1 168 ? -14.625 36.969 14.906 1 96.88 168 GLN B CA 1
ATOM 5405 C C . GLN B 1 168 ? -13.289 36.719 15.609 1 96.88 168 GLN B C 1
ATOM 5407 O O . GLN B 1 168 ? -12.438 37.625 15.68 1 96.88 168 GLN B O 1
ATOM 5412 N N . ARG B 1 169 ? -13.156 35.562 16.125 1 97.12 169 ARG B N 1
ATOM 5413 C CA . ARG B 1 169 ? -11.922 35.188 16.812 1 97.12 169 ARG B CA 1
ATOM 5414 C C . ARG B 1 169 ? -10.734 35.25 15.859 1 97.12 169 ARG B C 1
ATOM 5416 O O . ARG B 1 169 ? -9.648 35.688 16.219 1 97.12 169 ARG B O 1
ATOM 5423 N N . LEU B 1 170 ? -10.945 34.781 14.625 1 97.56 170 LEU B N 1
ATOM 5424 C CA . LEU B 1 170 ? -9.891 34.812 13.617 1 97.56 170 LEU B CA 1
ATOM 5425 C C . LEU B 1 170 ? -9.469 36.25 13.312 1 97.56 170 LEU B C 1
ATOM 5427 O O . LEU B 1 170 ? -8.273 36.531 13.219 1 97.56 170 LEU B O 1
ATOM 5431 N N . ASP B 1 171 ? -10.43 37.062 13.164 1 97.19 171 ASP B N 1
ATOM 5432 C CA . ASP B 1 171 ? -10.141 38.469 12.914 1 97.19 171 ASP B CA 1
ATOM 5433 C C . ASP B 1 171 ? -9.344 39.094 14.062 1 97.19 171 ASP B C 1
ATOM 5435 O O . ASP B 1 171 ? -8.383 39.812 13.828 1 97.19 171 ASP B O 1
ATOM 5439 N N . GLU B 1 172 ? -9.742 38.75 15.219 1 97.75 172 GLU B N 1
ATOM 5440 C CA . GLU B 1 172 ? -9.039 39.25 16.391 1 97.75 172 GLU B CA 1
ATOM 5441 C C . GLU B 1 172 ? -7.578 38.812 16.391 1 97.75 172 GLU B C 1
ATOM 5443 O O . GLU B 1 172 ? -6.672 39.625 16.609 1 97.75 172 GLU B O 1
ATOM 5448 N N . ILE B 1 173 ? -7.379 37.562 16.141 1 97.88 173 ILE B N 1
ATOM 5449 C CA . ILE B 1 173 ? -6.051 36.969 16.188 1 97.88 173 ILE B CA 1
ATOM 5450 C C . ILE B 1 173 ? -5.18 37.562 15.07 1 97.88 173 ILE B C 1
ATOM 5452 O O . ILE B 1 173 ? -4.066 38 15.32 1 97.88 173 ILE B O 1
ATOM 5456 N N . PHE B 1 174 ? -5.691 37.594 13.852 1 98 174 PHE B N 1
ATOM 5457 C CA . PHE B 1 174 ? -4.887 38 12.703 1 98 174 PHE B CA 1
ATOM 5458 C C . PHE B 1 174 ? -4.668 39.5 12.711 1 98 174 PHE B C 1
ATOM 5460 O O . PHE B 1 174 ? -3.613 39.969 12.289 1 98 174 PHE B O 1
ATOM 5467 N N . ASN B 1 175 ? -5.645 40.219 13.195 1 97 175 ASN B N 1
ATOM 5468 C CA . ASN B 1 175 ? -5.441 41.656 13.352 1 97 175 ASN B CA 1
ATOM 5469 C C . ASN B 1 175 ? -4.359 41.969 14.383 1 97 175 ASN B C 1
ATOM 5471 O O . ASN B 1 175 ? -3.576 42.906 14.211 1 97 175 ASN B O 1
ATOM 5475 N N . ASN B 1 176 ? -4.414 41.188 15.414 1 97.56 176 ASN B N 1
ATOM 5476 C CA . ASN B 1 176 ? -3.348 41.312 16.406 1 97.56 176 ASN B CA 1
ATOM 5477 C C . ASN B 1 176 ? -1.976 41.062 15.781 1 97.56 176 ASN B C 1
ATOM 5479 O O . ASN B 1 176 ? -1.062 41.875 15.938 1 97.56 176 ASN B O 1
ATOM 5483 N N . VAL B 1 177 ? -1.811 40.062 15.047 1 97.81 177 VAL B N 1
ATOM 5484 C CA . VAL B 1 177 ? -0.538 39.719 14.438 1 97.81 177 VAL B CA 1
ATOM 5485 C C . VAL B 1 177 ? -0.1 40.781 13.453 1 97.81 177 VAL B C 1
ATOM 5487 O O . VAL B 1 177 ? 1.063 41.188 13.445 1 97.81 177 VAL B O 1
ATOM 5490 N N . LYS B 1 178 ? -1.038 41.312 12.672 1 95.38 178 LYS B N 1
ATOM 5491 C CA . LYS B 1 178 ? -0.747 42.344 11.672 1 95.38 178 LYS B CA 1
ATOM 5492 C C . LYS B 1 178 ? -0.277 43.625 12.32 1 95.38 178 LYS B C 1
ATOM 5494 O O . LYS B 1 178 ? 0.452 44.406 11.703 1 95.38 178 LYS B O 1
ATOM 5499 N N . SER B 1 179 ? -0.641 43.781 13.508 1 96.38 179 SER B N 1
ATOM 5500 C CA . SER B 1 179 ? -0.362 45.062 14.18 1 96.38 179 SER B CA 1
ATOM 5501 C C . SER B 1 179 ? 1.11 45.156 14.555 1 96.38 179 SER B C 1
ATOM 5503 O O . SER B 1 179 ? 1.627 46.281 14.742 1 96.38 179 SER B O 1
ATOM 5505 N N . TRP B 1 180 ? 1.796 44.094 14.727 1 96.88 180 TRP B N 1
ATOM 5506 C CA . TRP B 1 180 ? 3.164 44.188 15.219 1 96.88 180 TRP B CA 1
ATOM 5507 C C . TRP B 1 180 ? 4.137 43.5 14.281 1 96.88 180 TRP B C 1
ATOM 5509 O O . TRP B 1 180 ? 5.324 43.812 14.242 1 96.88 180 TRP B O 1
ATOM 5519 N N . LEU B 1 181 ? 3.691 42.531 13.461 1 97.31 181 LEU B N 1
ATOM 5520 C CA . LEU B 1 181 ? 4.59 41.625 12.75 1 97.31 181 LEU B CA 1
ATOM 5521 C C . LEU B 1 181 ? 5.355 42.375 11.656 1 97.31 181 LEU B C 1
ATOM 5523 O O . LEU B 1 181 ? 6.559 42.156 11.484 1 97.31 181 LEU B O 1
ATOM 5527 N N . PRO B 1 182 ? 4.707 43.281 10.859 1 93.81 182 PRO B N 1
ATOM 5528 C CA . PRO B 1 182 ? 5.461 43.969 9.828 1 93.81 182 PRO B CA 1
ATOM 5529 C C . PRO B 1 182 ? 6.613 44.812 10.398 1 93.81 182 PRO B C 1
ATOM 5531 O O . PRO B 1 182 ? 7.695 44.844 9.812 1 93.81 182 PRO B O 1
ATOM 5534 N N . ASP B 1 183 ? 6.422 45.406 11.516 1 94.81 183 ASP B N 1
ATOM 5535 C CA . ASP B 1 183 ? 7.477 46.188 12.148 1 94.81 183 ASP B CA 1
ATOM 5536 C C . ASP B 1 183 ? 8.586 45.281 12.68 1 94.81 183 ASP B C 1
ATOM 5538 O O . ASP B 1 183 ? 9.773 45.594 12.547 1 94.81 183 ASP B O 1
ATOM 5542 N N . LEU B 1 184 ? 8.164 44.219 13.297 1 96.94 184 LEU B N 1
ATOM 5543 C CA . LEU B 1 184 ? 9.148 43.25 13.773 1 96.94 184 LEU B CA 1
ATOM 5544 C C . LEU B 1 184 ? 10 42.719 12.617 1 96.94 184 LEU B C 1
ATOM 5546 O O . LEU B 1 184 ? 11.211 42.562 12.766 1 96.94 184 LEU B O 1
ATOM 5550 N N . LEU B 1 185 ? 9.359 42.469 11.516 1 96.44 185 LEU B N 1
ATOM 5551 C CA . LEU B 1 185 ? 10.055 42 10.336 1 96.44 185 LEU B CA 1
ATOM 5552 C C . LEU B 1 185 ? 11.133 42.969 9.891 1 96.44 185 LEU B C 1
ATOM 5554 O O . LEU B 1 185 ? 12.273 42.562 9.625 1 96.44 185 LEU B O 1
ATOM 5558 N N . LYS B 1 186 ? 10.852 44.25 9.867 1 94.31 186 LYS B N 1
ATOM 5559 C CA . LYS B 1 186 ? 11.805 45.281 9.477 1 94.31 186 LYS B CA 1
ATOM 5560 C C . LYS B 1 186 ? 12.984 45.344 10.453 1 94.31 186 LYS B C 1
ATOM 5562 O O . LYS B 1 186 ? 14.133 45.469 10.039 1 94.31 186 LYS B O 1
ATOM 5567 N N . GLU B 1 187 ? 12.617 45.281 11.68 1 95.88 187 GLU B N 1
ATOM 5568 C CA . GLU B 1 187 ? 13.648 45.312 12.719 1 95.88 187 GLU B CA 1
ATOM 5569 C C . GLU B 1 187 ? 14.609 44.125 12.578 1 95.88 187 GLU B C 1
ATOM 5571 O O . GLU B 1 187 ? 15.828 44.312 12.672 1 95.88 187 GLU B O 1
ATOM 5576 N N . VAL B 1 188 ? 14.039 43 12.398 1 96.31 188 VAL B N 1
ATOM 5577 C CA . VAL B 1 188 ? 14.828 41.75 12.305 1 96.31 188 VAL B CA 1
ATOM 5578 C C . VAL B 1 188 ? 15.688 41.781 11.047 1 96.31 188 VAL B C 1
ATOM 5580 O O . VAL B 1 188 ? 16.859 41.406 11.078 1 96.31 188 VAL B O 1
ATOM 5583 N N . GLN B 1 189 ? 15.148 42.25 9.945 1 94.25 189 GLN B N 1
ATOM 5584 C CA . GLN B 1 189 ? 15.898 42.344 8.703 1 94.25 189 GLN B CA 1
ATOM 5585 C C . GLN B 1 189 ? 17.109 43.281 8.859 1 94.25 189 GLN B C 1
ATOM 5587 O O . GLN B 1 189 ? 18.203 42.969 8.375 1 94.25 189 GLN B O 1
ATOM 5592 N N . ALA B 1 190 ? 16.906 44.344 9.492 1 93.94 190 ALA B N 1
ATOM 5593 C CA . ALA B 1 190 ? 17.984 45.312 9.703 1 93.94 190 ALA B CA 1
ATOM 5594 C C . ALA B 1 190 ? 19.094 44.688 10.562 1 93.94 190 ALA B C 1
ATOM 5596 O O . ALA B 1 190 ? 20.281 44.875 10.266 1 93.94 190 ALA B O 1
ATOM 5597 N N . LYS B 1 191 ? 18.688 44.031 11.516 1 93.69 191 LYS B N 1
ATOM 5598 C CA . LYS B 1 191 ? 19.656 43.406 12.414 1 93.69 191 LYS B CA 1
ATOM 5599 C C . LYS B 1 191 ? 20.422 42.281 11.695 1 93.69 191 LYS B C 1
ATOM 5601 O O . LYS B 1 191 ? 21.641 42.156 11.867 1 93.69 191 LYS B O 1
ATOM 5606 N N . GLN B 1 192 ? 19.781 41.5 10.922 1 93.62 192 GLN B N 1
ATOM 5607 C CA . GLN B 1 192 ? 20.391 40.312 10.312 1 93.62 192 GLN B CA 1
ATOM 5608 C C . GLN B 1 192 ? 21.312 40.719 9.156 1 93.62 192 GLN B C 1
ATOM 5610 O O . GLN B 1 192 ? 22.172 39.906 8.758 1 93.62 192 GLN B O 1
ATOM 5615 N N . LYS B 1 193 ? 21.141 41.875 8.633 1 91.44 193 LYS B N 1
ATOM 5616 C CA . LYS B 1 193 ? 22.078 42.344 7.613 1 91.44 193 LYS B CA 1
ATOM 5617 C C . LYS B 1 193 ? 23.516 42.312 8.125 1 91.44 193 LYS B C 1
ATOM 5619 O O . LYS B 1 193 ? 24.438 41.938 7.387 1 91.44 193 LYS B O 1
ATOM 5624 N N . THR B 1 194 ? 23.719 42.625 9.32 1 88.69 194 THR B N 1
ATOM 5625 C CA . THR B 1 194 ? 25.047 42.656 9.922 1 88.69 194 THR B CA 1
ATOM 5626 C C . THR B 1 194 ? 25.453 41.25 10.414 1 88.69 194 THR B C 1
ATOM 5628 O O . THR B 1 194 ? 26.578 40.812 10.211 1 88.69 194 THR B O 1
ATOM 5631 N N . LEU B 1 195 ? 24.562 40.594 10.969 1 86.88 195 LEU B N 1
ATOM 5632 C CA . LEU B 1 195 ? 24.844 39.281 11.602 1 86.88 195 LEU B CA 1
ATOM 5633 C C . LEU B 1 195 ? 25.172 38.219 10.555 1 86.88 195 LEU B C 1
ATOM 5635 O O . LEU B 1 195 ? 25.922 37.281 10.828 1 86.88 195 LEU B O 1
ATOM 5639 N N . ASN B 1 196 ? 24.594 38.375 9.344 1 84.19 196 ASN B N 1
ATOM 5640 C CA . ASN B 1 196 ? 24.672 37.344 8.336 1 84.19 196 ASN B CA 1
ATOM 5641 C C . ASN B 1 196 ? 25.781 37.594 7.336 1 84.19 196 ASN B C 1
ATOM 5643 O O . ASN B 1 196 ? 25.969 36.812 6.391 1 84.19 196 ASN B O 1
ATOM 5647 N N . ALA B 1 197 ? 26.547 38.562 7.48 1 86.25 197 ALA B N 1
ATOM 5648 C CA . ALA B 1 197 ? 27.578 38.938 6.531 1 86.25 197 ALA B CA 1
ATOM 5649 C C . ALA B 1 197 ? 28.672 37.875 6.426 1 86.25 197 ALA B C 1
ATOM 5651 O O . ALA B 1 197 ? 29.297 37.719 5.379 1 86.25 197 ALA B O 1
ATOM 5652 N N . SER B 1 198 ? 28.797 37.062 7.363 1 90.88 198 SER B N 1
ATOM 5653 C CA . SER B 1 198 ? 29.906 36.094 7.371 1 90.88 198 SER B CA 1
ATOM 5654 C C . SER B 1 198 ? 29.391 34.656 7.32 1 90.88 198 SER B C 1
ATOM 5656 O O . SER B 1 198 ? 30.125 33.719 7.621 1 90.88 198 SER B O 1
ATOM 5658 N N . VAL B 1 199 ? 28.188 34.531 6.988 1 95.19 199 VAL B N 1
ATOM 5659 C CA . VAL B 1 199 ? 27.594 33.188 6.965 1 95.19 199 VAL B CA 1
ATOM 5660 C C . VAL B 1 199 ? 28.25 32.344 5.859 1 95.19 199 VAL B C 1
ATOM 5662 O O . VAL B 1 199 ? 28.484 32.844 4.754 1 95.19 199 VAL B O 1
ATOM 5665 N N . VAL B 1 200 ? 28.609 31.094 6.176 1 96.81 200 VAL B N 1
ATOM 5666 C CA . VAL B 1 200 ? 29.172 30.156 5.223 1 96.81 200 VAL B CA 1
ATOM 5667 C C . VAL B 1 200 ? 28.125 29.109 4.852 1 96.81 200 VAL B C 1
ATOM 5669 O O . VAL B 1 200 ? 27.625 28.391 5.715 1 96.81 200 VAL B O 1
ATOM 5672 N N . GLU B 1 201 ? 27.828 29.016 3.541 1 96.44 201 GLU B N 1
ATOM 5673 C CA . GLU B 1 201 ? 26.812 28.078 3.086 1 96.44 201 GLU B CA 1
ATOM 5674 C C . GLU B 1 201 ? 27.359 26.656 3.033 1 96.44 201 GLU B C 1
ATOM 5676 O O . GLU B 1 201 ? 28.516 26.438 2.65 1 96.44 201 GLU B O 1
ATOM 5681 N N . PRO B 1 202 ? 26.609 25.656 3.465 1 97 202 PRO B N 1
ATOM 5682 C CA . PRO B 1 202 ? 27.031 24.266 3.252 1 97 202 PRO B CA 1
ATOM 5683 C C . PRO B 1 202 ? 27.234 23.922 1.775 1 97 202 PRO B C 1
ATOM 5685 O O . PRO B 1 202 ? 26.484 24.406 0.924 1 97 202 PRO B O 1
ATOM 5688 N N . LYS B 1 203 ? 28.25 23.109 1.5 1 95.75 203 LYS B N 1
ATOM 5689 C CA . LYS B 1 203 ? 28.547 22.719 0.126 1 95.75 203 LYS B CA 1
ATOM 5690 C C . LYS B 1 203 ? 28.266 21.234 -0.092 1 95.75 203 LYS B C 1
ATOM 5692 O O . LYS B 1 203 ? 28.797 20.391 0.621 1 95.75 203 LYS B O 1
ATOM 5697 N N . GLY B 1 204 ? 27.422 21.047 -1.092 1 95.06 204 GLY B N 1
ATOM 5698 C CA . GLY B 1 204 ? 27.156 19.672 -1.467 1 95.06 204 GLY B CA 1
ATOM 5699 C C . GLY B 1 204 ? 28.266 19.047 -2.283 1 95.06 204 GLY B C 1
ATOM 5700 O O . GLY B 1 204 ? 29.344 19.641 -2.418 1 95.06 204 GLY B O 1
ATOM 5701 N N . PRO B 1 205 ? 28.031 17.812 -2.797 1 97.44 205 PRO B N 1
ATOM 5702 C CA . PRO B 1 205 ? 26.781 17.047 -2.752 1 97.44 205 PRO B CA 1
ATOM 5703 C C . PRO B 1 205 ? 26.531 16.406 -1.39 1 97.44 205 PRO B C 1
ATOM 5705 O O . PRO B 1 205 ? 27.484 16.047 -0.693 1 97.44 205 PRO B O 1
ATOM 5708 N N . PHE B 1 206 ? 25.328 16.328 -1.05 1 98.25 206 PHE B N 1
ATOM 5709 C CA . PHE B 1 206 ? 24.828 15.578 0.096 1 98.25 206 PHE B CA 1
ATOM 5710 C C . PHE B 1 206 ? 24.109 14.312 -0.355 1 98.25 206 PHE B C 1
ATOM 5712 O O . PHE B 1 206 ? 22.922 14.352 -0.699 1 98.25 206 PHE B O 1
ATOM 5719 N N . PRO B 1 207 ? 24.797 13.25 -0.271 1 97.69 207 PRO B N 1
ATOM 5720 C CA . PRO B 1 207 ? 24.234 12.016 -0.821 1 97.69 207 PRO B CA 1
ATOM 5721 C C . PRO B 1 207 ? 22.891 11.656 -0.188 1 97.69 207 PRO B C 1
ATOM 5723 O O . PRO B 1 207 ? 22.719 11.797 1.023 1 97.69 207 PRO B O 1
ATOM 5726 N N . VAL B 1 208 ? 21.984 11.109 -0.993 1 97.62 208 VAL B N 1
ATOM 5727 C CA . VAL B 1 208 ? 20.609 10.812 -0.579 1 97.62 208 VAL B CA 1
ATOM 5728 C C . VAL B 1 208 ? 20.625 9.805 0.568 1 97.62 208 VAL B C 1
ATOM 5730 O O . VAL B 1 208 ? 19.891 9.953 1.545 1 97.62 208 VAL B O 1
ATOM 5733 N N . ALA B 1 209 ? 21.5 8.789 0.472 1 96.75 209 ALA B N 1
ATOM 5734 C CA . ALA B 1 209 ? 21.562 7.754 1.502 1 96.75 209 ALA B CA 1
ATOM 5735 C C . ALA B 1 209 ? 21.938 8.352 2.854 1 96.75 209 ALA B C 1
ATOM 5737 O O . ALA B 1 209 ? 21.422 7.938 3.893 1 96.75 209 ALA B O 1
ATOM 5738 N N . GLN B 1 210 ? 22.891 9.289 2.848 1 98.12 210 GLN B N 1
ATOM 5739 C CA . GLN B 1 210 ? 23.297 9.953 4.078 1 98.12 210 GLN B CA 1
ATOM 5740 C C . GLN B 1 210 ? 22.203 10.867 4.613 1 98.12 210 GLN B C 1
ATOM 5742 O O . GLN B 1 210 ? 22.016 10.984 5.824 1 98.12 210 GLN B O 1
ATOM 5747 N N . GLN B 1 211 ? 21.469 11.555 3.727 1 98.56 211 GLN B N 1
ATOM 5748 C CA . GLN B 1 211 ? 20.328 12.383 4.137 1 98.56 211 GLN B CA 1
ATOM 5749 C C . GLN B 1 211 ? 19.25 11.547 4.816 1 98.56 211 GLN B C 1
ATOM 5751 O O . GLN B 1 211 ? 18.719 11.93 5.863 1 98.56 211 GLN B O 1
ATOM 5756 N N . GLU B 1 212 ? 18.953 10.406 4.164 1 98.31 212 GLU B N 1
ATOM 5757 C CA . GLU B 1 212 ? 17.953 9.516 4.738 1 98.31 212 GLU B CA 1
ATOM 5758 C C . GLU B 1 212 ? 18.375 9.016 6.113 1 98.31 212 GLU B C 1
ATOM 5760 O O . GLU B 1 212 ? 17.562 8.961 7.039 1 98.31 212 GLU B O 1
ATOM 5765 N N . ALA B 1 213 ? 19.625 8.609 6.227 1 98.38 213 ALA B N 1
ATOM 5766 C CA . ALA B 1 213 ? 20.141 8.117 7.5 1 98.38 213 ALA B CA 1
ATOM 5767 C C . ALA B 1 213 ? 20.062 9.188 8.578 1 98.38 213 ALA B C 1
ATOM 5769 O O . ALA B 1 213 ? 19.688 8.906 9.719 1 98.38 213 ALA B O 1
ATOM 5770 N N . LEU B 1 214 ? 20.453 10.406 8.227 1 98.69 214 LEU B N 1
ATOM 5771 C CA . LEU B 1 214 ? 20.359 11.523 9.164 1 98.69 214 LEU B CA 1
ATOM 5772 C C . LEU B 1 214 ? 18.906 11.789 9.547 1 98.69 214 LEU B C 1
ATOM 5774 O O . LEU B 1 214 ? 18.609 12.055 10.711 1 98.69 214 LEU B O 1
ATOM 5778 N N . GLY B 1 215 ? 18.016 11.773 8.555 1 98.62 215 GLY B N 1
ATOM 5779 C CA . GLY B 1 215 ? 16.594 11.93 8.82 1 98.62 215 GLY B CA 1
ATOM 5780 C C . GLY B 1 215 ? 16.047 10.891 9.789 1 98.62 215 GLY B C 1
ATOM 5781 O O . GLY B 1 215 ? 15.344 11.234 10.742 1 98.62 215 GLY B O 1
ATOM 5782 N N . ARG B 1 216 ? 16.375 9.641 9.57 1 98.62 216 ARG B N 1
ATOM 5783 C CA . ARG B 1 216 ? 15.945 8.562 10.453 1 98.62 216 ARG B CA 1
ATOM 5784 C C . ARG B 1 216 ? 16.51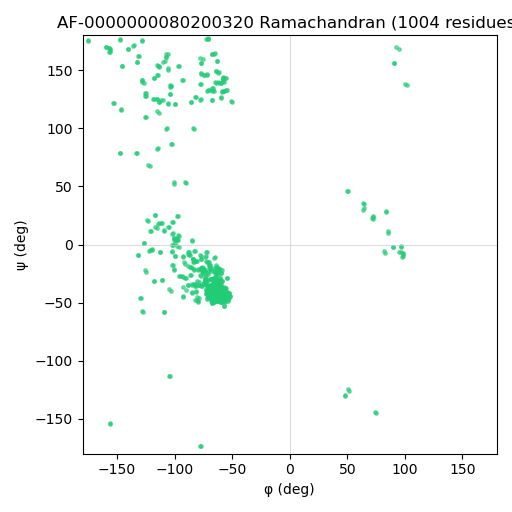6 8.734 11.852 1 98.62 216 ARG B C 1
ATOM 5786 O O . ARG B 1 216 ? 15.844 8.43 12.844 1 98.62 216 ARG B O 1
ATOM 5793 N N . PHE B 1 217 ? 17.797 9.094 11.898 1 98.62 217 PHE B N 1
ATOM 5794 C CA . PHE B 1 217 ? 18.406 9.391 13.188 1 98.62 217 PHE B CA 1
ATOM 5795 C C . PHE B 1 217 ? 17.594 10.438 13.945 1 98.62 217 PHE B C 1
ATOM 5797 O O . PHE B 1 217 ? 17.281 10.258 15.125 1 98.62 217 PHE B O 1
ATOM 5804 N N . CYS B 1 218 ? 17.172 11.539 13.25 1 98.69 218 CYS B N 1
ATOM 5805 C CA . CYS B 1 218 ? 16.391 12.602 13.883 1 98.69 218 CYS B CA 1
ATOM 5806 C C . CYS B 1 218 ? 15.008 12.094 14.289 1 98.69 218 CYS B C 1
ATOM 5808 O O . CYS B 1 218 ? 14.492 12.484 15.344 1 98.69 218 CYS B O 1
ATOM 5810 N N . MET B 1 219 ? 14.398 11.273 13.438 1 98.81 219 MET B N 1
ATOM 5811 C CA . MET B 1 219 ? 13.141 10.656 13.836 1 98.81 219 MET B CA 1
ATOM 5812 C C . MET B 1 219 ? 13.289 9.914 15.156 1 98.81 219 MET B C 1
ATOM 5814 O O . MET B 1 219 ? 12.398 9.961 16 1 98.81 219 MET B O 1
ATOM 5818 N N . GLY B 1 220 ? 14.398 9.242 15.273 1 98.56 220 GLY B N 1
ATOM 5819 C CA . GLY B 1 220 ? 14.703 8.555 16.516 1 98.56 220 GLY B CA 1
ATOM 5820 C C . GLY B 1 220 ? 14.828 9.492 17.703 1 98.56 220 GLY B C 1
ATOM 5821 O O . GLY B 1 220 ? 14.43 9.148 18.828 1 98.56 220 GLY B O 1
ATOM 5822 N N . VAL B 1 221 ? 15.438 10.648 17.453 1 98.62 221 VAL B N 1
ATOM 5823 C CA . VAL B 1 221 ? 15.547 11.672 18.484 1 98.62 221 VAL B CA 1
ATOM 5824 C C . VAL B 1 221 ? 14.164 12.039 19.016 1 98.62 221 VAL B C 1
ATOM 5826 O O . VAL B 1 221 ? 13.984 12.281 20.203 1 98.62 221 VAL B O 1
ATOM 5829 N N . TRP B 1 222 ? 13.156 12.078 18.125 1 98.62 222 TRP B N 1
ATOM 5830 C CA . TRP B 1 222 ? 11.781 12.375 18.5 1 98.62 222 TRP B CA 1
ATOM 5831 C C . TRP B 1 222 ? 11.062 11.117 18.969 1 98.62 222 TRP B C 1
ATOM 5833 O O . TRP B 1 222 ? 9.852 11.133 19.203 1 98.62 222 TRP B O 1
ATOM 5843 N N . LYS B 1 223 ? 11.773 9.977 19.047 1 98.44 223 LYS B N 1
ATOM 5844 C CA . LYS B 1 223 ? 11.234 8.719 19.547 1 98.44 223 LYS B CA 1
ATOM 5845 C C . LYS B 1 223 ? 10.109 8.211 18.641 1 98.44 223 LYS B C 1
ATOM 5847 O O . LYS B 1 223 ? 9.094 7.703 19.125 1 98.44 223 LYS B O 1
ATOM 5852 N N . PHE B 1 224 ? 10.258 8.453 17.375 1 98.56 224 PHE B N 1
ATOM 5853 C CA . PHE B 1 224 ? 9.344 7.844 16.422 1 98.56 224 PHE B CA 1
ATOM 5854 C C . PHE B 1 224 ? 9.352 6.328 16.562 1 98.56 224 PHE B C 1
ATOM 5856 O O . PHE B 1 224 ? 10.414 5.715 16.688 1 98.56 224 PHE B O 1
ATOM 5863 N N . ASP B 1 225 ? 8.164 5.738 16.625 1 98.38 225 ASP B N 1
ATOM 5864 C CA . ASP B 1 225 ? 8.047 4.289 16.734 1 98.38 225 ASP B CA 1
ATOM 5865 C C . ASP B 1 225 ? 8.133 3.627 15.359 1 98.38 225 ASP B C 1
ATOM 5867 O O . ASP B 1 225 ? 7.125 3.508 14.656 1 98.38 225 ASP B O 1
ATOM 5871 N N . PHE B 1 226 ? 9.25 3.098 14.992 1 98.25 226 PHE B N 1
ATOM 5872 C CA . PHE B 1 226 ? 9.477 2.514 13.672 1 98.25 226 PHE B CA 1
ATOM 5873 C C . PHE B 1 226 ? 8.75 1.178 13.547 1 98.25 226 PHE B C 1
ATOM 5875 O O . PHE B 1 226 ? 8.617 0.644 12.438 1 98.25 226 PHE B O 1
ATOM 5882 N N . ASP B 1 227 ? 8.211 0.602 14.617 1 98.06 227 ASP B N 1
ATOM 5883 C CA . ASP B 1 227 ? 7.379 -0.597 14.539 1 98.06 227 ASP B CA 1
ATOM 5884 C C . ASP B 1 227 ? 5.945 -0.249 14.141 1 98.06 227 ASP B C 1
ATOM 5886 O O . ASP B 1 227 ? 5.164 -1.131 13.781 1 98.06 227 ASP B O 1
ATOM 5890 N N . GLY B 1 228 ? 5.621 1.055 14.234 1 98.19 228 GLY B N 1
ATOM 5891 C CA . GLY B 1 228 ? 4.289 1.516 13.867 1 98.19 228 GLY B CA 1
ATOM 5892 C C . GLY B 1 228 ? 4.305 2.592 12.805 1 98.19 228 GLY B C 1
ATOM 5893 O O . GLY B 1 228 ? 3.371 3.391 12.703 1 98.19 228 GLY B O 1
ATOM 5894 N N . GLY B 1 229 ? 5.402 2.666 12.055 1 98.12 229 GLY B N 1
ATOM 5895 C CA . GLY B 1 229 ? 5.488 3.674 11.016 1 98.12 229 GLY B CA 1
ATOM 5896 C C . GLY B 1 229 ? 6.75 3.564 10.18 1 98.12 229 GLY B C 1
ATOM 5897 O O . GLY B 1 229 ? 7.594 2.701 10.43 1 98.12 229 GLY B O 1
ATOM 5898 N N . ARG B 1 230 ? 6.836 4.402 9.148 1 97.75 230 ARG B N 1
ATOM 5899 C CA . ARG B 1 230 ? 8 4.348 8.266 1 97.75 230 ARG B CA 1
ATOM 5900 C C . ARG B 1 230 ? 8.219 5.684 7.562 1 97.75 230 ARG B C 1
ATOM 5902 O O . ARG B 1 230 ? 7.371 6.578 7.645 1 97.75 230 ARG B O 1
ATOM 5909 N N . LEU B 1 231 ? 9.336 5.887 6.93 1 98.56 231 LEU B N 1
ATOM 5910 C CA . LEU B 1 231 ? 9.734 7.027 6.105 1 98.56 231 LEU B CA 1
ATOM 5911 C C . LEU B 1 231 ? 9.891 6.617 4.648 1 98.56 231 LEU B C 1
ATOM 5913 O O . LEU B 1 231 ? 10.617 5.668 4.344 1 98.56 231 LEU B O 1
ATOM 5917 N N . ASP B 1 232 ? 9.156 7.273 3.768 1 98.19 232 ASP B N 1
ATOM 5918 C CA . ASP B 1 232 ? 9.258 6.984 2.34 1 98.19 232 ASP B CA 1
ATOM 5919 C C . ASP B 1 232 ? 9.492 8.258 1.537 1 98.19 232 ASP B C 1
ATOM 5921 O O . ASP B 1 232 ? 9.625 9.344 2.109 1 98.19 232 ASP B O 1
ATOM 5925 N N . VAL B 1 233 ? 9.695 8.164 0.259 1 97.88 233 VAL B N 1
ATOM 5926 C CA . VAL B 1 233 ? 9.969 9.281 -0.635 1 97.88 233 VAL B CA 1
ATOM 5927 C C . VAL B 1 233 ? 8.719 9.617 -1.443 1 97.88 233 VAL B C 1
ATOM 5929 O O . VAL B 1 233 ? 8.023 8.727 -1.924 1 97.88 233 VAL B O 1
ATOM 5932 N N . SER B 1 234 ? 8.328 10.758 -1.495 1 96.81 234 SER B N 1
ATOM 5933 C CA . SER B 1 234 ? 7.246 11.273 -2.32 1 96.81 234 SER B CA 1
ATOM 5934 C C . SER B 1 234 ? 7.586 12.648 -2.887 1 96.81 234 SER B C 1
ATOM 5936 O O . SER B 1 234 ? 8.578 13.266 -2.484 1 96.81 234 SER B O 1
ATOM 5938 N N . ALA B 1 235 ? 6.793 13.141 -3.863 1 92.25 235 ALA B N 1
ATOM 5939 C CA . ALA B 1 235 ? 7.008 14.461 -4.453 1 92.25 235 ALA B CA 1
ATOM 5940 C C . ALA B 1 235 ? 6.828 15.562 -3.41 1 92.25 235 ALA B C 1
ATOM 5942 O O . ALA B 1 235 ? 7.582 16.531 -3.391 1 92.25 235 ALA B O 1
ATOM 5943 N N . HIS B 1 236 ? 5.812 15.359 -2.568 1 92.06 236 HIS B N 1
ATOM 5944 C CA . HIS B 1 236 ? 5.535 16.281 -1.473 1 92.06 236 HIS B CA 1
ATOM 5945 C C . HIS B 1 236 ? 5.488 15.555 -0.135 1 92.06 236 HIS B C 1
ATOM 5947 O O . HIS B 1 236 ? 4.773 14.555 0.011 1 92.06 236 HIS B O 1
ATOM 5953 N N . PRO B 1 237 ? 6.246 16.062 0.779 1 95.25 237 PRO B N 1
ATOM 5954 C CA . PRO B 1 237 ? 6.238 15.43 2.098 1 95.25 237 PRO B CA 1
ATOM 5955 C C . PRO B 1 237 ? 4.848 15.383 2.721 1 95.25 237 PRO B C 1
ATOM 5957 O O . PRO B 1 237 ? 4.078 16.344 2.594 1 95.25 237 PRO B O 1
ATOM 5960 N N . PHE B 1 238 ? 4.531 14.344 3.334 1 95.94 238 PHE B N 1
ATOM 5961 C CA . PHE B 1 238 ? 3.268 14.242 4.055 1 95.94 238 PHE B CA 1
ATOM 5962 C C . PHE B 1 238 ? 3.35 13.188 5.152 1 95.94 238 PHE B C 1
ATOM 5964 O O . PHE B 1 238 ? 4.336 12.453 5.238 1 95.94 238 PHE B O 1
ATOM 5971 N N . CYS B 1 239 ? 2.43 13.211 6.008 1 97.62 239 CYS B N 1
ATOM 5972 C CA . CYS B 1 239 ? 2.141 12.203 7.023 1 97.62 239 CYS B CA 1
ATOM 5973 C C . CYS B 1 239 ? 0.749 11.617 6.824 1 97.62 239 CYS B C 1
ATOM 5975 O O . CYS B 1 239 ? -0.232 12.352 6.711 1 97.62 239 CYS B O 1
ATOM 5977 N N . GLY B 1 240 ? 0.721 10.352 6.727 1 96.38 240 GLY B N 1
ATOM 5978 C CA . GLY B 1 240 ? -0.6 9.789 6.5 1 96.38 240 GLY B CA 1
ATOM 5979 C C . GLY B 1 240 ? -0.714 8.336 6.941 1 96.38 240 GLY B C 1
ATOM 5980 O O . GLY B 1 240 ? -0.109 7.938 7.934 1 96.38 240 GLY B O 1
ATOM 5981 N N . ASN B 1 241 ? -1.603 7.652 6.332 1 94.62 241 ASN B N 1
ATOM 5982 C CA . ASN B 1 241 ? -1.977 6.266 6.602 1 94.62 241 ASN B CA 1
ATOM 5983 C C . ASN B 1 241 ? -2.803 6.148 7.879 1 94.62 241 ASN B C 1
ATOM 5985 O O . ASN B 1 241 ? -3.721 6.938 8.109 1 94.62 241 ASN B O 1
ATOM 5989 N N . SER B 1 242 ? -2.658 5.051 8.711 1 94.5 242 SER B N 1
ATOM 5990 C CA . SER B 1 242 ? -3.473 4.852 9.906 1 94.5 242 SER B CA 1
ATOM 5991 C C . SER B 1 242 ? -2.658 5.094 11.172 1 94.5 242 SER B C 1
ATOM 5993 O O . SER B 1 242 ? -1.429 5.148 11.133 1 94.5 242 SER B O 1
ATOM 5995 N N . LYS B 1 243 ? -3.324 5.273 12.281 1 93.94 243 LYS B N 1
ATOM 5996 C CA . LYS B 1 243 ? -2.676 5.578 13.555 1 93.94 243 LYS B CA 1
ATOM 5997 C C . LYS B 1 243 ? -1.73 4.453 13.969 1 93.94 243 LYS B C 1
ATOM 5999 O O . LYS B 1 243 ? -0.716 4.703 14.625 1 93.94 243 LYS B O 1
ATOM 6004 N N . GLU B 1 244 ? -2.043 3.211 13.586 1 95.5 244 GLU B N 1
ATOM 6005 C CA . GLU B 1 244 ? -1.26 2.041 13.977 1 95.5 244 GLU B CA 1
ATOM 6006 C C . GLU B 1 244 ? -0.051 1.858 13.062 1 95.5 244 GLU B C 1
ATOM 6008 O O . GLU B 1 244 ? 0.861 1.092 13.375 1 95.5 244 GLU B O 1
ATOM 6013 N N . ASP B 1 245 ? -0.051 2.508 11.992 1 98 245 ASP B N 1
ATOM 6014 C CA . ASP B 1 245 ? 0.975 2.484 10.953 1 98 245 ASP B CA 1
ATOM 6015 C C . ASP B 1 245 ? 1.104 3.846 10.273 1 98 245 ASP B C 1
ATOM 6017 O O . ASP B 1 245 ? 0.656 4.027 9.141 1 98 245 ASP B O 1
ATOM 6021 N N . VAL B 1 246 ? 1.796 4.766 10.961 1 98.56 246 VAL B N 1
ATOM 6022 C CA . VAL B 1 246 ? 1.912 6.141 10.484 1 98.56 246 VAL B CA 1
ATOM 6023 C C . VAL B 1 246 ? 3.076 6.25 9.5 1 98.56 246 VAL B C 1
ATOM 6025 O O . VAL B 1 246 ? 4.223 5.953 9.852 1 98.56 246 VAL B O 1
ATOM 6028 N N . ARG B 1 247 ? 2.785 6.707 8.312 1 98.56 247 ARG B N 1
ATOM 6029 C CA . ARG B 1 247 ? 3.805 6.77 7.273 1 98.56 247 ARG B CA 1
ATOM 6030 C C . ARG B 1 247 ? 4.09 8.219 6.871 1 98.56 247 ARG B C 1
ATOM 6032 O O . ARG B 1 247 ? 3.166 8.969 6.562 1 98.56 247 ARG B O 1
ATOM 6039 N N . ILE B 1 248 ? 5.363 8.594 6.949 1 98.44 248 ILE B N 1
ATOM 6040 C CA . ILE B 1 248 ? 5.754 9.945 6.555 1 98.44 248 ILE B CA 1
ATOM 6041 C C . ILE B 1 248 ? 6.637 9.883 5.309 1 98.44 248 ILE B C 1
ATOM 6043 O O . ILE B 1 248 ? 7.238 8.844 5.02 1 98.44 248 ILE B O 1
ATOM 6047 N N . THR B 1 249 ? 6.641 10.891 4.562 1 98.25 249 THR B N 1
ATOM 6048 C CA . THR B 1 249 ? 7.422 10.93 3.33 1 98.25 249 THR B CA 1
ATOM 6049 C C . THR B 1 249 ? 8.219 12.227 3.23 1 98.25 249 THR B C 1
ATOM 6051 O O . THR B 1 249 ? 7.938 13.188 3.949 1 98.25 249 THR B O 1
ATOM 6054 N N . THR B 1 250 ? 9.195 12.195 2.518 1 98.06 250 THR B N 1
ATOM 6055 C CA . THR B 1 250 ? 10.016 13.344 2.178 1 98.06 250 THR B CA 1
ATOM 6056 C C . THR B 1 250 ? 10.594 13.203 0.771 1 98.06 250 THR B C 1
ATOM 6058 O O . THR B 1 250 ? 10.227 12.281 0.038 1 98.06 250 THR B O 1
ATOM 6061 N N . ASN B 1 251 ? 11.281 14.188 0.323 1 97.5 251 ASN B N 1
ATOM 6062 C CA . ASN B 1 251 ? 12.094 14.141 -0.891 1 97.5 251 ASN B CA 1
ATOM 6063 C C . ASN B 1 251 ? 13.5 14.68 -0.651 1 97.5 251 ASN B C 1
ATOM 6065 O O . ASN B 1 251 ? 13.75 15.336 0.364 1 97.5 251 ASN B O 1
ATOM 6069 N N . TYR B 1 252 ? 14.453 14.398 -1.503 1 97.62 252 TYR B N 1
ATOM 6070 C CA . TYR B 1 252 ? 15.859 14.727 -1.284 1 97.62 252 TYR B CA 1
ATOM 6071 C C . TYR B 1 252 ? 16.438 15.477 -2.48 1 97.62 252 TYR B C 1
ATOM 6073 O O . TYR B 1 252 ? 16.031 15.242 -3.621 1 97.62 252 TYR B O 1
ATOM 6081 N N . ARG B 1 253 ? 17.266 16.422 -2.129 1 96.06 253 ARG B N 1
ATOM 6082 C CA . ARG B 1 253 ? 18.109 17.109 -3.105 1 96.06 253 ARG B CA 1
ATOM 6083 C C . ARG B 1 253 ? 19.578 17.031 -2.701 1 96.06 253 ARG B C 1
ATOM 6085 O O . ARG B 1 253 ? 19.953 17.406 -1.584 1 96.06 253 ARG B O 1
ATOM 6092 N N . GLU B 1 254 ? 20.422 16.641 -3.619 1 97.06 254 GLU B N 1
ATOM 6093 C CA . GLU B 1 254 ? 21.828 16.469 -3.275 1 97.06 254 GLU B CA 1
ATOM 6094 C C . GLU B 1 254 ? 22.5 17.812 -3.033 1 97.06 254 GLU B C 1
ATOM 6096 O O . GLU B 1 254 ? 23.594 17.859 -2.457 1 97.06 254 GLU B O 1
ATOM 6101 N N . THR B 1 255 ? 21.891 18.875 -3.436 1 96.5 255 THR B N 1
ATOM 6102 C CA . THR B 1 255 ? 22.484 20.203 -3.295 1 96.5 255 THR B CA 1
ATOM 6103 C C . THR B 1 255 ? 22.047 20.859 -1.987 1 96.5 255 THR B C 1
ATOM 6105 O O . THR B 1 255 ? 22.578 21.906 -1.6 1 96.5 255 THR B O 1
ATOM 6108 N N . ASP B 1 256 ? 21.125 20.281 -1.352 1 95.12 256 ASP B N 1
ATOM 6109 C CA . ASP B 1 256 ? 20.531 20.859 -0.151 1 95.12 256 ASP B CA 1
ATOM 6110 C C . ASP B 1 256 ? 19.953 19.781 0.759 1 95.12 256 ASP B C 1
ATOM 6112 O O . ASP B 1 256 ? 19.031 19.062 0.365 1 95.12 256 ASP B O 1
ATOM 6116 N N . PHE B 1 257 ? 20.422 19.703 1.994 1 97 257 PHE B N 1
ATOM 6117 C CA . PHE B 1 257 ? 19.938 18.672 2.91 1 97 257 PHE B CA 1
ATOM 6118 C C . PHE B 1 257 ? 18.906 19.266 3.875 1 97 257 PHE B C 1
ATOM 6120 O O . PHE B 1 257 ? 18.125 18.531 4.477 1 97 257 PHE B O 1
ATOM 6127 N N . ASP B 1 258 ? 18.969 20.562 4.027 1 95.56 258 ASP B N 1
ATOM 6128 C CA . ASP B 1 258 ? 18.234 21.234 5.098 1 95.56 258 ASP B CA 1
ATOM 6129 C C . ASP B 1 258 ? 16.734 21.094 4.906 1 95.56 258 ASP B C 1
ATOM 6131 O O . ASP B 1 258 ? 16 20.812 5.859 1 95.56 258 ASP B O 1
ATOM 6135 N N . LYS B 1 259 ? 16.234 21.312 3.707 1 94.69 259 LYS B N 1
ATOM 6136 C CA . LYS B 1 259 ? 14.805 21.25 3.428 1 94.69 259 LYS B CA 1
ATOM 6137 C C . LYS B 1 259 ? 14.25 19.859 3.713 1 94.69 259 LYS B C 1
ATOM 6139 O O . LYS B 1 259 ? 13.195 19.719 4.332 1 94.69 259 LYS B O 1
ATOM 6144 N N . SER B 1 260 ? 14.953 18.828 3.283 1 97.19 260 SER B N 1
ATOM 6145 C CA . SER B 1 260 ? 14.523 17.453 3.506 1 97.19 260 SER B CA 1
ATOM 6146 C C . SER B 1 260 ? 14.539 17.094 4.988 1 97.19 260 SER B C 1
ATOM 6148 O O . SER B 1 260 ? 13.617 16.453 5.488 1 97.19 260 SER B O 1
ATOM 6150 N N . LEU B 1 261 ? 15.586 17.531 5.637 1 98.25 261 LEU B N 1
ATOM 6151 C CA . LEU B 1 261 ? 15.734 17.219 7.051 1 98.25 261 LEU B CA 1
ATOM 6152 C C . LEU B 1 261 ? 14.617 17.859 7.867 1 98.25 261 LEU B C 1
ATOM 6154 O O . LEU B 1 261 ? 13.992 17.203 8.703 1 98.25 261 LEU B O 1
ATOM 6158 N N . LEU B 1 262 ? 14.375 19.125 7.641 1 97.62 262 LEU B N 1
ATOM 6159 C CA . LEU B 1 262 ? 13.344 19.828 8.383 1 97.62 262 LEU B CA 1
ATOM 6160 C C . LEU B 1 262 ? 11.961 19.297 8.039 1 97.62 262 LEU B C 1
ATOM 6162 O O . LEU B 1 262 ? 11.07 19.266 8.898 1 97.62 262 LEU B O 1
ATOM 6166 N N . ALA B 1 263 ? 11.758 18.906 6.762 1 98.06 263 ALA B N 1
ATOM 6167 C CA . ALA B 1 263 ? 10.508 18.266 6.379 1 98.06 263 ALA B CA 1
ATOM 6168 C C . ALA B 1 263 ? 10.297 16.969 7.148 1 98.06 263 ALA B C 1
ATOM 6170 O O . ALA B 1 263 ? 9.188 16.688 7.613 1 98.06 263 ALA B O 1
ATOM 6171 N N . ILE B 1 264 ? 11.352 16.156 7.293 1 98.75 264 ILE B N 1
ATOM 6172 C CA . ILE B 1 264 ? 11.266 14.914 8.047 1 98.75 264 ILE B CA 1
ATOM 6173 C C . ILE B 1 264 ? 10.898 15.211 9.5 1 98.75 264 ILE B C 1
ATOM 6175 O O . ILE B 1 264 ? 10.008 14.57 10.062 1 98.75 264 ILE B O 1
ATOM 6179 N N . ILE B 1 265 ? 11.508 16.188 10.07 1 98.81 265 ILE B N 1
ATOM 6180 C CA . ILE B 1 265 ? 11.242 16.547 11.461 1 98.81 265 ILE B CA 1
ATOM 6181 C C . ILE B 1 265 ? 9.812 17.047 11.594 1 98.81 265 ILE B C 1
ATOM 6183 O O . ILE B 1 265 ? 9.094 16.688 12.523 1 98.81 265 ILE B O 1
ATOM 6187 N N . HIS B 1 266 ? 9.383 17.859 10.648 1 98.69 266 HIS B N 1
ATOM 6188 C CA . HIS B 1 266 ? 8.016 18.375 10.586 1 98.69 266 HIS B CA 1
ATOM 6189 C C . HIS B 1 266 ? 7 17.234 10.547 1 98.69 266 HIS B C 1
ATOM 6191 O O . HIS B 1 266 ? 6.09 17.188 11.375 1 98.69 266 HIS B O 1
ATOM 6197 N N . GLU B 1 267 ? 7.18 16.328 9.625 1 98.75 267 GLU B N 1
ATOM 6198 C CA . GLU B 1 267 ? 6.262 15.195 9.469 1 98.75 267 GLU B CA 1
ATOM 6199 C C . GLU B 1 267 ? 6.336 14.258 10.672 1 98.75 267 GLU B C 1
ATOM 6201 O O . GLU B 1 267 ? 5.34 13.633 11.039 1 98.75 267 GLU B O 1
ATOM 6206 N N . THR B 1 268 ? 7.523 14.195 11.297 1 98.81 268 THR B N 1
ATOM 6207 C CA . THR B 1 268 ? 7.645 13.398 12.516 1 98.81 268 THR B CA 1
ATOM 6208 C C . THR B 1 268 ? 6.789 13.992 13.633 1 98.81 268 THR B C 1
ATOM 6210 O O . THR B 1 268 ? 6.219 13.25 14.438 1 98.81 268 THR B O 1
ATOM 6213 N N . GLY B 1 269 ? 6.711 15.312 13.672 1 98.81 269 GLY B N 1
ATOM 6214 C CA . GLY B 1 269 ? 5.797 15.938 14.617 1 98.81 269 GLY B CA 1
ATOM 6215 C C . GLY B 1 269 ? 4.355 15.508 14.422 1 98.81 269 GLY B C 1
ATOM 6216 O O . GLY B 1 269 ? 3.672 15.148 15.391 1 98.81 269 GLY B O 1
ATOM 6217 N N . HIS B 1 270 ? 3.891 15.5 13.195 1 98.69 270 HIS B N 1
ATOM 6218 C CA . HIS B 1 270 ? 2.574 14.961 12.875 1 98.69 270 HIS B CA 1
ATOM 6219 C C . HIS B 1 270 ? 2.445 13.508 13.328 1 98.69 270 HIS B C 1
ATOM 6221 O O . HIS B 1 270 ? 1.449 13.133 13.945 1 98.69 270 HIS B O 1
ATOM 6227 N N . ALA B 1 271 ? 3.457 12.773 13 1 98.75 271 ALA B N 1
ATOM 6228 C CA . ALA B 1 271 ? 3.434 11.328 13.211 1 98.75 271 ALA B CA 1
ATOM 6229 C C . ALA B 1 271 ? 3.359 10.992 14.703 1 98.75 271 ALA B C 1
ATOM 6231 O O . ALA B 1 271 ? 2.672 10.047 15.094 1 98.75 271 ALA B O 1
ATOM 6232 N N . LYS B 1 272 ? 4.094 11.742 15.461 1 98.62 272 LYS B N 1
ATOM 6233 C CA . LYS B 1 272 ? 4.059 11.5 16.891 1 98.62 272 LYS B CA 1
ATOM 6234 C C . LYS B 1 272 ? 2.67 11.781 17.469 1 98.62 272 LYS B C 1
ATOM 6236 O O . LYS B 1 272 ? 2.195 11.062 18.344 1 98.62 272 LYS B O 1
ATOM 6241 N N . TYR B 1 273 ? 2.029 12.797 17 1 98.5 273 TYR B N 1
ATOM 6242 C CA . TYR B 1 273 ? 0.646 13.055 17.375 1 98.5 273 TYR B CA 1
ATOM 6243 C C . TYR B 1 273 ? -0.248 11.875 17.016 1 98.5 273 TYR B C 1
ATOM 6245 O O . TYR B 1 273 ? -0.966 11.344 17.859 1 98.5 273 TYR B O 1
ATOM 6253 N N . GLU B 1 274 ? -0.105 11.383 15.852 1 98.06 274 GLU B N 1
ATOM 6254 C CA . GLU B 1 274 ? -0.955 10.305 15.352 1 98.06 274 GLU B CA 1
ATOM 6255 C C . GLU B 1 274 ? -0.695 9.008 16.109 1 98.06 274 GLU B C 1
ATOM 6257 O O . GLU B 1 274 ? -1.634 8.297 16.469 1 98.06 274 GLU B O 1
ATOM 6262 N N . GLN B 1 275 ? 0.567 8.711 16.328 1 97.81 275 GLN B N 1
ATOM 6263 C CA . GLN B 1 275 ? 0.938 7.469 17 1 97.81 275 GLN B CA 1
ATOM 6264 C C . GLN B 1 275 ? 0.393 7.434 18.438 1 97.81 275 GLN B C 1
ATOM 6266 O O . GLN B 1 275 ? 0.216 6.355 19 1 97.81 275 GLN B O 1
ATOM 6271 N N . ASN B 1 276 ? 0.085 8.641 18.969 1 97.44 276 ASN B N 1
ATOM 6272 C CA . ASN B 1 276 ? -0.312 8.719 20.375 1 97.44 276 ASN B CA 1
ATOM 6273 C C . ASN B 1 276 ? -1.709 9.312 20.531 1 97.44 276 ASN B C 1
ATOM 6275 O O . ASN B 1 276 ? -2.148 9.594 21.641 1 97.44 276 ASN B O 1
ATOM 6279 N N . CYS B 1 277 ? -2.438 9.453 19.516 1 96.25 277 CYS B N 1
ATOM 6280 C CA . CYS B 1 277 ? -3.6 10.336 19.469 1 96.25 277 CYS B CA 1
ATOM 6281 C C . CYS B 1 277 ? -4.82 9.656 20.078 1 96.25 277 CYS B C 1
ATOM 6283 O O . CYS B 1 277 ? -5.203 8.562 19.672 1 96.25 277 CYS B O 1
ATOM 6285 N N . GLY B 1 278 ? -5.395 10.391 21.031 1 96 278 GLY B N 1
ATOM 6286 C CA . GLY B 1 278 ? -6.738 10.055 21.469 1 96 278 GLY B CA 1
ATOM 6287 C C . GLY B 1 278 ? -6.754 9.156 22.703 1 96 278 GLY B C 1
ATOM 6288 O O . GLY B 1 278 ? -5.715 8.625 23.094 1 96 278 GLY B O 1
ATOM 6289 N N . PRO B 1 279 ? -7.957 9.016 23.297 1 96.44 279 PRO B N 1
ATOM 6290 C CA . PRO B 1 279 ? -8.102 8.188 24.5 1 96.44 279 PRO B CA 1
ATOM 6291 C C . PRO B 1 279 ? -8.047 6.691 24.188 1 96.44 279 PRO B C 1
ATOM 6293 O O . PRO B 1 279 ? -8.555 6.254 23.141 1 96.44 279 PRO B O 1
ATOM 6296 N N . LYS B 1 280 ? -7.477 5.969 25.125 1 93.25 280 LYS B N 1
ATOM 6297 C CA . LYS B 1 280 ? -7.406 4.52 24.984 1 93.25 280 LYS B CA 1
ATOM 6298 C C . LYS B 1 280 ? -8.797 3.9 24.922 1 93.25 280 LYS B C 1
ATOM 6300 O O . LYS B 1 280 ? -9.711 4.332 25.625 1 93.25 280 LYS B O 1
ATOM 6305 N N . GLY B 1 281 ? -8.977 2.963 24.094 1 94.69 281 GLY B N 1
ATOM 6306 C CA . GLY B 1 281 ? -10.25 2.264 24 1 94.69 281 GLY B CA 1
ATOM 6307 C C . GLY B 1 281 ? -11.148 2.811 22.906 1 94.69 281 GLY B C 1
ATOM 6308 O O . GLY B 1 281 ? -12.203 2.242 22.625 1 94.69 281 GLY B O 1
ATOM 6309 N N . PHE B 1 282 ? -10.766 3.855 22.312 1 96.81 282 PHE B N 1
ATOM 6310 C CA . PHE B 1 282 ? -11.578 4.484 21.281 1 96.81 282 PHE B CA 1
ATOM 6311 C C . PHE B 1 282 ? -10.859 4.469 19.938 1 96.81 282 PHE B C 1
ATOM 6313 O O . PHE B 1 282 ? -11.109 5.316 19.078 1 96.81 282 PHE B O 1
ATOM 6320 N N . GLU B 1 283 ? -9.93 3.525 19.688 1 95.19 283 GLU B N 1
ATOM 6321 C CA . GLU B 1 283 ? -8.977 3.484 18.578 1 95.19 283 GLU B CA 1
ATOM 6322 C C . GLU B 1 283 ? -9.688 3.602 17.234 1 95.19 283 GLU B C 1
ATOM 6324 O O . GLU B 1 283 ? -9.148 4.18 16.297 1 95.19 283 GLU B O 1
ATOM 6329 N N . THR B 1 284 ? -10.945 3.148 17.141 1 97.38 284 THR B N 1
ATOM 6330 C CA . THR B 1 284 ? -11.648 3.145 15.859 1 97.38 284 THR B CA 1
ATOM 6331 C C . THR B 1 284 ? -12.758 4.191 15.852 1 97.38 284 THR B C 1
ATOM 6333 O O . THR B 1 284 ? -13.664 4.133 15.023 1 97.38 284 THR B O 1
ATOM 6336 N N . GLN B 1 285 ? -12.742 5.062 16.844 1 98.19 285 GLN B N 1
ATOM 6337 C CA . GLN B 1 285 ? -13.844 6.004 17.031 1 98.19 285 GLN B CA 1
ATOM 6338 C C . GLN B 1 285 ? -13.406 7.426 16.703 1 98.19 285 GLN B C 1
ATOM 6340 O O . GLN B 1 285 ? -12.227 7.766 16.812 1 98.19 285 GLN B O 1
ATOM 6345 N N . PRO B 1 286 ? -14.344 8.32 16.375 1 98 286 PRO B N 1
ATOM 6346 C CA . PRO B 1 286 ? -14.016 9.703 16 1 98 286 PRO B CA 1
ATOM 6347 C C . PRO B 1 286 ? -13.336 10.461 17.141 1 98 286 PRO B C 1
ATOM 6349 O O . PRO B 1 286 ? -12.508 11.344 16.875 1 98 286 PRO B O 1
ATOM 6352 N N . ALA B 1 287 ? -13.57 10.07 18.359 1 97.81 287 ALA B N 1
ATOM 6353 C CA . ALA B 1 287 ? -13.008 10.789 19.5 1 97.81 287 ALA B CA 1
ATOM 6354 C C . ALA B 1 287 ? -11.484 10.625 19.547 1 97.81 287 ALA B C 1
ATOM 6356 O O . ALA B 1 287 ? -10.789 11.445 20.156 1 97.81 287 ALA B O 1
ATOM 6357 N N . ARG B 1 288 ? -11.008 9.617 18.953 1 96.12 288 ARG B N 1
ATOM 6358 C CA . ARG B 1 288 ? -9.578 9.336 18.984 1 96.12 288 ARG B CA 1
ATOM 6359 C C . ARG B 1 288 ? -8.828 10.133 17.922 1 96.12 288 ARG B C 1
ATOM 6361 O O . ARG B 1 288 ? -7.617 10.328 18.016 1 96.12 288 ARG B O 1
ATOM 6368 N N . MET B 1 289 ? -9.484 10.727 16.938 1 95.88 289 MET B N 1
ATOM 6369 C CA . MET B 1 289 ? -8.867 11.406 15.805 1 95.88 289 MET B CA 1
ATOM 6370 C C . MET B 1 289 ? -8.305 12.758 16.219 1 95.88 289 MET B C 1
ATOM 6372 O O . MET B 1 289 ? -8.68 13.289 17.266 1 95.88 289 MET B O 1
ATOM 6376 N N . GLY B 1 290 ? -7.402 13.203 15.391 1 96.5 290 GLY B N 1
ATOM 6377 C CA . GLY B 1 290 ? -6.883 14.539 15.648 1 96.5 290 GLY B CA 1
ATOM 6378 C C . GLY B 1 290 ? -7.969 15.594 15.734 1 96.5 290 GLY B C 1
ATOM 6379 O O . GLY B 1 290 ? -8.953 15.547 14.992 1 96.5 290 GLY B O 1
ATOM 6380 N N . ARG B 1 291 ? -7.793 16.438 16.531 1 96.5 291 ARG B N 1
ATOM 6381 C CA . ARG B 1 291 ? -8.82 17.422 16.891 1 96.5 291 ARG B CA 1
ATOM 6382 C C . ARG B 1 291 ? -9.109 18.359 15.727 1 96.5 291 ARG B C 1
ATOM 6384 O O . ARG B 1 291 ? -10.273 18.625 15.414 1 96.5 291 ARG B O 1
ATOM 6391 N N . SER B 1 292 ? -8.086 18.938 15.141 1 97.5 292 SER B N 1
ATOM 6392 C CA . SER B 1 292 ? -8.234 19.906 14.062 1 97.5 292 SER B CA 1
ATOM 6393 C C . SER B 1 292 ? -6.945 20.031 13.25 1 97.5 292 SER B C 1
ATOM 6395 O O . SER B 1 292 ? -5.91 19.484 13.633 1 97.5 292 SER B O 1
ATOM 6397 N N . GLN B 1 293 ? -7.055 20.719 12.141 1 97.5 293 GLN B N 1
ATOM 6398 C CA . GLN B 1 293 ? -5.871 20.922 11.32 1 97.5 293 GLN B CA 1
ATOM 6399 C C . GLN B 1 293 ? -4.855 21.812 12.023 1 97.5 293 GLN B C 1
ATOM 6401 O O . GLN B 1 293 ? -3.646 21.594 11.914 1 97.5 293 GLN B O 1
ATOM 6406 N N . ALA B 1 294 ? -5.312 22.75 12.773 1 98.31 294 ALA B N 1
ATOM 6407 C CA . ALA B 1 294 ? -4.402 23.625 13.492 1 98.31 294 ALA B CA 1
ATOM 6408 C C . ALA B 1 294 ? -3.672 22.875 14.602 1 98.31 294 ALA B C 1
ATOM 6410 O O . ALA B 1 294 ? -2.477 23.094 14.82 1 98.31 294 ALA B O 1
ATOM 6411 N N . VAL B 1 295 ? -4.43 22.047 15.305 1 98.56 295 VAL B N 1
ATOM 6412 C CA . VAL B 1 295 ? -3.805 21.281 16.375 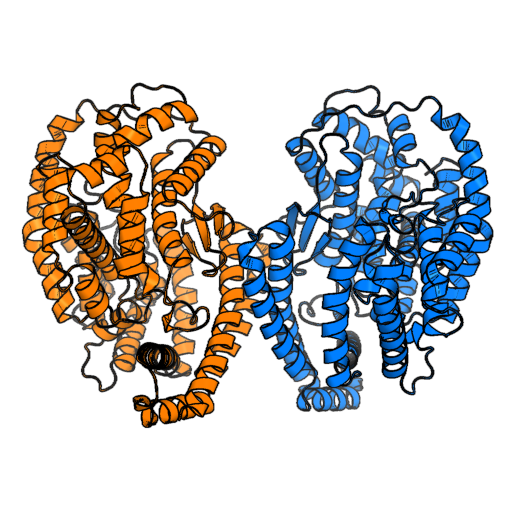1 98.56 295 VAL B CA 1
ATOM 6413 C C . VAL B 1 295 ? -2.793 20.297 15.781 1 98.56 295 VAL B C 1
ATOM 6415 O O . VAL B 1 295 ? -1.685 20.141 16.312 1 98.56 295 VAL B O 1
ATOM 6418 N N . HIS B 1 296 ? -3.197 19.672 14.727 1 98.31 296 HIS B N 1
ATOM 6419 C CA . HIS B 1 296 ? -2.301 18.75 14.031 1 98.31 296 HIS B CA 1
ATOM 6420 C C . HIS B 1 296 ? -1.055 19.469 13.531 1 98.31 296 HIS B C 1
ATOM 6422 O O . HIS B 1 296 ? 0.068 19.031 13.781 1 98.31 296 HIS B O 1
ATOM 6428 N N . GLU B 1 297 ? -1.247 20.594 12.875 1 98.38 297 GLU B N 1
ATOM 6429 C CA . GLU B 1 297 ? -0.151 21.422 12.391 1 98.38 297 GLU B CA 1
ATOM 6430 C C . GLU B 1 297 ? 0.702 21.938 13.547 1 98.38 297 GLU B C 1
ATOM 6432 O O . GLU B 1 297 ? 1.922 22.062 13.414 1 98.38 297 GLU B O 1
ATOM 6437 N N . GLY B 1 298 ? 0.082 22.219 14.625 1 98.69 298 GLY B N 1
ATOM 6438 C CA . GLY B 1 298 ? 0.797 22.688 15.805 1 98.69 298 GLY B CA 1
ATOM 6439 C C . GLY B 1 298 ? 1.819 21.688 16.312 1 98.69 298 GLY B C 1
ATOM 6440 O O . GLY B 1 298 ? 2.883 22.078 16.797 1 98.69 298 GLY B O 1
ATOM 6441 N N . GLN B 1 299 ? 1.479 20.406 16.141 1 98.75 299 GLN B N 1
ATOM 6442 C CA . GLN B 1 299 ? 2.428 19.391 16.578 1 98.75 299 GLN B CA 1
ATOM 6443 C C . GLN B 1 299 ? 3.637 19.328 15.648 1 98.75 299 GLN B C 1
ATOM 6445 O O . GLN B 1 299 ? 4.77 19.172 16.109 1 98.75 299 GLN B O 1
ATOM 6450 N N . ALA B 1 300 ? 3.398 19.453 14.398 1 98.69 300 ALA B N 1
ATOM 6451 C CA . ALA B 1 300 ? 4.48 19.484 13.414 1 98.69 300 ALA B CA 1
ATOM 6452 C C . ALA B 1 300 ? 5.371 20.703 13.625 1 98.69 300 ALA B C 1
ATOM 6454 O O . ALA B 1 300 ? 6.598 20.594 13.586 1 98.69 300 ALA B O 1
ATOM 6455 N N . LEU B 1 301 ? 4.742 21.812 13.883 1 98.75 301 LEU B N 1
ATOM 6456 C CA . LEU B 1 301 ? 5.484 23.062 14.023 1 98.75 301 LEU B CA 1
ATOM 6457 C C . LEU B 1 301 ? 6.168 23.141 15.391 1 98.75 301 LEU B C 1
ATOM 6459 O O . LEU B 1 301 ? 7.188 23.812 15.539 1 98.75 301 LEU B O 1
ATOM 6463 N N . PHE B 1 302 ? 5.605 22.453 16.375 1 98.81 302 PHE B N 1
ATOM 6464 C CA . PHE B 1 302 ? 6.332 22.312 17.625 1 98.81 302 PHE B CA 1
ATOM 6465 C C . PHE B 1 302 ? 7.68 21.641 17.406 1 98.81 302 PHE B C 1
ATOM 6467 O O . PHE B 1 302 ? 8.703 22.094 17.922 1 98.81 302 PHE B O 1
ATOM 6474 N N . ALA B 1 303 ? 7.672 20.609 16.594 1 98.75 303 ALA B N 1
ATOM 6475 C CA . ALA B 1 303 ? 8.898 19.859 16.312 1 98.75 303 ALA B CA 1
ATOM 6476 C C . ALA B 1 303 ? 9.836 20.672 15.43 1 98.75 303 ALA B C 1
ATOM 6478 O O . ALA B 1 303 ? 11.016 20.844 15.75 1 98.75 303 ALA B O 1
ATOM 6479 N N . GLU B 1 304 ? 9.367 21.266 14.414 1 98.38 304 GLU B N 1
ATOM 6480 C CA . GLU B 1 304 ? 10.195 21.922 13.398 1 98.38 304 GLU B CA 1
ATOM 6481 C C . GLU B 1 304 ? 10.656 23.297 13.867 1 98.38 304 GLU B C 1
ATOM 6483 O O . GLU B 1 304 ? 11.852 23.609 13.828 1 98.38 304 GLU B O 1
ATOM 6488 N N . MET B 1 305 ? 9.68 24.078 14.359 1 98.12 305 MET B N 1
ATOM 6489 C CA . MET B 1 305 ? 9.969 25.484 14.602 1 98.12 305 MET B CA 1
ATOM 6490 C C . MET B 1 305 ? 10.43 25.719 16.031 1 98.12 305 MET B C 1
ATOM 6492 O O . MET B 1 305 ? 11.422 26.406 16.281 1 98.12 305 MET B O 1
ATOM 6496 N N . GLN B 1 306 ? 9.758 25.109 16.984 1 98.38 306 GLN B N 1
ATOM 6497 C CA . GLN B 1 306 ? 10.086 25.375 18.391 1 98.38 306 GLN B CA 1
ATOM 6498 C C . GLN B 1 306 ? 11.375 24.672 18.797 1 98.38 306 GLN B C 1
ATOM 6500 O O . GLN B 1 306 ? 12.156 25.188 19.578 1 98.38 306 GLN B O 1
ATOM 6505 N N . VAL B 1 307 ? 11.57 23.469 18.172 1 98.56 307 VAL B N 1
ATOM 6506 C CA . VAL B 1 307 ? 12.703 22.672 18.641 1 98.56 307 VAL B CA 1
ATOM 6507 C C . VAL B 1 307 ? 13.797 22.656 17.578 1 98.56 307 VAL B C 1
ATOM 6509 O O . VAL B 1 307 ? 14.867 23.234 17.781 1 98.56 307 VAL B O 1
ATOM 6512 N N . ALA B 1 308 ? 13.562 22.219 16.406 1 98.38 308 ALA B N 1
ATOM 6513 C CA . ALA B 1 308 ? 14.594 21.875 15.43 1 98.38 308 ALA B CA 1
ATOM 6514 C C . ALA B 1 308 ? 15.289 23.125 14.898 1 98.38 308 ALA B C 1
ATOM 6516 O O . ALA B 1 308 ? 16.438 23.062 14.469 1 98.38 308 ALA B O 1
ATOM 6517 N N . ARG B 1 309 ? 14.648 24.266 14.945 1 97.31 309 ARG B N 1
ATOM 6518 C CA . ARG B 1 309 ? 15.242 25.5 14.422 1 97.31 309 ARG B CA 1
ATOM 6519 C C . ARG B 1 309 ? 15.852 26.328 15.539 1 97.31 309 ARG B C 1
ATOM 6521 O O . ARG B 1 309 ? 16.391 27.422 15.289 1 97.31 309 ARG B O 1
ATOM 6528 N N . SER B 1 310 ? 15.867 25.828 16.766 1 97.5 310 SER B N 1
ATOM 6529 C CA . SER B 1 310 ? 16.422 26.562 17.891 1 97.5 310 SER B CA 1
ATOM 6530 C C . SER B 1 310 ? 17.953 26.516 17.875 1 97.5 310 SER B C 1
ATOM 6532 O O . SER B 1 310 ? 18.547 25.641 17.25 1 97.5 310 SER B O 1
ATOM 6534 N N . GLY B 1 311 ? 18.5 27.5 18.516 1 96.81 311 GLY B N 1
ATOM 6535 C CA . GLY B 1 311 ? 19.938 27.5 18.688 1 96.81 311 GLY B CA 1
ATOM 6536 C C . GLY B 1 311 ? 20.453 26.297 19.453 1 96.81 311 GLY B C 1
ATOM 6537 O O . GLY B 1 311 ? 21.5 25.75 19.109 1 96.81 311 GLY B O 1
ATOM 6538 N N . ALA B 1 312 ? 19.75 25.891 20.469 1 97.62 312 ALA B N 1
ATOM 6539 C CA . ALA B 1 312 ? 20.125 24.719 21.266 1 97.62 312 ALA B CA 1
ATOM 6540 C C . ALA B 1 312 ? 20.188 23.469 20.391 1 97.62 312 ALA B C 1
ATOM 6542 O O . ALA B 1 312 ? 21.078 22.625 20.547 1 97.62 312 ALA B O 1
ATOM 6543 N N . PHE B 1 313 ? 19.266 23.328 19.484 1 98.38 313 PHE B N 1
ATOM 6544 C CA . PHE B 1 313 ? 19.25 22.141 18.625 1 98.38 313 PHE B CA 1
ATOM 6545 C C . PHE B 1 313 ? 20.391 22.188 17.625 1 98.38 313 PHE B C 1
ATOM 6547 O O . PHE B 1 313 ? 20.922 21.141 17.25 1 98.38 313 PHE B O 1
ATOM 6554 N N . MET B 1 314 ? 20.797 23.391 17.188 1 97.94 314 MET B N 1
ATOM 6555 C CA . MET B 1 314 ? 21.922 23.5 16.266 1 97.94 314 MET B CA 1
ATOM 6556 C C . MET B 1 314 ? 23.219 23 16.922 1 97.94 314 MET B C 1
ATOM 6558 O O . MET B 1 314 ? 24.078 22.438 16.25 1 97.94 314 MET B O 1
ATOM 6562 N N . GLU B 1 315 ? 23.281 23.25 18.25 1 98.06 315 GLU B N 1
ATOM 6563 C CA . GLU B 1 315 ? 24.406 22.688 18.984 1 98.06 315 GLU B CA 1
ATOM 6564 C C . GLU B 1 315 ? 24.406 21.172 18.938 1 98.06 315 GLU B C 1
ATOM 6566 O O . GLU B 1 315 ? 25.469 20.547 18.891 1 98.06 315 GLU B O 1
ATOM 6571 N N . PHE B 1 316 ? 23.281 20.609 18.984 1 98.38 316 PHE B N 1
ATOM 6572 C CA . PHE B 1 316 ? 23.109 19.156 18.906 1 98.38 316 PHE B CA 1
ATOM 6573 C C . PHE B 1 316 ? 23.375 18.656 17.484 1 98.38 316 PHE B C 1
ATOM 6575 O O . PHE B 1 316 ? 24.078 17.656 17.297 1 98.38 316 PHE B O 1
ATOM 6582 N N . LEU B 1 317 ? 22.891 19.359 16.438 1 98.31 317 LEU B N 1
ATOM 6583 C CA . LEU B 1 317 ? 22.812 18.891 15.062 1 98.31 317 LEU B CA 1
ATOM 6584 C C . LEU B 1 317 ? 24.156 19.062 14.359 1 98.31 317 LEU B C 1
ATOM 6586 O O . LEU B 1 317 ? 24.531 18.234 13.516 1 98.31 317 LEU B O 1
ATOM 6590 N N . ALA B 1 318 ? 24.906 20.109 14.641 1 97.88 318 ALA B N 1
ATOM 6591 C CA . ALA B 1 318 ? 26.094 20.484 13.891 1 97.88 318 ALA B CA 1
ATOM 6592 C C . ALA B 1 318 ? 27.109 19.344 13.844 1 97.88 318 ALA B C 1
ATOM 6594 O O . ALA B 1 318 ? 27.578 18.969 12.773 1 97.88 318 ALA B O 1
ATOM 6595 N N . PRO B 1 319 ? 27.422 18.734 15 1 98.12 319 PRO B N 1
ATOM 6596 C CA . PRO B 1 319 ? 28.359 17.609 14.938 1 98.12 319 PRO B CA 1
ATOM 6597 C C . PRO B 1 319 ? 27.812 16.438 14.117 1 98.12 319 PRO B C 1
ATOM 6599 O O . PRO B 1 319 ? 28.594 15.727 13.484 1 98.12 319 PRO B O 1
ATOM 6602 N N . LYS B 1 320 ? 26.5 16.219 14.156 1 98.38 320 LYS B N 1
ATOM 6603 C CA . LYS B 1 320 ? 25.906 15.133 13.375 1 98.38 320 LYS B CA 1
ATOM 6604 C C . LYS B 1 320 ? 26.031 15.391 11.883 1 98.38 320 LYS B C 1
ATOM 6606 O O . LYS B 1 320 ? 26.203 14.461 11.094 1 98.38 320 LYS B O 1
ATOM 6611 N N . LEU B 1 321 ? 25.938 16.672 11.477 1 98.44 321 LEU B N 1
ATOM 6612 C CA . LEU B 1 321 ? 26.109 17.016 10.07 1 98.44 321 LEU B CA 1
ATOM 6613 C C . LEU B 1 321 ? 27.5 16.625 9.586 1 98.44 321 LEU B C 1
ATOM 6615 O O . LEU B 1 321 ? 27.656 16.078 8.492 1 98.44 321 LEU B O 1
ATOM 6619 N N . SER B 1 322 ? 28.484 16.875 10.414 1 98.12 322 SER B N 1
ATOM 6620 C CA . SER B 1 322 ? 29.844 16.5 10.078 1 98.12 322 SER B CA 1
ATOM 6621 C C . SER B 1 322 ? 30 14.977 10.016 1 98.12 322 SER B C 1
ATOM 6623 O O . SER B 1 322 ? 30.719 14.453 9.164 1 98.12 322 SER B O 1
ATOM 6625 N N . GLU B 1 323 ? 29.312 14.32 10.906 1 98.25 323 GLU B N 1
ATOM 6626 C CA . GLU B 1 323 ? 29.375 12.867 10.961 1 98.25 323 GLU B CA 1
ATOM 6627 C C . GLU B 1 323 ? 28.781 12.25 9.688 1 98.25 323 GLU B C 1
ATOM 6629 O O . GLU B 1 323 ? 29.328 11.289 9.148 1 98.25 323 GLU B O 1
ATOM 6634 N N . TYR B 1 324 ? 27.719 12.789 9.195 1 98.19 324 TYR B N 1
ATOM 6635 C CA . TYR B 1 324 ? 27 12.164 8.094 1 98.19 324 TYR B CA 1
ATOM 6636 C C . TYR B 1 324 ? 27.516 12.664 6.75 1 98.19 324 TYR B C 1
ATOM 6638 O O . TYR B 1 324 ? 27.484 11.938 5.758 1 98.19 324 TYR B O 1
ATOM 6646 N N . PHE B 1 325 ? 28.062 13.961 6.68 1 98.06 325 PHE B N 1
ATOM 6647 C CA . PHE B 1 325 ? 28.375 14.555 5.383 1 98.06 325 PHE B CA 1
ATOM 6648 C C . PHE B 1 325 ? 29.859 14.875 5.281 1 98.06 325 PHE B C 1
ATOM 6650 O O . PHE B 1 325 ? 30.328 15.328 4.234 1 98.06 325 PHE B O 1
ATOM 6657 N N . GLY B 1 326 ? 30.594 14.672 6.332 1 97.62 326 GLY B N 1
ATOM 6658 C CA . GLY B 1 326 ? 31.984 15.102 6.383 1 97.62 326 GLY B CA 1
ATOM 6659 C C . GLY B 1 326 ? 32.156 16.5 6.93 1 97.62 326 GLY B C 1
ATOM 6660 O O . GLY B 1 326 ? 31.25 17.328 6.832 1 97.62 326 GLY B O 1
ATOM 6661 N N . ASN B 1 327 ? 33.281 16.812 7.445 1 96.94 327 ASN B N 1
ATOM 6662 C CA . ASN B 1 327 ? 33.562 18.094 8.062 1 96.94 327 ASN B CA 1
ATOM 6663 C C . ASN B 1 327 ? 33.625 19.219 7.023 1 96.94 327 ASN B C 1
ATOM 6665 O O . ASN B 1 327 ? 34.125 19.031 5.926 1 96.94 327 ASN B O 1
ATOM 6669 N N . GLN B 1 328 ? 32.875 20.328 7.453 1 95.94 328 GLN B N 1
ATOM 6670 C CA . GLN B 1 328 ? 32.938 21.562 6.672 1 95.94 328 GLN B CA 1
ATOM 6671 C C . GLN B 1 328 ? 32.844 22.797 7.57 1 95.94 328 GLN B C 1
ATOM 6673 O O . GLN B 1 328 ? 32.219 22.75 8.633 1 95.94 328 GLN B O 1
ATOM 6678 N N . PRO B 1 329 ? 33.406 23.859 7.105 1 96.88 329 PRO B N 1
ATOM 6679 C CA . PRO B 1 329 ? 33.375 25.094 7.906 1 96.88 329 PRO B CA 1
ATOM 6680 C C . PRO B 1 329 ? 31.953 25.562 8.211 1 96.88 329 PRO B C 1
ATOM 6682 O O . PRO B 1 329 ? 31.719 26.219 9.234 1 96.88 329 PRO B O 1
ATOM 6685 N N . ALA B 1 330 ? 31.047 25.141 7.445 1 97.5 330 ALA B N 1
ATOM 6686 C CA . ALA B 1 330 ? 29.672 25.609 7.594 1 97.5 330 ALA B CA 1
ATOM 6687 C C . ALA B 1 330 ? 29 24.922 8.781 1 97.5 330 ALA B C 1
ATOM 6689 O O . ALA B 1 330 ? 28.047 25.469 9.352 1 97.5 330 ALA B O 1
ATOM 6690 N N . PHE B 1 331 ? 29.516 23.781 9.195 1 98 331 PHE B N 1
ATOM 6691 C CA . PHE B 1 331 ? 28.812 22.953 10.172 1 98 331 PHE B CA 1
ATOM 6692 C C . PHE B 1 331 ? 29.219 23.328 11.594 1 98 331 PHE B C 1
ATOM 6694 O O . PHE B 1 331 ? 29.641 22.469 12.367 1 98 331 PHE B O 1
ATOM 6701 N N . THR B 1 332 ? 29.109 24.594 11.898 1 97.56 332 THR B N 1
ATOM 6702 C CA . THR B 1 332 ? 29.188 25.047 13.281 1 97.56 332 THR B CA 1
ATOM 6703 C C . THR B 1 332 ? 27.812 25.422 13.805 1 97.56 332 THR B C 1
ATOM 6705 O O . THR B 1 332 ? 26.938 25.844 13.031 1 97.56 332 THR B O 1
ATOM 6708 N N . PRO B 1 333 ? 27.641 25.281 15.086 1 97.06 333 PRO B N 1
ATOM 6709 C CA . PRO B 1 333 ? 26.328 25.625 15.641 1 97.06 333 PRO B CA 1
ATOM 6710 C C . PRO B 1 333 ? 25.922 27.062 15.32 1 97.06 333 PRO B C 1
ATOM 6712 O O . PRO B 1 333 ? 24.766 27.312 14.938 1 97.06 333 PRO B O 1
ATOM 6715 N N . GLU B 1 334 ? 26.844 27.984 15.406 1 95.81 334 GLU B N 1
ATOM 6716 C CA . GLU B 1 334 ? 26.531 29.406 15.188 1 95.81 334 GLU B CA 1
ATOM 6717 C C . GLU B 1 334 ? 26.172 29.656 13.734 1 95.81 334 GLU B C 1
ATOM 6719 O O . GLU B 1 334 ? 25.203 30.375 13.445 1 95.81 334 GLU B O 1
ATOM 6724 N N . ASN B 1 335 ? 26.953 29.094 12.883 1 97.19 335 ASN B N 1
ATOM 6725 C CA . ASN B 1 335 ? 26.688 29.297 11.461 1 97.19 335 ASN B CA 1
ATOM 6726 C C . ASN B 1 335 ? 25.375 28.656 11.047 1 97.19 335 ASN B C 1
ATOM 6728 O O . ASN B 1 335 ? 24.594 29.25 10.305 1 97.19 335 ASN B O 1
ATOM 6732 N N . MET B 1 336 ? 25.156 27.438 11.555 1 96.75 336 MET B N 1
ATOM 6733 C CA . MET B 1 336 ? 23.922 26.734 11.195 1 96.75 336 MET B CA 1
ATOM 6734 C C . MET B 1 336 ? 22.703 27.453 11.766 1 96.75 336 MET B C 1
ATOM 6736 O O . MET B 1 336 ? 21.641 27.453 11.148 1 96.75 336 MET B O 1
ATOM 6740 N N . LYS B 1 337 ? 22.812 28 12.953 1 96.31 337 LYS B N 1
ATOM 6741 C CA . LYS B 1 337 ? 21.734 28.812 13.523 1 96.31 337 LYS B CA 1
ATOM 6742 C C . LYS B 1 337 ? 21.391 29.984 12.609 1 96.31 337 LYS B C 1
ATOM 6744 O O . LYS B 1 337 ? 20.219 30.25 12.359 1 96.31 337 LYS B O 1
ATOM 6749 N N . ARG B 1 338 ? 22.422 30.656 12.086 1 95.81 338 ARG B N 1
ATOM 6750 C CA . ARG B 1 338 ? 22.203 31.797 11.203 1 95.81 338 ARG B CA 1
ATOM 6751 C C . ARG B 1 338 ? 21.5 31.375 9.914 1 95.81 338 ARG B C 1
ATOM 6753 O O . ARG B 1 338 ? 20.594 32.062 9.438 1 95.81 338 ARG B O 1
ATOM 6760 N N . ILE B 1 339 ? 21.906 30.281 9.453 1 95.38 339 ILE B N 1
ATOM 6761 C CA . ILE B 1 339 ? 21.344 29.781 8.203 1 95.38 339 ILE B CA 1
ATOM 6762 C C . ILE B 1 339 ? 19.875 29.375 8.422 1 95.38 339 ILE B C 1
ATOM 6764 O O . ILE B 1 339 ? 19.016 29.734 7.625 1 95.38 339 ILE B O 1
ATOM 6768 N N . THR B 1 340 ? 19.594 28.703 9.5 1 95 340 THR B N 1
ATOM 6769 C CA . THR B 1 340 ? 18.266 28.125 9.734 1 95 340 THR B CA 1
ATOM 6770 C C . THR B 1 340 ? 17.281 29.219 10.172 1 95 340 THR B C 1
ATOM 6772 O O . THR B 1 340 ? 16.062 29.062 10 1 95 340 THR B O 1
ATOM 6775 N N . GLN B 1 341 ? 17.781 30.359 10.68 1 96.12 341 GLN B N 1
ATOM 6776 C CA . GLN B 1 341 ? 16.922 31.406 11.211 1 96.12 341 GLN B CA 1
ATOM 6777 C C . GLN B 1 341 ? 16.953 32.656 10.32 1 96.12 341 GLN B C 1
ATOM 6779 O O . GLN B 1 341 ? 16.609 33.75 10.758 1 96.12 341 GLN B O 1
ATOM 6784 N N . ARG B 1 342 ? 17.406 32.438 9.094 1 95.19 342 ARG B N 1
ATOM 6785 C CA . ARG B 1 342 ? 17.438 33.531 8.148 1 95.19 342 ARG B CA 1
ATOM 6786 C C . ARG B 1 342 ? 16.031 34 7.805 1 95.19 342 ARG B C 1
ATOM 6788 O O . ARG B 1 342 ? 15.133 33.188 7.598 1 95.19 342 ARG B O 1
ATOM 6795 N N . VAL B 1 343 ? 15.805 35.344 7.84 1 96.31 343 VAL B N 1
ATOM 6796 C CA . VAL B 1 343 ? 14.516 35.969 7.531 1 96.31 343 VAL B CA 1
ATOM 6797 C C . VAL B 1 343 ? 14.625 36.812 6.258 1 96.31 343 VAL B C 1
ATOM 6799 O O . VAL B 1 343 ? 15.414 37.75 6.199 1 96.31 343 VAL B O 1
ATOM 6802 N N . GLU B 1 344 ? 13.953 36.375 5.273 1 94.25 344 GLU B N 1
ATOM 6803 C CA . GLU B 1 344 ? 13.922 37.094 3.99 1 94.25 344 GLU B CA 1
ATOM 6804 C C . GLU B 1 344 ? 12.562 36.938 3.314 1 94.25 344 GLU B C 1
ATOM 6806 O O . GLU B 1 344 ? 12.156 35.812 2.953 1 94.25 344 GLU B O 1
ATOM 6811 N N . PRO B 1 345 ? 11.875 38.094 3.148 1 96.31 345 PRO B N 1
ATOM 6812 C CA . PRO B 1 345 ? 10.602 38 2.436 1 96.31 345 PRO B CA 1
ATOM 6813 C C . PRO B 1 345 ? 10.734 37.344 1.062 1 96.31 345 PRO B C 1
ATOM 6815 O O . PRO B 1 345 ? 11.719 37.594 0.352 1 96.31 345 PRO B O 1
ATOM 6818 N N . GLY B 1 346 ? 9.898 36.438 0.752 1 96.62 346 GLY B N 1
ATOM 6819 C CA . GLY B 1 346 ? 9.844 35.781 -0.536 1 96.62 346 GLY B CA 1
ATOM 6820 C C . GLY B 1 346 ? 8.438 35.625 -1.081 1 96.62 346 GLY B C 1
ATOM 6821 O O . GLY B 1 346 ? 7.465 35.906 -0.379 1 96.62 346 GLY B O 1
ATOM 6822 N N . TYR B 1 347 ? 8.32 35.219 -2.287 1 97.69 347 TYR B N 1
ATOM 6823 C CA . TYR B 1 347 ? 7.039 35.125 -2.975 1 97.69 347 TYR B CA 1
ATOM 6824 C C . TYR B 1 347 ? 6.266 33.875 -2.564 1 97.69 347 TYR B C 1
ATOM 6826 O O . TYR B 1 347 ? 5.035 33.906 -2.533 1 97.69 347 TYR B O 1
ATOM 6834 N N . ILE B 1 348 ? 6.996 32.844 -2.271 1 96.69 348 ILE B N 1
ATOM 6835 C CA . ILE B 1 348 ? 6.402 31.516 -2.17 1 96.69 348 ILE B CA 1
ATOM 6836 C C . ILE B 1 348 ? 6.164 31.156 -0.702 1 96.69 348 ILE B C 1
ATOM 6838 O O . ILE B 1 348 ? 7.105 31.109 0.09 1 96.69 348 ILE B O 1
ATOM 6842 N N . ARG B 1 349 ? 4.941 30.891 -0.35 1 96.94 349 ARG B N 1
ATOM 6843 C CA . ARG B 1 349 ? 4.512 30.672 1.026 1 96.94 349 ARG B CA 1
ATOM 6844 C C . ARG B 1 349 ? 5.246 29.5 1.651 1 96.94 349 ARG B C 1
ATOM 6846 O O . ARG B 1 349 ? 5.762 29.594 2.768 1 96.94 349 ARG B O 1
ATOM 6853 N N . ILE B 1 350 ? 5.379 28.375 0.946 1 92.38 350 ILE B N 1
ATOM 6854 C CA . ILE B 1 350 ? 5.906 27.141 1.513 1 92.38 350 ILE B CA 1
ATOM 6855 C C . ILE B 1 350 ? 7.41 27.266 1.739 1 92.38 350 ILE B C 1
ATOM 6857 O O . ILE B 1 350 ? 8 26.484 2.482 1 92.38 350 ILE B O 1
ATOM 6861 N N . ASP B 1 351 ? 8.031 28.281 1.143 1 93.19 351 ASP B N 1
ATOM 6862 C CA . ASP B 1 351 ? 9.461 28.531 1.3 1 93.19 351 ASP B CA 1
ATOM 6863 C C . ASP B 1 351 ? 9.711 29.672 2.287 1 93.19 351 ASP B C 1
ATOM 6865 O O . ASP B 1 351 ? 10.867 30 2.584 1 93.19 351 ASP B O 1
ATOM 6869 N N . ALA B 1 352 ? 8.656 30.203 2.795 1 96.75 352 ALA B N 1
ATOM 6870 C CA . ALA B 1 352 ? 8.789 31.375 3.645 1 96.75 352 ALA B CA 1
ATOM 6871 C C . ALA B 1 352 ? 9.398 31.016 4.996 1 96.75 352 ALA B C 1
ATOM 6873 O O . ALA B 1 352 ? 9.156 29.938 5.523 1 96.75 352 ALA B O 1
ATOM 6874 N N . ASP B 1 353 ? 10.18 31.953 5.539 1 96.44 353 ASP B N 1
ATOM 6875 C CA . ASP B 1 353 ? 10.719 31.797 6.891 1 96.44 353 ASP B CA 1
ATOM 6876 C C . ASP B 1 353 ? 9.617 31.984 7.938 1 96.44 353 ASP B C 1
ATOM 6878 O O . ASP B 1 353 ? 8.492 32.344 7.605 1 96.44 353 ASP B O 1
ATOM 6882 N N . GLU B 1 354 ? 9.961 31.812 9.156 1 96.56 354 GLU B N 1
ATOM 6883 C CA . GLU B 1 354 ? 8.992 31.75 10.258 1 96.56 354 GLU B CA 1
ATOM 6884 C C . GLU B 1 354 ? 8.328 33.094 10.469 1 96.56 354 GLU B C 1
ATOM 6886 O O . GLU B 1 354 ? 7.172 33.188 10.891 1 96.56 354 GLU B O 1
ATOM 6891 N N . LEU B 1 355 ? 9.016 34.219 10.164 1 96.88 355 LEU B N 1
ATOM 6892 C CA . LEU B 1 355 ? 8.492 35.531 10.406 1 96.88 355 LEU B CA 1
ATOM 6893 C C . LEU B 1 355 ? 7.566 35.969 9.273 1 96.88 355 LEU B C 1
ATOM 6895 O O . LEU B 1 355 ? 6.57 36.656 9.516 1 96.88 355 LEU B O 1
ATOM 6899 N N . CYS B 1 356 ? 7.863 35.562 8.102 1 97.75 356 CYS B N 1
ATOM 6900 C CA . CYS B 1 356 ? 7.113 36 6.93 1 97.75 356 CYS B CA 1
ATOM 6901 C C . CYS B 1 356 ? 5.883 35.125 6.707 1 97.75 356 CYS B C 1
ATOM 6903 O O . CYS B 1 356 ? 4.883 35.594 6.152 1 97.75 356 CYS B O 1
ATOM 6905 N N . TYR B 1 357 ? 5.902 33.906 7.145 1 97.94 357 TYR B N 1
ATOM 6906 C CA . TYR B 1 357 ? 4.898 32.875 6.824 1 97.94 357 TYR B CA 1
ATOM 6907 C C . TYR B 1 357 ? 3.512 33.344 7.266 1 97.94 357 TYR B C 1
ATOM 6909 O O . TYR B 1 357 ? 2.545 33.219 6.508 1 97.94 357 TYR B O 1
ATOM 6917 N N . PRO B 1 358 ? 3.328 33.938 8.453 1 98.31 358 PRO B N 1
ATOM 6918 C CA . PRO B 1 358 ? 1.979 34.312 8.867 1 98.31 358 PRO B CA 1
ATOM 6919 C C . PRO B 1 358 ? 1.381 35.406 7.973 1 98.31 358 PRO B C 1
ATOM 6921 O O . PRO B 1 358 ? 0.162 35.469 7.785 1 98.31 358 PRO B O 1
ATOM 6924 N N . LEU B 1 359 ? 2.227 36.219 7.434 1 98.12 359 LEU B N 1
ATOM 6925 C CA . LEU B 1 359 ? 1.73 37.25 6.535 1 98.12 359 LEU B CA 1
ATOM 6926 C C . LEU B 1 359 ? 1.202 36.656 5.242 1 98.12 359 LEU B C 1
ATOM 6928 O O . LEU B 1 359 ? 0.203 37.125 4.691 1 98.12 359 LEU B O 1
ATOM 6932 N N . HIS B 1 360 ? 1.91 35.594 4.781 1 98.25 360 HIS B N 1
ATOM 6933 C CA . HIS B 1 360 ? 1.402 34.844 3.641 1 98.25 360 HIS B CA 1
ATOM 6934 C C . HIS B 1 360 ? 0.036 34.219 3.945 1 98.25 360 HIS B C 1
ATOM 6936 O O . HIS B 1 360 ? -0.847 34.219 3.084 1 98.25 360 HIS B O 1
ATOM 6942 N N . VAL B 1 361 ? -0.188 33.719 5.129 1 98.44 361 VAL B N 1
ATOM 6943 C CA . VAL B 1 361 ? -1.437 33.094 5.527 1 98.44 361 VAL B CA 1
ATOM 6944 C C . VAL B 1 361 ? -2.537 34.156 5.664 1 98.44 361 VAL B C 1
ATOM 6946 O O . VAL B 1 361 ? -3.656 33.938 5.188 1 98.44 361 VAL B O 1
ATOM 6949 N N . ILE B 1 362 ? -2.211 35.25 6.297 1 98.12 362 ILE B N 1
ATOM 6950 C CA . ILE B 1 362 ? -3.189 36.312 6.566 1 98.12 362 ILE B CA 1
ATOM 6951 C C . ILE B 1 362 ? -3.719 36.875 5.25 1 98.12 362 ILE B C 1
ATOM 6953 O O . ILE B 1 362 ? -4.922 37.094 5.109 1 98.12 362 ILE B O 1
ATOM 6957 N N . LEU B 1 363 ? -2.83 37.062 4.324 1 97.69 363 LEU B N 1
ATOM 6958 C CA . LEU B 1 363 ? -3.262 37.562 3.027 1 97.69 363 LEU B CA 1
ATOM 6959 C C . LEU B 1 363 ? -4.277 36.625 2.383 1 97.69 363 LEU B C 1
ATOM 6961 O O . LEU B 1 363 ? -5.281 37.062 1.828 1 97.69 363 LEU B O 1
ATOM 6965 N N . ARG B 1 364 ? -4.102 35.312 2.414 1 98.19 364 ARG B N 1
ATOM 6966 C CA . ARG B 1 364 ? -4.996 34.312 1.827 1 98.19 364 ARG B CA 1
ATOM 6967 C C . ARG B 1 364 ? -6.32 34.281 2.578 1 98.19 364 ARG B C 1
ATOM 6969 O O . ARG B 1 364 ? -7.383 34.156 1.963 1 98.19 364 ARG B O 1
ATOM 6976 N N . TYR B 1 365 ? -6.25 34.375 3.893 1 98 365 TYR B N 1
ATOM 6977 C CA . TYR B 1 365 ? -7.453 34.406 4.719 1 98 365 TYR B CA 1
ATOM 6978 C C . TYR B 1 365 ? -8.336 35.594 4.328 1 98 365 TYR B C 1
ATOM 6980 O O . TYR B 1 365 ? -9.539 35.406 4.105 1 98 365 TYR B O 1
ATOM 6988 N N . GLU B 1 366 ? -7.715 36.688 4.246 1 98 366 GLU B N 1
ATOM 6989 C CA . GLU B 1 366 ? -8.461 37.906 3.938 1 98 366 GLU B CA 1
ATOM 6990 C C . GLU B 1 366 ? -9.062 37.844 2.535 1 98 366 GLU B C 1
ATOM 6992 O O . GLU B 1 366 ? -10.203 38.281 2.326 1 98 366 GLU B O 1
ATOM 6997 N N . LEU B 1 367 ? -8.297 37.344 1.625 1 98.38 367 LEU B N 1
ATOM 6998 C CA . LEU B 1 367 ? -8.805 37.25 0.263 1 98.38 367 LEU B CA 1
ATOM 6999 C C . LEU B 1 367 ? -9.969 36.25 0.202 1 98.38 367 LEU B C 1
ATOM 7001 O O . LEU B 1 367 ? -10.992 36.531 -0.424 1 98.38 367 LEU B O 1
ATOM 7005 N N . GLU B 1 368 ? -9.836 35.094 0.861 1 98.38 368 GLU B N 1
ATOM 7006 C CA . GLU B 1 368 ? -10.891 34.094 0.855 1 98.38 368 GLU B CA 1
ATOM 7007 C C . GLU B 1 368 ? -12.164 34.625 1.498 1 98.38 368 GLU B C 1
ATOM 7009 O O . GLU B 1 368 ? -13.266 34.438 0.972 1 98.38 368 GLU B O 1
ATOM 7014 N N . ARG B 1 369 ? -11.984 35.219 2.639 1 97.62 369 ARG B N 1
ATOM 7015 C CA . ARG B 1 369 ? -13.125 35.812 3.336 1 97.62 369 ARG B CA 1
ATOM 7016 C C . ARG B 1 369 ? -13.867 36.812 2.441 1 97.62 369 ARG B C 1
ATOM 7018 O O . ARG B 1 369 ? -15.094 36.75 2.33 1 97.62 369 ARG B O 1
ATOM 7025 N N . ASP B 1 370 ? -13.148 37.656 1.787 1 98 370 ASP B N 1
ATOM 7026 C CA . ASP B 1 370 ? -13.75 38.688 0.938 1 98 370 ASP B CA 1
ATOM 7027 C C . ASP B 1 370 ? -14.391 38.094 -0.302 1 98 370 ASP B C 1
ATOM 7029 O O . ASP B 1 370 ? -15.414 38.562 -0.786 1 98 370 ASP B O 1
ATOM 7033 N N . LEU B 1 371 ? -13.758 37.062 -0.861 1 98.44 371 LEU B N 1
ATOM 7034 C CA . LEU B 1 371 ? -14.344 36.344 -1.997 1 98.44 371 LEU B CA 1
ATOM 7035 C C . LEU B 1 371 ? -15.688 35.719 -1.62 1 98.44 371 LEU B C 1
ATOM 7037 O O . LEU B 1 371 ? -16.672 35.875 -2.354 1 98.44 371 LEU B O 1
ATOM 7041 N N . ILE B 1 372 ? -15.727 35.094 -0.445 1 98.19 372 ILE B N 1
ATOM 7042 C CA . ILE B 1 372 ? -16.922 34.375 -0.011 1 98.19 372 ILE B CA 1
ATOM 7043 C C . ILE B 1 372 ? -18 35.375 0.38 1 98.19 372 ILE B C 1
ATOM 7045 O O . ILE B 1 372 ? -19.188 35.156 0.152 1 98.19 372 ILE B O 1
ATOM 7049 N N . ASP B 1 373 ? -17.578 36.562 0.862 1 95.25 373 ASP B N 1
ATOM 7050 C CA . ASP B 1 373 ? -18.516 37.625 1.305 1 95.25 373 ASP B CA 1
ATOM 7051 C C . ASP B 1 373 ? -19.016 38.438 0.123 1 95.25 373 ASP B C 1
ATOM 7053 O O . ASP B 1 373 ? -19.938 39.25 0.267 1 95.25 373 ASP B O 1
ATOM 7057 N N . GLY B 1 374 ? -18.406 38.312 -0.955 1 96.06 374 GLY B N 1
ATOM 7058 C CA . GLY B 1 374 ? -18.812 39.062 -2.129 1 96.06 374 GLY B CA 1
ATOM 7059 C C . GLY B 1 374 ? -18.203 40.469 -2.188 1 96.06 374 GLY B C 1
ATOM 7060 O O . GLY B 1 374 ? -18.562 41.281 -3.033 1 96.06 374 GLY B O 1
ATOM 7061 N N . LYS B 1 375 ? -17.297 40.719 -1.388 1 97.5 375 LYS B N 1
ATOM 7062 C CA . LYS B 1 375 ? -16.594 42 -1.377 1 97.5 375 LYS B CA 1
ATOM 7063 C C . LYS B 1 375 ? -15.469 42.031 -2.414 1 97.5 375 LYS B C 1
ATOM 7065 O O . LYS B 1 375 ? -14.984 43.094 -2.783 1 97.5 375 LYS B O 1
ATOM 7070 N N . LEU B 1 376 ? -15.031 40.875 -2.791 1 98 376 LEU B N 1
ATOM 7071 C CA . LEU B 1 376 ? -14.023 40.656 -3.82 1 98 376 LEU B CA 1
ATOM 7072 C C . LEU B 1 376 ? -14.516 39.688 -4.879 1 98 376 LEU B C 1
ATOM 7074 O O . LEU B 1 376 ? -15.156 38.688 -4.551 1 98 376 LEU B O 1
ATOM 7078 N N . GLU B 1 377 ? -14.219 40 -6.07 1 98.12 377 GLU B N 1
ATOM 7079 C CA . GLU B 1 377 ? -14.562 39.094 -7.16 1 98.12 377 GLU B CA 1
ATOM 7080 C C . GLU B 1 377 ? -13.32 38.406 -7.727 1 98.12 377 GLU B C 1
ATOM 7082 O O . GLU B 1 377 ? -12.203 38.906 -7.574 1 98.12 377 GLU B O 1
ATOM 7087 N N . ALA B 1 378 ? -13.562 37.312 -8.43 1 98.25 378 ALA B N 1
ATOM 7088 C CA . ALA B 1 378 ? -12.469 36.469 -8.914 1 98.25 378 ALA B CA 1
ATOM 7089 C C . ALA B 1 378 ? -11.531 37.25 -9.828 1 98.25 378 ALA B C 1
ATOM 7091 O O . ALA B 1 378 ? -10.32 37.062 -9.797 1 98.25 378 ALA B O 1
ATOM 7092 N N . GLU B 1 379 ? -12.055 38.125 -10.617 1 97.38 379 GLU B N 1
ATOM 7093 C CA . GLU B 1 379 ? -11.273 38.844 -11.609 1 97.38 379 GLU B CA 1
ATOM 7094 C C . GLU B 1 379 ? -10.32 39.844 -10.938 1 97.38 379 GLU B C 1
ATOM 7096 O O . GLU B 1 379 ? -9.328 40.25 -11.539 1 97.38 379 GLU B O 1
ATOM 7101 N N . ASP B 1 380 ? -10.562 40.188 -9.664 1 97.81 380 ASP B N 1
ATOM 7102 C CA . ASP B 1 380 ? -9.781 41.219 -8.961 1 97.81 380 ASP B CA 1
ATOM 7103 C C . ASP B 1 380 ? -8.688 40.562 -8.109 1 97.81 380 ASP B C 1
ATOM 7105 O O . ASP B 1 380 ? -7.891 41.281 -7.48 1 97.81 380 ASP B O 1
ATOM 7109 N N . VAL B 1 381 ? -8.609 39.312 -8.086 1 98.31 381 VAL B N 1
ATOM 7110 C CA . VAL B 1 381 ? -7.75 38.562 -7.172 1 98.31 381 VAL B CA 1
ATOM 7111 C C . VAL B 1 381 ? -6.293 38.938 -7.406 1 98.31 381 VAL B C 1
ATOM 7113 O O . VAL B 1 381 ? -5.555 39.219 -6.457 1 98.31 381 VAL B O 1
ATOM 7116 N N . PRO B 1 382 ? -5.809 39.031 -8.703 1 98.12 382 PRO B N 1
ATOM 7117 C CA . PRO B 1 382 ? -4.398 39.375 -8.906 1 98.12 382 PRO B CA 1
ATOM 7118 C C . PRO B 1 382 ? -4.039 40.75 -8.344 1 98.12 382 PRO B C 1
ATOM 7120 O O . PRO B 1 382 ? -2.992 40.906 -7.715 1 98.12 382 PRO B O 1
ATOM 7123 N N . LYS B 1 383 ? -4.883 41.656 -8.562 1 97.94 383 LYS B N 1
ATOM 7124 C CA . LYS B 1 383 ? -4.648 43 -8.062 1 97.94 383 LYS B CA 1
ATOM 7125 C C . LYS B 1 383 ? -4.676 43.031 -6.535 1 97.94 383 LYS B C 1
ATOM 7127 O O . LYS B 1 383 ? -3.799 43.656 -5.906 1 97.94 383 LYS B O 1
ATOM 7132 N N . ALA B 1 384 ? -5.684 42.438 -5.918 1 98.31 384 ALA B N 1
ATOM 7133 C CA . ALA B 1 384 ? -5.801 42.406 -4.465 1 98.31 384 ALA B CA 1
ATOM 7134 C C . ALA B 1 384 ? -4.617 41.688 -3.838 1 98.31 384 ALA B C 1
ATOM 7136 O O . ALA B 1 384 ? -4.102 42.094 -2.799 1 98.31 384 ALA B O 1
ATOM 7137 N N . TRP B 1 385 ? -4.227 40.531 -4.477 1 98.38 385 TRP B N 1
ATOM 7138 C CA . TRP B 1 385 ? -3.053 39.781 -4.035 1 98.38 385 TRP B CA 1
ATOM 7139 C C . TRP B 1 385 ? -1.811 40.656 -4.039 1 98.38 385 TRP B C 1
ATOM 7141 O O . TRP B 1 385 ? -1.06 40.688 -3.061 1 98.38 385 TRP B O 1
ATOM 7151 N N . ASN B 1 386 ? -1.593 41.375 -5.09 1 98 386 ASN B N 1
ATOM 7152 C CA . ASN B 1 386 ? -0.438 42.281 -5.227 1 98 386 ASN B CA 1
ATOM 7153 C C . ASN B 1 386 ? -0.432 43.344 -4.156 1 98 386 ASN B C 1
ATOM 7155 O O . ASN B 1 386 ? 0.616 43.656 -3.586 1 98 386 ASN B O 1
ATOM 7159 N N . GLU B 1 387 ? -1.508 43.938 -3.906 1 97.69 387 GLU B N 1
ATOM 7160 C CA . GLU B 1 387 ? -1.613 45 -2.902 1 97.69 387 GLU B CA 1
ATOM 7161 C C . GLU B 1 387 ? -1.221 44.469 -1.521 1 97.69 387 GLU B C 1
ATOM 7163 O O . GLU B 1 387 ? -0.494 45.156 -0.786 1 97.69 387 GLU B O 1
ATOM 7168 N N . LYS B 1 388 ? -1.714 43.344 -1.204 1 96.81 388 LYS B N 1
ATOM 7169 C CA . LYS B 1 388 ? -1.415 42.781 0.107 1 96.81 388 LYS B CA 1
ATOM 7170 C C . LYS B 1 388 ? 0.04 42.312 0.193 1 96.81 388 LYS B C 1
ATOM 7172 O O . LYS B 1 388 ? 0.679 42.469 1.237 1 96.81 388 LYS B O 1
ATOM 7177 N N . MET B 1 389 ? 0.572 41.719 -0.895 1 97.38 389 MET B N 1
ATOM 7178 C CA . MET B 1 389 ? 1.98 41.312 -0.929 1 97.38 389 MET B CA 1
ATOM 7179 C C . MET B 1 389 ? 2.883 42.531 -0.737 1 97.38 389 MET B C 1
ATOM 7181 O O . MET B 1 389 ? 3.869 42.469 -0.003 1 97.38 389 MET B O 1
ATOM 7185 N N . LYS B 1 390 ? 2.535 43.594 -1.366 1 95.88 390 LYS B N 1
ATOM 7186 C CA . LYS B 1 390 ? 3.295 44.844 -1.23 1 95.88 390 LYS B CA 1
ATOM 7187 C C . LYS B 1 390 ? 3.217 45.375 0.196 1 95.88 390 LYS B C 1
ATOM 7189 O O . LYS B 1 390 ? 4.238 45.75 0.782 1 95.88 390 LYS B O 1
ATOM 7194 N N . SER B 1 391 ? 2.117 45.375 0.704 1 95 391 SER B N 1
ATOM 7195 C CA . SER B 1 391 ? 1.877 45.938 2.023 1 95 391 SER B CA 1
ATOM 7196 C C . SER B 1 391 ? 2.543 45.094 3.117 1 95 391 SER B C 1
ATOM 7198 O O . SER B 1 391 ? 3.109 45.656 4.062 1 95 391 SER B O 1
ATOM 7200 N N . TYR B 1 392 ? 2.445 43.812 2.996 1 94.81 392 TYR B N 1
ATOM 7201 C CA . TYR B 1 392 ? 2.861 42.938 4.09 1 94.81 392 TYR B CA 1
ATOM 7202 C C . TYR B 1 392 ? 4.328 42.562 3.943 1 94.81 392 TYR B C 1
ATOM 7204 O O . TYR B 1 392 ? 5.055 42.469 4.934 1 94.81 392 TYR B O 1
ATOM 7212 N N . LEU B 1 393 ? 4.762 42.312 2.688 1 95.62 393 LEU B N 1
ATOM 7213 C CA . LEU B 1 393 ? 6.074 41.719 2.5 1 95.62 393 LEU B CA 1
ATOM 7214 C C . LEU B 1 393 ? 6.973 42.594 1.647 1 95.62 393 LEU B C 1
ATOM 7216 O O . LEU B 1 393 ? 8.148 42.281 1.439 1 95.62 393 LEU B O 1
ATOM 7220 N N . GLY B 1 394 ? 6.402 43.719 1.115 1 94.62 394 GLY B N 1
ATOM 7221 C CA . GLY B 1 394 ? 7.172 44.625 0.288 1 94.62 394 GLY B CA 1
ATOM 7222 C C . GLY B 1 394 ? 7.48 44.062 -1.089 1 94.62 394 GLY B C 1
ATOM 7223 O O . GLY B 1 394 ? 8.469 44.469 -1.714 1 94.62 394 GLY B O 1
ATOM 7224 N N . LEU B 1 395 ? 6.695 43.156 -1.552 1 96.5 395 LEU B N 1
ATOM 7225 C CA . LEU B 1 395 ? 6.969 42.469 -2.82 1 96.5 395 LEU B CA 1
ATOM 7226 C C . LEU B 1 395 ? 5.859 42.75 -3.828 1 96.5 395 LEU B C 1
ATOM 7228 O O . LEU B 1 395 ? 4.684 42.812 -3.461 1 96.5 395 LEU B O 1
ATOM 7232 N N . GLU B 1 396 ? 6.195 42.875 -5.027 1 97 396 GLU B N 1
ATOM 7233 C CA . GLU B 1 396 ? 5.242 43.094 -6.109 1 97 396 GLU B CA 1
ATOM 7234 C C . GLU B 1 396 ? 5.023 41.812 -6.918 1 97 396 GLU B C 1
ATOM 7236 O O . GLU B 1 396 ? 5.98 41.094 -7.227 1 97 396 GLU B O 1
ATOM 7241 N N . THR B 1 397 ? 3.771 41.531 -7.254 1 97.06 397 THR B N 1
ATOM 7242 C CA . THR B 1 397 ? 3.479 40.281 -7.945 1 97.06 397 THR B CA 1
ATOM 7243 C C . THR B 1 397 ? 2.693 40.531 -9.227 1 97.06 397 THR B C 1
ATOM 7245 O O . THR B 1 397 ? 2.297 39.594 -9.922 1 97.06 397 THR B O 1
ATOM 7248 N N . LEU B 1 398 ? 2.408 41.781 -9.57 1 94.69 398 LEU B N 1
ATOM 7249 C CA . LEU B 1 398 ? 1.644 42.062 -10.781 1 94.69 398 LEU B CA 1
ATOM 7250 C C . LEU B 1 398 ? 2.357 41.5 -12.008 1 94.69 398 LEU B C 1
ATOM 7252 O O . LEU B 1 398 ? 3.553 41.719 -12.195 1 94.69 398 LEU B O 1
ATOM 7256 N N . GLY B 1 399 ? 1.669 40.812 -12.812 1 93.94 399 GLY B N 1
ATOM 7257 C CA . GLY B 1 399 ? 2.24 40.188 -13.992 1 93.94 399 GLY B CA 1
ATOM 7258 C C . GLY B 1 399 ? 2.914 38.844 -13.688 1 93.94 399 GLY B C 1
ATOM 7259 O O . GLY B 1 399 ? 3.322 38.125 -14.602 1 93.94 399 GLY B O 1
ATOM 7260 N N . ASN B 1 400 ? 3.031 38.5 -12.453 1 97.12 400 ASN B N 1
ATOM 7261 C CA . ASN B 1 400 ? 3.639 37.25 -12 1 97.12 400 ASN B CA 1
ATOM 7262 C C . ASN B 1 400 ? 2.664 36.406 -11.164 1 97.12 400 ASN B C 1
ATOM 7264 O O . ASN B 1 400 ? 2.914 36.156 -9.984 1 97.12 400 ASN B O 1
ATOM 7268 N N . ASP B 1 401 ? 1.645 35.938 -11.859 1 97.19 401 ASP B N 1
ATOM 7269 C CA . ASP B 1 401 ? 0.597 35.219 -11.148 1 97.19 401 ASP B CA 1
ATOM 7270 C C . ASP B 1 401 ? 1.084 33.844 -10.719 1 97.19 401 ASP B C 1
ATOM 7272 O O . ASP B 1 401 ? 0.608 33.281 -9.719 1 97.19 401 ASP B O 1
ATOM 7276 N N . LYS B 1 402 ? 2.035 33.312 -11.453 1 97.5 402 LYS B N 1
ATOM 7277 C CA . LYS B 1 402 ? 2.623 32.031 -11.141 1 97.5 402 LYS B CA 1
ATOM 7278 C C . LYS B 1 402 ? 3.172 32 -9.711 1 97.5 402 LYS B C 1
ATOM 7280 O O . LYS B 1 402 ? 2.959 31.031 -8.977 1 97.5 402 LYS B O 1
ATOM 7285 N N . GLU B 1 403 ? 3.84 33.062 -9.312 1 97.31 403 GLU B N 1
ATOM 7286 C CA . GLU B 1 403 ? 4.383 33.188 -7.961 1 97.31 403 GLU B CA 1
ATOM 7287 C C . GLU B 1 403 ? 3.486 34.031 -7.074 1 97.31 403 GLU B C 1
ATOM 7289 O O . GLU B 1 403 ? 3.832 34.312 -5.926 1 97.31 403 GLU B O 1
ATOM 7294 N N . GLY B 1 404 ? 2.389 34.469 -7.656 1 97.62 404 GLY B N 1
ATOM 7295 C CA . GLY B 1 404 ? 1.367 35.219 -6.938 1 97.62 404 GLY B CA 1
ATOM 7296 C C . GLY B 1 404 ? 0.142 34.375 -6.609 1 97.62 404 GLY B C 1
ATOM 7297 O O . GLY B 1 404 ? 0.248 33.344 -5.957 1 97.62 404 GLY B O 1
ATOM 7298 N N . CYS B 1 405 ? -0.966 34.719 -7.238 1 97.75 405 CYS B N 1
ATOM 7299 C CA . CYS B 1 405 ? -2.252 34.188 -6.82 1 97.75 405 CYS B CA 1
ATOM 7300 C C . CYS B 1 405 ? -2.426 32.75 -7.324 1 97.75 405 CYS B C 1
ATOM 7302 O O . CYS B 1 405 ? -3.312 32.031 -6.867 1 97.75 405 CYS B O 1
ATOM 7304 N N . LEU B 1 406 ? -1.532 32.219 -8.203 1 97.88 406 LEU B N 1
ATOM 7305 C CA . LEU B 1 406 ? -1.633 30.844 -8.711 1 97.88 406 LEU B CA 1
ATOM 7306 C C . LEU B 1 406 ? -0.64 29.938 -8 1 97.88 406 LEU B C 1
ATOM 7308 O O . LEU B 1 406 ? -0.489 28.766 -8.375 1 97.88 406 LEU B O 1
ATOM 7312 N N . GLN B 1 407 ? 0.013 30.406 -6.953 1 96.44 407 GLN B N 1
ATOM 7313 C CA . GLN B 1 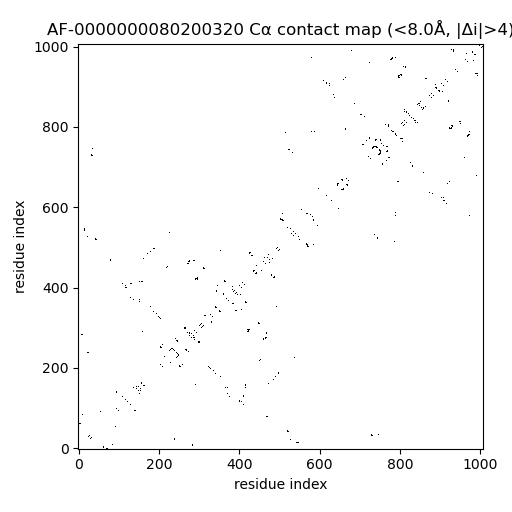407 ? 1.132 29.641 -6.414 1 96.44 407 GLN B CA 1
ATOM 7314 C C . GLN B 1 407 ? 0.642 28.406 -5.648 1 96.44 407 GLN B C 1
ATOM 7316 O O . GLN B 1 407 ? 1.374 27.438 -5.5 1 96.44 407 GLN B O 1
ATOM 7321 N N . ASP B 1 408 ? -0.665 28.469 -5.191 1 95.75 408 ASP B N 1
ATOM 7322 C CA . ASP B 1 408 ? -1.194 27.375 -4.375 1 95.75 408 ASP B CA 1
ATOM 7323 C C . ASP B 1 408 ? -2.312 26.641 -5.105 1 95.75 408 ASP B C 1
ATOM 7325 O O . ASP B 1 408 ? -3.127 27.25 -5.793 1 95.75 408 ASP B O 1
ATOM 7329 N N . VAL B 1 409 ? -2.373 25.391 -4.867 1 95.31 409 VAL B N 1
ATOM 7330 C CA . VAL B 1 409 ? -3.389 24.547 -5.5 1 95.31 409 VAL B CA 1
ATOM 7331 C C . VAL B 1 409 ? -4.688 24.625 -4.699 1 95.31 409 VAL B C 1
ATOM 7333 O O . VAL B 1 409 ? -5.75 24.234 -5.191 1 95.31 409 VAL B O 1
ATOM 7336 N N . HIS B 1 410 ? -4.738 25.156 -3.51 1 96.19 410 HIS B N 1
ATOM 7337 C CA . HIS B 1 410 ? -5.785 25.016 -2.506 1 96.19 410 HIS B CA 1
ATOM 7338 C C . HIS B 1 410 ? -7.137 25.453 -3.055 1 96.19 410 HIS B C 1
ATOM 7340 O O . HIS B 1 410 ? -8.141 24.766 -2.867 1 96.19 410 HIS B O 1
ATOM 7346 N N . TRP B 1 411 ? -7.133 26.562 -3.787 1 97.06 411 TRP B N 1
ATOM 7347 C CA . TRP B 1 411 ? -8.406 27.031 -4.324 1 97.06 411 TRP B CA 1
ATOM 7348 C C . TRP B 1 411 ? -8.914 26.094 -5.422 1 97.06 411 TRP B C 1
ATOM 7350 O O . TRP B 1 411 ? -10.102 25.766 -5.469 1 97.06 411 TRP B O 1
ATOM 7360 N N . ALA B 1 412 ? -7.996 25.641 -6.258 1 96.69 412 ALA B N 1
ATOM 7361 C CA . ALA B 1 412 ? -8.359 24.703 -7.312 1 96.69 412 ALA B CA 1
ATOM 7362 C C . ALA B 1 412 ? -8.852 23.375 -6.727 1 96.69 412 ALA B C 1
ATOM 7364 O O . ALA B 1 412 ? -9.742 22.734 -7.289 1 96.69 412 ALA B O 1
ATOM 7365 N N . ALA B 1 413 ? -8.32 23.062 -5.57 1 94.94 413 ALA B N 1
ATOM 7366 C CA . ALA B 1 413 ? -8.695 21.828 -4.902 1 94.94 413 ALA B CA 1
ATOM 7367 C C . ALA B 1 413 ? -9.93 22.016 -4.027 1 94.94 413 ALA B C 1
ATOM 7369 O O . ALA B 1 413 ? -10.422 21.062 -3.422 1 94.94 413 ALA B O 1
ATOM 7370 N N . GLY B 1 414 ? -10.32 23.188 -3.926 1 95.44 414 GLY B N 1
ATOM 7371 C CA . GLY B 1 414 ? -11.531 23.469 -3.16 1 95.44 414 GLY B CA 1
ATOM 7372 C C . GLY B 1 414 ? -11.273 23.578 -1.669 1 95.44 414 GLY B C 1
ATOM 7373 O O . GLY B 1 414 ? -12.172 23.359 -0.86 1 95.44 414 GLY B O 1
ATOM 7374 N N . LEU B 1 415 ? -10.156 23.969 -1.219 1 96.88 415 LEU B N 1
ATOM 7375 C CA . LEU B 1 415 ? -9.789 24.016 0.193 1 96.88 415 LEU B CA 1
ATOM 7376 C C . LEU B 1 415 ? -9.914 25.438 0.74 1 96.88 415 LEU B C 1
ATOM 7378 O O . LEU B 1 415 ? -8.984 25.953 1.368 1 96.88 415 LEU B O 1
ATOM 7382 N N . PHE B 1 416 ? -11.109 26 0.506 1 97.69 416 PHE B N 1
ATOM 7383 C CA . PHE B 1 416 ? -11.398 27.297 1.109 1 97.69 416 PHE B CA 1
ATOM 7384 C C . PHE B 1 416 ? -11.578 27.156 2.617 1 97.69 416 PHE B C 1
ATOM 7386 O O . PHE B 1 416 ? -12.289 26.266 3.086 1 97.69 416 PHE B O 1
ATOM 7393 N N . GLY B 1 417 ? -10.938 28.016 3.338 1 97.81 417 GLY B N 1
ATOM 7394 C CA . GLY B 1 417 ? -11.016 27.984 4.789 1 97.81 417 GLY B CA 1
ATOM 7395 C C . GLY B 1 417 ? -9.867 27.25 5.438 1 97.81 417 GLY B C 1
ATOM 7396 O O . GLY B 1 417 ? -9.711 27.266 6.66 1 97.81 417 GLY B O 1
ATOM 7397 N N . TYR B 1 418 ? -8.992 26.719 4.641 1 98.06 418 TYR B N 1
ATOM 7398 C CA . TYR B 1 418 ? -7.926 25.844 5.129 1 98.06 418 TYR B CA 1
ATOM 7399 C C . TYR B 1 418 ? -6.734 26.656 5.609 1 98.06 418 TYR B C 1
ATOM 7401 O O . TYR B 1 418 ? -6.078 26.297 6.59 1 98.06 418 TYR B O 1
ATOM 7409 N N . PHE B 1 419 ? -6.371 27.766 5.043 1 98.12 419 PHE B N 1
ATOM 7410 C CA . PHE B 1 419 ? -5.102 28.469 5.18 1 98.12 419 PHE B CA 1
ATOM 7411 C C . PHE B 1 419 ? -4.895 28.953 6.613 1 98.12 419 PHE B C 1
ATOM 7413 O O . PHE B 1 419 ? -3.793 28.844 7.152 1 98.12 419 PHE B O 1
ATOM 7420 N N . PRO B 1 420 ? -5.953 29.391 7.301 1 98.38 420 PRO B N 1
ATOM 7421 C CA . PRO B 1 420 ? -5.73 29.891 8.664 1 98.38 420 PRO B CA 1
ATOM 7422 C C . PRO B 1 420 ? -5.133 28.828 9.586 1 98.38 420 PRO B C 1
ATOM 7424 O O . PRO B 1 420 ? -4.453 29.172 10.562 1 98.38 420 PRO B O 1
ATOM 7427 N N . THR B 1 421 ? -5.363 27.578 9.25 1 98.12 421 THR B N 1
ATOM 7428 C CA . THR B 1 421 ? -4.961 26.516 10.148 1 98.12 421 THR B CA 1
ATOM 7429 C C . THR B 1 421 ? -3.445 26.484 10.312 1 98.12 421 THR B C 1
ATOM 7431 O O . THR B 1 421 ? -2.936 26.078 11.367 1 98.12 421 THR B O 1
ATOM 7434 N N . TYR B 1 422 ? -2.709 27 9.328 1 97.75 422 TYR B N 1
ATOM 7435 C CA . TYR B 1 422 ? -1.252 26.984 9.391 1 97.75 422 TYR B CA 1
ATOM 7436 C C . TYR B 1 422 ? -0.747 27.922 10.484 1 97.75 422 TYR B C 1
ATOM 7438 O O . TYR B 1 422 ? 0.082 27.531 11.312 1 97.75 422 TYR B O 1
ATOM 7446 N N . SER B 1 423 ? -1.246 29.125 10.492 1 98.31 423 SER B N 1
ATOM 7447 C CA . SER B 1 423 ? -0.796 30.109 11.477 1 98.31 423 SER B CA 1
ATOM 7448 C C . SER B 1 423 ? -1.342 29.781 12.867 1 98.31 423 SER B C 1
ATOM 7450 O O . SER B 1 423 ? -0.653 29.969 13.875 1 98.31 423 SER B O 1
ATOM 7452 N N . LEU B 1 424 ? -2.6 29.312 12.891 1 98.69 424 LEU B N 1
ATOM 7453 C CA . LEU B 1 424 ? -3.152 28.891 14.172 1 98.69 424 LEU B CA 1
ATOM 7454 C C . LEU B 1 424 ? -2.307 27.781 14.789 1 98.69 424 LEU B C 1
ATOM 7456 O O . LEU B 1 424 ? -2.08 27.781 16 1 98.69 424 LEU B O 1
ATOM 7460 N N . GLY B 1 425 ? -1.841 26.891 13.938 1 98.62 425 GLY B N 1
ATOM 7461 C CA . GLY B 1 425 ? -0.953 25.844 14.406 1 98.62 425 GLY B CA 1
ATOM 7462 C C . GLY B 1 425 ? 0.356 26.375 14.961 1 98.62 425 GLY B C 1
ATOM 7463 O O . GLY B 1 425 ? 0.831 25.891 16 1 98.62 425 GLY B O 1
ATOM 7464 N N . ALA B 1 426 ? 0.938 27.359 14.305 1 98.69 426 ALA B N 1
ATOM 7465 C CA . ALA B 1 426 ? 2.182 27.969 14.766 1 98.69 426 ALA B CA 1
ATOM 7466 C C . ALA B 1 426 ? 1.989 28.641 16.125 1 98.69 426 ALA B C 1
ATOM 7468 O O . ALA B 1 426 ? 2.85 28.547 17 1 98.69 426 ALA B O 1
ATOM 7469 N N . MET B 1 427 ? 0.888 29.297 16.281 1 98.75 427 MET B N 1
ATOM 7470 C CA . MET B 1 427 ? 0.579 29.969 17.531 1 98.75 427 MET B CA 1
ATOM 7471 C C . MET B 1 427 ? 0.386 28.969 18.656 1 98.75 427 MET B C 1
ATOM 7473 O O . MET B 1 427 ? 0.852 29.188 19.781 1 98.75 427 MET B O 1
ATOM 7477 N N . LEU B 1 428 ? -0.31 27.891 18.312 1 98.75 428 LEU B N 1
ATOM 7478 C CA . LEU B 1 428 ? -0.494 26.859 19.312 1 98.75 428 LEU B CA 1
ATOM 7479 C C . LEU B 1 428 ? 0.846 26.25 19.719 1 98.75 428 LEU B C 1
ATOM 7481 O O . LEU B 1 428 ? 1.083 26 20.906 1 98.75 428 LEU B O 1
ATOM 7485 N N . ALA B 1 429 ? 1.733 26 18.766 1 98.81 429 ALA B N 1
ATOM 7486 C CA . ALA B 1 429 ? 3.053 25.438 19.047 1 98.81 429 ALA B CA 1
ATOM 7487 C C . ALA B 1 429 ? 3.82 26.344 20.016 1 98.81 429 ALA B C 1
ATOM 7489 O O . ALA B 1 429 ? 4.414 25.844 20.984 1 98.81 429 ALA B O 1
ATOM 7490 N N . ALA B 1 430 ? 3.795 27.609 19.797 1 98.75 430 ALA B N 1
ATOM 7491 C CA . ALA B 1 430 ? 4.492 28.562 20.656 1 98.75 430 ALA B CA 1
ATOM 7492 C C . ALA B 1 430 ? 3.881 28.594 22.047 1 98.75 430 ALA B C 1
ATOM 7494 O O . ALA B 1 430 ? 4.602 28.656 23.047 1 98.75 430 ALA B O 1
ATOM 7495 N N . GLN B 1 431 ? 2.539 28.609 22.078 1 98.81 431 GLN B N 1
ATOM 7496 C CA . GLN B 1 431 ? 1.835 28.625 23.344 1 98.81 431 GLN B CA 1
ATOM 7497 C C . GLN B 1 431 ? 2.121 27.359 24.156 1 98.81 431 GLN B C 1
ATOM 7499 O O . GLN B 1 431 ? 2.32 27.422 25.375 1 98.81 431 GLN B O 1
ATOM 7504 N N . LEU B 1 432 ? 2.172 26.219 23.516 1 98.81 432 LEU B N 1
ATOM 7505 C CA . LEU B 1 432 ? 2.498 24.953 24.156 1 98.81 432 LEU B CA 1
ATOM 7506 C C . LEU B 1 432 ? 3.926 24.969 24.688 1 98.81 432 LEU B C 1
ATOM 7508 O O . LEU B 1 432 ? 4.172 24.547 25.828 1 98.81 432 LEU B O 1
ATOM 7512 N N . MET B 1 433 ? 4.875 25.438 23.859 1 98.62 433 MET B N 1
ATOM 7513 C CA . MET B 1 433 ? 6.266 25.5 24.297 1 98.62 433 MET B CA 1
ATOM 7514 C C . MET B 1 433 ? 6.414 26.391 25.516 1 98.62 433 MET B C 1
ATOM 7516 O O . MET B 1 433 ? 7.133 26.062 26.453 1 98.62 433 MET B O 1
ATOM 7520 N N . ASN B 1 434 ? 5.711 27.516 25.484 1 98.25 434 ASN B N 1
ATOM 7521 C CA . ASN B 1 434 ? 5.734 28.391 26.641 1 98.25 434 ASN B CA 1
ATOM 7522 C C . ASN B 1 434 ? 5.266 27.672 27.906 1 98.25 434 ASN B C 1
ATOM 7524 O O . ASN B 1 434 ? 5.871 27.812 28.969 1 98.25 434 ASN B O 1
ATOM 7528 N N . SER B 1 435 ? 4.191 26.938 27.766 1 98.5 435 SER B N 1
ATOM 7529 C CA . SER B 1 435 ? 3.654 26.188 28.891 1 98.5 435 SER B CA 1
ATOM 7530 C C . SER B 1 435 ? 4.637 25.125 29.359 1 98.5 435 SER B C 1
ATOM 7532 O O . SER B 1 435 ? 4.824 24.922 30.562 1 98.5 435 SER B O 1
ATOM 7534 N N . VAL B 1 436 ? 5.285 24.438 28.469 1 98.5 436 VAL B N 1
ATOM 7535 C CA . VAL B 1 436 ? 6.262 23.391 28.781 1 98.5 436 VAL B CA 1
ATOM 7536 C C . VAL B 1 436 ? 7.461 24.016 29.5 1 98.5 436 VAL B C 1
ATOM 7538 O O . VAL B 1 436 ? 7.926 23.469 30.5 1 98.5 436 VAL B O 1
ATOM 7541 N N . ARG B 1 437 ? 7.941 25.125 29.016 1 97.94 437 ARG B N 1
ATOM 7542 C CA . ARG B 1 437 ? 9.062 25.812 29.641 1 97.94 437 ARG B CA 1
ATOM 7543 C C . ARG B 1 437 ? 8.719 26.266 31.047 1 97.94 437 ARG B C 1
ATOM 7545 O O . ARG B 1 437 ? 9.555 26.219 31.953 1 97.94 437 ARG B O 1
ATOM 7552 N N . LYS B 1 438 ? 7.512 26.719 31.203 1 97.94 438 LYS B N 1
ATOM 7553 C CA . LYS B 1 438 ? 7.059 27.156 32.5 1 97.94 438 LYS B CA 1
ATOM 7554 C C . LYS B 1 438 ? 7.047 25.984 33.5 1 97.94 438 LYS B C 1
ATOM 7556 O O . LYS B 1 438 ? 7.438 26.141 34.656 1 97.94 438 LYS B O 1
ATOM 7561 N N . GLU B 1 439 ? 6.645 24.875 33.062 1 98.12 439 GLU B N 1
ATOM 7562 C CA . GLU B 1 439 ? 6.469 23.719 33.938 1 98.12 439 GLU B CA 1
ATOM 7563 C C . GLU B 1 439 ? 7.793 23.016 34.188 1 98.12 439 GLU B C 1
ATOM 7565 O O . GLU B 1 439 ? 8.078 22.594 35.312 1 98.12 439 GLU B O 1
ATOM 7570 N N . LEU B 1 440 ? 8.625 22.891 33.156 1 98.12 440 LEU B N 1
ATOM 7571 C CA . LEU B 1 440 ? 9.859 22.109 33.281 1 98.12 440 LEU B CA 1
ATOM 7572 C C . LEU B 1 440 ? 11.031 23.016 33.656 1 98.12 440 LEU B C 1
ATOM 7574 O O . LEU B 1 440 ? 12.023 22.531 34.219 1 98.12 440 LEU B O 1
ATOM 7578 N N . GLY B 1 441 ? 10.992 24.25 33.312 1 97.94 441 GLY B N 1
ATOM 7579 C CA . GLY B 1 441 ? 12.102 25.172 33.438 1 97.94 441 GLY B CA 1
ATOM 7580 C C . GLY B 1 441 ? 12.828 25.422 32.125 1 97.94 441 GLY B C 1
ATOM 7581 O O . GLY B 1 441 ? 13.078 24.484 31.375 1 97.94 441 GLY B O 1
ATOM 7582 N N . GLU B 1 442 ? 13.133 26.672 31.922 1 95.81 442 GLU B N 1
ATOM 7583 C CA . GLU B 1 442 ? 13.781 27.094 30.688 1 95.81 442 GLU B CA 1
ATOM 7584 C C . GLU B 1 442 ? 15.086 26.328 30.453 1 95.81 442 GLU B C 1
ATOM 7586 O O . GLU B 1 442 ? 15.328 25.828 29.359 1 95.81 442 GLU B O 1
ATOM 7591 N N . SER B 1 443 ? 15.836 26.219 31.5 1 96.81 443 SER B N 1
ATOM 7592 C CA . SER B 1 443 ? 17.141 25.578 31.375 1 96.81 443 SER B CA 1
ATOM 7593 C C . SER B 1 443 ? 17.016 24.094 31.094 1 96.81 443 SER B C 1
ATOM 7595 O O . SER B 1 443 ? 17.812 23.531 30.328 1 96.81 443 SER B O 1
ATOM 7597 N N . VAL B 1 444 ? 16.016 23.5 31.656 1 98.12 444 VAL B N 1
ATOM 7598 C CA . VAL B 1 444 ? 15.789 22.078 31.453 1 98.12 444 VAL B CA 1
ATOM 7599 C C . VAL B 1 444 ? 15.398 21.812 30.016 1 98.12 444 VAL B C 1
ATOM 7601 O O . VAL B 1 444 ? 15.922 20.906 29.375 1 98.12 444 VAL B O 1
ATOM 7604 N N . VAL B 1 445 ? 14.492 22.625 29.484 1 98.19 445 VAL B N 1
ATOM 7605 C CA . VAL B 1 445 ? 14.039 22.469 28.109 1 98.19 445 VAL B CA 1
ATOM 7606 C C . VAL B 1 445 ? 15.211 22.656 27.156 1 98.19 445 VAL B C 1
ATOM 7608 O O . VAL B 1 445 ? 15.414 21.844 26.25 1 98.19 445 VAL B O 1
ATOM 7611 N N . ASP B 1 446 ? 16.016 23.672 27.375 1 97.56 446 ASP B N 1
ATOM 7612 C CA . ASP B 1 446 ? 17.156 23.922 26.5 1 97.56 446 ASP B CA 1
ATOM 7613 C C . ASP B 1 446 ? 18.172 22.797 26.562 1 97.56 446 ASP B C 1
ATOM 7615 O O . ASP B 1 446 ? 18.766 22.422 25.531 1 97.56 446 ASP B O 1
ATOM 7619 N N . ASP B 1 447 ? 18.375 22.297 27.75 1 98.25 447 ASP B N 1
ATOM 7620 C CA . ASP B 1 447 ? 19.328 21.188 27.922 1 98.25 447 ASP B CA 1
ATOM 7621 C C . ASP B 1 447 ? 18.844 19.938 27.188 1 98.25 447 ASP B C 1
ATOM 7623 O O . ASP B 1 447 ? 19.625 19.234 26.562 1 98.25 447 ASP B O 1
ATOM 7627 N N . CYS B 1 448 ? 17.531 19.672 27.328 1 98.5 448 CYS B N 1
ATOM 7628 C CA . CYS B 1 448 ? 16.938 18.547 26.609 1 98.5 448 CYS B CA 1
ATOM 7629 C C . CYS B 1 448 ? 17.156 18.688 25.109 1 98.5 448 CYS B C 1
ATOM 7631 O O . CYS B 1 448 ? 17.578 17.734 24.453 1 98.5 448 CYS B O 1
ATOM 7633 N N . ILE B 1 449 ? 16.984 19.891 24.578 1 98.56 449 ILE B N 1
ATOM 7634 C CA . ILE B 1 449 ? 17.094 20.141 23.141 1 98.56 449 ILE B CA 1
ATOM 7635 C C . ILE B 1 449 ? 18.562 20.047 22.719 1 98.56 449 ILE B C 1
ATOM 7637 O O . ILE B 1 449 ? 18.891 19.406 21.719 1 98.56 449 ILE B O 1
ATOM 7641 N N . ARG B 1 450 ? 19.469 20.594 23.516 1 98.19 450 ARG B N 1
ATOM 7642 C CA . ARG B 1 450 ? 20.891 20.641 23.219 1 98.19 450 ARG B CA 1
ATOM 7643 C C . ARG B 1 450 ? 21.484 19.234 23.188 1 98.19 450 ARG B C 1
ATOM 7645 O O . ARG B 1 450 ? 22.406 18.969 22.406 1 98.19 450 ARG B O 1
ATOM 7652 N N . LYS B 1 451 ? 20.891 18.359 23.922 1 98.25 451 LYS B N 1
ATOM 7653 C CA . LYS B 1 451 ? 21.422 17 24.031 1 98.25 451 LYS B CA 1
ATOM 7654 C C . LYS B 1 451 ? 20.656 16.031 23.125 1 98.25 451 LYS B C 1
ATOM 7656 O O . LYS B 1 451 ? 21.031 14.875 22.969 1 98.25 451 LYS B O 1
ATOM 7661 N N . GLY B 1 452 ? 19.547 16.516 22.562 1 98.12 452 GLY B N 1
ATOM 7662 C CA . GLY B 1 452 ? 18.688 15.641 21.766 1 98.12 452 GLY B CA 1
ATOM 7663 C C . GLY B 1 452 ? 17.922 14.641 22.594 1 98.12 452 GLY B C 1
ATOM 7664 O O . GLY B 1 452 ? 17.609 13.539 22.125 1 98.12 452 GLY B O 1
ATOM 7665 N N . GLU B 1 453 ? 17.734 14.922 23.828 1 98.56 453 GLU B N 1
ATOM 7666 C CA . GLU B 1 453 ? 16.953 14.102 24.75 1 98.56 453 GLU B CA 1
ATOM 7667 C C . GLU B 1 453 ? 15.578 14.703 25 1 98.56 453 GLU B C 1
ATOM 7669 O O . GLU B 1 453 ? 15.352 15.336 26.031 1 98.56 453 GLU B O 1
ATOM 7674 N N . LEU B 1 454 ? 14.648 14.375 24.156 1 98.62 454 LEU B N 1
ATOM 7675 C CA . LEU B 1 454 ? 13.398 15.125 24.078 1 98.62 454 LEU B CA 1
ATOM 7676 C C . LEU B 1 454 ? 12.305 14.445 24.906 1 98.62 454 LEU B C 1
ATOM 7678 O O . LEU B 1 454 ? 11.148 14.875 24.875 1 98.62 454 LEU B O 1
ATOM 7682 N N . ASP B 1 455 ? 12.617 13.414 25.672 1 98.38 455 ASP B N 1
ATOM 7683 C CA . ASP B 1 455 ? 11.625 12.609 26.391 1 98.38 455 ASP B CA 1
ATOM 7684 C C . ASP B 1 455 ? 10.703 13.484 27.234 1 98.38 455 ASP B C 1
ATOM 7686 O O . ASP B 1 455 ? 9.484 13.336 27.188 1 98.38 455 ASP B O 1
ATOM 7690 N N . LYS B 1 456 ? 11.273 14.438 27.969 1 98.5 456 LYS B N 1
ATOM 7691 C CA . LYS B 1 456 ? 10.477 15.281 28.859 1 98.5 456 LYS B CA 1
ATOM 7692 C C . LYS B 1 456 ? 9.508 16.156 28.062 1 98.5 456 LYS B C 1
ATOM 7694 O O . LYS B 1 456 ? 8.367 16.359 28.469 1 98.5 456 LYS B O 1
ATOM 7699 N N . LEU B 1 457 ? 9.969 16.672 26.969 1 98.62 457 LEU B N 1
ATOM 7700 C CA . LEU B 1 457 ? 9.117 17.5 26.125 1 98.62 457 LEU B CA 1
ATOM 7701 C C . LEU B 1 457 ? 8 16.688 25.5 1 98.62 457 LEU B C 1
ATOM 7703 O O . LEU B 1 457 ? 6.852 17.125 25.438 1 98.62 457 LEU B O 1
ATOM 7707 N N . LEU B 1 458 ? 8.312 15.484 25.031 1 98.44 458 LEU B N 1
ATOM 7708 C CA . LEU B 1 458 ? 7.34 14.617 24.375 1 98.44 458 LEU B CA 1
ATOM 7709 C C . LEU B 1 458 ? 6.285 14.133 25.359 1 98.44 458 LEU B C 1
ATOM 7711 O O . LEU B 1 458 ? 5.113 14 25.016 1 98.44 458 LEU B O 1
ATOM 7715 N N . GLU B 1 459 ? 6.73 13.891 26.578 1 98.5 459 GLU B N 1
ATOM 7716 C CA . GLU B 1 459 ? 5.781 13.508 27.609 1 98.5 459 GLU B CA 1
ATOM 7717 C C . GLU B 1 459 ? 4.789 14.633 27.891 1 98.5 459 GLU B C 1
ATOM 7719 O O . GLU B 1 459 ? 3.605 14.383 28.125 1 98.5 459 GLU B O 1
ATOM 7724 N N . LYS B 1 460 ? 5.297 15.844 27.906 1 98.56 460 LYS B N 1
ATOM 7725 C CA . LYS B 1 460 ? 4.418 16.984 28.094 1 98.56 460 LYS B CA 1
ATOM 7726 C C . LYS B 1 460 ? 3.439 17.125 26.938 1 98.56 460 LYS B C 1
ATOM 7728 O O . LYS B 1 460 ? 2.27 17.453 27.125 1 98.56 460 LYS B O 1
ATOM 7733 N N . GLN B 1 461 ? 3.918 16.906 25.703 1 98.19 461 GLN B N 1
ATOM 7734 C CA . GLN B 1 461 ? 3.029 16.938 24.547 1 98.19 461 GLN B CA 1
ATOM 7735 C C . GLN B 1 461 ? 1.928 15.898 24.656 1 98.19 461 GLN B C 1
ATOM 7737 O O . GLN B 1 461 ? 0.766 16.172 24.344 1 98.19 461 GLN B O 1
ATOM 7742 N N . LYS B 1 462 ? 2.295 14.656 25.047 1 98 462 LYS B N 1
ATOM 7743 C CA . LYS B 1 462 ? 1.328 13.578 25.219 1 98 462 LYS B CA 1
ATOM 7744 C C . LYS B 1 462 ? 0.276 13.938 26.266 1 98 462 LYS B C 1
ATOM 7746 O O . LYS B 1 462 ? -0.924 13.797 26.016 1 98 462 LYS B O 1
ATOM 7751 N N . GLU B 1 463 ? 0.757 14.469 27.359 1 98.12 463 GLU B N 1
ATOM 7752 C CA . GLU B 1 463 ? -0.111 14.844 28.469 1 98.12 463 GLU B CA 1
ATOM 7753 C C . GLU B 1 463 ? -1.064 15.969 28.062 1 98.12 463 GLU B C 1
ATOM 7755 O O . GLU B 1 463 ? -2.258 15.914 28.375 1 98.12 463 GLU B O 1
ATOM 7760 N N . LYS B 1 464 ? -0.575 16.891 27.375 1 98.31 464 LYS B N 1
ATOM 7761 C CA . LYS B 1 464 ? -1.31 18.141 27.156 1 98.31 464 LYS B CA 1
ATOM 7762 C C . LYS B 1 464 ? -2.211 18.031 25.922 1 98.31 464 LYS B C 1
ATOM 7764 O O . LYS B 1 464 ? -3.273 18.656 25.875 1 98.31 464 LYS B O 1
ATOM 7769 N N . ILE B 1 465 ? -1.717 17.281 24.906 1 98.56 465 ILE B N 1
ATOM 7770 C CA . ILE B 1 465 ? -2.432 17.359 23.641 1 98.56 465 ILE B CA 1
ATOM 7771 C C . ILE B 1 465 ? -2.768 15.945 23.156 1 98.56 465 ILE B C 1
ATOM 7773 O O . ILE B 1 465 ? -3.939 15.609 22.969 1 98.56 465 ILE B O 1
ATOM 7777 N N . TRP B 1 466 ? -1.774 15.047 22.969 1 98.38 466 TRP B N 1
ATOM 7778 C CA . TRP B 1 466 ? -1.874 13.859 22.125 1 98.38 466 TRP B CA 1
ATOM 7779 C C . TRP B 1 466 ? -2.949 12.914 22.656 1 98.38 466 TRP B C 1
ATOM 7781 O O . TRP B 1 466 ? -3.801 12.445 21.891 1 98.38 466 TRP B O 1
ATOM 7791 N N . GLN B 1 467 ? -2.996 12.602 23.906 1 97.62 467 GLN B N 1
ATOM 7792 C CA . GLN B 1 467 ? -3.822 11.539 24.453 1 97.62 467 GLN B CA 1
ATOM 7793 C C . GLN B 1 467 ? -5.301 11.914 24.438 1 97.62 467 GLN B C 1
ATOM 7795 O O . GLN B 1 467 ? -6.168 11.078 24.688 1 97.62 467 GLN B O 1
ATOM 7800 N N . HIS B 1 468 ? -5.602 13.211 24.062 1 98 468 HIS B N 1
ATOM 7801 C CA . HIS B 1 468 ? -6.977 13.688 24.141 1 98 468 HIS B CA 1
ATOM 7802 C C . HIS B 1 468 ? -7.691 13.555 22.797 1 98 468 HIS B C 1
ATOM 7804 O O . HIS B 1 468 ? -8.922 13.461 22.75 1 98 468 HIS B O 1
ATOM 7810 N N . GLY B 1 469 ? -6.918 13.586 21.75 1 97.31 469 GLY B N 1
ATOM 7811 C CA . GLY B 1 469 ? -7.566 13.547 20.438 1 97.31 469 GLY B CA 1
ATOM 7812 C C . GLY B 1 469 ? -8.711 14.539 20.328 1 97.31 469 GLY B C 1
ATOM 7813 O O . GLY B 1 469 ? -8.562 15.711 20.656 1 97.31 469 GLY B O 1
ATOM 7814 N N . SER B 1 470 ? -9.828 14.039 19.875 1 97.94 470 SER B N 1
ATOM 7815 C CA . SER B 1 470 ? -11 14.883 19.688 1 97.94 470 SER B CA 1
ATOM 7816 C C . SER B 1 470 ? -12 14.703 20.844 1 97.94 470 SER B C 1
ATOM 7818 O O . SER B 1 470 ? -13.188 15 20.688 1 97.94 470 SER B O 1
ATOM 7820 N N . SER B 1 471 ? -11.531 14.18 21.969 1 97.88 471 SER B N 1
ATOM 7821 C CA . SER B 1 471 ? -12.414 14.023 23.125 1 97.88 471 SER B CA 1
ATOM 7822 C C . SER B 1 471 ? -12.789 15.367 23.719 1 97.88 471 SER B C 1
ATOM 7824 O O . SER B 1 471 ? -13.773 15.477 24.453 1 97.88 471 SER B O 1
ATOM 7826 N N . LEU B 1 472 ? -11.961 16.406 23.438 1 97.69 472 LEU B N 1
ATOM 7827 C CA . LEU B 1 472 ? -12.234 17.781 23.859 1 97.69 472 LEU B CA 1
ATOM 7828 C C . LEU B 1 472 ? -12.469 18.688 22.656 1 97.69 472 LEU B C 1
ATOM 7830 O O . LEU B 1 472 ? -11.984 18.406 21.562 1 97.69 472 LEU B O 1
ATOM 7834 N N . THR B 1 473 ? -13.234 19.766 22.906 1 97.12 473 THR B N 1
ATOM 7835 C CA . THR B 1 473 ? -13.273 20.797 21.875 1 97.12 473 THR B CA 1
ATOM 7836 C C . THR B 1 473 ? -11.914 21.484 21.734 1 97.12 473 THR B C 1
ATOM 7838 O O . THR B 1 473 ? -11.062 21.359 22.625 1 97.12 473 THR B O 1
ATOM 7841 N N . THR B 1 474 ? -11.727 22.172 20.672 1 97.38 474 THR B N 1
ATOM 7842 C CA . THR B 1 474 ? -10.43 22.781 20.422 1 97.38 474 THR B CA 1
ATOM 7843 C C . THR B 1 474 ? -10.078 23.766 21.547 1 97.38 474 THR B C 1
ATOM 7845 O O . THR B 1 474 ? -8.977 23.734 22.094 1 97.38 474 THR B O 1
ATOM 7848 N N . ASP B 1 475 ? -11.031 24.562 21.875 1 97.38 475 ASP B N 1
ATOM 7849 C CA . ASP B 1 475 ? -10.781 25.562 22.906 1 97.38 475 ASP B CA 1
ATOM 7850 C C . ASP B 1 475 ? -10.539 24.906 24.266 1 97.38 475 ASP B C 1
ATOM 7852 O O . ASP B 1 475 ? -9.633 25.297 25 1 97.38 475 ASP B O 1
ATOM 7856 N N . ASP B 1 476 ? -11.328 23.875 24.609 1 97.94 476 ASP B N 1
ATOM 7857 C CA . ASP B 1 476 ? -11.141 23.172 25.875 1 97.94 476 ASP B CA 1
ATOM 7858 C C . ASP B 1 476 ? -9.789 22.469 25.922 1 97.94 476 ASP B C 1
ATOM 7860 O O . ASP B 1 476 ? -9.141 22.422 26.969 1 97.94 476 ASP B O 1
ATOM 7864 N N . LEU B 1 477 ? -9.406 21.922 24.797 1 98.31 477 LEU B N 1
ATOM 7865 C CA . LEU B 1 477 ? -8.117 21.25 24.703 1 98.31 477 LEU B CA 1
ATOM 7866 C C . LEU B 1 477 ? -6.977 22.219 24.969 1 98.31 477 LEU B C 1
ATOM 7868 O O . LEU B 1 477 ? -6.074 21.922 25.766 1 98.31 477 LEU B O 1
ATOM 7872 N N . ILE B 1 478 ? -7.016 23.375 24.359 1 98.38 478 ILE B N 1
ATOM 7873 C CA . ILE B 1 478 ? -5.957 24.375 24.516 1 98.38 478 ILE B CA 1
ATOM 7874 C C . ILE B 1 478 ? -5.945 24.922 25.938 1 98.38 478 ILE B C 1
ATOM 7876 O O . ILE B 1 478 ? -4.883 25.062 26.547 1 98.38 478 ILE B O 1
ATOM 7880 N N . LYS B 1 479 ? -7.148 25.172 26.5 1 98.44 479 LYS B N 1
ATOM 7881 C CA . LYS B 1 479 ? -7.246 25.656 27.875 1 98.44 479 LYS B CA 1
ATOM 7882 C C . LYS B 1 479 ? -6.676 24.641 28.859 1 98.44 479 LYS B C 1
ATOM 7884 O O . LYS B 1 479 ? -5.945 25 29.781 1 98.44 479 LYS B O 1
ATOM 7889 N N . GLN B 1 480 ? -7.043 23.438 28.594 1 97.69 480 GLN B N 1
ATOM 7890 C CA . GLN B 1 480 ? -6.527 22.391 29.469 1 97.69 480 GLN B CA 1
ATOM 7891 C C . GLN B 1 480 ? -5.012 22.266 29.328 1 97.69 480 GLN B C 1
ATOM 7893 O O . GLN B 1 480 ? -4.316 22.016 30.312 1 97.69 480 GLN B O 1
ATOM 7898 N N . ALA B 1 481 ? -4.48 22.438 28.188 1 98.25 481 ALA B N 1
ATOM 7899 C CA . ALA B 1 481 ? -3.066 22.234 27.891 1 98.25 481 ALA B CA 1
ATOM 7900 C C . ALA B 1 481 ? -2.225 23.391 28.422 1 98.25 481 ALA B C 1
ATOM 7902 O O . ALA B 1 481 ? -1.104 23.188 28.891 1 98.25 481 ALA B O 1
ATOM 7903 N N . THR B 1 482 ? -2.822 24.641 28.359 1 98.44 482 THR B N 1
ATOM 7904 C CA . THR B 1 482 ? -1.929 25.781 28.531 1 98.44 482 THR B CA 1
ATOM 7905 C C . THR B 1 482 ? -2.506 26.766 29.531 1 98.44 482 THR B C 1
ATOM 7907 O O . THR B 1 482 ? -1.854 27.75 29.875 1 98.44 482 THR B O 1
ATOM 7910 N N . GLY B 1 483 ? -3.744 26.562 29.938 1 98.06 483 GLY B N 1
ATOM 7911 C CA . GLY B 1 483 ? -4.344 27.391 30.969 1 98.06 483 GLY B CA 1
ATOM 7912 C C . GLY B 1 483 ? -5.219 28.5 30.422 1 98.06 483 GLY B C 1
ATOM 7913 O O . GLY B 1 483 ? -5.945 29.156 31.172 1 98.06 483 GLY B O 1
ATOM 7914 N N . GLU B 1 484 ? -5.254 28.75 29.141 1 97.88 484 GLU B N 1
ATOM 7915 C CA . GLU B 1 484 ? -6.074 29.781 28.516 1 97.88 484 GLU B CA 1
ATOM 7916 C C . GLU B 1 484 ? -6.34 29.469 27.047 1 97.88 484 GLU B C 1
ATOM 7918 O O . GLU B 1 484 ? -5.754 28.547 26.484 1 97.88 484 GLU B O 1
ATOM 7923 N N . SER B 1 485 ? -7.258 30.203 26.422 1 97.88 485 SER B N 1
ATOM 7924 C CA . SER B 1 485 ? -7.547 30.078 25 1 97.88 485 SER B CA 1
ATOM 7925 C C . SER B 1 485 ? -6.344 30.484 24.156 1 97.88 485 SER B C 1
ATOM 7927 O O . SER B 1 485 ? -5.402 31.094 24.656 1 97.88 485 SER B O 1
ATOM 7929 N N . LEU B 1 486 ? -6.375 30.125 22.922 1 98.19 486 LEU B N 1
ATOM 7930 C CA . LEU B 1 486 ? -5.281 30.453 22.016 1 98.19 486 LEU B CA 1
ATOM 7931 C C . LEU B 1 486 ? -4.953 31.938 22.094 1 98.19 486 LEU B C 1
ATOM 7933 O O . LEU B 1 486 ? -5.844 32.781 21.938 1 98.19 486 LEU B O 1
ATOM 7937 N N . ASN B 1 487 ? -3.736 32.219 22.391 1 97.94 487 ASN B N 1
ATOM 7938 C CA . ASN B 1 487 ? -3.252 33.562 22.594 1 97.94 487 ASN B CA 1
ATOM 7939 C C . ASN B 1 487 ? -2.045 33.875 21.719 1 97.94 487 ASN B C 1
ATOM 7941 O O . ASN B 1 487 ? -0.952 33.375 21.953 1 97.94 487 ASN B O 1
ATOM 7945 N N . PRO B 1 488 ? -2.211 34.75 20.688 1 97.44 488 PRO B N 1
ATOM 7946 C CA . PRO B 1 488 ? -1.13 35.031 19.75 1 97.44 488 PRO B CA 1
ATOM 7947 C C . PRO B 1 488 ? 0.065 35.719 20.422 1 97.44 488 PRO B C 1
ATOM 7949 O O . PRO B 1 488 ? 1.144 35.781 19.828 1 97.44 488 PRO B O 1
ATOM 7952 N N . GLU B 1 489 ? -0.098 36.156 21.656 1 97.81 489 GLU B N 1
ATOM 7953 C CA . GLU B 1 489 ? 0.989 36.812 22.359 1 97.81 489 GLU B CA 1
ATOM 7954 C C . GLU B 1 489 ? 2.186 35.906 22.547 1 97.81 489 GLU B C 1
ATOM 7956 O O . GLU B 1 489 ? 3.334 36.344 22.531 1 97.81 489 GLU B O 1
ATOM 7961 N N . TYR B 1 490 ? 1.923 34.625 22.781 1 98.31 490 TYR B N 1
ATOM 7962 C CA . TYR B 1 490 ? 3.012 33.688 22.953 1 98.31 490 TYR B CA 1
ATOM 7963 C C . TYR B 1 490 ? 3.801 33.5 21.672 1 98.31 490 TYR B C 1
ATOM 7965 O O . TYR B 1 490 ? 5.008 33.25 21.703 1 98.31 490 TYR B O 1
ATOM 7973 N N . TYR B 1 491 ? 3.102 33.594 20.562 1 98.38 491 TYR B N 1
ATOM 7974 C CA . TYR B 1 491 ? 3.773 33.531 19.266 1 98.38 491 TYR B CA 1
ATOM 7975 C C . TYR B 1 491 ? 4.66 34.75 19.062 1 98.38 491 TYR B C 1
ATOM 7977 O O . TYR B 1 491 ? 5.793 34.625 18.594 1 98.38 491 TYR B O 1
ATOM 7985 N N . ARG B 1 492 ? 4.168 35.906 19.438 1 98.31 492 ARG B N 1
ATOM 7986 C CA . ARG B 1 492 ? 4.957 37.125 19.344 1 98.31 492 ARG B CA 1
ATOM 7987 C C . ARG B 1 492 ? 6.223 37.031 20.188 1 98.31 492 ARG B C 1
ATOM 7989 O O . ARG B 1 492 ? 7.316 37.312 19.719 1 98.31 492 ARG B O 1
ATOM 7996 N N . LYS B 1 493 ? 6.051 36.594 21.406 1 97.88 493 LYS B N 1
ATOM 7997 C CA . LYS B 1 493 ? 7.188 36.469 22.312 1 97.88 493 LYS B CA 1
ATOM 7998 C C . LYS B 1 493 ? 8.227 35.5 21.75 1 97.88 493 LYS B C 1
ATOM 8000 O O . LYS B 1 493 ? 9.43 35.75 21.844 1 97.88 493 LYS B O 1
ATOM 8005 N N . HIS B 1 494 ? 7.727 34.438 21.219 1 97.81 494 HIS B N 1
ATOM 8006 C CA . HIS B 1 494 ? 8.602 33.469 20.609 1 97.81 494 HIS B CA 1
ATOM 8007 C C . HIS B 1 494 ? 9.414 34.062 19.469 1 97.81 494 HIS B C 1
ATOM 8009 O O . HIS B 1 494 ? 10.633 33.906 19.406 1 97.81 494 HIS B O 1
ATOM 8015 N N . LEU B 1 495 ? 8.75 34.812 18.531 1 98.12 495 LEU B N 1
ATOM 8016 C CA . LEU B 1 495 ? 9.414 35.406 17.375 1 98.12 495 LEU B CA 1
ATOM 8017 C C . LEU B 1 495 ? 10.398 36.469 17.797 1 98.12 495 LEU B C 1
ATOM 8019 O O . LEU B 1 495 ? 11.484 36.594 17.234 1 98.12 495 LEU B O 1
ATOM 8023 N N . GLU B 1 496 ? 10.016 37.25 18.797 1 97.5 496 GLU B N 1
ATOM 8024 C CA . GLU B 1 496 ? 10.914 38.281 19.312 1 97.5 496 GLU B CA 1
ATOM 8025 C C . GLU B 1 496 ? 12.156 37.656 19.953 1 97.5 496 GLU B C 1
ATOM 8027 O O . GLU B 1 496 ? 13.273 38.094 19.688 1 97.5 496 GLU B O 1
ATOM 8032 N N . ARG B 1 497 ? 11.938 36.688 20.734 1 95.69 497 ARG B N 1
ATOM 8033 C CA . ARG B 1 497 ? 13.039 36 21.406 1 95.69 497 ARG B CA 1
ATOM 8034 C C . ARG B 1 497 ? 14.023 35.438 20.391 1 95.69 497 ARG B C 1
ATOM 8036 O O . ARG B 1 497 ? 15.242 35.625 20.531 1 95.69 497 ARG B O 1
ATOM 8043 N N . ARG B 1 498 ? 13.586 34.844 19.359 1 96.25 498 ARG B N 1
ATOM 8044 C CA . ARG B 1 498 ? 14.43 34.125 18.406 1 96.25 498 ARG B CA 1
ATOM 8045 C C . ARG B 1 498 ? 15.094 35.094 17.438 1 96.25 498 ARG B C 1
ATOM 8047 O O . ARG B 1 498 ? 16.312 35.031 17.219 1 96.25 498 ARG B O 1
ATOM 8054 N N . TYR B 1 499 ? 14.344 36.031 16.922 1 96.31 499 TYR B N 1
ATOM 8055 C CA . TYR B 1 499 ? 14.828 36.781 15.766 1 96.31 499 TYR B CA 1
ATOM 8056 C C . TYR B 1 499 ? 15.281 38.188 16.172 1 96.31 499 TYR B C 1
ATOM 8058 O O . TYR B 1 499 ? 16.25 38.719 15.617 1 96.31 499 TYR B O 1
ATOM 8066 N N . ARG B 1 500 ? 14.539 38.75 17.078 1 94.38 500 ARG B N 1
ATOM 8067 C CA . ARG B 1 500 ? 14.914 40.094 17.516 1 94.38 500 ARG B CA 1
ATOM 8068 C C . ARG B 1 500 ? 16.016 40.031 18.578 1 94.38 500 ARG B C 1
ATOM 8070 O O . ARG B 1 500 ? 17.016 40.75 18.469 1 94.38 500 ARG B O 1
ATOM 8077 N N . ASP B 1 501 ? 15.883 39.219 19.562 1 93.12 501 ASP B N 1
ATOM 8078 C CA . ASP B 1 501 ? 16.797 39.156 20.688 1 93.12 501 ASP B CA 1
ATOM 8079 C C . ASP B 1 501 ? 17.922 38.156 20.438 1 93.12 501 ASP B C 1
ATOM 8081 O O . ASP B 1 501 ? 18.922 38.125 21.172 1 93.12 501 ASP B O 1
ATOM 8085 N N . ASP B 1 502 ? 17.797 37.312 19.531 1 90.81 502 ASP B N 1
ATOM 8086 C CA . ASP B 1 502 ? 18.781 36.312 19.125 1 90.81 502 ASP B CA 1
ATOM 8087 C C . ASP B 1 502 ? 19.047 35.312 20.25 1 90.81 502 ASP B C 1
ATOM 8089 O O . ASP B 1 502 ? 20.188 34.875 20.453 1 90.81 502 ASP B O 1
ATOM 8093 N N . SER B 1 503 ? 18.109 34.969 21.125 1 84.56 503 SER B N 1
ATOM 8094 C CA . SER B 1 503 ? 18.266 34.094 22.281 1 84.56 503 SER B CA 1
ATOM 8095 C C . SER B 1 503 ? 17.453 32.812 22.125 1 84.56 503 SER B C 1
ATOM 8097 O O . SER B 1 503 ? 17.312 32.031 23.078 1 84.56 503 SER B O 1
ATOM 8099 N N . GLY B 1 504 ? 17.078 32.531 20.984 1 80.38 504 GLY B N 1
ATOM 8100 C CA . GLY B 1 504 ? 16.266 31.344 20.75 1 80.38 504 GLY B CA 1
ATOM 8101 C C . GLY B 1 504 ? 16.672 30.594 19.5 1 80.38 504 GLY B C 1
ATOM 8102 O O . GLY B 1 504 ? 17.375 31.125 18.641 1 80.38 504 GLY B O 1
#